Protein AF-A0A3D8HMF9-F1 (afdb_monomer_lite)

pLDDT: mean 77.6, std 18.3, range [20.53, 97.88]

Structure (mmCIF, N/CA/C/O backbone):
data_AF-A0A3D8HMF9-F1
#
_entry.id   AF-A0A3D8HMF9-F1
#
loop_
_atom_site.group_PDB
_atom_site.id
_atom_site.type_symbol
_atom_site.label_atom_id
_atom_site.label_alt_id
_atom_site.label_comp_id
_atom_site.label_asym_id
_atom_site.label_entity_id
_atom_site.label_seq_id
_atom_site.pdbx_PDB_ins_code
_atom_site.Cartn_x
_atom_site.Cartn_y
_atom_site.Cartn_z
_atom_site.occupancy
_atom_site.B_iso_or_equiv
_atom_site.auth_seq_id
_atom_site.auth_comp_id
_atom_site.auth_asym_id
_atom_site.auth_atom_id
_atom_site.pdbx_PDB_model_num
ATOM 1 N N . MET A 1 1 ? -9.340 5.156 -48.418 1.00 21.14 1 MET A N 1
ATOM 2 C CA . MET A 1 1 ? -9.478 3.894 -49.178 1.00 21.14 1 MET A CA 1
ATOM 3 C C . MET A 1 1 ? -8.096 3.296 -49.366 1.00 21.14 1 MET A C 1
ATOM 5 O O . MET A 1 1 ? -7.198 3.989 -49.829 1.00 21.14 1 MET A O 1
ATOM 9 N N . SER A 1 2 ? -7.943 2.074 -48.870 1.00 21.25 2 SER A N 1
ATOM 10 C CA . SER A 1 2 ? -6.719 1.297 -48.660 1.00 21.25 2 SER A CA 1
ATOM 11 C C . SER A 1 2 ? -5.938 1.013 -49.946 1.00 21.25 2 SER A C 1
ATOM 13 O O . SER A 1 2 ? -6.523 0.685 -50.977 1.00 21.25 2 SER A O 1
ATOM 15 N N . ARG A 1 3 ? -4.606 1.102 -49.876 1.00 20.53 3 ARG A N 1
ATOM 16 C CA . ARG A 1 3 ? -3.688 0.561 -50.887 1.00 20.53 3 ARG A CA 1
ATOM 17 C C . ARG A 1 3 ? -2.866 -0.530 -50.209 1.00 20.53 3 ARG A C 1
ATOM 19 O O . ARG A 1 3 ? -2.423 -0.341 -49.085 1.00 20.53 3 ARG A O 1
ATOM 26 N N . PHE A 1 4 ? -2.815 -1.685 -50.855 1.00 23.45 4 PHE A N 1
ATOM 27 C CA . PHE A 1 4 ? -2.376 -2.970 -50.320 1.00 23.45 4 PHE A CA 1
ATOM 28 C C . PHE A 1 4 ? -0.951 -3.279 -50.798 1.00 23.45 4 PHE A C 1
ATOM 30 O O . PHE A 1 4 ? -0.674 -3.074 -51.979 1.00 23.45 4 PHE A O 1
ATOM 37 N N . LEU A 1 5 ? -0.111 -3.871 -49.945 1.00 31.59 5 LEU A N 1
ATOM 38 C CA . LEU A 1 5 ? 0.891 -4.838 -50.397 1.00 31.59 5 LEU A CA 1
ATOM 39 C C . LEU A 1 5 ? 0.192 -6.204 -50.364 1.00 31.59 5 LEU A C 1
ATOM 41 O O . LEU A 1 5 ? -0.350 -6.608 -49.340 1.00 31.59 5 LEU A O 1
ATOM 45 N N . LYS A 1 6 ? 0.085 -6.865 -51.517 1.00 27.98 6 LYS A N 1
ATOM 46 C CA . LYS A 1 6 ? -0.598 -8.155 -51.667 1.00 27.98 6 LYS A CA 1
ATOM 47 C C . LYS A 1 6 ? 0.407 -9.124 -52.277 1.00 27.98 6 LYS A C 1
ATOM 49 O O . LYS A 1 6 ? 0.618 -9.088 -53.485 1.00 27.98 6 LYS A O 1
ATOM 54 N N . ILE A 1 7 ? 1.030 -9.982 -51.469 1.00 34.97 7 ILE A N 1
ATOM 55 C CA . ILE A 1 7 ? 1.776 -11.132 -51.999 1.00 34.97 7 ILE A CA 1
ATOM 56 C C . ILE A 1 7 ? 0.761 -12.262 -52.198 1.00 34.97 7 ILE A C 1
ATOM 58 O O . ILE A 1 7 ? 0.587 -13.127 -51.351 1.00 34.97 7 ILE A O 1
ATOM 62 N N . SER A 1 8 ? 0.016 -12.231 -53.310 1.00 27.02 8 SER A N 1
ATOM 63 C CA . SER A 1 8 ? -0.861 -13.349 -53.667 1.00 27.02 8 SER A CA 1
ATOM 64 C C . SER A 1 8 ? -0.022 -14.472 -54.262 1.00 27.02 8 SER A C 1
ATOM 66 O O . SER A 1 8 ? 0.379 -14.418 -55.428 1.00 27.02 8 SER A O 1
ATOM 68 N N . ALA A 1 9 ? 0.214 -15.518 -53.483 1.00 38.22 9 ALA A N 1
ATOM 69 C CA . ALA A 1 9 ? 0.627 -16.781 -54.054 1.00 38.22 9 ALA A CA 1
ATOM 70 C C . ALA A 1 9 ? -0.601 -17.391 -54.786 1.00 38.22 9 ALA A C 1
ATOM 72 O O . ALA A 1 9 ? -1.621 -17.728 -54.197 1.00 38.22 9 ALA A O 1
ATOM 73 N N . VAL A 1 10 ? -0.533 -17.279 -56.109 1.00 33.84 10 VAL A N 1
ATOM 74 C CA . VAL A 1 10 ? -1.092 -17.949 -57.305 1.00 33.84 10 VAL A CA 1
ATOM 75 C C . VAL A 1 10 ? -0.852 -16.820 -58.300 1.00 33.84 10 VAL A C 1
ATOM 77 O O . VAL A 1 10 ? -1.582 -15.832 -58.321 1.00 33.84 10 VAL A O 1
ATOM 80 N N . VAL A 1 11 ? 0.306 -16.853 -58.944 1.00 37.03 11 VAL A N 1
ATOM 81 C CA . VAL A 1 11 ? 1.002 -15.651 -59.417 1.00 37.03 11 VAL A CA 1
ATOM 82 C C . VAL A 1 11 ? 0.156 -14.893 -60.435 1.00 37.03 11 VAL A C 1
ATOM 84 O O . VAL A 1 11 ? 0.032 -15.319 -61.579 1.00 37.03 11 VAL A O 1
ATOM 87 N N . ALA A 1 12 ? -0.413 -13.765 -60.013 1.00 32.78 12 ALA A N 1
ATOM 88 C CA . ALA A 1 12 ? -1.003 -12.774 -60.910 1.00 32.78 12 ALA A CA 1
ATOM 89 C C . ALA A 1 12 ? -0.215 -11.449 -60.909 1.00 32.78 12 ALA A C 1
ATOM 91 O O . ALA A 1 12 ? -0.294 -10.709 -61.885 1.00 32.78 12 ALA A O 1
ATOM 92 N N . SER A 1 13 ? 0.570 -11.158 -59.860 1.00 36.03 13 SER A N 1
ATOM 93 C CA . SER A 1 13 ? 1.469 -9.994 -59.801 1.00 36.03 13 SER A CA 1
ATOM 94 C C . SER A 1 13 ? 2.426 -10.070 -58.597 1.00 36.03 13 SER A C 1
ATOM 96 O O . SER A 1 13 ? 1.956 -10.191 -57.467 1.00 36.03 13 SER A O 1
ATOM 98 N N . VAL A 1 14 ? 3.739 -9.947 -58.816 1.00 41.28 14 VAL A N 1
ATOM 99 C CA . VAL A 1 14 ? 4.749 -9.599 -57.792 1.00 41.28 14 VAL A CA 1
ATOM 100 C C . VAL A 1 14 ? 4.989 -8.103 -57.855 1.00 41.28 14 VAL A C 1
ATOM 102 O O . VAL A 1 14 ? 5.185 -7.585 -58.944 1.00 41.28 14 VAL A O 1
ATOM 105 N N . VAL A 1 15 ? 4.972 -7.400 -56.725 1.00 37.50 15 VAL A N 1
ATOM 106 C CA . VAL A 1 15 ? 5.278 -5.964 -56.680 1.00 37.50 15 VAL A CA 1
ATOM 107 C C . VAL A 1 15 ? 6.545 -5.754 -55.860 1.00 37.50 15 VAL A C 1
ATOM 109 O O . VAL A 1 15 ? 6.573 -6.121 -54.691 1.00 37.50 15 VAL A O 1
ATOM 112 N N . LEU A 1 16 ? 7.578 -5.185 -56.479 1.00 43.59 16 LEU A N 1
ATOM 113 C CA . LEU A 1 16 ? 8.853 -4.814 -55.860 1.00 43.59 16 LEU A CA 1
ATOM 114 C C . LEU A 1 16 ? 8.861 -3.303 -55.620 1.00 43.59 16 LEU A C 1
ATOM 116 O O . LEU A 1 16 ? 8.489 -2.567 -56.527 1.00 43.59 16 LEU A O 1
ATOM 120 N N . SER A 1 17 ? 9.270 -2.832 -54.445 1.00 35.16 17 SER A N 1
ATOM 121 C CA . SER A 1 17 ? 9.415 -1.404 -54.111 1.00 35.16 17 SER A CA 1
ATOM 122 C C . SER A 1 17 ? 10.890 -1.024 -53.939 1.00 35.16 17 SER A C 1
ATOM 124 O O . SER A 1 17 ? 11.682 -1.869 -53.539 1.00 35.16 17 SER A O 1
ATOM 126 N N . GLY A 1 18 ? 11.260 0.230 -54.221 1.00 39.50 18 GLY A N 1
ATOM 127 C CA . GLY A 1 18 ? 12.638 0.729 -54.083 1.00 39.50 18 GLY A CA 1
ATOM 128 C C . GLY A 1 18 ? 13.541 0.457 -55.293 1.00 39.50 18 GLY A C 1
ATOM 129 O O . GLY A 1 18 ? 14.758 0.455 -55.175 1.00 39.50 18 GLY A O 1
ATOM 130 N N . VAL A 1 19 ? 12.964 0.226 -56.475 1.00 41.44 19 VAL A N 1
ATOM 131 C CA . VAL A 1 19 ? 13.698 -0.200 -57.689 1.00 41.44 19 VAL A CA 1
ATOM 132 C C . VAL A 1 19 ? 14.541 0.897 -58.356 1.00 41.44 19 VAL A C 1
ATOM 134 O O . VAL A 1 19 ? 15.220 0.636 -59.347 1.00 41.44 19 VAL A O 1
ATOM 137 N N . ASN A 1 20 ? 14.494 2.132 -57.857 1.00 36.59 20 ASN A N 1
ATOM 138 C CA . ASN A 1 20 ? 15.277 3.230 -58.416 1.00 36.59 20 ASN A CA 1
ATOM 139 C C . ASN A 1 20 ? 16.744 3.107 -57.979 1.00 36.59 20 ASN A C 1
ATOM 141 O O . ASN A 1 20 ? 17.072 3.377 -56.830 1.00 36.59 20 ASN A O 1
ATOM 145 N N . GLY A 1 21 ? 17.623 2.733 -58.914 1.00 38.75 21 GLY A N 1
ATOM 146 C CA . GLY A 1 21 ? 19.080 2.724 -58.721 1.00 38.75 21 GLY A CA 1
ATOM 147 C C . GLY A 1 21 ? 19.708 1.365 -58.392 1.00 38.75 21 GLY A C 1
ATOM 148 O O . GLY A 1 21 ? 20.928 1.295 -58.281 1.00 38.75 21 GLY A O 1
ATOM 149 N N . ALA A 1 22 ? 18.921 0.291 -58.273 1.00 40.25 22 ALA A N 1
ATOM 150 C CA . ALA A 1 22 ? 19.444 -1.069 -58.134 1.00 40.25 22 ALA A CA 1
ATOM 151 C C . ALA A 1 22 ? 19.576 -1.747 -59.508 1.00 40.25 22 ALA A C 1
ATOM 153 O O . ALA A 1 22 ? 18.612 -1.785 -60.278 1.00 40.25 22 ALA A O 1
ATOM 154 N N . ASP A 1 23 ? 20.742 -2.328 -59.798 1.00 43.84 23 ASP A N 1
ATOM 155 C CA . ASP A 1 23 ? 20.920 -3.220 -60.945 1.00 43.84 23 ASP A CA 1
ATOM 156 C C . ASP A 1 23 ? 20.258 -4.562 -60.605 1.00 43.84 23 ASP A C 1
ATOM 158 O O . ASP A 1 23 ? 20.840 -5.419 -59.938 1.00 43.84 23 ASP A O 1
ATOM 162 N N . ILE A 1 24 ? 18.996 -4.720 -61.011 1.00 49.22 24 ILE A N 1
ATOM 163 C CA . ILE A 1 24 ? 18.264 -5.978 -60.852 1.00 49.22 24 ILE A CA 1
ATOM 164 C C . ILE A 1 24 ? 18.394 -6.784 -62.140 1.00 49.22 24 ILE A C 1
ATOM 166 O O . ILE A 1 24 ? 17.866 -6.406 -63.188 1.00 49.22 24 ILE A O 1
ATOM 170 N N . THR A 1 25 ? 19.075 -7.919 -62.052 1.00 45.22 25 THR A N 1
ATOM 171 C CA . THR A 1 25 ? 19.222 -8.881 -63.150 1.00 45.22 25 THR A CA 1
ATOM 172 C C . THR A 1 25 ? 18.338 -10.095 -62.905 1.00 45.22 25 THR A C 1
ATOM 174 O O . THR A 1 25 ? 18.192 -10.557 -61.777 1.00 45.22 25 THR A O 1
ATOM 177 N N . ILE A 1 26 ? 17.732 -10.610 -63.971 1.00 49.94 26 ILE A N 1
ATOM 178 C CA . ILE A 1 26 ? 17.012 -11.886 -63.965 1.00 49.94 26 ILE A CA 1
ATOM 179 C C . ILE A 1 26 ? 17.920 -12.907 -64.661 1.00 49.94 26 ILE A C 1
ATOM 181 O O . ILE A 1 26 ? 18.611 -12.546 -65.614 1.00 49.94 26 ILE A O 1
ATOM 185 N N . ASP A 1 27 ? 17.960 -14.149 -64.163 1.00 45.16 27 ASP A N 1
ATOM 186 C CA . ASP A 1 27 ? 18.943 -15.201 -64.522 1.00 45.16 27 ASP A CA 1
ATOM 187 C C . ASP A 1 27 ? 19.111 -15.488 -66.027 1.00 45.16 27 ASP A C 1
ATOM 189 O O . ASP A 1 27 ? 20.097 -16.085 -66.454 1.00 45.16 27 ASP A O 1
ATOM 193 N N . ASP A 1 28 ? 18.168 -15.059 -66.859 1.00 53.16 28 ASP A N 1
ATOM 194 C CA . ASP A 1 28 ? 18.218 -15.229 -68.309 1.00 53.16 28 ASP A CA 1
ATOM 195 C C . ASP A 1 28 ? 18.884 -14.058 -69.064 1.00 53.16 28 ASP A C 1
ATOM 197 O O . ASP A 1 28 ? 18.853 -14.029 -70.295 1.00 53.16 28 ASP A O 1
ATOM 201 N N . ASN A 1 29 ? 19.508 -13.105 -68.355 1.00 47.75 29 ASN A N 1
ATOM 202 C CA . ASN A 1 29 ? 20.098 -11.867 -68.895 1.00 47.75 29 ASN A CA 1
ATOM 203 C C . ASN A 1 29 ? 19.100 -10.950 -69.634 1.00 47.75 29 ASN A C 1
ATOM 205 O O . ASN A 1 29 ? 19.512 -10.056 -70.383 1.00 47.75 29 ASN A O 1
ATOM 209 N N . THR A 1 30 ? 17.791 -11.124 -69.438 1.00 51.97 30 THR A N 1
ATOM 210 C CA . THR A 1 30 ? 16.787 -10.219 -70.010 1.00 51.97 30 THR A CA 1
ATOM 211 C C . THR A 1 30 ? 16.552 -9.022 -69.094 1.00 51.97 30 THR A C 1
ATOM 213 O O . THR A 1 30 ? 16.650 -9.110 -67.872 1.00 51.97 30 THR A O 1
ATOM 216 N N . ASN A 1 31 ? 16.217 -7.870 -69.682 1.00 57.62 31 ASN A N 1
ATOM 217 C CA . ASN A 1 31 ? 15.957 -6.639 -68.933 1.00 57.62 31 ASN A CA 1
ATOM 218 C C . ASN A 1 31 ? 14.847 -6.871 -67.885 1.00 57.62 31 ASN A C 1
ATOM 220 O O . ASN A 1 31 ? 13.792 -7.399 -68.236 1.00 57.62 31 ASN A O 1
ATOM 224 N N . PHE A 1 32 ? 15.050 -6.440 -66.637 1.00 58.50 32 PHE A N 1
ATOM 225 C CA . PHE A 1 32 ? 14.067 -6.465 -65.546 1.00 58.50 32 PHE A CA 1
ATOM 226 C C . PHE A 1 32 ? 12.665 -5.980 -65.969 1.00 58.50 32 PHE A C 1
ATOM 228 O O . PHE A 1 32 ? 11.648 -6.607 -65.662 1.00 58.50 32 PHE A O 1
ATOM 235 N N . PHE A 1 33 ? 12.594 -4.926 -66.788 1.00 60.97 33 PHE A N 1
ATOM 236 C CA . PHE A 1 33 ? 11.337 -4.379 -67.314 1.00 60.97 33 PHE A CA 1
ATOM 237 C C . PHE A 1 33 ? 10.665 -5.251 -68.385 1.00 60.97 33 PHE A C 1
ATOM 239 O O . PHE A 1 33 ? 9.567 -4.943 -68.851 1.00 60.97 33 PHE A O 1
ATOM 246 N N . THR A 1 34 ? 11.290 -6.352 -68.795 1.00 64.06 34 THR A N 1
ATOM 247 C CA . THR A 1 34 ? 10.656 -7.406 -69.601 1.00 64.06 34 THR A CA 1
ATOM 248 C C . THR A 1 34 ? 9.597 -8.103 -68.767 1.00 64.06 34 THR A C 1
ATOM 250 O O . THR A 1 34 ? 8.462 -8.236 -69.221 1.00 64.06 34 THR A O 1
ATOM 253 N N . TYR A 1 35 ? 9.947 -8.427 -67.523 1.00 57.41 35 TYR A N 1
ATOM 254 C CA . TYR A 1 35 ? 9.108 -9.145 -66.579 1.00 57.41 35 TYR A CA 1
ATOM 255 C C . TYR A 1 35 ? 8.216 -8.200 -65.777 1.00 57.41 35 TYR A C 1
ATOM 257 O O . TYR A 1 35 ? 7.065 -8.539 -65.524 1.00 57.41 35 TYR A O 1
ATOM 265 N N . PHE A 1 36 ? 8.683 -6.992 -65.454 1.00 60.59 36 PHE A N 1
ATOM 266 C CA . PHE A 1 36 ? 7.969 -6.057 -64.583 1.00 60.59 36 PHE A CA 1
ATOM 267 C C . PHE A 1 36 ? 7.549 -4.754 -65.293 1.00 60.59 36 PHE A C 1
ATOM 269 O O . PHE A 1 36 ? 8.189 -4.293 -66.232 1.00 60.59 36 PHE A O 1
ATOM 276 N N . THR A 1 37 ? 6.450 -4.145 -64.849 1.00 57.88 37 THR A N 1
ATOM 277 C CA . THR A 1 37 ? 5.963 -2.820 -65.262 1.00 57.88 37 THR A CA 1
ATOM 278 C C . THR A 1 37 ? 6.266 -1.823 -64.154 1.00 57.88 37 THR A C 1
ATOM 280 O O . THR A 1 37 ? 5.771 -1.989 -63.039 1.00 57.88 37 THR A O 1
ATOM 283 N N . GLN A 1 38 ? 7.060 -0.793 -64.445 1.00 53.75 38 GLN A N 1
ATOM 284 C CA . GLN A 1 38 ? 7.389 0.244 -63.467 1.00 53.75 38 GLN A CA 1
ATOM 285 C C . GLN A 1 38 ? 6.229 1.232 -63.284 1.00 53.75 38 GLN A C 1
ATOM 287 O O . GLN A 1 38 ? 5.630 1.694 -64.253 1.00 53.75 38 GLN A O 1
ATOM 292 N N . SER A 1 39 ? 5.939 1.578 -62.034 1.00 43.78 39 SER A N 1
ATOM 293 C CA . SER A 1 39 ? 4.986 2.608 -61.630 1.00 43.78 39 SER A CA 1
ATOM 294 C C . SER A 1 39 ? 5.549 3.352 -60.415 1.00 43.78 39 SER A C 1
ATOM 296 O O . SER A 1 39 ? 5.314 2.955 -59.274 1.00 43.78 39 SER A O 1
ATOM 298 N N . GLY A 1 40 ? 6.296 4.432 -60.657 1.00 50.94 40 GLY A N 1
ATOM 299 C CA . GLY A 1 40 ? 7.013 5.166 -59.607 1.00 50.94 40 GLY A CA 1
ATOM 300 C C . GLY A 1 40 ? 8.199 4.362 -59.063 1.00 50.94 40 GLY A C 1
ATOM 301 O O . GLY A 1 40 ? 8.966 3.792 -59.837 1.00 50.94 40 GLY A O 1
ATOM 302 N N . GLU A 1 41 ? 8.323 4.279 -57.737 1.00 41.47 41 GLU A N 1
ATOM 303 C CA . GLU A 1 41 ? 9.333 3.459 -57.043 1.00 41.47 41 GLU A CA 1
ATOM 304 C C . GLU A 1 41 ? 8.972 1.969 -56.980 1.00 41.47 41 GLU A C 1
ATOM 306 O O . GLU A 1 41 ? 9.645 1.195 -56.304 1.00 41.47 41 GLU A O 1
ATOM 311 N N . SER A 1 42 ? 7.890 1.552 -57.639 1.00 40.69 42 SER A N 1
ATOM 312 C CA . SER A 1 42 ? 7.418 0.169 -57.629 1.00 40.69 42 SER A CA 1
ATOM 313 C C . SER A 1 42 ? 7.486 -0.481 -59.011 1.00 40.69 42 SER A C 1
ATOM 315 O O . SER A 1 42 ? 7.306 0.185 -60.030 1.00 40.69 42 SER A O 1
ATOM 317 N N . ALA A 1 43 ? 7.679 -1.797 -59.056 1.00 46.22 43 ALA A N 1
ATOM 318 C CA . ALA A 1 43 ? 7.677 -2.613 -60.265 1.00 46.22 43 ALA A CA 1
ATOM 319 C C . ALA A 1 43 ? 6.745 -3.818 -60.101 1.00 46.22 43 ALA A C 1
ATOM 321 O O . ALA A 1 43 ? 6.884 -4.584 -59.156 1.00 46.22 43 ALA A O 1
ATOM 322 N N . ILE A 1 44 ? 5.790 -3.982 -61.019 1.00 50.91 44 ILE A N 1
ATOM 323 C CA . ILE A 1 44 ? 4.725 -4.996 -60.965 1.00 50.91 44 ILE A CA 1
ATOM 324 C C . ILE A 1 44 ? 4.970 -6.070 -62.023 1.00 50.91 44 ILE A C 1
ATOM 326 O O . ILE A 1 44 ? 5.021 -5.749 -63.208 1.00 50.91 44 ILE A O 1
ATOM 330 N N . LEU A 1 45 ? 5.058 -7.339 -61.635 1.00 53.00 45 LEU A N 1
ATOM 331 C CA . LEU A 1 45 ? 5.203 -8.459 -62.553 1.00 53.00 45 LEU A CA 1
ATOM 332 C C . LEU A 1 45 ? 4.050 -8.449 -63.543 1.00 53.00 45 LEU A C 1
ATOM 334 O O . LEU A 1 45 ? 2.877 -8.423 -63.160 1.00 53.00 45 LEU A O 1
ATOM 338 N N . LYS A 1 46 ? 4.389 -8.457 -64.824 1.00 59.94 46 LYS A N 1
ATOM 339 C CA . LYS A 1 46 ? 3.406 -8.455 -65.890 1.00 59.94 46 LYS A CA 1
ATOM 340 C C . LYS A 1 46 ? 2.586 -9.745 -65.821 1.00 59.94 46 LYS A C 1
ATOM 342 O O . LYS A 1 46 ? 3.160 -10.816 -65.624 1.00 59.94 46 LYS A O 1
ATOM 347 N N . PRO A 1 47 ? 1.275 -9.675 -66.106 1.00 52.28 47 PRO A N 1
ATOM 348 C CA . PRO A 1 47 ? 0.385 -10.839 -66.093 1.00 52.28 47 PRO A CA 1
ATOM 349 C C . PRO A 1 47 ? 0.805 -11.996 -67.018 1.00 52.28 47 PRO A C 1
ATOM 351 O O . PRO A 1 47 ? 0.262 -13.091 -66.922 1.00 52.28 47 PRO A O 1
ATOM 354 N N . THR A 1 48 ? 1.732 -11.756 -67.951 1.00 57.09 48 THR A N 1
ATOM 355 C CA . THR A 1 48 ? 2.245 -12.731 -68.922 1.00 57.09 48 THR A CA 1
ATOM 356 C C . THR A 1 48 ? 3.330 -13.660 -68.372 1.00 57.09 48 THR A C 1
ATOM 358 O O . THR A 1 48 ? 3.688 -14.616 -69.057 1.00 57.09 48 THR A O 1
ATOM 361 N N . HIS A 1 49 ? 3.852 -13.415 -67.166 1.00 55.78 49 HIS A N 1
ATOM 362 C CA . HIS A 1 49 ? 4.914 -14.214 -66.546 1.00 55.78 49 HIS A CA 1
ATOM 363 C C . HIS A 1 49 ? 4.437 -14.848 -65.227 1.00 55.78 49 HIS A C 1
ATOM 365 O O . HIS A 1 49 ? 3.629 -14.269 -64.505 1.00 55.78 49 HIS A O 1
ATOM 371 N N . LYS A 1 50 ? 4.926 -16.057 -64.921 1.00 54.38 50 LYS A N 1
ATOM 372 C CA . LYS A 1 50 ? 4.645 -16.804 -63.676 1.00 54.38 50 LYS A CA 1
ATOM 373 C C . LYS A 1 50 ? 5.864 -16.739 -62.737 1.00 54.38 50 LYS A C 1
ATOM 375 O O . LYS A 1 50 ? 6.980 -16.665 -63.241 1.00 54.38 50 LYS A O 1
ATOM 380 N N . ASN A 1 51 ? 5.669 -16.790 -61.410 1.00 49.91 51 ASN A N 1
ATOM 381 C CA . ASN A 1 51 ? 6.768 -16.674 -60.417 1.00 49.91 51 ASN A CA 1
ATOM 382 C C . ASN A 1 51 ? 7.725 -17.842 -60.416 1.00 49.91 51 ASN A C 1
ATOM 384 O O . ASN A 1 51 ? 8.835 -17.688 -59.924 1.00 49.91 51 ASN A O 1
ATOM 388 N N . ASP A 1 52 ? 7.299 -18.988 -60.926 1.00 44.44 52 ASP A N 1
ATOM 389 C CA . ASP A 1 52 ? 8.018 -20.248 -60.784 1.00 44.44 52 ASP A CA 1
ATOM 390 C C . ASP A 1 52 ? 9.422 -20.206 -61.442 1.00 44.44 52 ASP A C 1
ATOM 392 O O . ASP A 1 52 ? 10.204 -21.128 -61.254 1.00 44.44 52 ASP A O 1
ATOM 396 N N . ASN A 1 53 ? 9.740 -19.133 -62.189 1.00 44.12 53 ASN A N 1
ATOM 397 C CA . ASN A 1 53 ? 10.986 -18.924 -62.934 1.00 44.12 53 ASN A CA 1
ATOM 398 C C . ASN A 1 53 ? 11.702 -17.588 -62.624 1.00 44.12 53 ASN A C 1
ATOM 400 O O . ASN A 1 53 ? 12.570 -17.184 -63.397 1.00 44.12 53 ASN A O 1
ATOM 404 N N . ILE A 1 54 ? 11.311 -16.841 -61.583 1.00 48.59 54 ILE A N 1
ATOM 405 C CA . ILE A 1 54 ? 11.863 -15.494 -61.348 1.00 48.59 54 ILE A CA 1
ATOM 406 C C . ILE A 1 54 ? 12.896 -15.537 -60.233 1.00 48.59 54 ILE A C 1
ATOM 408 O O . ILE A 1 54 ? 12.553 -15.555 -59.054 1.00 48.59 54 ILE A O 1
ATOM 412 N N . TYR A 1 55 ? 14.158 -15.499 -60.642 1.00 50.06 55 TYR A N 1
ATOM 413 C CA . TYR A 1 55 ? 15.301 -15.258 -59.776 1.00 50.06 55 TYR A CA 1
ATOM 414 C C . TYR A 1 55 ? 15.655 -13.779 -59.880 1.00 50.06 55 TYR A C 1
ATOM 416 O O . TYR A 1 55 ? 16.006 -13.295 -60.958 1.00 50.06 55 TYR A O 1
ATOM 424 N N . LEU A 1 56 ? 15.488 -13.046 -58.782 1.00 50.66 56 LEU A N 1
ATOM 425 C CA . LEU A 1 56 ? 15.901 -11.651 -58.704 1.00 50.66 56 LEU A CA 1
ATOM 426 C C . LEU A 1 56 ? 17.316 -11.605 -58.142 1.00 50.66 56 LEU A C 1
ATOM 428 O O . LEU A 1 56 ? 17.518 -11.905 -56.970 1.00 50.66 56 LEU A O 1
ATOM 432 N N . HIS A 1 57 ? 18.270 -11.213 -58.981 1.00 47.28 57 HIS A N 1
ATOM 433 C CA . HIS A 1 57 ? 19.621 -10.872 -58.558 1.00 47.28 57 HIS A CA 1
ATOM 434 C C . HIS A 1 57 ? 19.675 -9.375 -58.337 1.00 47.28 57 HIS A C 1
ATOM 436 O O . HIS A 1 57 ? 19.660 -8.609 -59.301 1.00 47.28 57 HIS A O 1
ATOM 442 N N . THR A 1 58 ? 19.722 -8.943 -57.085 1.00 44.84 58 THR A N 1
ATOM 443 C CA . THR A 1 58 ? 19.999 -7.543 -56.767 1.00 44.84 58 THR A CA 1
ATOM 444 C C . THR A 1 58 ? 21.506 -7.359 -56.674 1.00 44.84 58 THR A C 1
ATOM 446 O O . THR A 1 58 ? 22.132 -7.924 -55.780 1.00 44.84 58 THR A O 1
ATOM 449 N N . ASN A 1 59 ? 22.091 -6.574 -57.576 1.00 41.41 59 ASN A N 1
ATOM 450 C CA . ASN A 1 59 ? 23.451 -6.084 -57.399 1.00 41.41 59 ASN A CA 1
ATOM 451 C C . ASN A 1 59 ? 23.373 -4.818 -56.526 1.00 41.41 59 ASN A C 1
ATOM 453 O O . ASN A 1 59 ? 22.728 -3.845 -56.940 1.00 41.41 59 ASN A O 1
ATOM 457 N N . PRO A 1 60 ? 23.943 -4.798 -55.309 1.00 41.19 60 PRO A N 1
ATOM 458 C CA . PRO A 1 60 ? 23.953 -3.593 -54.495 1.00 41.19 60 PRO A CA 1
ATOM 459 C C . PRO A 1 60 ? 24.839 -2.553 -55.192 1.00 41.19 60 PRO A C 1
ATOM 461 O O . PRO A 1 60 ? 26.058 -2.579 -55.070 1.00 41.19 60 PRO A O 1
ATOM 464 N N . GLY A 1 61 ? 24.225 -1.621 -55.928 1.00 36.94 61 GLY A N 1
ATOM 465 C CA . GLY A 1 61 ? 24.891 -0.591 -56.747 1.00 36.94 61 GLY A CA 1
ATOM 466 C C . GLY A 1 61 ? 25.776 0.415 -55.990 1.00 36.94 61 GLY A C 1
ATOM 467 O O . GLY A 1 61 ? 26.143 1.449 -56.540 1.00 36.94 61 GLY A O 1
ATOM 468 N N . TRP A 1 62 ? 26.116 0.130 -54.735 1.00 35.12 62 TRP A N 1
ATOM 469 C CA . TRP A 1 62 ? 26.951 0.944 -53.855 1.00 35.12 62 TRP A CA 1
ATOM 470 C C . TRP A 1 62 ? 28.403 0.449 -53.829 1.00 35.12 62 TRP A C 1
ATOM 472 O O . TRP A 1 62 ? 29.307 1.230 -53.540 1.00 35.12 62 TRP A O 1
ATOM 482 N N . TYR A 1 63 ? 28.651 -0.809 -54.210 1.00 36.53 63 TYR A N 1
ATOM 483 C CA . TYR A 1 63 ? 29.999 -1.329 -54.419 1.00 36.53 63 TYR A CA 1
ATOM 484 C C . TYR A 1 63 ? 30.336 -1.237 -55.906 1.00 36.53 63 TYR A C 1
ATOM 486 O O . TYR A 1 63 ? 29.831 -1.991 -56.735 1.00 36.53 63 TYR A O 1
ATOM 494 N N . LYS A 1 64 ? 31.195 -0.279 -56.268 1.00 36.56 64 LYS A N 1
ATOM 495 C CA . LYS A 1 64 ? 31.864 -0.329 -57.572 1.00 36.56 64 LYS A CA 1
ATOM 496 C C . LYS A 1 64 ? 32.654 -1.632 -57.636 1.00 36.56 64 LYS A C 1
ATOM 498 O O . LYS A 1 64 ? 33.431 -1.882 -56.716 1.00 36.56 64 LYS A O 1
ATOM 503 N N . ASP A 1 65 ? 32.498 -2.380 -58.732 1.00 40.75 65 ASP A N 1
ATOM 504 C CA . ASP A 1 65 ? 33.379 -3.480 -59.143 1.00 40.75 65 ASP A CA 1
ATOM 505 C C . ASP A 1 65 ? 34.845 -3.026 -58.999 1.00 40.75 65 ASP A C 1
ATOM 507 O O . ASP A 1 65 ? 35.414 -2.403 -59.901 1.00 40.75 65 ASP A O 1
ATOM 511 N N . THR A 1 66 ? 35.456 -3.271 -57.842 1.00 39.22 66 THR A N 1
ATOM 512 C CA . THR A 1 66 ? 36.848 -2.908 -57.594 1.00 39.22 66 THR A CA 1
ATOM 513 C C . THR A 1 66 ? 37.640 -4.195 -57.774 1.00 39.22 66 THR A C 1
ATOM 515 O O . THR A 1 66 ? 37.488 -5.110 -56.970 1.00 39.22 66 THR A O 1
ATOM 518 N N . PRO A 1 67 ? 38.421 -4.340 -58.857 1.00 41.66 67 PRO A N 1
ATOM 519 C CA . PRO A 1 67 ? 39.142 -5.577 -59.116 1.00 41.66 67 PRO A CA 1
ATOM 520 C C . PRO A 1 67 ? 40.147 -5.842 -57.993 1.00 41.66 67 PRO A C 1
ATOM 522 O O . PRO A 1 67 ? 41.063 -5.044 -57.780 1.00 41.66 67 PRO A O 1
ATOM 525 N N . ILE A 1 68 ? 40.006 -6.975 -57.303 1.00 47.31 68 ILE A N 1
ATOM 526 C CA . ILE A 1 68 ? 41.009 -7.443 -56.346 1.00 47.31 68 ILE A CA 1
ATOM 527 C C . ILE A 1 68 ? 41.976 -8.334 -57.112 1.00 47.31 68 ILE A C 1
ATOM 529 O O . ILE A 1 68 ? 41.603 -9.391 -57.632 1.00 47.31 68 ILE A O 1
ATOM 533 N N . GLN A 1 69 ? 43.219 -7.869 -57.209 1.00 41.91 69 GLN A N 1
ATOM 534 C CA . GLN A 1 69 ? 44.310 -8.631 -57.790 1.00 41.91 69 GLN A CA 1
ATOM 535 C C . GLN A 1 69 ? 45.051 -9.351 -56.668 1.00 41.91 69 GLN A C 1
ATOM 537 O O . GLN A 1 69 ? 45.629 -8.714 -55.786 1.00 41.91 69 GLN A O 1
ATOM 542 N N . ASP A 1 70 ? 45.022 -10.679 -56.685 1.00 50.03 70 ASP A N 1
ATOM 543 C CA . ASP A 1 70 ? 45.813 -11.450 -55.734 1.00 50.03 70 ASP A CA 1
ATOM 544 C C . ASP A 1 70 ? 47.316 -11.382 -56.069 1.00 50.03 70 ASP A C 1
ATOM 546 O O . ASP A 1 70 ? 47.738 -10.918 -57.134 1.00 50.03 70 ASP A O 1
ATOM 550 N N . ALA A 1 71 ? 48.153 -11.880 -55.157 1.00 44.25 71 ALA A N 1
ATOM 551 C CA . ALA A 1 71 ? 49.609 -11.885 -55.318 1.00 44.25 71 ALA A CA 1
ATOM 552 C C . ALA A 1 71 ? 50.110 -12.700 -56.536 1.00 44.25 71 ALA A C 1
ATOM 554 O O . ALA A 1 71 ? 51.293 -12.624 -56.869 1.00 44.25 71 ALA A O 1
ATOM 555 N N . SER A 1 72 ? 49.239 -13.472 -57.201 1.00 49.69 72 SER A N 1
ATOM 556 C CA . SER A 1 72 ? 49.538 -14.228 -58.423 1.00 49.69 72 SER A CA 1
ATOM 557 C C . SER A 1 72 ? 49.171 -13.481 -59.713 1.00 49.69 72 SER A C 1
ATOM 559 O O . SER A 1 72 ? 49.455 -13.965 -60.807 1.00 49.69 72 SER A O 1
ATOM 561 N N . GLY A 1 73 ? 48.584 -12.285 -59.598 1.00 39.22 73 GLY A N 1
ATOM 562 C CA . GLY A 1 73 ? 48.142 -11.474 -60.729 1.00 39.22 73 GLY A CA 1
ATOM 563 C C . GLY A 1 73 ? 46.735 -11.813 -61.224 1.00 39.22 73 GLY A C 1
ATOM 564 O O . GLY A 1 73 ? 46.301 -11.225 -62.218 1.00 39.22 73 GLY A O 1
ATOM 565 N N . THR A 1 74 ? 46.013 -12.709 -60.544 1.00 42.59 74 THR A N 1
ATOM 566 C CA . THR A 1 74 ? 44.643 -13.089 -60.904 1.00 42.59 74 THR A CA 1
ATOM 567 C C . THR A 1 74 ? 43.680 -12.001 -60.442 1.00 42.59 74 THR A C 1
ATOM 569 O O . THR A 1 74 ? 43.660 -11.637 -59.269 1.00 42.59 74 THR A O 1
ATOM 572 N N . ILE A 1 75 ? 42.895 -11.464 -61.379 1.00 39.88 75 ILE A N 1
ATOM 573 C CA . ILE A 1 75 ? 41.861 -10.465 -61.100 1.00 39.88 75 ILE A CA 1
ATOM 574 C C . ILE A 1 75 ? 40.565 -11.203 -60.769 1.00 39.88 75 ILE A C 1
ATOM 576 O O . ILE A 1 75 ? 40.060 -11.968 -61.592 1.00 39.88 75 ILE A O 1
ATOM 580 N N . SER A 1 76 ? 40.028 -10.958 -59.578 1.00 41.22 76 SER A N 1
ATOM 581 C CA . SER A 1 76 ? 38.723 -11.457 -59.139 1.00 41.22 76 SER A CA 1
ATOM 582 C C . SER A 1 76 ? 37.754 -10.293 -58.915 1.00 41.22 76 SER A C 1
ATOM 584 O O . SER A 1 76 ? 38.167 -9.198 -58.529 1.00 41.22 76 SER A O 1
ATOM 586 N N . TYR A 1 77 ? 36.477 -10.525 -59.228 1.00 40.47 77 TYR A N 1
ATOM 587 C CA . TYR A 1 77 ? 35.387 -9.560 -59.077 1.00 40.47 77 TYR A CA 1
ATOM 588 C C . TYR A 1 77 ? 34.472 -10.025 -57.941 1.00 40.47 77 TYR A C 1
ATOM 590 O O . TYR A 1 77 ? 34.046 -11.182 -57.933 1.00 40.47 77 TYR A O 1
ATOM 598 N N . GLU A 1 78 ? 34.180 -9.139 -56.993 1.00 42.12 78 GLU A N 1
ATOM 599 C CA . GLU A 1 78 ? 33.285 -9.408 -55.868 1.00 42.12 78 GLU A CA 1
ATOM 600 C C . GLU A 1 78 ? 31.827 -9.233 -56.295 1.00 42.12 78 GLU A C 1
ATOM 602 O O . GLU A 1 78 ? 31.446 -8.178 -56.797 1.00 42.12 78 GLU A O 1
ATOM 607 N N . ARG A 1 79 ? 30.996 -10.261 -56.096 1.00 41.50 79 ARG A N 1
ATOM 608 C CA . ARG A 1 79 ? 29.537 -10.138 -56.196 1.00 41.50 79 ARG A CA 1
ATOM 609 C C . ARG A 1 79 ? 28.879 -10.970 -55.105 1.00 41.50 79 ARG A C 1
ATOM 611 O O . ARG A 1 79 ? 28.914 -12.200 -55.158 1.00 41.50 79 ARG A O 1
ATOM 618 N N . SER A 1 80 ? 28.282 -10.296 -54.130 1.00 43.34 80 SER A N 1
ATOM 619 C CA . SER A 1 80 ? 27.342 -10.914 -53.198 1.00 43.34 80 SER A CA 1
ATOM 620 C C . SER A 1 80 ? 25.958 -10.853 -53.832 1.00 43.34 80 SER A C 1
ATOM 622 O O . SER A 1 80 ? 25.450 -9.764 -54.095 1.00 43.34 80 SER A O 1
ATOM 624 N N . PHE A 1 81 ? 25.375 -12.014 -54.127 1.00 46.53 81 PHE A N 1
ATOM 625 C CA . PHE A 1 81 ? 24.003 -12.102 -54.608 1.00 46.53 81 PHE A CA 1
ATOM 626 C C . PHE A 1 81 ? 23.123 -12.568 -53.465 1.00 46.53 81 PHE A C 1
ATOM 628 O O . PHE A 1 81 ? 23.441 -13.537 -52.780 1.00 46.53 81 PHE A O 1
ATOM 635 N N . SER A 1 82 ? 21.986 -11.918 -53.304 1.00 51.97 82 SER A N 1
ATOM 636 C CA . SER A 1 82 ? 20.930 -12.413 -52.438 1.00 51.97 82 SER A CA 1
ATOM 637 C C . SER A 1 82 ? 19.748 -12.788 -53.314 1.00 51.97 82 SER A C 1
ATOM 639 O O . SER A 1 82 ? 19.438 -12.095 -54.287 1.00 51.97 82 SER A O 1
ATOM 641 N N . ARG A 1 83 ? 19.125 -13.922 -53.009 1.00 60.19 83 ARG A N 1
ATOM 642 C CA . ARG A 1 83 ? 18.114 -14.550 -53.848 1.00 60.19 83 ARG A CA 1
ATOM 643 C C . ARG A 1 83 ? 16.773 -14.551 -53.127 1.00 60.19 83 ARG A C 1
ATOM 645 O O . ARG A 1 83 ? 16.632 -14.940 -51.971 1.00 60.19 83 ARG A O 1
ATOM 652 N N . VAL A 1 84 ? 15.767 -14.099 -53.869 1.00 63.59 84 VAL A N 1
ATOM 653 C CA . VAL A 1 84 ? 14.352 -14.210 -53.517 1.00 63.59 84 VAL A CA 1
ATOM 654 C C . VAL A 1 84 ? 13.722 -15.133 -54.544 1.00 63.59 84 VAL A C 1
ATOM 656 O O . VAL A 1 84 ? 13.656 -14.781 -55.722 1.00 63.59 84 VAL A O 1
ATOM 659 N N . ALA A 1 85 ? 13.283 -16.313 -54.116 1.00 61.41 85 ALA A N 1
ATOM 660 C CA . ALA A 1 85 ? 12.733 -17.327 -55.010 1.00 61.41 85 ALA A CA 1
ATOM 661 C C . ALA A 1 85 ? 11.414 -17.893 -54.478 1.00 61.41 85 ALA A C 1
ATOM 663 O O . ALA A 1 85 ? 11.159 -17.905 -53.274 1.00 61.41 85 ALA A O 1
ATOM 664 N N . ILE A 1 86 ? 10.568 -18.391 -55.384 1.00 62.44 86 ILE A N 1
ATOM 665 C CA . ILE A 1 86 ? 9.413 -19.213 -55.017 1.00 62.44 86 ILE A CA 1
ATOM 666 C C . ILE A 1 86 ? 9.604 -20.608 -55.597 1.00 62.44 86 ILE A C 1
ATOM 668 O O . ILE A 1 86 ? 9.430 -20.812 -56.795 1.00 62.44 86 ILE A O 1
ATOM 672 N N . GLU A 1 87 ? 9.929 -21.577 -54.745 1.00 65.50 87 GLU A N 1
ATOM 673 C CA . GLU A 1 87 ? 10.249 -22.945 -55.164 1.00 65.50 87 GLU A CA 1
ATOM 674 C C . GLU A 1 87 ? 9.405 -23.960 -54.410 1.00 65.50 87 GLU A C 1
ATOM 676 O O . GLU A 1 87 ? 9.224 -23.851 -53.201 1.00 65.50 87 GLU A O 1
ATOM 681 N N . ALA A 1 88 ? 8.869 -24.958 -55.119 1.00 64.31 88 ALA A N 1
ATOM 682 C CA . ALA A 1 88 ? 8.014 -25.995 -54.530 1.00 64.31 88 ALA A CA 1
ATOM 683 C C . ALA A 1 88 ? 6.874 -25.425 -53.652 1.00 64.31 88 ALA A C 1
ATOM 685 O O . ALA A 1 88 ? 6.542 -25.975 -52.602 1.00 64.31 88 ALA A O 1
ATOM 686 N N . ASN A 1 89 ? 6.276 -24.309 -54.089 1.00 65.94 89 ASN A N 1
ATOM 687 C CA . ASN A 1 89 ? 5.319 -23.512 -53.321 1.00 65.94 89 ASN A CA 1
ATOM 688 C C . ASN A 1 89 ? 5.887 -22.983 -51.989 1.00 65.94 89 ASN A C 1
ATOM 690 O O . ASN A 1 89 ? 5.142 -22.905 -51.033 1.00 65.94 89 ASN A O 1
ATOM 694 N N . LYS A 1 90 ? 7.161 -22.627 -51.849 1.00 68.62 90 LYS A N 1
ATOM 695 C CA . LYS A 1 90 ? 7.706 -21.943 -50.661 1.00 68.62 90 LYS A CA 1
ATOM 696 C C . LYS A 1 90 ? 8.356 -20.634 -51.071 1.00 68.62 90 LYS A C 1
ATOM 698 O O . LYS A 1 90 ? 8.961 -20.587 -52.134 1.00 68.62 90 LYS A O 1
ATOM 703 N N . LEU A 1 91 ? 8.258 -19.601 -50.239 1.00 75.06 91 LEU A N 1
ATOM 704 C CA . LEU A 1 91 ? 9.073 -18.395 -50.401 1.00 75.06 91 LEU A CA 1
ATOM 705 C C . LEU A 1 91 ? 10.448 -18.640 -49.774 1.00 75.06 91 LEU A C 1
ATOM 707 O O . LEU A 1 91 ? 10.508 -18.993 -48.600 1.00 75.06 91 LEU A O 1
ATOM 711 N N . ILE A 1 92 ? 11.519 -18.457 -50.539 1.00 73.94 92 ILE A N 1
ATOM 712 C CA . ILE A 1 92 ? 12.904 -18.651 -50.102 1.00 73.94 92 ILE A CA 1
ATOM 713 C C . ILE A 1 92 ? 13.636 -17.310 -50.160 1.00 73.94 92 ILE A C 1
ATOM 715 O O . ILE A 1 92 ? 13.575 -16.615 -51.177 1.00 73.94 92 ILE A O 1
ATOM 719 N N . LEU A 1 93 ? 14.307 -16.977 -49.061 1.00 73.88 93 LEU A N 1
ATOM 720 C CA . LEU A 1 93 ? 15.252 -15.875 -48.915 1.00 73.88 93 LEU A CA 1
ATOM 721 C C . LEU A 1 93 ? 16.602 -16.473 -48.504 1.00 73.88 93 LEU A C 1
ATOM 723 O O . LEU A 1 93 ? 16.709 -17.058 -47.423 1.00 73.88 93 LEU A O 1
ATOM 727 N N . ASP A 1 94 ? 17.608 -16.384 -49.368 1.00 70.94 94 ASP A N 1
ATOM 728 C CA . ASP A 1 94 ? 18.950 -16.913 -49.115 1.00 70.94 94 ASP A CA 1
ATOM 729 C C . ASP A 1 94 ? 20.055 -16.004 -49.683 1.00 70.94 94 ASP A C 1
ATOM 731 O O . ASP A 1 94 ? 19.858 -15.269 -50.651 1.00 70.94 94 ASP A O 1
ATOM 735 N N . ASP A 1 95 ? 21.244 -16.042 -49.073 1.00 64.25 95 ASP A N 1
ATOM 736 C CA . ASP A 1 95 ? 22.446 -15.454 -49.673 1.00 64.25 95 ASP A CA 1
ATOM 737 C C . ASP A 1 95 ? 23.106 -16.473 -50.601 1.00 64.25 95 ASP A C 1
ATOM 739 O O . ASP A 1 95 ? 23.622 -17.507 -50.168 1.00 64.25 95 ASP A O 1
ATOM 743 N N . TYR A 1 96 ? 23.121 -16.170 -51.894 1.00 45.81 96 TYR A N 1
ATOM 744 C CA . TYR A 1 96 ? 23.751 -16.987 -52.918 1.00 45.81 96 TYR A CA 1
ATOM 745 C C . TYR A 1 96 ? 25.175 -16.476 -53.186 1.00 45.81 96 TYR A C 1
ATOM 747 O O . TYR A 1 96 ? 25.419 -15.643 -54.058 1.00 45.81 96 TYR A O 1
ATOM 755 N N . THR A 1 97 ? 26.157 -16.980 -52.435 1.00 45.72 97 THR A N 1
ATOM 756 C CA . THR A 1 97 ? 27.582 -16.694 -52.685 1.00 45.72 97 THR A CA 1
ATOM 757 C C . THR A 1 97 ? 28.231 -17.797 -53.523 1.00 45.72 97 THR A C 1
ATOM 759 O O . THR A 1 97 ? 28.286 -18.959 -53.128 1.00 45.72 97 THR A O 1
ATOM 762 N N . HIS A 1 98 ? 28.785 -17.434 -54.686 1.00 34.47 98 HIS A N 1
ATOM 763 C CA . HIS A 1 98 ? 29.548 -18.342 -55.554 1.00 34.47 98 HIS A CA 1
ATOM 764 C C . HIS A 1 98 ? 31.068 -18.248 -55.301 1.00 34.47 98 HIS A C 1
ATOM 766 O O . HIS A 1 98 ? 31.836 -18.175 -56.249 1.00 34.47 98 HIS A O 1
ATOM 772 N N . SER A 1 99 ? 31.540 -18.205 -54.047 1.00 33.03 99 SER A N 1
ATOM 773 C CA . SER A 1 99 ? 32.921 -18.592 -53.680 1.00 33.03 99 SER A CA 1
ATOM 774 C C . SER A 1 99 ? 33.098 -18.684 -52.156 1.00 33.03 99 SER A C 1
ATOM 776 O O . SER A 1 99 ? 32.410 -18.014 -51.393 1.00 33.03 99 SER A O 1
ATOM 778 N N . ALA A 1 100 ? 34.013 -19.546 -51.707 1.00 30.30 100 ALA A N 1
ATOM 779 C CA . ALA A 1 100 ? 34.025 -20.109 -50.357 1.00 30.30 100 ALA A CA 1
ATOM 780 C C . ALA A 1 100 ? 34.716 -19.285 -49.245 1.00 30.30 100 ALA A C 1
ATOM 782 O O . ALA A 1 100 ? 34.838 -19.812 -48.145 1.00 30.30 100 ALA A O 1
ATOM 783 N N . ASN A 1 101 ? 35.189 -18.050 -49.466 1.00 34.81 101 ASN A N 1
ATOM 784 C CA . ASN A 1 101 ? 36.197 -17.464 -48.559 1.00 34.81 101 ASN A CA 1
ATOM 785 C C . ASN A 1 101 ? 36.093 -15.952 -48.251 1.00 34.81 101 ASN A C 1
ATOM 787 O O . ASN A 1 101 ? 37.139 -15.327 -48.219 1.00 34.81 101 ASN A O 1
ATOM 791 N N . PHE A 1 102 ? 34.936 -15.332 -47.965 1.00 35.94 102 PHE A N 1
ATOM 792 C CA . PHE A 1 102 ? 34.936 -13.924 -47.483 1.00 35.94 102 PHE A CA 1
ATOM 793 C C . PHE A 1 102 ? 33.854 -13.580 -46.435 1.00 35.94 102 PHE A C 1
ATOM 795 O O . PHE A 1 102 ? 32.969 -14.390 -46.150 1.00 35.94 102 PHE A O 1
ATOM 802 N N . ASN A 1 103 ? 34.027 -12.408 -45.800 1.00 34.44 103 ASN A N 1
ATOM 803 C CA . ASN A 1 103 ? 33.594 -12.038 -44.441 1.00 34.44 103 ASN A CA 1
ATOM 804 C C . ASN A 1 103 ? 32.694 -10.774 -44.378 1.00 34.44 103 ASN A C 1
ATOM 806 O O . ASN A 1 103 ? 32.600 -10.166 -43.315 1.00 34.44 103 ASN A O 1
ATOM 810 N N . GLU A 1 104 ? 32.053 -10.363 -45.478 1.00 35.00 104 GLU A N 1
ATOM 811 C CA . GLU A 1 104 ? 31.187 -9.167 -45.516 1.00 35.00 104 GLU A CA 1
ATOM 812 C C . GLU A 1 104 ? 29.714 -9.508 -45.801 1.00 35.00 104 GLU A C 1
ATOM 814 O O . GLU A 1 104 ? 29.400 -10.424 -46.561 1.00 35.00 104 GLU A O 1
ATOM 819 N N . SER A 1 105 ? 28.815 -8.774 -45.140 1.00 35.41 105 SER A N 1
ATOM 820 C CA . SER A 1 105 ? 27.367 -8.992 -45.082 1.00 35.41 105 SER A CA 1
ATOM 821 C C . SER A 1 105 ? 26.619 -8.326 -46.243 1.00 35.41 105 SER A C 1
ATOM 823 O O . SER A 1 105 ? 26.547 -7.099 -46.309 1.00 35.41 105 SER A O 1
ATOM 825 N N . SER A 1 106 ? 25.968 -9.109 -47.102 1.00 36.75 106 SER A N 1
ATOM 826 C CA . SER A 1 106 ? 24.858 -8.634 -47.936 1.00 36.75 106 SER A CA 1
ATOM 827 C C . SER A 1 106 ? 23.545 -8.801 -47.169 1.00 36.75 106 SER A C 1
ATOM 829 O O . SER A 1 106 ? 22.929 -9.857 -47.208 1.00 36.75 106 SER A O 1
ATOM 831 N N . ASN A 1 107 ? 23.107 -7.775 -46.437 1.00 36.56 107 ASN A N 1
ATOM 832 C CA . ASN A 1 107 ? 21.793 -7.810 -45.788 1.00 36.56 107 ASN A CA 1
ATOM 833 C C . ASN A 1 107 ? 20.693 -7.662 -46.850 1.00 36.56 107 ASN A C 1
ATOM 835 O O . ASN A 1 107 ? 20.350 -6.544 -47.236 1.00 36.56 107 ASN A O 1
ATOM 839 N N . LEU A 1 108 ? 20.106 -8.771 -47.307 1.00 39.50 108 LEU A N 1
ATOM 840 C CA . LEU A 1 108 ? 18.837 -8.716 -48.029 1.00 39.50 108 LEU A CA 1
ATOM 841 C C . LEU A 1 108 ? 17.688 -8.762 -47.027 1.00 39.50 108 LEU A C 1
ATOM 843 O O . LEU A 1 108 ? 17.566 -9.698 -46.235 1.00 39.50 108 LEU A O 1
ATOM 847 N N . GLY A 1 109 ? 16.853 -7.729 -47.052 1.00 41.81 109 GLY A N 1
ATOM 848 C CA . GLY A 1 109 ? 15.690 -7.614 -46.187 1.00 41.81 109 GLY A CA 1
ATOM 849 C C . GLY A 1 109 ? 14.413 -7.403 -46.986 1.00 41.81 109 GLY A C 1
ATOM 850 O O . GLY A 1 109 ? 14.376 -6.548 -47.868 1.00 41.81 109 GLY A O 1
ATOM 851 N N . ILE A 1 110 ? 13.332 -8.108 -46.642 1.00 46.06 110 ILE A N 1
ATOM 852 C CA . ILE A 1 110 ? 11.989 -7.625 -46.996 1.00 46.06 110 ILE A CA 1
ATOM 853 C C . ILE A 1 110 ? 11.634 -6.519 -45.998 1.00 46.06 110 ILE A C 1
ATOM 855 O O . ILE A 1 110 ? 11.341 -6.803 -44.837 1.00 46.06 110 ILE A O 1
ATOM 859 N N . TRP A 1 111 ? 11.668 -5.269 -46.464 1.00 40.19 111 TRP A N 1
ATOM 860 C CA . TRP A 1 111 ? 11.247 -4.082 -45.716 1.00 40.19 111 TRP A CA 1
ATOM 861 C C . TRP A 1 111 ? 9.980 -3.511 -46.354 1.00 40.19 111 TRP A C 1
ATOM 863 O O . TRP A 1 111 ? 10.056 -2.848 -47.393 1.00 40.19 111 TRP A O 1
ATOM 873 N N . PRO A 1 112 ? 8.789 -3.773 -45.794 1.00 34.03 112 PRO A N 1
ATOM 874 C CA . PRO A 1 112 ? 7.556 -3.238 -46.345 1.00 34.03 112 PRO A CA 1
ATOM 875 C C . PRO A 1 112 ? 7.342 -1.783 -45.888 1.00 34.03 112 PRO A C 1
ATOM 877 O O . PRO A 1 112 ? 6.460 -1.492 -45.081 1.00 34.03 112 PRO A O 1
ATOM 880 N N . GLY A 1 113 ? 8.151 -0.865 -46.427 1.00 33.00 113 GLY A N 1
ATOM 881 C CA . GLY A 1 113 ? 7.921 0.580 -46.342 1.00 33.00 113 GLY A CA 1
ATOM 882 C C . GLY A 1 113 ? 9.189 1.436 -46.293 1.00 33.00 113 GLY A C 1
ATOM 883 O O . GLY A 1 113 ? 10.067 1.208 -45.470 1.00 33.00 113 GLY A O 1
ATOM 884 N N . ILE A 1 114 ? 9.233 2.469 -47.139 1.00 30.62 114 ILE A N 1
ATOM 885 C CA . ILE A 1 114 ? 10.009 3.697 -46.925 1.00 30.62 114 ILE A CA 1
ATOM 886 C C . ILE A 1 114 ? 8.986 4.841 -47.088 1.00 30.62 114 ILE A C 1
ATOM 888 O O . ILE A 1 114 ? 8.392 4.971 -48.159 1.00 30.62 114 ILE A O 1
ATOM 892 N N . GLY A 1 115 ? 8.680 5.591 -46.018 1.00 41.12 115 GLY A N 1
ATOM 893 C CA . GLY A 1 115 ? 7.654 6.659 -45.987 1.00 41.12 115 GLY A CA 1
ATOM 894 C C . GLY A 1 115 ? 6.432 6.386 -45.081 1.00 41.12 115 GLY A C 1
ATOM 895 O O . GLY A 1 115 ? 6.371 5.368 -44.405 1.00 41.12 115 GLY A O 1
ATOM 896 N N . GLU A 1 116 ? 5.434 7.290 -45.081 1.00 31.73 116 GLU A N 1
ATOM 897 C CA . GLU A 1 116 ? 4.307 7.390 -44.110 1.00 31.73 116 GLU A CA 1
ATOM 898 C C . GLU A 1 116 ? 3.357 6.164 -43.961 1.00 31.73 116 GLU A C 1
ATOM 900 O O . GLU A 1 116 ? 2.337 6.270 -43.275 1.00 31.73 116 GLU A O 1
ATOM 905 N N . LYS A 1 117 ? 3.590 5.010 -44.614 1.00 39.25 117 LYS A N 1
ATOM 906 C CA . LYS A 1 117 ? 2.686 3.839 -44.533 1.00 39.25 117 LYS A CA 1
ATOM 907 C C . LYS A 1 117 ? 3.414 2.493 -44.555 1.00 39.25 117 LYS A C 1
ATOM 909 O O . LYS A 1 117 ? 3.990 2.117 -45.572 1.00 39.25 117 LYS A O 1
ATOM 914 N N . ALA A 1 118 ? 3.264 1.740 -43.468 1.00 44.56 118 ALA A N 1
ATOM 915 C CA . ALA A 1 118 ? 3.649 0.336 -43.339 1.00 44.56 118 ALA A CA 1
ATOM 916 C C . ALA A 1 118 ? 2.664 -0.609 -44.054 1.00 44.56 118 ALA A C 1
ATOM 918 O O . ALA A 1 118 ? 1.457 -0.342 -44.082 1.00 44.56 118 ALA A O 1
ATOM 919 N N . PHE A 1 119 ? 3.144 -1.736 -44.592 1.00 49.16 119 PHE A N 1
ATOM 920 C CA . PHE A 1 119 ? 2.292 -2.744 -45.242 1.00 49.16 119 PHE A CA 1
ATOM 921 C C . PHE A 1 119 ? 2.551 -4.166 -44.715 1.00 49.16 119 PHE A C 1
ATOM 923 O O . PHE A 1 119 ? 3.690 -4.556 -44.495 1.00 49.16 119 PHE A O 1
ATOM 930 N N . GLY A 1 120 ? 1.492 -4.960 -44.519 1.00 45.50 120 GLY A N 1
ATOM 931 C CA . GLY A 1 120 ? 1.602 -6.368 -44.101 1.00 45.50 120 GLY A CA 1
ATOM 932 C C . GLY A 1 120 ? 1.761 -7.319 -45.291 1.00 45.50 120 GLY A C 1
ATOM 933 O O . GLY A 1 120 ? 1.537 -6.918 -46.438 1.00 45.50 120 GLY A O 1
ATOM 934 N N . PHE A 1 121 ? 2.109 -8.585 -45.038 1.00 57.19 121 PHE A N 1
ATOM 935 C CA . PHE A 1 121 ? 2.156 -9.636 -46.063 1.00 57.19 121 PHE A CA 1
ATOM 936 C C . PHE A 1 121 ? 1.354 -10.885 -45.669 1.00 57.19 121 PHE A C 1
ATOM 938 O O . PHE A 1 121 ? 1.406 -11.349 -44.538 1.00 57.19 121 PHE A O 1
ATOM 945 N N . ASP A 1 122 ? 0.656 -11.485 -46.636 1.00 53.91 122 ASP A N 1
ATOM 946 C CA . ASP A 1 122 ? -0.116 -12.718 -46.438 1.00 53.91 122 ASP A CA 1
ATOM 947 C C . ASP A 1 122 ? 0.349 -13.814 -47.404 1.00 53.91 122 ASP A C 1
ATOM 949 O O . ASP A 1 122 ? 0.004 -13.818 -48.584 1.00 53.91 122 ASP A O 1
ATOM 953 N N . ILE A 1 123 ? 1.095 -14.792 -46.900 1.00 61.22 123 ILE A N 1
ATOM 954 C CA . ILE A 1 123 ? 1.535 -15.975 -47.641 1.00 61.22 123 ILE A CA 1
ATOM 955 C C . ILE A 1 123 ? 0.506 -17.085 -47.421 1.00 61.22 123 ILE A C 1
ATOM 957 O O . ILE A 1 123 ? 0.561 -17.812 -46.437 1.00 61.22 123 ILE A O 1
ATOM 961 N N . THR A 1 124 ? -0.472 -17.209 -48.318 1.00 52.34 124 THR A N 1
ATOM 962 C CA . THR A 1 124 ? -1.655 -18.074 -48.104 1.00 52.34 124 THR A CA 1
ATOM 963 C C . THR A 1 124 ? -1.702 -19.350 -48.943 1.00 52.34 124 THR A C 1
ATOM 965 O O . THR A 1 124 ? -2.465 -20.254 -48.614 1.00 52.34 124 THR A O 1
ATOM 968 N N . THR A 1 125 ? -0.899 -19.468 -50.005 1.00 47.81 125 THR A N 1
ATOM 969 C CA . THR A 1 125 ? -0.891 -20.671 -50.872 1.00 47.81 125 THR A CA 1
ATOM 970 C C . THR A 1 125 ? 0.484 -21.321 -51.027 1.00 47.81 125 THR A C 1
ATOM 972 O O . THR A 1 125 ? 0.631 -22.307 -51.750 1.00 47.81 125 THR A O 1
ATOM 975 N N . ALA A 1 126 ? 1.482 -20.799 -50.312 1.00 56.53 126 ALA A N 1
ATOM 976 C CA . ALA A 1 126 ? 2.751 -21.477 -50.133 1.00 56.53 126 ALA A CA 1
ATOM 977 C C . ALA A 1 126 ? 2.608 -22.598 -49.077 1.00 56.53 126 ALA A C 1
ATOM 979 O O . ALA A 1 126 ? 1.737 -22.543 -48.219 1.00 56.53 126 ALA A O 1
ATOM 980 N N . GLN A 1 127 ? 3.468 -23.613 -49.109 1.00 67.19 127 GLN A N 1
ATOM 981 C CA . GLN A 1 127 ? 3.696 -24.563 -48.022 1.00 67.19 127 GLN A CA 1
ATOM 982 C C . GLN A 1 127 ? 4.545 -23.962 -46.886 1.00 67.19 127 GLN A C 1
ATOM 984 O O . GLN A 1 127 ? 4.740 -24.624 -45.863 1.00 67.19 127 GLN A O 1
ATOM 989 N N . GLY A 1 128 ? 5.072 -22.741 -47.051 1.00 81.44 128 GLY A N 1
ATOM 990 C CA . GLY A 1 128 ? 5.872 -22.069 -46.032 1.00 81.44 128 GLY A CA 1
ATOM 991 C C . GLY A 1 128 ? 6.797 -20.960 -46.540 1.00 81.44 128 GLY A C 1
ATOM 992 O O . GLY A 1 128 ? 6.781 -20.607 -47.721 1.00 81.44 128 GLY A O 1
ATOM 993 N N . MET A 1 129 ? 7.622 -20.446 -45.628 1.00 84.69 129 MET A N 1
ATOM 994 C CA . MET A 1 129 ? 8.720 -19.507 -45.871 1.00 84.69 129 MET A CA 1
ATOM 995 C C . MET A 1 129 ? 10.024 -20.087 -45.303 1.00 84.69 129 MET A C 1
ATOM 997 O O . MET A 1 129 ? 10.029 -20.666 -44.215 1.00 84.69 129 MET A O 1
ATOM 1001 N N . GLU A 1 130 ? 11.125 -19.913 -46.022 1.00 86.75 130 GLU A N 1
ATOM 1002 C CA . GLU A 1 130 ? 12.474 -20.261 -45.590 1.00 86.75 130 GLU A CA 1
ATOM 1003 C C . GLU A 1 130 ? 13.382 -19.039 -45.717 1.00 86.75 130 GLU A C 1
ATOM 1005 O O . GLU A 1 130 ? 13.465 -18.425 -46.776 1.00 86.75 130 GLU A O 1
ATOM 1010 N N . VAL A 1 131 ? 14.030 -18.678 -44.615 1.00 83.94 131 VAL A N 1
ATOM 1011 C CA . VAL A 1 131 ? 15.009 -17.597 -44.526 1.00 83.94 131 VAL A CA 1
ATOM 1012 C C . VAL A 1 131 ? 16.314 -18.232 -44.083 1.00 83.94 131 VAL A C 1
ATOM 1014 O O . VAL A 1 131 ? 16.346 -18.907 -43.051 1.00 83.94 131 VAL A O 1
ATOM 1017 N N . SER A 1 132 ? 17.370 -18.057 -44.865 1.00 83.25 132 SER A N 1
ATOM 1018 C CA . SER A 1 132 ? 18.668 -18.670 -44.607 1.00 83.25 132 SER A CA 1
ATOM 1019 C C . SER A 1 132 ? 19.826 -17.712 -44.888 1.00 83.25 132 SER A C 1
ATOM 1021 O O . SER A 1 132 ? 19.646 -16.656 -45.497 1.00 83.25 132 SER A O 1
ATOM 1023 N N . GLY A 1 133 ? 21.026 -18.055 -44.418 1.00 73.38 133 GLY A N 1
ATOM 1024 C CA . GLY A 1 133 ? 22.198 -17.185 -44.567 1.00 73.38 133 GLY A CA 1
ATOM 1025 C C . GLY A 1 133 ? 22.064 -15.920 -43.718 1.00 73.38 133 GLY A C 1
ATOM 1026 O O . GLY A 1 133 ? 21.596 -16.017 -42.582 1.00 73.38 133 GLY A O 1
ATOM 1027 N N . SER A 1 134 ? 22.450 -14.763 -44.262 1.00 67.81 134 SER A N 1
ATOM 1028 C CA . SER A 1 134 ? 22.413 -13.439 -43.614 1.00 67.81 134 SER A CA 1
ATOM 1029 C C . SER A 1 134 ? 21.156 -12.636 -43.971 1.00 67.81 134 SER A C 1
ATOM 1031 O O . SER A 1 134 ? 21.130 -11.409 -43.886 1.00 67.81 134 SER A O 1
ATOM 1033 N N . SER A 1 135 ? 20.091 -13.330 -44.383 1.00 70.62 135 SER A N 1
ATOM 1034 C CA . SER A 1 135 ? 18.830 -12.714 -44.798 1.00 70.62 135 SER A CA 1
ATOM 1035 C C . SER A 1 135 ? 17.968 -12.265 -43.613 1.00 70.62 135 SER A C 1
ATOM 1037 O O . SER A 1 135 ? 17.944 -12.898 -42.552 1.00 70.62 135 SER A O 1
ATOM 1039 N N . SER A 1 136 ? 17.195 -11.195 -43.818 1.00 71.88 136 SER A N 1
ATOM 1040 C CA . SER A 1 136 ? 16.292 -10.619 -42.816 1.00 71.88 136 SER A CA 1
ATOM 1041 C C . SER A 1 136 ? 14.854 -10.448 -43.327 1.00 71.88 136 SER A C 1
ATOM 1043 O O . SER A 1 136 ? 14.600 -10.223 -44.510 1.00 71.88 136 SER A O 1
ATOM 1045 N N . VAL A 1 137 ? 13.877 -10.542 -42.427 1.00 73.81 137 VAL A N 1
ATOM 1046 C CA . VAL A 1 137 ? 12.465 -10.241 -42.713 1.00 73.81 137 VAL A CA 1
ATOM 1047 C C . VAL A 1 137 ? 11.944 -9.276 -41.664 1.00 73.81 137 VAL A C 1
ATOM 1049 O O . VAL A 1 137 ? 12.025 -9.584 -40.479 1.00 73.81 137 VAL A O 1
ATOM 1052 N N . SER A 1 138 ? 11.381 -8.144 -42.089 1.00 73.62 138 SER A N 1
ATOM 1053 C CA . SER A 1 138 ? 10.736 -7.184 -41.192 1.00 73.62 138 SER A CA 1
ATOM 1054 C C . SER A 1 138 ? 9.210 -7.245 -41.316 1.00 73.62 138 SER A C 1
ATOM 1056 O O . SER A 1 138 ? 8.653 -7.214 -42.416 1.00 73.62 138 SER A O 1
ATOM 1058 N N . VAL A 1 139 ? 8.528 -7.352 -40.177 1.00 74.19 139 VAL A N 1
ATOM 1059 C CA . VAL A 1 139 ? 7.071 -7.418 -40.032 1.00 74.19 139 VAL A CA 1
ATOM 1060 C C . VAL A 1 139 ? 6.610 -6.160 -39.301 1.00 74.19 139 VAL A C 1
ATOM 1062 O O . VAL A 1 139 ? 6.692 -6.072 -38.079 1.00 74.19 139 VAL A O 1
ATOM 1065 N N . THR A 1 140 ? 6.108 -5.180 -40.047 1.00 70.38 140 THR A N 1
ATOM 1066 C CA . THR A 1 140 ? 5.697 -3.866 -39.509 1.00 70.38 140 THR A CA 1
ATOM 1067 C C . THR A 1 140 ? 4.178 -3.644 -39.531 1.00 70.38 140 THR A C 1
ATOM 1069 O O . THR A 1 140 ? 3.668 -2.611 -39.094 1.00 70.38 140 THR A O 1
ATOM 1072 N N . ALA A 1 141 ? 3.431 -4.631 -40.025 1.00 66.75 141 ALA A N 1
ATOM 1073 C CA . ALA A 1 141 ? 1.974 -4.664 -40.057 1.00 66.75 141 ALA A CA 1
ATOM 1074 C C . ALA A 1 141 ? 1.472 -6.121 -39.979 1.00 66.75 141 ALA A C 1
ATOM 1076 O O . ALA A 1 141 ? 2.266 -7.047 -40.199 1.00 66.75 141 ALA A O 1
ATOM 1077 N N . PRO A 1 142 ? 0.174 -6.354 -39.700 1.00 77.19 142 PRO A N 1
ATOM 1078 C CA . PRO A 1 142 ? -0.357 -7.700 -39.526 1.00 77.19 142 PRO A CA 1
ATOM 1079 C C . PRO A 1 142 ? -0.114 -8.568 -40.761 1.00 77.19 142 PRO A C 1
ATOM 1081 O O . PRO A 1 142 ? -0.427 -8.165 -41.882 1.00 77.19 142 PRO A O 1
ATOM 1084 N N . SER A 1 143 ? 0.469 -9.742 -40.543 1.00 74.62 143 SER A N 1
ATOM 1085 C CA . SER A 1 143 ? 0.982 -10.630 -41.580 1.00 74.62 143 SER A CA 1
ATOM 1086 C C . SER A 1 143 ? 0.684 -12.092 -41.248 1.00 74.62 143 SER A C 1
ATOM 1088 O O . SER A 1 143 ? 0.677 -12.497 -40.083 1.00 74.62 143 SER A O 1
ATOM 1090 N N . THR A 1 144 ? 0.454 -12.909 -42.275 1.00 79.94 144 THR A N 1
ATOM 1091 C CA . THR A 1 144 ? 0.109 -14.329 -42.123 1.00 79.94 144 THR A CA 1
ATOM 1092 C C . THR A 1 144 ? 1.005 -15.220 -42.974 1.00 79.94 144 THR A C 1
ATOM 1094 O O . THR A 1 144 ? 1.209 -14.958 -44.155 1.00 79.94 144 THR A O 1
ATOM 1097 N N . ILE A 1 145 ? 1.469 -16.339 -42.417 1.00 82.25 145 ILE A N 1
ATOM 1098 C CA . ILE A 1 145 ? 2.113 -17.439 -43.140 1.00 82.25 145 ILE A CA 1
ATOM 1099 C C . ILE A 1 145 ? 1.252 -18.687 -42.966 1.00 82.25 145 ILE A C 1
ATOM 1101 O O . ILE A 1 145 ? 1.114 -19.224 -41.873 1.00 82.25 145 ILE A O 1
ATOM 1105 N N . THR A 1 146 ? 0.663 -19.168 -44.053 1.00 79.75 146 THR A N 1
ATOM 1106 C CA . THR A 1 146 ? 0.022 -20.482 -44.120 1.00 79.75 146 THR A CA 1
ATOM 1107 C C . THR A 1 146 ? 1.094 -21.489 -44.519 1.00 79.75 146 THR A C 1
ATOM 1109 O O . THR A 1 146 ? 1.648 -21.379 -45.607 1.00 79.75 146 THR A O 1
ATOM 1112 N N . GLY A 1 147 ? 1.433 -22.426 -43.630 1.00 85.44 147 GLY A N 1
ATOM 1113 C CA . GLY A 1 147 ? 2.577 -23.327 -43.795 1.00 85.44 147 GLY A CA 1
ATOM 1114 C C . GLY A 1 147 ? 3.713 -23.078 -42.798 1.00 85.44 147 GLY A C 1
ATOM 1115 O O . GLY A 1 147 ? 3.570 -22.311 -41.849 1.00 85.44 147 GLY A O 1
ATOM 1116 N N . ASN A 1 148 ? 4.837 -23.774 -42.983 1.00 91.31 148 ASN A N 1
ATOM 1117 C CA . ASN A 1 148 ? 5.957 -23.731 -42.035 1.00 91.31 148 ASN A CA 1
ATOM 1118 C C . ASN A 1 148 ? 6.839 -22.491 -42.253 1.00 91.31 148 ASN A C 1
ATOM 1120 O O . ASN A 1 148 ? 7.122 -22.138 -43.393 1.00 91.31 148 ASN A O 1
ATOM 1124 N N . LEU A 1 149 ? 7.344 -21.886 -41.180 1.00 92.31 149 LEU A N 1
ATOM 1125 C CA . LEU A 1 149 ? 8.417 -20.891 -41.235 1.00 92.31 149 LEU A CA 1
ATOM 1126 C C . LEU A 1 149 ? 9.726 -21.525 -40.761 1.00 92.31 149 LEU A C 1
ATOM 1128 O O . LEU A 1 149 ? 9.769 -22.131 -39.690 1.00 92.31 149 LEU A O 1
ATOM 1132 N N . SER A 1 150 ? 10.793 -21.355 -41.535 1.00 92.62 150 SER A N 1
ATOM 1133 C CA . SER A 1 150 ? 12.140 -21.793 -41.179 1.00 92.62 150 SER A CA 1
ATOM 1134 C C . SER A 1 150 ? 13.118 -20.620 -41.204 1.00 92.62 150 SER A C 1
ATOM 1136 O O . SER A 1 150 ? 13.260 -19.986 -42.242 1.00 92.62 150 SER A O 1
ATOM 1138 N N . LEU A 1 151 ? 13.830 -20.384 -40.100 1.00 90.38 151 LEU A N 1
ATOM 1139 C CA . LEU A 1 151 ? 14.964 -19.457 -40.001 1.00 90.38 151 LEU A CA 1
ATOM 1140 C C . LEU A 1 151 ? 16.246 -20.275 -39.776 1.00 90.38 151 LEU A C 1
ATOM 1142 O O . LEU A 1 151 ? 16.343 -20.985 -38.772 1.00 90.38 151 LEU A O 1
ATOM 1146 N N . GLN A 1 152 ? 17.199 -20.218 -40.709 1.00 88.50 152 GLN A N 1
ATOM 1147 C CA . GLN A 1 152 ? 18.408 -21.052 -40.723 1.00 88.50 152 GLN A CA 1
ATOM 1148 C C . GLN A 1 152 ? 19.682 -20.222 -40.941 1.00 88.50 152 GLN A C 1
ATOM 1150 O O . GLN A 1 152 ? 20.137 -20.027 -42.070 1.00 88.50 152 GLN A O 1
ATOM 1155 N N . GLY A 1 153 ? 20.303 -19.785 -39.847 1.00 80.69 153 GLY A N 1
ATOM 1156 C CA . GLY A 1 153 ? 21.625 -19.160 -39.904 1.00 80.69 153 GLY A CA 1
ATOM 1157 C C . GLY A 1 153 ? 22.754 -20.181 -40.082 1.00 80.69 153 GLY A C 1
ATOM 1158 O O . GLY A 1 153 ? 22.630 -21.365 -39.752 1.00 80.69 153 GLY A O 1
ATOM 1159 N N . ALA A 1 154 ? 23.909 -19.719 -40.556 1.00 75.25 154 ALA A N 1
ATOM 1160 C CA . ALA A 1 154 ? 25.112 -20.546 -40.646 1.00 75.25 154 ALA A CA 1
ATOM 1161 C C . ALA A 1 154 ? 25.906 -20.588 -39.329 1.00 75.25 154 ALA A C 1
ATOM 1163 O O . ALA A 1 154 ? 26.748 -21.469 -39.154 1.00 75.25 154 ALA A O 1
ATOM 1164 N N . GLN A 1 155 ? 25.668 -19.642 -38.415 1.00 76.56 155 GLN A N 1
ATOM 1165 C CA . GLN A 1 155 ? 26.385 -19.527 -37.144 1.00 76.56 155 GLN A CA 1
ATOM 1166 C C . GLN A 1 155 ? 25.449 -19.153 -35.998 1.00 76.56 155 GLN A C 1
ATOM 1168 O O . GLN A 1 155 ? 24.515 -18.373 -36.174 1.00 76.56 155 GLN A O 1
ATOM 1173 N N . LYS A 1 156 ? 25.727 -19.707 -34.814 1.00 77.25 156 LYS A N 1
ATOM 1174 C CA . LYS A 1 156 ? 25.016 -19.360 -33.585 1.00 77.25 156 LYS A CA 1
ATOM 1175 C C . LYS A 1 156 ? 25.138 -17.848 -33.329 1.00 77.25 156 LYS A C 1
ATOM 1177 O O . LYS A 1 156 ? 26.258 -17.339 -33.402 1.00 77.25 156 LYS A O 1
ATOM 1182 N N . PRO A 1 157 ? 24.040 -17.150 -32.993 1.00 75.75 157 PRO A N 1
ATOM 1183 C CA . PRO A 1 157 ? 24.081 -15.747 -32.613 1.00 75.75 157 PRO A CA 1
ATOM 1184 C C . PRO A 1 157 ? 25.084 -15.488 -31.489 1.00 75.75 157 PRO A C 1
ATOM 1186 O O . PRO A 1 157 ? 25.045 -16.146 -30.448 1.00 75.75 157 PRO A O 1
ATOM 1189 N N . THR A 1 158 ? 25.955 -14.507 -31.697 1.00 70.62 158 THR A N 1
ATOM 1190 C CA . THR A 1 158 ? 26.778 -13.875 -30.662 1.00 70.62 158 THR A CA 1
ATOM 1191 C C . THR A 1 158 ? 26.393 -12.408 -30.566 1.00 70.62 158 THR A C 1
ATOM 1193 O O . THR A 1 158 ? 25.806 -11.855 -31.497 1.00 70.62 158 THR A O 1
ATOM 1196 N N . LEU A 1 159 ? 26.682 -11.802 -29.422 1.00 67.31 159 LEU A N 1
ATOM 1197 C CA . LEU A 1 159 ? 26.378 -10.411 -29.135 1.00 67.31 159 LEU A CA 1
ATOM 1198 C C . LEU A 1 159 ? 27.701 -9.641 -29.092 1.00 67.31 159 LEU A C 1
ATOM 1200 O O . LEU A 1 159 ? 28.455 -9.815 -28.138 1.00 67.31 159 LEU A O 1
ATOM 1204 N N . ASP A 1 160 ? 27.989 -8.829 -30.112 1.00 59.69 160 ASP A N 1
ATOM 1205 C CA . ASP A 1 160 ? 29.151 -7.930 -30.120 1.00 59.69 160 ASP A CA 1
ATOM 1206 C C . ASP A 1 160 ? 28.726 -6.494 -30.469 1.00 59.69 160 ASP A C 1
ATOM 1208 O O . ASP A 1 160 ? 27.590 -6.225 -30.863 1.00 59.69 160 ASP A O 1
ATOM 1212 N N . LYS A 1 161 ? 29.658 -5.553 -30.309 1.00 54.22 161 LYS A N 1
ATOM 1213 C CA . LYS A 1 161 ? 29.505 -4.186 -30.810 1.00 54.22 161 LYS A CA 1
ATOM 1214 C C . LYS A 1 161 ? 29.947 -4.121 -32.269 1.00 54.22 161 LYS A C 1
ATOM 1216 O O . LYS A 1 161 ? 30.997 -4.673 -32.606 1.00 54.22 161 LYS A O 1
ATOM 1221 N N . ASP A 1 162 ? 29.190 -3.445 -33.123 1.00 51.06 162 ASP A N 1
ATOM 1222 C CA . ASP A 1 162 ? 29.653 -3.134 -34.475 1.00 51.06 162 ASP A CA 1
ATOM 1223 C C . ASP A 1 162 ? 30.663 -1.978 -34.509 1.00 51.06 162 ASP A C 1
ATOM 1225 O O . ASP A 1 162 ? 31.078 -1.421 -33.490 1.00 51.06 162 ASP A O 1
ATOM 1229 N N . SER A 1 163 ? 31.078 -1.611 -35.725 1.00 43.31 163 SER A N 1
ATOM 1230 C CA . SER A 1 163 ? 31.955 -0.469 -35.985 1.00 43.31 163 SER A CA 1
ATOM 1231 C C . SER A 1 163 ? 31.322 0.887 -35.650 1.00 43.31 163 SER A C 1
ATOM 1233 O O . SER A 1 163 ? 32.046 1.880 -35.550 1.00 43.31 163 SER A O 1
ATOM 1235 N N . GLN A 1 164 ? 29.998 0.952 -35.480 1.00 41.84 164 GLN A N 1
ATOM 1236 C CA . GLN A 1 164 ? 29.276 2.133 -35.015 1.00 41.84 164 GLN A CA 1
ATOM 1237 C C . GLN A 1 164 ? 29.186 2.199 -33.483 1.00 41.84 164 GLN A C 1
ATOM 1239 O O . GLN A 1 164 ? 28.950 3.289 -32.959 1.00 41.84 164 GLN A O 1
ATOM 1244 N N . GLY A 1 165 ? 29.525 1.112 -32.786 1.00 44.66 165 GLY A N 1
ATOM 1245 C CA . GLY A 1 165 ? 29.465 0.983 -31.332 1.00 44.66 165 GLY A CA 1
ATOM 1246 C C . GLY A 1 165 ? 28.148 0.387 -30.835 1.00 44.66 165 GLY A C 1
ATOM 1247 O O . GLY A 1 165 ? 28.030 0.151 -29.631 1.00 44.66 165 GLY A O 1
ATOM 1248 N N . ASP A 1 166 ? 27.217 0.098 -31.748 1.00 48.19 166 ASP A N 1
ATOM 1249 C CA . ASP A 1 166 ? 25.899 -0.440 -31.451 1.00 48.19 166 ASP A CA 1
ATOM 1250 C C . ASP A 1 166 ? 26.005 -1.934 -31.157 1.00 48.19 166 ASP A C 1
ATOM 1252 O O . ASP A 1 166 ? 26.711 -2.687 -31.838 1.00 48.19 166 ASP A O 1
ATOM 1256 N N . TYR A 1 167 ? 25.294 -2.388 -30.127 1.00 53.78 167 TYR A N 1
ATOM 1257 C CA . TYR A 1 167 ? 25.173 -3.816 -29.878 1.00 53.78 167 TYR A CA 1
ATOM 1258 C C . TYR A 1 167 ? 24.279 -4.437 -30.945 1.00 53.78 167 TYR A C 1
ATOM 1260 O O . TYR A 1 167 ? 23.056 -4.305 -30.908 1.00 53.78 167 TYR A O 1
ATOM 1268 N N . ILE A 1 168 ? 24.881 -5.193 -31.851 1.00 57.47 168 ILE A N 1
ATOM 1269 C CA . ILE A 1 168 ? 24.153 -5.986 -32.831 1.00 57.47 168 ILE A CA 1
ATOM 1270 C C . ILE A 1 168 ? 24.507 -7.456 -32.650 1.00 57.47 168 ILE A C 1
ATOM 1272 O O . ILE A 1 168 ? 25.594 -7.828 -32.210 1.00 57.47 168 ILE A O 1
ATOM 1276 N N . TYR A 1 169 ? 23.581 -8.334 -33.010 1.00 58.34 169 TYR A N 1
ATOM 1277 C CA . TYR A 1 169 ? 23.949 -9.725 -33.201 1.00 58.34 169 TYR A CA 1
ATOM 1278 C C . TYR A 1 169 ? 24.875 -9.819 -34.426 1.00 58.34 169 TYR A C 1
ATOM 1280 O O . TYR A 1 169 ? 24.427 -9.659 -35.562 1.00 58.34 169 TYR A O 1
ATOM 1288 N N . THR A 1 170 ? 26.172 -10.008 -34.193 1.00 48.44 170 THR A N 1
ATOM 1289 C CA . THR A 1 170 ? 27.279 -9.722 -35.134 1.00 48.44 170 THR A CA 1
ATOM 1290 C C . THR A 1 170 ? 27.782 -10.906 -35.938 1.00 48.44 170 THR A C 1
ATOM 1292 O O . THR A 1 170 ? 28.694 -10.741 -36.749 1.00 48.44 170 THR A O 1
ATOM 1295 N N . SER A 1 171 ? 27.234 -12.111 -35.785 1.00 50.44 171 SER A N 1
ATOM 1296 C CA . SER A 1 171 ? 27.655 -13.172 -36.700 1.00 50.44 171 SER A CA 1
ATOM 1297 C C . SER A 1 171 ? 27.124 -12.809 -38.093 1.00 50.44 171 SER A C 1
ATOM 1299 O O . SER A 1 171 ? 25.914 -12.824 -38.314 1.00 50.44 171 SER A O 1
ATOM 1301 N N . ALA A 1 172 ? 28.018 -12.480 -39.030 1.00 50.03 172 ALA A N 1
ATOM 1302 C CA . ALA A 1 172 ? 27.725 -12.049 -40.402 1.00 50.03 172 ALA A CA 1
ATOM 1303 C C . ALA A 1 172 ? 26.987 -13.105 -41.259 1.00 50.03 172 ALA A C 1
ATOM 1305 O O . ALA A 1 172 ? 27.004 -13.004 -42.482 1.00 50.03 172 ALA A O 1
ATOM 1306 N N . LYS A 1 173 ? 26.402 -14.140 -40.628 1.00 66.06 173 LYS A N 1
ATOM 1307 C CA . LYS A 1 173 ? 25.727 -15.315 -41.199 1.00 66.06 173 LYS A CA 1
ATOM 1308 C C . LYS A 1 173 ? 24.511 -15.777 -40.369 1.00 66.06 173 LYS A C 1
ATOM 1310 O O . LYS A 1 173 ? 24.312 -16.983 -40.205 1.00 66.06 173 LYS A O 1
ATOM 1315 N N . ILE A 1 174 ? 23.729 -14.847 -39.810 1.00 70.75 174 ILE A N 1
ATOM 1316 C CA . ILE A 1 174 ? 22.472 -15.137 -39.086 1.00 70.75 174 ILE A CA 1
ATOM 1317 C C . ILE A 1 174 ? 21.230 -14.855 -39.934 1.00 70.75 174 ILE A C 1
ATOM 1319 O O . ILE A 1 174 ? 21.150 -13.836 -40.611 1.00 70.75 174 ILE A O 1
ATOM 1323 N N . SER A 1 175 ? 20.205 -15.697 -39.810 1.00 79.38 175 SER A N 1
ATOM 1324 C CA . SER A 1 175 ? 18.887 -15.395 -40.382 1.00 79.38 175 SER A CA 1
ATOM 1325 C C . SER A 1 175 ? 18.027 -14.668 -39.364 1.00 79.38 175 SER A C 1
ATOM 1327 O O . SER A 1 175 ? 17.877 -15.140 -38.234 1.00 79.38 175 SER A O 1
ATOM 1329 N N . ARG A 1 176 ? 17.449 -13.533 -39.756 1.00 79.19 176 ARG A N 1
ATOM 1330 C CA . ARG A 1 176 ? 16.768 -12.619 -38.835 1.00 79.19 176 ARG A CA 1
ATOM 1331 C C . ARG A 1 176 ? 15.296 -12.434 -39.186 1.00 79.19 176 ARG A C 1
ATOM 1333 O O . ARG A 1 176 ? 14.929 -12.275 -40.347 1.00 79.19 176 ARG A O 1
ATOM 1340 N N . MET A 1 177 ? 14.455 -12.384 -38.164 1.00 85.56 177 MET A N 1
ATOM 1341 C CA . MET A 1 177 ? 13.078 -11.919 -38.262 1.00 85.56 177 MET A CA 1
ATOM 1342 C C . MET A 1 177 ? 12.851 -10.805 -37.248 1.00 85.56 177 MET A C 1
ATOM 1344 O O . MET A 1 177 ? 13.097 -11.006 -36.066 1.00 85.56 177 MET A O 1
ATOM 1348 N N . ILE A 1 178 ? 12.366 -9.660 -37.713 1.00 83.31 178 ILE A N 1
ATOM 1349 C CA . ILE A 1 178 ? 12.074 -8.475 -36.910 1.00 83.31 178 ILE A CA 1
ATOM 1350 C C . ILE A 1 178 ? 10.563 -8.270 -36.932 1.00 83.31 178 ILE A C 1
ATOM 1352 O O . ILE A 1 178 ? 9.968 -8.227 -38.007 1.00 83.31 178 ILE A O 1
ATOM 1356 N N . ILE A 1 179 ? 9.930 -8.156 -35.770 1.00 85.62 179 ILE A N 1
ATOM 1357 C CA . ILE A 1 179 ? 8.511 -7.813 -35.644 1.00 85.62 179 ILE A CA 1
ATOM 1358 C C . ILE A 1 179 ? 8.413 -6.515 -34.851 1.00 85.62 179 ILE A C 1
ATOM 1360 O O . ILE A 1 179 ? 8.802 -6.475 -33.684 1.00 85.62 179 ILE A O 1
ATOM 1364 N N . THR A 1 180 ? 7.887 -5.466 -35.483 1.00 83.25 180 THR A N 1
ATOM 1365 C CA . THR A 1 180 ? 7.832 -4.114 -34.914 1.00 83.25 180 THR A CA 1
ATOM 1366 C C . THR A 1 180 ? 6.388 -3.690 -34.681 1.00 83.25 180 THR A C 1
ATOM 1368 O O . THR A 1 180 ? 5.610 -3.547 -35.624 1.00 83.25 180 THR A O 1
ATOM 1371 N N . SER A 1 181 ? 6.031 -3.451 -33.421 1.00 82.25 181 SER A N 1
ATOM 1372 C CA . SER A 1 181 ? 4.757 -2.879 -32.989 1.00 82.25 181 SER A CA 1
ATOM 1373 C C . SER A 1 181 ? 5.010 -1.697 -32.049 1.00 82.25 181 SER A C 1
ATOM 1375 O O . SER A 1 181 ? 5.342 -1.865 -30.872 1.00 82.25 181 SER A O 1
ATOM 1377 N N . ASP A 1 182 ? 4.752 -0.495 -32.550 1.00 75.31 182 ASP A N 1
ATOM 1378 C CA . ASP A 1 182 ? 4.862 0.766 -31.822 1.00 75.31 182 ASP A CA 1
ATOM 1379 C C . ASP A 1 182 ? 3.683 1.708 -32.155 1.00 75.31 182 ASP A C 1
ATOM 1381 O O . ASP A 1 182 ? 2.556 1.248 -32.369 1.00 75.31 182 ASP A O 1
ATOM 1385 N N . SER A 1 183 ? 3.882 3.027 -32.076 1.00 68.75 183 SER A N 1
ATOM 1386 C CA . SER A 1 183 ? 2.862 4.017 -32.443 1.00 68.75 183 SER A CA 1
ATOM 1387 C C . SER A 1 183 ? 2.654 4.154 -33.954 1.00 68.75 183 SER A C 1
ATOM 1389 O O . SER A 1 183 ? 1.567 4.554 -34.371 1.00 68.75 183 SER A O 1
ATOM 1391 N N . GLU A 1 184 ? 3.665 3.835 -34.759 1.00 66.50 184 GLU A N 1
ATOM 1392 C CA . GLU A 1 184 ? 3.663 3.959 -36.220 1.00 66.50 184 GLU A CA 1
ATOM 1393 C C . GLU A 1 184 ? 3.384 2.614 -36.907 1.00 66.50 184 GLU A C 1
ATOM 1395 O O . GLU A 1 184 ? 2.687 2.557 -37.924 1.00 66.50 184 GLU A O 1
ATOM 1400 N N . TYR A 1 185 ? 3.867 1.524 -36.312 1.00 70.69 185 TYR A N 1
ATOM 1401 C CA . TYR A 1 185 ? 3.832 0.166 -36.838 1.00 70.69 185 TYR A CA 1
ATOM 1402 C C . TYR A 1 185 ? 2.953 -0.753 -35.979 1.00 70.69 185 TYR A C 1
ATOM 1404 O O . TYR A 1 185 ? 2.883 -0.636 -34.758 1.00 70.69 185 TYR A O 1
ATOM 1412 N N . GLN A 1 186 ? 2.268 -1.704 -36.615 1.00 79.44 186 GLN A N 1
ATOM 1413 C CA . GLN A 1 186 ? 1.413 -2.697 -35.945 1.00 79.44 186 GLN A CA 1
ATOM 1414 C C . GLN A 1 186 ? 1.771 -4.109 -36.413 1.00 79.44 186 GLN A C 1
ATOM 1416 O O . GLN A 1 186 ? 0.918 -4.855 -36.891 1.00 79.44 186 GLN A O 1
ATOM 1421 N N . GLY A 1 187 ? 3.056 -4.450 -36.358 1.00 77.94 187 GLY A N 1
ATOM 1422 C CA . GLY A 1 187 ? 3.561 -5.764 -36.725 1.00 77.94 187 GLY A CA 1
ATOM 1423 C C . GLY A 1 187 ? 2.985 -6.860 -35.841 1.00 77.94 187 GLY A C 1
ATOM 1424 O O . GLY A 1 187 ? 3.239 -6.883 -34.643 1.00 77.94 187 GLY A O 1
ATOM 1425 N N . ASP A 1 188 ? 2.261 -7.782 -36.471 1.00 84.00 188 ASP A N 1
ATOM 1426 C CA . ASP A 1 188 ? 1.764 -9.023 -35.881 1.00 84.00 188 ASP A CA 1
ATOM 1427 C C . ASP A 1 188 ? 1.997 -10.141 -36.904 1.00 84.00 188 ASP A C 1
ATOM 1429 O O . ASP A 1 188 ? 1.665 -9.971 -38.077 1.00 84.00 188 ASP A O 1
ATOM 1433 N N . LEU A 1 189 ? 2.527 -11.293 -36.496 1.00 89.25 189 LEU A N 1
ATOM 1434 C CA . LEU A 1 189 ? 2.751 -12.437 -37.380 1.00 89.25 189 LEU A CA 1
ATOM 1435 C C . LEU A 1 189 ? 1.958 -13.659 -36.916 1.00 89.25 189 LEU A C 1
ATOM 1437 O O . LEU A 1 189 ? 2.153 -14.168 -35.813 1.00 89.25 189 LEU A O 1
ATOM 1441 N N . TYR A 1 190 ? 1.099 -14.181 -37.790 1.00 91.25 190 TYR A N 1
ATOM 1442 C CA . TYR A 1 190 ? 0.404 -15.449 -37.584 1.00 91.25 190 TYR A CA 1
ATOM 1443 C C . TYR A 1 190 ? 0.973 -16.550 -38.482 1.00 91.25 190 TYR A C 1
ATOM 1445 O O . TYR A 1 190 ? 0.931 -16.445 -39.704 1.00 91.25 190 TYR A O 1
ATOM 1453 N N . ILE A 1 191 ? 1.460 -17.636 -37.887 1.00 92.44 191 ILE A N 1
ATOM 1454 C CA . ILE A 1 191 ? 1.984 -18.813 -38.584 1.00 92.44 191 ILE A CA 1
ATOM 1455 C C . ILE A 1 191 ? 1.002 -19.966 -38.397 1.00 92.44 191 ILE A C 1
ATOM 1457 O O . ILE A 1 191 ? 0.870 -20.532 -37.311 1.00 92.44 191 ILE A O 1
ATOM 1461 N N . ASN A 1 192 ? 0.322 -20.351 -39.469 1.00 91.19 192 ASN A N 1
ATOM 1462 C CA . ASN A 1 192 ? -0.521 -21.537 -39.524 1.00 91.19 192 ASN A CA 1
ATOM 1463 C C . ASN A 1 192 ? 0.292 -22.747 -40.011 1.00 91.19 192 ASN A C 1
ATOM 1465 O O . ASN A 1 192 ? 0.097 -23.246 -41.122 1.00 91.19 192 ASN A O 1
ATOM 1469 N N . GLY A 1 193 ? 1.249 -23.162 -39.183 1.00 91.94 193 GLY A N 1
ATOM 1470 C CA . GLY A 1 193 ? 2.209 -24.234 -39.434 1.00 91.94 193 GLY A CA 1
ATOM 1471 C C . GLY A 1 193 ? 3.303 -24.251 -38.365 1.00 91.94 193 GLY A C 1
ATOM 1472 O O . GLY A 1 193 ? 3.172 -23.602 -37.327 1.00 91.94 193 GLY A O 1
ATOM 1473 N N . ASN A 1 194 ? 4.375 -25.013 -38.592 1.00 94.56 194 ASN A N 1
ATOM 1474 C CA . ASN A 1 194 ? 5.489 -25.106 -37.646 1.00 94.56 194 ASN A CA 1
ATOM 1475 C C . ASN A 1 194 ? 6.451 -23.919 -37.790 1.00 94.56 194 ASN A C 1
ATOM 1477 O O . ASN A 1 194 ? 6.718 -23.471 -38.904 1.00 94.56 194 ASN A O 1
ATOM 1481 N N . LEU A 1 195 ? 7.033 -23.485 -36.674 1.00 95.00 195 LEU A N 1
ATOM 1482 C CA . LEU A 1 195 ? 8.170 -22.569 -36.635 1.00 95.00 195 LEU A CA 1
ATOM 1483 C C . LEU A 1 195 ? 9.438 -23.362 -36.312 1.00 95.00 195 LEU A C 1
ATOM 1485 O O . LEU A 1 195 ? 9.504 -24.025 -35.277 1.00 95.00 195 LEU A O 1
ATOM 1489 N N . THR A 1 196 ? 10.448 -23.267 -37.168 1.00 94.62 196 THR A N 1
ATOM 1490 C CA . THR A 1 196 ? 11.776 -23.832 -36.922 1.00 94.62 196 THR A CA 1
ATOM 1491 C C . THR A 1 196 ? 12.814 -22.722 -36.972 1.00 94.62 196 THR A C 1
ATOM 1493 O O . THR A 1 196 ? 12.924 -22.016 -37.968 1.00 94.62 196 THR A O 1
ATOM 1496 N N . MET A 1 197 ? 13.596 -22.587 -35.908 1.00 92.19 197 MET A N 1
ATOM 1497 C CA . MET A 1 197 ? 14.716 -21.660 -35.815 1.00 92.19 197 MET A CA 1
ATOM 1498 C C . MET A 1 197 ? 15.976 -22.439 -35.455 1.00 92.19 197 MET A C 1
ATOM 1500 O O . MET A 1 197 ? 16.026 -23.145 -34.446 1.00 92.19 197 MET A O 1
ATOM 1504 N N . THR A 1 198 ? 16.995 -22.351 -36.300 1.00 90.38 198 THR A N 1
ATOM 1505 C CA . THR A 1 198 ? 18.332 -22.880 -36.023 1.00 90.38 198 THR A CA 1
ATOM 1506 C C . THR A 1 198 ? 19.335 -21.808 -36.386 1.00 90.38 198 THR A C 1
ATOM 1508 O O . THR A 1 198 ? 19.313 -21.339 -37.522 1.00 90.38 198 THR A O 1
ATOM 1511 N N . ASN A 1 199 ? 20.183 -21.391 -35.440 1.00 87.44 199 ASN A N 1
ATOM 1512 C CA . ASN A 1 199 ? 21.103 -20.268 -35.654 1.00 87.44 199 ASN A CA 1
ATOM 1513 C C . ASN A 1 199 ? 20.393 -18.972 -36.109 1.00 87.44 199 ASN A C 1
ATOM 1515 O O . ASN A 1 199 ? 20.978 -18.133 -36.789 1.00 87.44 199 ASN A O 1
ATOM 1519 N N . GLY A 1 200 ? 19.099 -18.840 -35.805 1.00 85.75 200 GLY A N 1
ATOM 1520 C CA . GLY A 1 200 ? 18.266 -17.719 -36.232 1.00 85.75 200 GLY A CA 1
ATOM 1521 C C . GLY A 1 200 ? 18.036 -16.727 -35.100 1.00 85.75 200 GLY A C 1
ATOM 1522 O O . GLY A 1 200 ? 18.258 -17.051 -33.933 1.00 85.75 200 GLY A O 1
ATOM 1523 N N . ILE A 1 201 ? 17.552 -15.533 -35.435 1.00 85.56 201 ILE A N 1
ATOM 1524 C CA . ILE A 1 201 ? 17.200 -14.502 -34.455 1.00 85.56 201 ILE A CA 1
ATOM 1525 C C . ILE A 1 201 ? 15.782 -14.009 -34.685 1.00 85.56 201 ILE A C 1
ATOM 1527 O O . ILE A 1 201 ? 15.396 -13.701 -35.813 1.00 85.56 201 ILE A O 1
ATOM 1531 N N . LEU A 1 202 ? 15.029 -13.926 -33.591 1.00 88.38 202 LEU A N 1
ATOM 1532 C CA . LEU A 1 202 ? 13.751 -13.236 -33.523 1.00 88.38 202 LEU A CA 1
ATOM 1533 C C . LEU A 1 202 ? 13.922 -11.942 -32.721 1.00 88.38 202 LEU A C 1
ATOM 1535 O O . LEU A 1 202 ? 14.197 -11.982 -31.525 1.00 88.38 202 LEU A O 1
ATOM 1539 N N . GLU A 1 203 ? 13.741 -10.805 -33.373 1.00 86.62 203 GLU A N 1
ATOM 1540 C CA . GLU A 1 203 ? 13.772 -9.475 -32.774 1.00 86.62 203 GLU A CA 1
ATOM 1541 C C . GLU A 1 203 ? 12.335 -8.970 -32.626 1.00 86.62 203 GLU A C 1
ATOM 1543 O O . GLU A 1 203 ? 11.586 -8.875 -33.597 1.00 86.62 203 GLU A O 1
ATOM 1548 N N . LEU A 1 204 ? 11.931 -8.681 -31.393 1.00 87.69 204 LEU A N 1
ATOM 1549 C CA . LEU A 1 204 ? 10.607 -8.170 -31.060 1.00 87.69 204 LEU A CA 1
ATOM 1550 C C . LEU A 1 204 ? 10.752 -6.728 -30.588 1.00 87.69 204 LEU A C 1
ATOM 1552 O O . LEU A 1 204 ? 11.142 -6.488 -29.444 1.00 87.69 204 LEU A O 1
ATOM 1556 N N . SER A 1 205 ? 10.427 -5.778 -31.461 1.00 84.19 205 SER A N 1
ATOM 1557 C CA . SER A 1 205 ? 10.296 -4.370 -31.098 1.00 84.19 205 SER A CA 1
ATOM 1558 C C . SER A 1 205 ? 8.859 -4.085 -30.692 1.00 84.19 205 SER A C 1
ATOM 1560 O O . SER A 1 205 ? 8.029 -3.651 -31.485 1.00 84.19 205 SER A O 1
ATOM 1562 N N . ASP A 1 206 ? 8.545 -4.418 -29.438 1.00 79.75 206 ASP A N 1
ATOM 1563 C CA . ASP A 1 206 ? 7.237 -4.187 -28.826 1.00 79.75 206 ASP A CA 1
ATOM 1564 C C . ASP A 1 206 ? 7.325 -3.034 -27.835 1.00 79.75 206 ASP A C 1
ATOM 1566 O O . ASP A 1 206 ? 7.306 -3.214 -26.611 1.00 79.75 206 ASP A O 1
ATOM 1570 N N . ILE A 1 207 ? 7.413 -1.824 -28.381 1.00 73.06 207 ILE A N 1
ATOM 1571 C CA . ILE A 1 207 ? 7.556 -0.603 -27.591 1.00 73.06 207 ILE A CA 1
ATOM 1572 C C . ILE A 1 207 ? 6.423 -0.486 -26.560 1.00 73.06 207 ILE A C 1
ATOM 1574 O O . ILE A 1 207 ? 6.629 -0.003 -25.451 1.00 73.06 207 ILE A O 1
ATOM 1578 N N . GLN A 1 208 ? 5.221 -0.977 -26.869 1.00 73.12 208 GLN A N 1
ATOM 1579 C CA . GLN A 1 208 ? 4.061 -0.904 -25.974 1.00 73.12 208 GLN A CA 1
ATOM 1580 C C . GLN A 1 208 ? 3.888 -2.131 -25.064 1.00 73.12 208 GLN A C 1
ATOM 1582 O O . GLN A 1 208 ? 2.941 -2.155 -24.277 1.00 73.12 208 GLN A O 1
ATOM 1587 N N . ARG A 1 209 ? 4.781 -3.131 -25.132 1.00 76.81 209 ARG A N 1
ATOM 1588 C CA . ARG A 1 209 ? 4.704 -4.389 -24.363 1.00 76.81 209 ARG A CA 1
ATOM 1589 C C . ARG A 1 209 ? 3.335 -5.084 -24.472 1.00 76.81 209 ARG A C 1
ATOM 1591 O O . ARG A 1 209 ? 2.854 -5.665 -23.500 1.00 76.81 209 ARG A O 1
ATOM 1598 N N . LYS A 1 210 ? 2.698 -5.036 -25.646 1.00 78.88 210 LYS A N 1
ATOM 1599 C CA . LYS A 1 210 ? 1.415 -5.712 -25.918 1.00 78.88 210 LYS A CA 1
ATOM 1600 C C . LYS A 1 210 ? 1.516 -7.236 -25.756 1.00 78.88 210 LYS A C 1
ATOM 1602 O O . LYS A 1 210 ? 0.534 -7.875 -25.370 1.00 78.88 210 LYS A O 1
ATOM 1607 N N . GLY A 1 211 ? 2.685 -7.808 -26.045 1.00 84.19 211 GLY A N 1
ATOM 1608 C CA . GLY A 1 211 ? 2.909 -9.246 -26.152 1.00 84.19 211 GLY A CA 1
ATOM 1609 C C . GLY A 1 211 ? 2.118 -9.864 -27.306 1.00 84.19 211 GLY A C 1
ATOM 1610 O O . GLY A 1 211 ? 1.357 -9.196 -28.004 1.00 84.19 211 GLY A O 1
ATOM 1611 N N . ASN A 1 212 ? 2.262 -11.175 -27.496 1.00 86.00 212 ASN A N 1
ATOM 1612 C CA . ASN A 1 212 ? 1.516 -11.946 -28.501 1.00 86.00 212 ASN A CA 1
ATOM 1613 C C . ASN A 1 212 ? 1.717 -11.478 -29.959 1.00 86.00 212 ASN A C 1
ATOM 1615 O O . ASN A 1 212 ? 0.849 -11.731 -30.801 1.00 86.00 212 ASN A O 1
ATOM 1619 N N . LEU A 1 213 ? 2.848 -10.826 -30.261 1.00 87.88 213 LEU A N 1
ATOM 1620 C CA . LEU A 1 213 ? 3.170 -10.348 -31.613 1.00 87.88 213 LEU A CA 1
ATOM 1621 C C . LEU A 1 213 ? 3.447 -11.495 -32.596 1.00 87.88 213 LEU A C 1
ATOM 1623 O O . LEU A 1 213 ? 3.314 -11.327 -33.804 1.00 87.88 213 LEU A O 1
ATOM 1627 N N . LEU A 1 214 ? 3.808 -12.677 -32.088 1.00 94.06 214 LEU A N 1
ATOM 1628 C CA . LEU A 1 214 ? 3.986 -13.893 -32.872 1.00 94.06 214 LEU A CA 1
ATOM 1629 C C . LEU A 1 214 ? 3.021 -14.975 -32.385 1.00 94.06 214 LEU A C 1
ATOM 1631 O O . LEU A 1 214 ? 3.023 -15.363 -31.218 1.00 94.06 214 LEU A O 1
ATOM 1635 N N . LYS A 1 215 ? 2.201 -15.494 -33.296 1.00 95.06 215 LYS A N 1
ATOM 1636 C CA . LYS A 1 215 ? 1.221 -16.550 -33.027 1.00 95.06 215 LYS A CA 1
ATOM 1637 C C . LYS A 1 215 ? 1.522 -17.761 -33.895 1.00 95.06 215 LYS A C 1
ATOM 1639 O O . LYS A 1 215 ? 1.621 -17.624 -35.111 1.00 95.06 215 LYS A O 1
ATOM 1644 N N . VAL A 1 216 ? 1.624 -18.946 -33.297 1.00 95.69 216 VAL A N 1
ATOM 1645 C CA . VAL A 1 216 ? 1.994 -20.180 -34.013 1.00 95.69 216 VAL A CA 1
ATOM 1646 C C . VAL A 1 216 ? 0.966 -21.280 -33.767 1.00 95.69 216 VAL A C 1
ATOM 1648 O O . VAL A 1 216 ? 0.800 -21.765 -32.649 1.00 95.69 216 VAL A O 1
ATOM 1651 N N . ASN A 1 217 ? 0.295 -21.720 -34.829 1.00 93.88 217 ASN A N 1
ATOM 1652 C CA . ASN A 1 217 ? -0.635 -22.849 -34.829 1.00 93.88 217 ASN A CA 1
ATOM 1653 C C . ASN A 1 217 ? 0.051 -24.124 -35.358 1.00 93.88 217 ASN A C 1
ATOM 1655 O O . ASN A 1 217 ? -0.328 -24.685 -36.386 1.00 93.88 217 ASN A O 1
ATOM 1659 N N . GLY A 1 218 ? 1.096 -24.550 -34.653 1.00 93.62 218 GLY A N 1
ATOM 1660 C CA . GLY A 1 218 ? 1.955 -25.685 -34.987 1.00 93.62 218 GLY A CA 1
ATOM 1661 C C . GLY A 1 218 ? 3.086 -25.826 -33.968 1.00 93.62 218 GLY A C 1
ATOM 1662 O O . GLY A 1 218 ? 3.106 -25.121 -32.963 1.00 93.62 218 GLY A O 1
ATOM 1663 N N . ASN A 1 219 ? 4.024 -26.744 -34.193 1.00 95.69 219 ASN A N 1
ATOM 1664 C CA . ASN A 1 219 ? 5.155 -26.940 -33.284 1.00 95.69 219 ASN A CA 1
ATOM 1665 C C . ASN A 1 219 ? 6.201 -25.832 -33.452 1.00 95.69 219 ASN A C 1
ATOM 1667 O O . ASN A 1 219 ? 6.475 -25.398 -34.572 1.00 95.69 219 ASN A O 1
ATOM 1671 N N . VAL A 1 220 ? 6.829 -25.439 -32.348 1.00 95.44 220 VAL A N 1
ATOM 1672 C CA . VAL A 1 220 ? 7.927 -24.471 -32.309 1.00 95.44 220 VAL A CA 1
ATOM 1673 C C . VAL A 1 220 ? 9.208 -25.207 -31.923 1.00 95.44 220 VAL A C 1
ATOM 1675 O O . VAL A 1 220 ? 9.305 -25.780 -30.840 1.00 95.44 220 VAL A O 1
ATOM 1678 N N . ASN A 1 221 ? 10.195 -25.198 -32.812 1.00 94.00 221 ASN A N 1
ATOM 1679 C CA . ASN A 1 221 ? 11.499 -25.810 -32.585 1.00 94.00 221 ASN A CA 1
ATOM 1680 C C . ASN A 1 221 ? 12.576 -24.734 -32.667 1.00 94.00 221 ASN A C 1
ATOM 1682 O O . ASN A 1 221 ? 12.740 -24.115 -33.716 1.00 94.00 221 ASN A O 1
ATOM 1686 N N . MET A 1 222 ? 13.315 -24.530 -31.581 1.00 91.69 222 MET A N 1
ATOM 1687 C CA . MET A 1 222 ? 14.383 -23.539 -31.503 1.00 91.69 222 MET A CA 1
ATOM 1688 C C . MET A 1 222 ? 15.666 -24.176 -30.981 1.00 91.69 222 MET A C 1
ATOM 1690 O O . MET A 1 222 ? 15.658 -24.836 -29.938 1.00 91.69 222 MET A O 1
ATOM 1694 N N . LYS A 1 223 ? 16.766 -23.975 -31.703 1.00 89.88 223 LYS A N 1
ATOM 1695 C CA . LYS A 1 223 ? 18.091 -24.464 -31.321 1.00 89.88 223 LYS A CA 1
ATOM 1696 C C . LYS A 1 223 ? 19.170 -23.465 -31.718 1.00 89.88 223 LYS A C 1
ATOM 1698 O O . LYS A 1 223 ? 19.117 -22.918 -32.817 1.00 89.88 223 LYS A O 1
ATOM 1703 N N . ASP A 1 224 ? 20.147 -23.248 -30.841 1.00 87.50 224 ASP A N 1
ATOM 1704 C CA . ASP A 1 224 ? 21.283 -22.350 -31.080 1.00 87.50 224 ASP A CA 1
ATOM 1705 C C . ASP A 1 224 ? 20.854 -20.979 -31.627 1.00 87.50 224 ASP A C 1
ATOM 1707 O O . ASP A 1 224 ? 21.505 -20.415 -32.493 1.00 87.50 224 ASP A O 1
ATOM 1711 N N . SER A 1 225 ? 19.708 -20.468 -31.173 1.00 88.06 225 SER A N 1
ATOM 1712 C CA . SER A 1 225 ? 19.047 -19.278 -31.718 1.00 88.06 225 SER A CA 1
ATOM 1713 C C . SER A 1 225 ? 18.912 -18.176 -30.662 1.00 88.06 225 SER A C 1
ATOM 1715 O O . SER A 1 225 ? 19.088 -18.415 -29.465 1.00 88.06 225 SER A O 1
ATOM 1717 N N . GLY A 1 226 ? 18.624 -16.956 -31.116 1.00 86.06 226 GLY A N 1
ATOM 1718 C CA . GLY A 1 226 ? 18.523 -15.754 -30.292 1.00 86.06 226 GLY A CA 1
ATOM 1719 C C . GLY A 1 226 ? 17.116 -15.157 -30.277 1.00 86.06 226 GLY A C 1
ATOM 1720 O O . GLY A 1 226 ? 16.402 -15.212 -31.280 1.00 86.06 226 GLY A O 1
ATOM 1721 N N . ILE A 1 227 ? 16.733 -14.546 -29.156 1.00 87.50 227 ILE A N 1
ATOM 1722 C CA . ILE A 1 227 ? 15.556 -13.677 -29.060 1.00 87.50 227 ILE A CA 1
ATOM 1723 C C . ILE A 1 227 ? 15.983 -12.327 -28.483 1.00 87.50 227 ILE A C 1
ATOM 1725 O O . ILE A 1 227 ? 16.401 -12.252 -27.326 1.00 87.50 227 ILE A O 1
ATOM 1729 N N . GLY A 1 228 ? 15.854 -11.272 -29.282 1.00 84.88 228 GLY A N 1
ATOM 1730 C CA . GLY A 1 228 ? 16.061 -9.890 -28.860 1.00 84.88 228 GLY A CA 1
ATOM 1731 C C . GLY A 1 228 ? 14.720 -9.238 -28.554 1.00 84.88 228 GLY A C 1
ATOM 1732 O O . GLY A 1 228 ? 13.795 -9.316 -29.361 1.00 84.88 228 GLY A O 1
ATOM 1733 N N . ILE A 1 229 ? 14.585 -8.614 -27.388 1.00 83.75 229 ILE A N 1
ATOM 1734 C CA . ILE A 1 229 ? 13.349 -7.921 -27.007 1.00 83.75 229 ILE A CA 1
ATOM 1735 C C . ILE A 1 229 ? 13.680 -6.465 -26.756 1.00 83.75 229 ILE A C 1
ATOM 1737 O O . ILE A 1 229 ? 14.338 -6.153 -25.764 1.00 83.75 229 ILE A O 1
ATOM 1741 N N . TYR A 1 230 ? 13.204 -5.607 -27.651 1.00 81.62 230 TYR A N 1
ATOM 1742 C CA . TYR A 1 230 ? 13.444 -4.177 -27.605 1.00 81.62 230 TYR A CA 1
ATOM 1743 C C . TYR A 1 230 ? 12.356 -3.499 -26.785 1.00 81.62 230 TYR A C 1
ATOM 1745 O O . TYR A 1 230 ? 11.163 -3.791 -26.900 1.00 81.62 230 TYR A O 1
ATOM 1753 N N . THR A 1 231 ? 12.796 -2.582 -25.944 1.00 76.19 231 THR A N 1
ATOM 1754 C CA . THR A 1 231 ? 11.956 -1.674 -25.178 1.00 76.19 231 THR A CA 1
ATOM 1755 C C . THR A 1 231 ? 12.460 -0.249 -25.367 1.00 76.19 231 THR A C 1
ATOM 1757 O O . THR A 1 231 ? 13.634 -0.063 -25.650 1.00 76.19 231 THR A O 1
ATOM 1760 N N . ASP A 1 232 ? 11.597 0.747 -25.191 1.00 73.81 232 ASP A N 1
ATOM 1761 C CA . ASP A 1 232 ? 11.922 2.182 -25.284 1.00 73.81 232 ASP A CA 1
ATOM 1762 C C . ASP A 1 232 ? 12.239 2.836 -23.933 1.00 73.81 232 ASP A C 1
ATOM 1764 O O . ASP A 1 232 ? 12.554 4.021 -23.843 1.00 73.81 232 ASP A O 1
ATOM 1768 N N . SER A 1 233 ? 12.079 2.076 -22.854 1.00 69.75 233 SER A N 1
ATOM 1769 C CA . SER A 1 233 ? 12.248 2.563 -21.498 1.00 69.75 233 SER A CA 1
ATOM 1770 C C . SER A 1 233 ? 12.745 1.457 -20.584 1.00 69.75 233 SER A C 1
ATOM 1772 O O . SER A 1 233 ? 12.309 0.301 -20.647 1.00 69.75 233 SER A O 1
ATOM 1774 N N . LEU A 1 234 ? 13.621 1.859 -19.672 1.00 70.12 234 LEU A N 1
ATOM 1775 C CA . LEU A 1 234 ? 14.091 1.073 -18.544 1.00 70.12 234 LEU A CA 1
ATOM 1776 C C . LEU A 1 234 ? 12.913 0.554 -17.667 1.00 70.12 234 LEU A C 1
ATOM 1778 O O . LEU A 1 234 ? 12.985 -0.580 -17.193 1.00 70.12 234 LEU A O 1
ATOM 1782 N N . LYS A 1 235 ? 11.770 1.273 -17.569 1.00 64.94 235 LYS A N 1
ATOM 1783 C CA . LYS A 1 235 ? 10.540 0.814 -16.860 1.00 64.94 235 LYS A CA 1
ATOM 1784 C C . LYS A 1 235 ? 10.060 -0.548 -17.333 1.00 64.94 235 LYS A C 1
ATOM 1786 O O . LYS A 1 235 ? 9.544 -1.372 -16.580 1.00 64.94 235 LYS A O 1
ATOM 1791 N N . LYS A 1 236 ? 10.133 -0.726 -18.645 1.00 72.00 236 LYS A N 1
ATOM 1792 C CA . LYS A 1 236 ? 9.579 -1.863 -19.360 1.00 72.00 236 LYS A CA 1
ATOM 1793 C C . LYS A 1 236 ? 10.590 -3.004 -19.409 1.00 72.00 236 LYS A C 1
ATOM 1795 O O . LYS A 1 236 ? 10.310 -3.997 -20.063 1.00 72.00 236 LYS A O 1
ATOM 1800 N N . LEU A 1 237 ? 11.745 -2.911 -18.737 1.00 72.94 237 LEU A N 1
ATOM 1801 C CA . LEU A 1 237 ? 12.688 -4.026 -18.638 1.00 72.94 237 LEU A CA 1
ATOM 1802 C C . LEU A 1 237 ? 12.158 -5.185 -17.805 1.00 72.94 237 LEU A C 1
ATOM 1804 O O . LEU A 1 237 ? 12.549 -6.322 -18.052 1.00 72.94 237 LEU A O 1
ATOM 1808 N N . THR A 1 238 ? 11.251 -4.942 -16.862 1.00 70.62 238 THR A N 1
ATOM 1809 C CA . THR A 1 238 ? 10.582 -6.044 -16.168 1.00 70.62 238 THR A CA 1
ATOM 1810 C C . THR A 1 238 ? 9.518 -6.633 -17.095 1.00 70.62 238 THR A C 1
ATOM 1812 O O . THR A 1 238 ? 8.543 -5.971 -17.437 1.00 70.62 238 THR A O 1
ATOM 1815 N N . ALA A 1 239 ? 9.710 -7.878 -17.519 1.00 68.62 239 ALA A N 1
ATOM 1816 C CA . ALA A 1 239 ? 8.909 -8.575 -18.521 1.00 68.62 239 ALA A CA 1
ATOM 1817 C C . ALA A 1 239 ? 8.382 -9.909 -17.971 1.00 68.62 239 ALA A C 1
ATOM 1819 O O . ALA A 1 239 ? 8.569 -10.956 -18.580 1.00 68.62 239 ALA A O 1
ATOM 1820 N N . ASN A 1 240 ? 7.757 -9.889 -16.790 1.00 70.56 240 ASN A N 1
ATOM 1821 C CA . ASN A 1 240 ? 7.200 -11.094 -16.173 1.00 70.56 240 ASN A CA 1
ATOM 1822 C C . ASN A 1 240 ? 5.907 -11.518 -16.872 1.00 70.56 240 ASN A C 1
ATOM 1824 O O . ASN A 1 240 ? 4.967 -10.732 -16.962 1.00 70.56 240 ASN A O 1
ATOM 1828 N N . ASN A 1 241 ? 5.848 -12.774 -17.321 1.00 75.38 241 ASN A N 1
ATOM 1829 C CA . ASN A 1 241 ? 4.743 -13.316 -18.121 1.00 75.38 241 ASN A CA 1
ATOM 1830 C C . ASN A 1 241 ? 4.544 -12.587 -19.461 1.00 75.38 241 ASN A C 1
ATOM 1832 O O . ASN A 1 241 ? 3.439 -12.565 -20.002 1.00 75.38 241 ASN A O 1
ATOM 1836 N N . TYR A 1 242 ? 5.604 -11.994 -20.011 1.00 86.06 242 TYR A N 1
ATOM 1837 C CA . TYR A 1 242 ? 5.541 -11.395 -21.338 1.00 86.06 242 TYR A CA 1
ATOM 1838 C C . TYR A 1 242 ? 5.483 -12.506 -22.394 1.00 86.06 242 TYR A C 1
ATOM 1840 O O . TYR A 1 242 ? 6.449 -13.249 -22.569 1.00 86.06 242 TYR A O 1
ATOM 1848 N N . VAL A 1 243 ? 4.340 -12.650 -23.070 1.00 90.56 243 VAL A N 1
ATOM 1849 C CA . VAL A 1 243 ? 4.138 -13.677 -24.104 1.00 90.56 243 VAL A CA 1
ATOM 1850 C C . VAL A 1 243 ? 4.866 -13.268 -25.376 1.00 90.56 243 VAL A C 1
ATOM 1852 O O . VAL A 1 243 ? 4.447 -12.335 -26.060 1.00 90.56 243 VAL A O 1
ATOM 1855 N N . ILE A 1 244 ? 5.929 -13.996 -25.712 1.00 91.25 244 ILE A N 1
ATOM 1856 C CA . ILE A 1 244 ? 6.660 -13.803 -26.968 1.00 91.25 244 ILE A CA 1
ATOM 1857 C C . ILE A 1 244 ? 6.048 -14.611 -28.109 1.00 91.25 244 ILE A C 1
ATOM 1859 O O . ILE A 1 244 ? 6.003 -14.130 -29.237 1.00 91.25 244 ILE A O 1
ATOM 1863 N N . ILE A 1 245 ? 5.546 -15.816 -27.816 1.00 93.38 245 ILE A N 1
ATOM 1864 C CA . ILE A 1 245 ? 4.859 -16.673 -28.784 1.00 93.38 245 ILE A CA 1
ATOM 1865 C C . ILE A 1 245 ? 3.575 -17.190 -28.153 1.00 93.38 245 ILE A C 1
ATOM 1867 O O . ILE A 1 245 ? 3.640 -17.932 -27.172 1.00 93.38 245 ILE A O 1
ATOM 1871 N N . SER A 1 246 ? 2.430 -16.866 -28.750 1.00 94.69 246 SER A N 1
ATOM 1872 C CA . SER A 1 246 ? 1.158 -17.502 -28.394 1.00 94.69 246 SER A CA 1
ATOM 1873 C C . SER A 1 246 ? 0.955 -18.752 -29.246 1.00 94.69 246 SER A C 1
ATOM 1875 O O . SER A 1 246 ? 0.909 -18.673 -30.480 1.00 94.69 246 SER A O 1
ATOM 1877 N N . GLY A 1 247 ? 0.831 -19.914 -28.614 1.00 92.50 247 GLY A N 1
ATOM 1878 C CA . GLY A 1 247 ? 0.595 -21.166 -29.328 1.00 92.50 247 GLY A CA 1
ATOM 1879 C C . GLY A 1 247 ? -0.887 -21.494 -29.475 1.00 92.50 247 GLY A C 1
ATOM 1880 O O . GLY A 1 247 ? -1.717 -21.152 -28.635 1.00 92.50 247 GLY A O 1
ATOM 1881 N N . GLY A 1 248 ? -1.233 -22.211 -30.543 1.00 90.44 248 GLY A N 1
ATOM 1882 C CA . GLY A 1 248 ? -2.517 -22.898 -30.639 1.00 90.44 248 GLY A CA 1
ATOM 1883 C C . GLY A 1 248 ? -2.643 -24.025 -29.604 1.00 90.44 248 GLY A C 1
ATOM 1884 O O . GLY A 1 248 ? -1.662 -24.474 -29.015 1.00 90.44 248 GLY A O 1
ATOM 1885 N N . ALA A 1 249 ? -3.856 -24.558 -29.427 1.00 87.44 249 ALA A N 1
ATOM 1886 C CA . ALA A 1 249 ? -4.164 -25.560 -28.393 1.00 87.44 249 ALA A CA 1
ATOM 1887 C C . ALA A 1 249 ? -3.284 -26.831 -28.420 1.00 87.44 249 ALA A C 1
ATOM 1889 O O . ALA A 1 249 ? -3.187 -27.530 -27.416 1.00 87.44 249 ALA A O 1
ATOM 1890 N N . ASN A 1 250 ? -2.657 -27.136 -29.561 1.00 87.75 250 ASN A N 1
ATOM 1891 C CA . ASN A 1 250 ? -1.803 -28.311 -29.756 1.00 87.75 250 ASN A CA 1
ATOM 1892 C C . ASN A 1 250 ? -0.324 -27.963 -29.996 1.00 87.75 250 ASN A C 1
ATOM 1894 O O . ASN A 1 250 ? 0.448 -28.853 -30.358 1.00 87.75 250 ASN A O 1
ATOM 1898 N N . THR A 1 251 ? 0.067 -26.698 -29.840 1.00 93.88 251 THR A N 1
ATOM 1899 C CA . THR A 1 251 ? 1.450 -26.254 -30.026 1.00 93.88 251 THR A CA 1
ATOM 1900 C C . THR A 1 251 ? 2.362 -26.939 -29.015 1.00 93.88 251 THR A C 1
ATOM 1902 O O . THR A 1 251 ? 2.085 -26.960 -27.816 1.00 93.88 251 THR A O 1
ATOM 1905 N N . LYS A 1 252 ? 3.456 -27.525 -29.509 1.00 93.25 252 LYS A N 1
ATOM 1906 C CA . LYS A 1 252 ? 4.513 -28.120 -28.686 1.00 93.25 252 LYS A CA 1
ATOM 1907 C C . LYS A 1 252 ? 5.834 -27.416 -28.937 1.00 93.25 252 LYS A C 1
ATOM 1909 O O . LYS A 1 252 ? 6.106 -26.991 -30.058 1.00 93.25 252 LYS A O 1
ATOM 1914 N N . TYR A 1 253 ? 6.658 -27.386 -27.900 1.00 94.50 253 TYR A N 1
ATOM 1915 C CA . TYR A 1 253 ? 8.004 -26.834 -27.933 1.00 94.50 253 TYR A CA 1
ATOM 1916 C C . TYR A 1 253 ? 9.047 -27.955 -27.820 1.00 94.50 253 TYR A C 1
ATOM 1918 O O . TYR A 1 253 ? 8.799 -28.961 -27.146 1.00 94.50 253 TYR A O 1
ATOM 1926 N N . ASN A 1 254 ? 10.199 -27.814 -28.483 1.00 92.75 254 ASN A N 1
ATOM 1927 C CA . ASN A 1 254 ? 11.309 -28.759 -28.323 1.00 92.75 254 ASN A CA 1
ATOM 1928 C C . ASN A 1 254 ? 11.967 -28.637 -26.937 1.00 92.75 254 ASN A C 1
ATOM 1930 O O . ASN A 1 254 ? 11.843 -27.618 -26.263 1.00 92.75 254 ASN A O 1
ATOM 1934 N N . ALA A 1 255 ? 12.696 -29.680 -26.525 1.00 86.56 255 ALA A N 1
ATOM 1935 C CA . ALA A 1 255 ? 13.326 -29.746 -25.203 1.00 86.56 255 ALA A CA 1
ATOM 1936 C C . ALA A 1 255 ? 14.352 -28.625 -24.952 1.00 86.56 255 ALA A C 1
ATOM 1938 O O . ALA A 1 255 ? 14.516 -28.196 -23.814 1.00 86.56 255 ALA A O 1
ATOM 1939 N N . ASP A 1 256 ? 14.994 -28.125 -26.010 1.00 84.00 256 ASP A N 1
ATOM 1940 C CA . ASP A 1 256 ? 16.059 -27.124 -25.903 1.00 84.00 256 ASP A CA 1
ATOM 1941 C C . ASP A 1 256 ? 15.527 -25.683 -25.789 1.00 84.00 256 ASP A C 1
ATOM 1943 O O . ASP A 1 256 ? 16.304 -24.759 -25.561 1.00 84.00 256 ASP A O 1
ATOM 1947 N N . ILE A 1 257 ? 14.213 -25.456 -25.938 1.00 87.25 257 ILE A N 1
ATOM 1948 C CA . ILE A 1 257 ? 13.635 -24.105 -26.052 1.00 87.25 257 ILE A CA 1
ATOM 1949 C C . ILE A 1 257 ? 13.936 -23.214 -24.838 1.00 87.25 257 ILE A C 1
ATOM 1951 O O . ILE A 1 257 ? 14.115 -22.013 -24.993 1.00 87.25 257 ILE A O 1
ATOM 1955 N N . THR A 1 258 ? 14.009 -23.788 -23.633 1.00 85.75 258 THR A N 1
ATOM 1956 C CA . THR A 1 258 ? 14.280 -23.056 -22.384 1.00 85.75 258 THR A CA 1
ATOM 1957 C C . THR A 1 258 ? 15.732 -23.178 -21.915 1.00 85.75 258 THR A C 1
ATOM 1959 O O . THR A 1 258 ? 16.069 -22.672 -20.844 1.00 85.75 258 THR A O 1
ATOM 1962 N N . ASP A 1 259 ? 16.593 -23.880 -22.658 1.00 84.12 259 ASP A N 1
ATOM 1963 C CA . ASP A 1 259 ? 17.992 -24.073 -22.278 1.00 84.12 259 ASP A CA 1
ATOM 1964 C C . ASP A 1 259 ? 18.824 -22.837 -22.646 1.00 84.12 259 ASP A C 1
ATOM 1966 O O . ASP A 1 259 ? 19.061 -22.553 -23.820 1.00 84.12 259 ASP A O 1
ATOM 1970 N N . LYS A 1 260 ? 19.306 -22.120 -21.625 1.00 69.75 260 LYS A N 1
ATOM 1971 C CA . LYS A 1 260 ? 20.129 -20.908 -21.779 1.00 69.75 260 LYS A CA 1
ATOM 1972 C C . LYS A 1 260 ? 21.533 -21.172 -22.333 1.00 69.75 260 LYS A C 1
ATOM 1974 O O . LYS A 1 260 ? 22.192 -20.245 -22.788 1.00 69.75 260 LYS A O 1
ATOM 1979 N N . GLY A 1 261 ? 22.027 -22.410 -22.258 1.00 67.38 261 GLY A N 1
ATOM 1980 C CA . GLY A 1 261 ? 23.277 -22.811 -22.908 1.00 67.38 261 GLY A CA 1
ATOM 1981 C C . GLY A 1 261 ? 23.104 -23.004 -24.416 1.00 67.38 261 GLY A C 1
ATOM 1982 O O . GLY A 1 261 ? 24.066 -22.889 -25.182 1.00 67.38 261 GLY A O 1
ATOM 1983 N N . VAL A 1 262 ? 21.867 -23.250 -24.854 1.00 72.38 262 VAL A N 1
ATOM 1984 C CA . VAL A 1 262 ? 21.515 -23.475 -26.256 1.00 72.38 262 VAL A CA 1
ATOM 1985 C C . VAL A 1 262 ? 20.995 -22.188 -26.891 1.00 72.38 262 VAL A C 1
ATOM 1987 O O . VAL A 1 262 ? 21.575 -21.748 -27.877 1.00 72.38 262 VAL A O 1
ATOM 1990 N N . ASN A 1 263 ? 19.983 -21.542 -26.316 1.00 80.06 263 ASN A N 1
ATOM 1991 C CA . ASN A 1 263 ? 19.362 -20.334 -26.864 1.00 80.06 263 ASN A CA 1
ATOM 1992 C C . ASN A 1 263 ? 19.674 -19.095 -26.009 1.00 80.06 263 ASN A C 1
ATOM 1994 O O . ASN A 1 263 ? 19.734 -19.179 -24.782 1.00 80.06 263 ASN A O 1
ATOM 1998 N N . ILE A 1 264 ? 19.852 -17.940 -26.654 1.00 79.00 264 ILE A N 1
ATOM 1999 C CA . ILE A 1 264 ? 20.183 -16.667 -25.994 1.00 79.00 264 ILE A CA 1
ATOM 2000 C C . ILE A 1 264 ? 18.947 -15.767 -26.001 1.00 79.00 264 ILE A C 1
ATOM 2002 O O . ILE A 1 264 ? 18.293 -15.625 -27.032 1.00 79.00 264 ILE A O 1
ATOM 2006 N N . VAL A 1 265 ? 18.630 -15.130 -24.873 1.00 82.06 265 VAL A N 1
ATOM 2007 C CA . VAL A 1 265 ? 17.560 -14.125 -24.798 1.00 82.06 265 VAL A CA 1
ATOM 2008 C C . VAL A 1 265 ? 18.098 -12.853 -24.183 1.00 82.06 265 VAL A C 1
ATOM 2010 O O . VAL A 1 265 ? 18.593 -12.877 -23.057 1.00 82.06 265 VAL A O 1
ATOM 2013 N N . VAL A 1 266 ? 17.973 -11.756 -24.924 1.00 76.06 266 VAL A N 1
ATOM 2014 C CA . VAL A 1 266 ? 18.634 -10.496 -24.598 1.00 76.06 266 VAL A CA 1
ATOM 2015 C C . VAL A 1 266 ? 17.599 -9.384 -24.428 1.00 76.06 266 VAL A C 1
ATOM 2017 O O . VAL A 1 266 ? 16.774 -9.164 -25.324 1.00 76.06 266 VAL A O 1
ATOM 2020 N N . PRO A 1 267 ? 17.631 -8.663 -23.296 1.00 76.25 267 PRO A N 1
ATOM 2021 C CA . PRO A 1 267 ? 16.921 -7.406 -23.144 1.00 76.25 267 PRO A CA 1
ATOM 2022 C C . PRO A 1 267 ? 17.679 -6.292 -23.881 1.00 76.25 267 PRO A C 1
ATOM 2024 O O . PRO A 1 267 ? 18.805 -5.943 -23.517 1.00 76.25 267 PRO A O 1
ATOM 2027 N N . TYR A 1 268 ? 17.035 -5.710 -24.886 1.00 75.81 268 TYR A N 1
ATOM 2028 C CA . TYR A 1 268 ? 17.518 -4.524 -25.580 1.00 75.81 268 TYR A CA 1
ATOM 2029 C C . TYR A 1 268 ? 16.708 -3.310 -25.149 1.00 75.81 268 TYR A C 1
ATOM 2031 O O . TYR A 1 268 ? 15.478 -3.348 -25.116 1.00 75.81 268 TYR A O 1
ATOM 2039 N N . LEU A 1 269 ? 17.396 -2.224 -24.824 1.00 75.19 269 LEU A N 1
ATOM 2040 C CA . LEU A 1 269 ? 16.767 -0.931 -24.609 1.00 75.19 269 LEU A CA 1
ATOM 2041 C C . LEU A 1 269 ? 17.206 0.011 -25.726 1.00 75.19 269 LEU A C 1
ATOM 2043 O O . LEU A 1 269 ? 18.394 0.270 -25.880 1.00 75.19 269 LEU A O 1
ATOM 2047 N N . GLU A 1 270 ? 16.237 0.505 -26.485 1.00 77.62 270 GLU A N 1
ATOM 2048 C CA . GLU A 1 270 ? 16.417 1.387 -27.628 1.00 77.62 270 GLU A CA 1
ATOM 2049 C C . GLU A 1 270 ? 15.655 2.689 -27.391 1.00 77.62 270 GLU A C 1
ATOM 2051 O O . GLU A 1 270 ? 14.430 2.698 -27.339 1.00 77.62 270 GLU A O 1
ATOM 2056 N N . VAL A 1 271 ? 16.365 3.803 -27.246 1.00 74.94 271 VAL A N 1
ATOM 2057 C CA . VAL A 1 271 ? 15.755 5.094 -26.910 1.00 74.94 271 VAL A CA 1
ATOM 2058 C C . VAL A 1 271 ? 16.052 6.103 -28.008 1.00 74.94 271 VAL A C 1
ATOM 2060 O O . VAL A 1 271 ? 17.187 6.234 -28.465 1.00 74.94 271 VAL A O 1
ATOM 2063 N N . GLU A 1 272 ? 15.035 6.857 -28.421 1.00 79.06 272 GLU A N 1
ATOM 2064 C CA . GLU A 1 272 ? 15.245 8.024 -29.278 1.00 79.06 272 GLU A CA 1
ATOM 2065 C C . GLU A 1 272 ? 16.096 9.058 -28.538 1.00 79.06 272 GLU A C 1
ATOM 2067 O O . GLU A 1 272 ? 15.798 9.436 -27.405 1.00 79.06 272 GLU A O 1
ATOM 2072 N N . THR A 1 273 ? 17.143 9.562 -29.189 1.00 80.38 273 THR A N 1
ATOM 2073 C CA . THR A 1 273 ? 18.095 10.503 -28.582 1.00 80.38 273 THR A CA 1
ATOM 2074 C C . THR A 1 273 ? 17.401 11.753 -28.037 1.00 80.38 273 THR A C 1
ATOM 2076 O O . THR A 1 273 ? 17.783 12.259 -26.986 1.00 80.38 273 THR A O 1
ATOM 2079 N N . GLU A 1 274 ? 16.330 12.224 -28.683 1.00 80.69 274 GLU A N 1
ATOM 2080 C CA . GLU A 1 274 ? 15.551 13.372 -28.198 1.00 80.69 274 GLU A CA 1
ATOM 2081 C C . GLU A 1 274 ? 14.887 13.102 -26.833 1.00 80.69 274 GLU A C 1
ATOM 2083 O O . GLU A 1 274 ? 14.780 13.997 -25.990 1.00 80.69 274 GLU A O 1
ATOM 2088 N N . ASN A 1 275 ? 14.505 11.851 -26.556 1.00 79.62 275 ASN A N 1
ATOM 2089 C CA . ASN A 1 275 ? 13.924 11.466 -25.271 1.00 79.62 275 ASN A CA 1
ATOM 2090 C C . ASN A 1 275 ? 14.953 11.499 -24.132 1.00 79.62 275 ASN A C 1
ATOM 2092 O O . ASN A 1 275 ? 14.559 11.703 -22.981 1.00 79.62 275 ASN A O 1
ATOM 2096 N N . LEU A 1 276 ? 16.248 11.400 -24.450 1.00 81.44 276 LEU A N 1
ATOM 2097 C CA . LEU A 1 276 ? 17.353 11.499 -23.492 1.00 81.44 276 LEU A CA 1
ATOM 2098 C C . LEU A 1 276 ? 17.737 12.949 -23.150 1.00 81.44 276 LEU A C 1
ATOM 2100 O O . LEU A 1 276 ? 18.435 13.167 -22.160 1.00 81.44 276 LEU A O 1
ATOM 2104 N N . LEU A 1 277 ? 17.278 13.944 -23.920 1.00 83.50 277 LEU A N 1
ATOM 2105 C CA . LEU A 1 277 ? 17.561 15.358 -23.651 1.00 83.50 277 LEU A CA 1
ATOM 2106 C C . LEU A 1 277 ? 16.786 15.852 -22.423 1.00 83.50 277 LEU A C 1
ATOM 2108 O O . LEU A 1 277 ? 15.588 15.574 -22.285 1.00 83.50 277 LEU A O 1
ATOM 2112 N N . ALA A 1 278 ? 17.444 16.601 -21.540 1.00 80.94 278 ALA A N 1
ATOM 2113 C CA . ALA A 1 278 ? 16.799 17.239 -20.397 1.00 80.94 278 ALA A CA 1
ATOM 2114 C C . ALA A 1 278 ? 15.990 18.463 -20.852 1.00 80.94 278 ALA A C 1
ATOM 2116 O O . ALA A 1 278 ? 14.837 18.630 -20.442 1.00 80.94 278 ALA A O 1
ATOM 2117 N N . ASP A 1 279 ? 16.543 19.276 -21.756 1.00 82.06 279 ASP A N 1
ATOM 2118 C CA . ASP A 1 279 ? 15.806 20.358 -22.406 1.00 82.06 279 ASP A CA 1
ATOM 2119 C C . ASP A 1 279 ? 14.857 19.830 -23.496 1.00 82.06 279 ASP A C 1
ATOM 2121 O O . ASP A 1 279 ? 15.218 19.616 -24.656 1.00 82.06 279 ASP A O 1
ATOM 2125 N N . LYS A 1 280 ? 13.581 19.680 -23.122 1.00 81.75 280 LYS A N 1
ATOM 2126 C CA . LYS A 1 280 ? 12.506 19.244 -24.024 1.00 81.75 280 LYS A CA 1
ATOM 2127 C C . LYS A 1 280 ? 12.113 20.279 -25.083 1.00 81.75 280 LYS A C 1
ATOM 2129 O O . LYS A 1 280 ? 11.180 20.009 -25.842 1.00 81.75 280 LYS A O 1
ATOM 2134 N N . THR A 1 281 ? 12.748 21.450 -25.151 1.00 82.06 281 THR A N 1
ATOM 2135 C CA . THR A 1 281 ? 12.543 22.421 -26.241 1.00 82.06 281 THR A CA 1
ATOM 2136 C C . THR A 1 281 ? 13.415 22.135 -27.464 1.00 82.06 281 THR A C 1
ATOM 2138 O O . THR A 1 281 ? 13.057 22.552 -28.567 1.00 82.06 281 THR A O 1
ATOM 2141 N N . ILE A 1 282 ? 14.499 21.369 -27.301 1.00 83.25 282 ILE A N 1
ATOM 2142 C CA . ILE A 1 282 ? 15.381 20.943 -28.392 1.00 83.25 282 ILE A CA 1
ATOM 2143 C C . ILE A 1 282 ? 14.656 19.893 -29.243 1.00 83.25 282 ILE A C 1
ATOM 2145 O O . ILE A 1 282 ? 14.127 18.922 -28.709 1.00 83.25 282 ILE A O 1
ATOM 2149 N N . ARG A 1 283 ? 14.635 20.085 -30.568 1.00 82.81 283 ARG A N 1
ATOM 2150 C CA . ARG A 1 283 ? 13.970 19.192 -31.536 1.00 82.81 283 ARG A CA 1
ATOM 2151 C C . ARG A 1 283 ? 14.985 18.640 -32.530 1.00 82.81 283 ARG A C 1
ATOM 2153 O O . ARG A 1 283 ? 15.551 19.400 -33.321 1.00 82.81 283 ARG A O 1
ATOM 2160 N N . LEU A 1 284 ? 15.221 17.332 -32.510 1.00 76.62 284 LEU A N 1
ATOM 2161 C CA . LEU A 1 284 ? 16.158 16.681 -33.428 1.00 76.62 284 LEU A CA 1
ATOM 2162 C C . LEU A 1 284 ? 15.394 16.287 -34.707 1.00 76.62 284 LEU A C 1
ATOM 2164 O O . LEU A 1 284 ? 14.711 15.271 -34.750 1.00 76.62 284 LEU A O 1
ATOM 2168 N N . ASN A 1 285 ? 15.448 17.129 -35.748 1.00 65.25 285 ASN A N 1
ATOM 2169 C CA . ASN A 1 285 ? 14.676 16.936 -36.991 1.00 65.25 285 ASN A CA 1
ATOM 2170 C C . ASN A 1 285 ? 14.949 15.571 -37.675 1.00 65.25 285 ASN A C 1
ATOM 2172 O O . ASN A 1 285 ? 16.091 15.127 -37.662 1.00 65.25 285 ASN A O 1
ATOM 2176 N N . SER A 1 286 ? 13.918 15.002 -38.331 1.00 54.66 286 SER A N 1
ATOM 2177 C CA . SER A 1 286 ? 13.775 13.834 -39.256 1.00 54.66 286 SER A CA 1
ATOM 2178 C C . SER A 1 286 ? 14.702 12.604 -39.221 1.00 54.66 286 SER A C 1
ATOM 2180 O O . SER A 1 286 ? 14.257 11.544 -39.641 1.00 54.66 286 SER A O 1
ATOM 2182 N N . LEU A 1 287 ? 15.941 12.676 -38.738 1.00 52.72 287 LEU A N 1
ATOM 2183 C CA . LEU A 1 287 ? 16.828 11.517 -38.608 1.00 52.72 287 LEU A CA 1
ATOM 2184 C C . LEU A 1 287 ? 16.638 10.742 -37.299 1.00 52.72 287 LEU A C 1
ATOM 2186 O O . LEU A 1 287 ? 17.301 9.723 -37.159 1.00 52.72 287 LEU A O 1
ATOM 2190 N N . GLN A 1 288 ? 15.803 11.242 -36.368 1.00 62.19 288 GLN A N 1
ATOM 2191 C CA . GLN A 1 288 ? 15.496 10.683 -35.034 1.00 62.19 288 GLN A CA 1
ATOM 2192 C C . GLN A 1 288 ? 16.471 9.579 -34.584 1.00 62.19 288 GLN A C 1
ATOM 2194 O O . GLN A 1 288 ? 16.103 8.403 -34.558 1.00 62.19 288 GLN A O 1
ATOM 2199 N N . PRO A 1 289 ? 17.734 9.938 -34.280 1.00 68.31 289 PRO A N 1
ATOM 2200 C CA . PRO A 1 289 ? 18.747 8.949 -33.956 1.00 68.31 289 PRO A CA 1
ATOM 2201 C C . PRO A 1 289 ? 18.297 8.124 -32.750 1.00 68.31 289 PRO A C 1
ATOM 2203 O O . PRO A 1 289 ? 17.857 8.683 -31.740 1.00 68.31 289 PRO A O 1
ATOM 2206 N N . ARG A 1 290 ? 18.389 6.801 -32.859 1.00 71.69 290 ARG A N 1
ATOM 2207 C CA . ARG A 1 290 ? 18.087 5.863 -31.776 1.00 71.69 290 ARG A CA 1
ATOM 2208 C C . ARG A 1 290 ? 19.383 5.266 -31.262 1.00 71.69 290 ARG A C 1
ATOM 2210 O O . ARG A 1 290 ? 20.303 5.037 -32.037 1.00 71.69 290 ARG A O 1
ATOM 2217 N N . VAL A 1 291 ? 19.444 5.061 -29.955 1.00 73.25 291 VAL A N 1
ATOM 2218 C CA . VAL A 1 291 ? 20.591 4.466 -29.267 1.00 73.25 291 VAL A CA 1
ATOM 2219 C C . VAL A 1 291 ? 20.126 3.181 -28.616 1.00 73.25 291 VAL A C 1
ATOM 2221 O O . VAL A 1 291 ? 19.142 3.201 -27.874 1.00 73.25 291 VAL A O 1
ATOM 2224 N N . GLY A 1 292 ? 20.818 2.081 -28.906 1.00 71.81 292 GLY A N 1
ATOM 2225 C CA . GLY A 1 292 ? 20.489 0.748 -28.417 1.00 71.81 292 GLY A CA 1
ATOM 2226 C C . GLY A 1 292 ? 21.579 0.184 -27.512 1.00 71.81 292 GLY A C 1
ATOM 2227 O O . GLY A 1 292 ? 22.669 -0.125 -27.985 1.00 71.81 292 GLY A O 1
ATOM 2228 N N . ILE A 1 293 ? 21.269 -0.049 -26.233 1.00 72.44 293 ILE A N 1
ATOM 2229 C CA . ILE A 1 293 ? 22.198 -0.691 -25.289 1.00 72.44 293 ILE A CA 1
ATOM 2230 C C . ILE A 1 293 ? 21.621 -2.007 -24.782 1.00 72.44 293 ILE A C 1
ATOM 2232 O O . ILE A 1 293 ? 20.435 -2.132 -24.456 1.00 72.44 293 ILE A O 1
ATOM 2236 N N . VAL A 1 294 ? 22.503 -2.995 -24.672 1.00 74.25 294 VAL A N 1
ATOM 2237 C CA . VAL A 1 294 ? 22.222 -4.267 -24.012 1.00 74.25 294 VAL A CA 1
ATOM 2238 C C . VAL A 1 294 ? 22.330 -4.084 -22.506 1.00 74.25 294 VAL A C 1
ATOM 2240 O O . VAL A 1 294 ? 23.373 -3.705 -21.979 1.00 74.25 294 VAL A O 1
ATOM 2243 N N . VAL A 1 295 ? 21.245 -4.381 -21.798 1.00 75.69 295 VAL A N 1
ATOM 2244 C CA . VAL A 1 295 ? 21.114 -4.142 -20.348 1.00 75.69 295 VAL A CA 1
ATOM 2245 C C . VAL A 1 295 ? 21.112 -5.443 -19.547 1.00 75.69 295 VAL A C 1
ATOM 2247 O O . VAL A 1 295 ? 20.486 -5.557 -18.489 1.00 75.69 295 VAL A O 1
ATOM 2250 N N . GLU A 1 296 ? 21.847 -6.439 -20.043 1.00 74.31 296 GLU A N 1
ATOM 2251 C CA . GLU A 1 296 ? 22.024 -7.726 -19.369 1.00 74.31 296 GLU A CA 1
ATOM 2252 C C . GLU A 1 296 ? 22.642 -7.579 -17.981 1.00 74.31 296 GLU A C 1
ATOM 2254 O O . GLU A 1 296 ? 22.392 -8.416 -17.119 1.00 74.31 296 GLU A O 1
ATOM 2259 N N . ASP A 1 297 ? 23.420 -6.528 -17.730 1.00 73.12 297 ASP A N 1
ATOM 2260 C CA . ASP A 1 297 ? 23.994 -6.248 -16.411 1.00 73.12 297 ASP A CA 1
ATOM 2261 C C . ASP A 1 297 ? 22.951 -5.851 -15.363 1.00 73.12 297 ASP A C 1
ATOM 2263 O O . ASP A 1 297 ? 23.246 -5.929 -14.173 1.00 73.12 297 ASP A O 1
ATOM 2267 N N . LEU A 1 298 ? 21.742 -5.468 -15.789 1.00 75.00 298 LEU A N 1
ATOM 2268 C CA . LEU A 1 298 ? 20.629 -5.105 -14.911 1.00 75.00 298 LEU A CA 1
ATOM 2269 C C . LEU A 1 298 ? 19.565 -6.207 -14.843 1.00 75.00 298 LEU A C 1
ATOM 2271 O O . LEU A 1 298 ? 18.987 -6.457 -13.787 1.00 75.00 298 LEU A O 1
ATOM 2275 N N . VAL A 1 299 ? 19.263 -6.896 -15.942 1.00 76.81 299 VAL A N 1
ATOM 2276 C CA . VAL A 1 299 ? 18.173 -7.881 -15.958 1.00 76.81 299 VAL A CA 1
ATOM 2277 C C . VAL A 1 299 ? 18.551 -9.123 -16.750 1.00 76.81 299 VAL A C 1
ATOM 2279 O O . VAL A 1 299 ? 19.203 -9.059 -17.784 1.00 76.81 299 VAL A O 1
ATOM 2282 N N . SER A 1 300 ? 18.138 -10.286 -16.249 1.00 78.94 300 SER A N 1
ATOM 2283 C CA . SER A 1 300 ? 18.241 -11.558 -16.969 1.00 78.94 300 SER A CA 1
ATOM 2284 C C . SER A 1 300 ? 16.872 -11.968 -17.486 1.00 78.94 300 SER A C 1
ATOM 2286 O O . SER A 1 300 ? 15.914 -11.987 -16.710 1.00 78.94 300 SER A O 1
ATOM 2288 N N . TYR A 1 301 ? 16.783 -12.318 -18.768 1.00 83.94 301 TYR A N 1
ATOM 2289 C CA . TYR A 1 301 ? 15.568 -12.845 -19.386 1.00 83.94 301 TYR A CA 1
ATOM 2290 C C . TYR A 1 301 ? 15.660 -14.355 -19.545 1.00 83.94 301 TYR A C 1
ATOM 2292 O O . TYR A 1 301 ? 16.649 -14.892 -20.039 1.00 83.94 301 TYR A O 1
ATOM 2300 N N . ASN A 1 302 ? 14.610 -15.044 -19.110 1.00 85.50 302 ASN A N 1
ATOM 2301 C CA . ASN A 1 302 ? 14.528 -16.496 -19.125 1.00 85.50 302 ASN A CA 1
ATOM 2302 C C . ASN A 1 302 ? 13.279 -16.925 -19.876 1.00 85.50 302 ASN A C 1
ATOM 2304 O O . ASN A 1 302 ? 12.211 -16.354 -19.671 1.00 85.50 302 ASN A O 1
ATOM 2308 N N . LEU A 1 303 ? 13.402 -17.956 -20.706 1.00 88.94 303 LEU A N 1
ATOM 2309 C CA . LEU A 1 303 ? 12.254 -18.533 -21.391 1.00 88.94 303 LEU A CA 1
ATOM 2310 C C . LEU A 1 303 ? 11.537 -19.533 -20.499 1.00 88.94 303 LEU A C 1
ATOM 2312 O O . LEU A 1 303 ? 12.163 -20.373 -19.849 1.00 88.94 303 LEU A O 1
ATOM 2316 N N . LYS A 1 304 ? 10.210 -19.470 -20.523 1.00 90.50 304 LYS A N 1
ATOM 2317 C CA . LYS A 1 304 ? 9.333 -20.406 -19.831 1.00 90.50 304 LYS A CA 1
ATOM 2318 C C . LYS A 1 304 ? 8.169 -20.788 -20.725 1.00 90.50 304 LYS A C 1
ATOM 2320 O O . LYS A 1 304 ? 7.482 -19.930 -21.267 1.00 90.50 304 LYS A O 1
ATOM 2325 N N . VAL A 1 305 ? 7.911 -22.085 -20.821 1.00 91.31 305 VAL A N 1
ATOM 2326 C CA . VAL A 1 305 ? 6.692 -22.600 -21.449 1.00 91.31 305 VAL A CA 1
ATOM 2327 C C . VAL A 1 305 ? 5.588 -22.667 -20.394 1.00 91.31 305 VAL A C 1
ATOM 2329 O O . VAL A 1 305 ? 5.777 -23.270 -19.336 1.00 91.31 305 VAL A O 1
ATOM 2332 N N . SER A 1 306 ? 4.433 -22.062 -20.673 1.00 91.00 306 SER A N 1
ATOM 2333 C CA . SER A 1 306 ? 3.241 -22.124 -19.821 1.00 91.00 306 SER A CA 1
ATOM 2334 C C . SER A 1 306 ? 2.018 -22.451 -20.668 1.00 91.00 306 SER A C 1
ATOM 2336 O O . SER A 1 306 ? 1.532 -21.621 -21.432 1.00 91.00 306 SER A O 1
ATOM 2338 N N . GLY A 1 307 ? 1.511 -23.678 -20.544 1.00 90.44 307 GLY A N 1
ATOM 2339 C CA . GLY A 1 307 ? 0.454 -24.164 -21.431 1.00 90.44 307 GLY A CA 1
ATOM 2340 C C . GLY A 1 307 ? 0.944 -24.238 -22.879 1.00 90.44 307 GLY A C 1
ATOM 2341 O O . GLY A 1 307 ? 1.929 -24.921 -23.155 1.00 90.44 307 GLY A O 1
ATOM 2342 N N . SER A 1 308 ? 0.248 -23.552 -23.787 1.00 92.12 308 SER A N 1
ATOM 2343 C CA . SER A 1 308 ? 0.615 -23.433 -25.203 1.00 92.12 308 SER A CA 1
ATOM 2344 C C . SER A 1 308 ? 1.509 -22.235 -25.508 1.00 92.12 308 SER A C 1
ATOM 2346 O O . SER A 1 308 ? 1.867 -22.075 -26.666 1.00 92.12 308 SER A O 1
ATOM 2348 N N . ASP A 1 309 ? 1.863 -21.409 -24.522 1.00 94.31 309 ASP A N 1
ATOM 2349 C CA . ASP A 1 309 ? 2.563 -20.146 -24.757 1.00 94.31 309 ASP A CA 1
ATOM 2350 C C . ASP A 1 309 ? 4.028 -20.212 -24.318 1.00 94.31 309 ASP A C 1
ATOM 2352 O O . ASP A 1 309 ? 4.385 -20.884 -23.341 1.00 94.31 309 ASP A O 1
ATOM 2356 N N . LEU A 1 310 ? 4.873 -19.461 -25.025 1.00 92.94 310 LEU A N 1
ATOM 2357 C CA . LEU A 1 310 ? 6.253 -19.193 -24.644 1.00 92.94 310 LEU A CA 1
ATOM 2358 C C . LEU A 1 310 ? 6.327 -17.779 -24.077 1.00 92.94 310 LEU A C 1
ATOM 2360 O O . LEU A 1 310 ? 6.009 -16.794 -24.749 1.00 92.94 310 LEU A O 1
ATOM 2364 N N . LEU A 1 311 ? 6.749 -17.704 -22.825 1.00 91.38 311 LEU A N 1
ATOM 2365 C CA . LEU A 1 311 ? 6.833 -16.494 -22.031 1.00 91.38 311 LEU A CA 1
ATOM 2366 C C . LEU A 1 311 ? 8.291 -16.155 -21.751 1.00 91.38 311 LEU A C 1
ATOM 2368 O O . LEU A 1 311 ? 9.154 -17.036 -21.691 1.00 91.38 311 LEU A O 1
ATOM 2372 N N . VAL A 1 312 ? 8.524 -14.882 -21.475 1.00 87.06 312 VAL A N 1
ATOM 2373 C CA . VAL A 1 312 ? 9.723 -14.413 -20.791 1.00 87.06 312 VAL A CA 1
ATOM 2374 C C . VAL A 1 312 ? 9.402 -14.205 -19.315 1.00 87.06 312 VAL A C 1
ATOM 2376 O O . VAL A 1 312 ? 8.329 -13.722 -18.946 1.00 87.06 312 VAL A O 1
ATOM 2379 N N . GLU A 1 313 ? 10.344 -14.598 -18.469 1.00 81.44 313 GLU A N 1
ATOM 2380 C CA . GLU A 1 313 ? 10.423 -14.194 -17.074 1.00 81.44 313 GLU A CA 1
ATOM 2381 C C . GLU A 1 313 ? 11.703 -13.390 -16.883 1.00 81.44 313 GLU A C 1
ATOM 2383 O O . GLU A 1 313 ? 12.804 -13.848 -17.206 1.00 81.44 313 GLU A O 1
ATOM 2388 N N . SER A 1 314 ? 11.552 -12.178 -16.361 1.00 76.81 314 SER A N 1
ATOM 2389 C CA . SER A 1 314 ? 12.673 -11.302 -16.056 1.00 76.81 314 SER A CA 1
ATOM 2390 C C . SER A 1 314 ? 13.052 -11.419 -14.587 1.00 76.81 314 SER A C 1
ATOM 2392 O O . SER A 1 314 ? 12.188 -11.424 -13.714 1.00 76.81 314 SER A O 1
ATOM 2394 N N . SER A 1 315 ? 14.345 -11.445 -14.295 1.00 71.06 315 SER A N 1
ATOM 2395 C CA . SER A 1 315 ? 14.852 -11.359 -12.927 1.00 71.06 315 SER A CA 1
ATOM 2396 C C . SER A 1 315 ? 15.970 -10.331 -12.845 1.00 71.06 315 SER A C 1
ATOM 2398 O O . SER A 1 315 ? 16.896 -10.375 -13.659 1.00 71.06 315 SER A O 1
ATOM 2400 N N . ALA A 1 316 ? 15.911 -9.448 -11.849 1.00 71.94 316 ALA A N 1
ATOM 2401 C CA . ALA A 1 316 ? 17.020 -8.563 -11.504 1.00 71.94 316 ALA A CA 1
ATOM 2402 C C . ALA A 1 316 ? 18.290 -9.386 -11.208 1.00 71.94 316 ALA A C 1
ATOM 2404 O O . ALA A 1 316 ? 18.209 -10.430 -10.547 1.00 71.94 316 ALA A O 1
ATOM 2405 N N . LYS A 1 317 ? 19.460 -8.945 -11.689 1.00 72.62 317 LYS A N 1
ATOM 2406 C CA . LYS A 1 317 ? 20.739 -9.566 -11.317 1.00 72.62 317 LYS A CA 1
ATOM 2407 C C . LYS A 1 317 ? 21.145 -9.163 -9.893 1.00 72.62 317 LYS A C 1
ATOM 2409 O O . LYS A 1 317 ? 20.704 -8.162 -9.337 1.00 72.62 317 LYS A O 1
ATOM 2414 N N . ALA A 1 318 ? 21.939 -10.017 -9.244 1.00 55.00 318 ALA A N 1
ATOM 2415 C CA . ALA A 1 318 ? 22.230 -9.912 -7.811 1.00 55.00 318 ALA A CA 1
ATOM 2416 C C . ALA A 1 318 ? 23.162 -8.746 -7.430 1.00 55.00 318 ALA A C 1
ATOM 2418 O O . ALA A 1 318 ? 23.314 -8.480 -6.239 1.00 55.00 318 ALA A O 1
ATOM 2419 N N . ASP A 1 319 ? 23.776 -8.090 -8.412 1.00 59.53 319 ASP A N 1
ATOM 2420 C CA . ASP A 1 319 ? 24.784 -7.040 -8.276 1.00 59.53 319 ASP A CA 1
ATOM 2421 C C . ASP A 1 319 ? 24.315 -5.678 -8.833 1.00 59.53 319 ASP A C 1
ATOM 2423 O O . ASP A 1 319 ? 25.138 -4.795 -9.087 1.00 59.53 319 ASP A O 1
ATOM 2427 N N . ASN A 1 320 ? 22.997 -5.494 -8.976 1.00 61.22 320 ASN A N 1
ATOM 2428 C CA . ASN A 1 320 ? 22.320 -4.294 -9.482 1.00 61.22 320 ASN A CA 1
ATOM 2429 C C . ASN A 1 320 ? 22.391 -3.078 -8.543 1.00 61.22 320 ASN A C 1
ATOM 2431 O O . ASN A 1 320 ? 21.382 -2.448 -8.257 1.00 61.22 320 ASN A O 1
ATOM 2435 N N . SER A 1 321 ? 23.578 -2.714 -8.066 1.00 70.88 321 SER A N 1
ATOM 2436 C CA . SER A 1 321 ? 23.729 -1.490 -7.278 1.00 70.88 321 SER A CA 1
ATOM 2437 C C . SER A 1 321 ? 23.223 -0.275 -8.065 1.00 70.88 321 SER A C 1
ATOM 2439 O O . SER A 1 321 ? 23.395 -0.210 -9.286 1.00 70.88 321 SER A O 1
ATOM 2441 N N . TYR A 1 322 ? 22.680 0.732 -7.378 1.00 77.38 322 TYR A N 1
ATOM 2442 C CA . TYR A 1 322 ? 22.300 1.989 -8.027 1.00 77.38 322 TYR A CA 1
ATOM 2443 C C . TYR A 1 322 ? 23.437 2.613 -8.852 1.00 77.38 322 TYR A C 1
ATOM 2445 O O . TYR A 1 322 ? 23.170 3.251 -9.864 1.00 77.38 322 TYR A O 1
ATOM 2453 N N . GLY A 1 323 ? 24.701 2.366 -8.488 1.00 79.25 323 GLY A N 1
ATOM 2454 C CA . GLY A 1 323 ? 25.860 2.752 -9.296 1.00 79.25 323 GLY A CA 1
ATOM 2455 C C . GLY A 1 323 ? 25.833 2.184 -10.721 1.00 79.25 323 GLY A C 1
ATOM 2456 O O . GLY A 1 323 ? 26.101 2.925 -11.660 1.00 79.25 323 GLY A O 1
ATOM 2457 N N . LYS A 1 324 ? 25.431 0.919 -10.905 1.00 79.38 324 LYS A N 1
ATOM 2458 C CA . LYS A 1 324 ? 25.293 0.307 -12.239 1.00 79.38 324 LYS A CA 1
ATOM 2459 C C . LYS A 1 324 ? 24.143 0.906 -13.040 1.00 79.38 324 LYS A C 1
ATOM 2461 O O . LYS A 1 324 ? 24.268 1.092 -14.243 1.00 79.38 324 LYS A O 1
ATOM 2466 N N . ILE A 1 325 ? 23.025 1.215 -12.381 1.00 78.25 325 ILE A N 1
ATOM 2467 C CA . ILE A 1 325 ? 21.880 1.871 -13.031 1.00 78.25 325 ILE A CA 1
ATOM 2468 C C . ILE A 1 325 ? 22.307 3.248 -13.553 1.00 78.25 325 ILE A C 1
ATOM 2470 O O . ILE A 1 325 ? 22.047 3.578 -14.708 1.00 78.25 325 ILE A O 1
ATOM 2474 N N . LEU A 1 326 ? 23.020 4.019 -12.726 1.00 82.06 326 LEU A N 1
ATOM 2475 C CA . LEU A 1 326 ? 23.590 5.306 -13.127 1.00 82.06 326 LEU A CA 1
ATOM 2476 C C . LEU A 1 326 ? 24.595 5.156 -14.276 1.00 82.06 326 LEU A C 1
ATOM 2478 O O . LEU A 1 326 ? 24.631 6.002 -15.162 1.00 82.06 326 LEU A O 1
ATOM 2482 N N . GLU A 1 327 ? 25.397 4.092 -14.281 1.00 85.81 327 GLU A N 1
ATOM 2483 C CA . GLU A 1 327 ? 26.362 3.819 -15.347 1.00 85.81 327 GLU A CA 1
ATOM 2484 C C . GLU A 1 327 ? 25.678 3.491 -16.680 1.00 85.81 327 GLU A C 1
ATOM 2486 O O . GLU A 1 327 ? 26.062 4.044 -17.707 1.00 85.81 327 GLU A O 1
ATOM 2491 N N . VAL A 1 328 ? 24.613 2.683 -16.673 1.00 81.31 328 VAL A N 1
ATOM 2492 C CA . VAL A 1 328 ? 23.805 2.409 -17.874 1.00 81.31 328 VAL A CA 1
ATOM 2493 C C . VAL A 1 328 ? 23.158 3.690 -18.409 1.00 81.31 328 VAL A C 1
ATOM 2495 O O . VAL A 1 328 ? 23.276 3.984 -19.596 1.00 81.31 328 VAL A O 1
ATOM 2498 N N . GLU A 1 329 ? 22.534 4.495 -17.546 1.00 81.25 329 GLU A N 1
ATOM 2499 C CA . GLU A 1 329 ? 21.930 5.786 -17.922 1.00 81.25 329 GLU A CA 1
ATOM 2500 C C . GLU A 1 329 ? 22.953 6.787 -18.479 1.00 81.25 329 GLU A C 1
ATOM 2502 O O . GLU A 1 329 ? 22.664 7.539 -19.419 1.00 81.25 329 GLU A O 1
ATOM 2507 N N . LYS A 1 330 ? 24.168 6.788 -17.921 1.00 87.88 330 LYS A N 1
ATOM 2508 C CA . LYS A 1 330 ? 25.289 7.568 -18.442 1.00 87.88 330 LYS A CA 1
ATOM 2509 C C . LYS A 1 330 ? 25.698 7.083 -19.829 1.00 87.88 330 LYS A C 1
ATOM 2511 O O . LYS A 1 330 ? 25.860 7.908 -20.724 1.00 87.88 330 LYS A O 1
ATOM 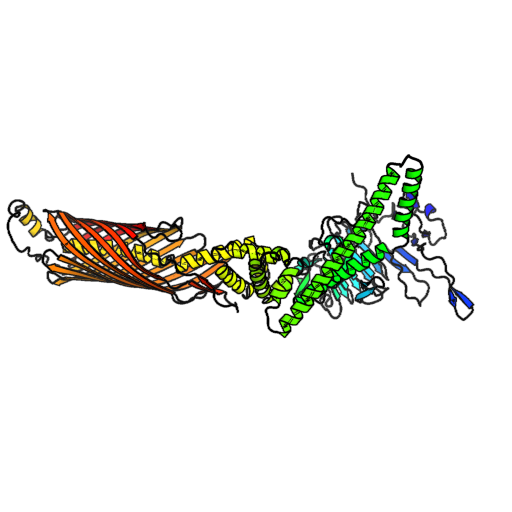2516 N N . ASN A 1 331 ? 25.838 5.771 -20.013 1.00 86.06 331 ASN A N 1
ATOM 2517 C CA . ASN A 1 331 ? 26.260 5.178 -21.281 1.00 86.06 331 ASN A CA 1
ATOM 2518 C C . ASN A 1 331 ? 25.272 5.505 -22.410 1.00 86.06 331 ASN A C 1
ATOM 2520 O O . ASN A 1 331 ? 25.717 5.881 -23.488 1.00 86.06 331 ASN A O 1
ATOM 2524 N N . PHE A 1 332 ? 23.958 5.505 -22.147 1.00 83.38 332 PHE A N 1
ATOM 2525 C CA . PHE A 1 332 ? 22.955 5.961 -23.125 1.00 83.38 332 PHE A CA 1
ATOM 2526 C C . PHE A 1 332 ? 23.212 7.381 -23.616 1.00 83.38 332 PHE A C 1
ATOM 2528 O O . PHE A 1 332 ? 23.151 7.659 -24.811 1.00 83.38 332 PHE A O 1
ATOM 2535 N N . ARG A 1 333 ? 23.508 8.297 -22.693 1.00 88.06 333 ARG A N 1
ATOM 2536 C CA . ARG A 1 333 ? 23.772 9.699 -23.035 1.00 88.06 333 ARG A CA 1
ATOM 2537 C C . ARG A 1 333 ? 25.102 9.866 -23.747 1.00 88.06 333 ARG A C 1
ATOM 2539 O O . ARG A 1 333 ? 25.202 10.711 -24.630 1.00 88.06 333 ARG A O 1
ATOM 2546 N N . GLN A 1 334 ? 26.096 9.064 -23.377 1.00 90.25 334 GLN A N 1
ATOM 2547 C CA . GLN A 1 334 ? 27.396 9.038 -24.032 1.00 90.25 334 GLN A CA 1
ATOM 2548 C C . GLN A 1 334 ? 27.265 8.569 -25.488 1.00 90.25 334 GLN A C 1
ATOM 2550 O O . GLN A 1 334 ? 27.715 9.271 -26.387 1.00 90.25 334 GLN A O 1
ATOM 2555 N N . GLU A 1 335 ? 26.572 7.458 -25.736 1.00 85.44 335 GLU A N 1
ATOM 2556 C CA . GLU A 1 335 ? 26.330 6.946 -27.090 1.00 85.44 335 GLU A CA 1
ATOM 2557 C C . GLU A 1 335 ? 25.456 7.906 -27.914 1.00 85.44 335 GLU A C 1
ATOM 2559 O O . GLU A 1 335 ? 25.769 8.200 -29.067 1.00 85.44 335 GLU A O 1
ATOM 2564 N N . ALA A 1 336 ? 24.425 8.500 -27.307 1.00 86.44 336 ALA A N 1
ATOM 2565 C CA . ALA A 1 336 ? 23.624 9.550 -27.936 1.00 86.44 336 ALA A CA 1
ATOM 2566 C C . ALA A 1 336 ? 24.467 10.766 -28.338 1.00 86.44 336 ALA A C 1
ATOM 2568 O O . ALA A 1 336 ? 24.316 11.299 -29.439 1.00 86.44 336 ALA A O 1
ATOM 2569 N N . LYS A 1 337 ? 25.381 11.198 -27.463 1.00 90.00 337 LYS A N 1
ATOM 2570 C CA . LYS A 1 337 ? 26.298 12.308 -27.733 1.00 90.00 337 LYS A CA 1
ATOM 2571 C C . LYS A 1 337 ? 27.217 11.960 -28.902 1.00 90.00 337 LYS A C 1
ATOM 2573 O O . LYS A 1 337 ? 27.318 12.752 -29.835 1.00 90.00 337 LYS A O 1
ATOM 2578 N N . GLU A 1 338 ? 27.831 10.779 -28.888 1.00 88.31 338 GLU A N 1
ATOM 2579 C CA . GLU A 1 338 ? 28.711 10.301 -29.962 1.00 88.31 338 GLU A CA 1
ATOM 2580 C C . GLU A 1 338 ? 27.978 10.201 -31.304 1.00 88.31 338 GLU A C 1
ATOM 2582 O O . GLU A 1 338 ? 28.520 10.587 -32.341 1.00 88.31 338 GLU A O 1
ATOM 2587 N N . LEU A 1 339 ? 26.724 9.745 -31.300 1.00 84.12 339 LEU A N 1
ATOM 2588 C CA . LEU A 1 339 ? 25.881 9.690 -32.490 1.00 84.12 339 LEU A CA 1
ATOM 2589 C C . LEU A 1 339 ? 25.586 11.093 -33.040 1.00 84.12 339 LEU A C 1
ATOM 2591 O O . LEU A 1 339 ? 25.719 11.323 -34.244 1.00 84.12 339 LEU A O 1
ATOM 2595 N N . LEU A 1 340 ? 25.262 12.063 -32.178 1.00 85.75 340 LEU A N 1
ATOM 2596 C CA . LEU A 1 340 ? 25.085 13.461 -32.589 1.00 85.75 340 LEU A CA 1
ATOM 2597 C C . LEU A 1 340 ? 26.394 14.102 -33.083 1.00 85.75 340 LEU A C 1
ATOM 2599 O O . LEU A 1 340 ? 26.367 14.878 -34.039 1.00 85.75 340 LEU A O 1
ATOM 2603 N N . GLU A 1 341 ? 27.541 13.772 -32.487 1.00 87.12 341 GLU A N 1
ATOM 2604 C CA . GLU A 1 341 ? 28.863 14.231 -32.936 1.00 87.12 341 GLU A CA 1
ATOM 2605 C C . GLU A 1 341 ? 29.237 13.651 -34.310 1.00 87.12 341 GLU A C 1
ATOM 2607 O O . GLU A 1 341 ? 29.740 14.376 -35.176 1.00 87.12 341 GLU A O 1
ATOM 2612 N N . LYS A 1 342 ? 28.925 12.374 -34.559 1.00 83.44 342 LYS A N 1
ATOM 2613 C CA . LYS A 1 342 ? 29.068 11.737 -35.879 1.00 83.44 342 LYS A CA 1
ATOM 2614 C C . LYS A 1 342 ? 28.154 12.392 -36.914 1.00 83.44 342 LYS A C 1
ATOM 2616 O O . LYS A 1 342 ? 28.606 12.726 -38.005 1.00 83.44 342 LYS A O 1
ATOM 2621 N N . LEU A 1 343 ? 26.890 12.648 -36.570 1.00 79.81 343 LEU A N 1
ATOM 2622 C CA . LEU A 1 343 ? 25.952 13.353 -37.452 1.00 79.81 343 LEU A CA 1
ATOM 2623 C C . LEU A 1 343 ? 26.442 14.764 -37.792 1.00 79.81 343 LEU A C 1
ATOM 2625 O O . LEU A 1 343 ? 26.383 15.173 -38.948 1.00 79.81 343 LEU A O 1
ATOM 2629 N N . LYS A 1 344 ? 26.983 15.484 -36.806 1.00 81.19 344 LYS A N 1
ATOM 2630 C CA . LYS A 1 344 ? 27.571 16.816 -36.986 1.00 81.19 344 LYS A CA 1
ATOM 2631 C C . LYS A 1 344 ? 28.794 16.814 -37.909 1.00 81.19 344 LYS A C 1
ATOM 2633 O O . LYS A 1 344 ? 29.030 17.803 -38.592 1.00 81.19 344 LYS A O 1
ATOM 2638 N N . THR A 1 345 ? 29.584 15.743 -37.904 1.00 79.00 345 THR A N 1
ATOM 2639 C CA . THR A 1 345 ? 30.817 15.621 -38.705 1.00 79.00 345 THR A CA 1
ATOM 2640 C C . THR A 1 345 ? 30.607 14.940 -40.058 1.00 79.00 345 THR A C 1
ATOM 2642 O O . THR A 1 345 ? 31.545 14.860 -40.849 1.00 79.00 345 THR A O 1
ATOM 2645 N N . ASN A 1 346 ? 29.387 14.489 -40.358 1.00 79.69 346 ASN A N 1
ATOM 2646 C CA . ASN A 1 346 ? 29.039 13.895 -41.641 1.00 79.69 346 ASN A CA 1
ATOM 2647 C C . ASN A 1 346 ? 29.173 14.929 -42.780 1.00 79.69 346 ASN A C 1
ATOM 2649 O O . ASN A 1 346 ? 28.580 16.010 -42.735 1.00 79.69 346 ASN A O 1
ATOM 2653 N N . GLU A 1 347 ? 29.942 14.582 -43.819 1.00 74.69 347 GLU A N 1
ATOM 2654 C CA . GLU A 1 347 ? 30.229 15.478 -44.946 1.00 74.69 347 GLU A CA 1
ATOM 2655 C C . GLU A 1 347 ? 28.967 15.924 -45.696 1.00 74.69 347 GLU A C 1
ATOM 2657 O O . GLU A 1 347 ? 28.873 17.086 -46.084 1.00 74.69 347 GLU A O 1
ATOM 2662 N N . GLU A 1 348 ? 27.978 15.044 -45.882 1.00 72.56 348 GLU A N 1
ATOM 2663 C CA . GLU A 1 348 ? 26.717 15.394 -46.545 1.00 72.56 348 GLU A CA 1
ATOM 2664 C C . GLU A 1 348 ? 25.877 16.341 -45.688 1.00 72.56 348 GLU A C 1
ATOM 2666 O O . GLU A 1 348 ? 25.297 17.292 -46.209 1.00 72.56 348 GLU A O 1
ATOM 2671 N N . TYR A 1 349 ? 25.866 16.125 -44.371 1.00 76.12 349 TYR A N 1
ATOM 2672 C CA . TYR A 1 349 ? 25.153 16.972 -43.417 1.00 76.12 349 TYR A CA 1
ATOM 2673 C C . TYR A 1 349 ? 25.701 18.404 -43.406 1.00 76.12 349 TYR A C 1
ATOM 2675 O O . TYR A 1 349 ? 24.942 19.372 -43.484 1.00 76.12 349 TYR A O 1
ATOM 2683 N N . GLN A 1 350 ? 27.026 18.545 -43.341 1.00 79.62 350 GLN A N 1
ATOM 2684 C CA . GLN A 1 350 ? 27.678 19.853 -43.335 1.00 79.62 350 GLN A CA 1
ATOM 2685 C C . GLN A 1 350 ? 27.539 20.550 -44.695 1.00 79.62 350 GLN A C 1
ATOM 2687 O O . GLN A 1 350 ? 27.246 21.744 -44.758 1.00 79.62 350 GLN A O 1
ATOM 2692 N N . LYS A 1 351 ? 27.666 19.788 -45.785 1.00 84.31 351 LYS A N 1
ATOM 2693 C CA . LYS A 1 351 ? 27.506 20.287 -47.152 1.00 84.31 351 LYS A CA 1
ATOM 2694 C C . LYS A 1 351 ? 26.085 20.778 -47.434 1.00 84.31 351 LYS A C 1
ATOM 2696 O O . LYS A 1 351 ? 25.937 21.776 -48.131 1.00 84.31 351 LYS A O 1
ATOM 2701 N N . ASP A 1 352 ? 25.054 20.123 -46.902 1.00 83.31 352 ASP A N 1
ATOM 2702 C CA . ASP A 1 352 ? 23.656 20.564 -47.027 1.00 83.31 352 ASP A CA 1
ATOM 2703 C C . ASP A 1 352 ? 23.448 21.951 -46.391 1.00 83.31 352 ASP A C 1
ATOM 2705 O O . ASP A 1 352 ? 22.930 22.861 -47.039 1.00 83.31 352 ASP A O 1
ATOM 2709 N N . PHE A 1 353 ? 23.958 22.162 -45.171 1.00 87.56 353 PHE A N 1
ATOM 2710 C CA . PHE A 1 353 ? 23.916 23.473 -44.512 1.00 87.56 353 PHE A CA 1
ATOM 2711 C C . PHE A 1 353 ? 24.727 24.541 -45.259 1.00 87.56 353 PHE A C 1
ATOM 2713 O O . PHE A 1 353 ? 24.231 25.648 -45.482 1.00 87.56 353 PHE A O 1
ATOM 2720 N N . ASP A 1 354 ? 25.957 24.222 -45.668 1.00 89.94 354 ASP A N 1
ATOM 2721 C CA . ASP A 1 354 ? 26.826 25.172 -46.367 1.00 89.94 354 ASP A CA 1
ATOM 2722 C C . ASP A 1 354 ? 26.227 25.587 -47.722 1.00 89.94 354 ASP A C 1
ATOM 2724 O O . ASP A 1 354 ? 26.236 26.773 -48.060 1.00 89.94 354 ASP A O 1
ATOM 2728 N N . ASN A 1 355 ? 25.623 24.645 -48.458 1.00 91.25 355 ASN A N 1
ATOM 2729 C CA . ASN A 1 355 ? 24.909 24.930 -49.704 1.00 91.25 355 ASN A CA 1
ATOM 2730 C C . ASN A 1 355 ? 23.674 25.812 -49.462 1.00 91.25 355 ASN A C 1
ATOM 2732 O O . ASN A 1 355 ? 23.483 26.800 -50.176 1.00 91.25 355 ASN A O 1
ATOM 2736 N N . ALA A 1 356 ? 22.857 25.490 -48.450 1.00 90.62 356 ALA A N 1
ATOM 2737 C CA . ALA A 1 356 ? 21.670 26.270 -48.098 1.00 90.62 356 ALA A CA 1
ATOM 2738 C C . ALA A 1 356 ? 22.032 27.711 -47.728 1.00 90.62 356 ALA A C 1
ATOM 2740 O O . ALA A 1 356 ? 21.411 28.666 -48.201 1.00 90.62 356 ALA A O 1
ATOM 2741 N N . LYS A 1 357 ? 23.094 27.875 -46.933 1.00 94.00 357 LYS A N 1
ATOM 2742 C CA . LYS A 1 357 ? 23.635 29.176 -46.547 1.00 94.00 357 LYS A CA 1
ATOM 2743 C C . LYS A 1 357 ? 24.168 29.951 -47.750 1.00 94.00 357 LYS A C 1
ATOM 2745 O O . LYS A 1 357 ? 23.828 31.120 -47.908 1.00 94.00 357 LYS A O 1
ATOM 2750 N N . GLN A 1 358 ? 24.966 29.315 -48.607 1.00 93.25 358 GLN A N 1
ATOM 2751 C CA . GLN A 1 358 ? 25.538 29.962 -49.787 1.00 93.25 358 GLN A CA 1
ATOM 2752 C C . GLN A 1 358 ? 24.445 30.454 -50.747 1.00 93.25 358 GLN A C 1
ATOM 2754 O O . GLN A 1 358 ? 24.524 31.576 -51.252 1.00 93.25 358 GLN A O 1
ATOM 2759 N N . GLN A 1 359 ? 23.410 29.642 -50.979 1.00 90.69 359 GLN A N 1
ATOM 2760 C CA . GLN A 1 359 ? 22.287 30.028 -51.827 1.00 90.69 359 GLN A CA 1
ATOM 2761 C C . GLN A 1 359 ? 21.481 31.179 -51.208 1.00 90.69 359 GLN A C 1
ATOM 2763 O O . GLN A 1 359 ? 21.180 32.154 -51.899 1.00 90.69 359 GLN A O 1
ATOM 2768 N N . TYR A 1 360 ? 21.199 31.112 -49.905 1.00 93.50 360 TYR A N 1
ATOM 2769 C CA . TYR A 1 360 ? 20.524 32.180 -49.171 1.00 93.50 360 TYR A CA 1
ATOM 2770 C C . TYR A 1 360 ? 21.289 33.512 -49.234 1.00 93.50 360 TYR A C 1
ATOM 2772 O O . TYR A 1 360 ? 20.706 34.542 -49.567 1.00 93.50 360 TYR A O 1
ATOM 2780 N N . GLU A 1 361 ? 22.600 33.503 -48.976 1.00 93.44 361 GLU A N 1
ATOM 2781 C CA . GLU A 1 361 ? 23.447 34.704 -49.019 1.00 93.44 361 GLU A CA 1
ATOM 2782 C C . GLU A 1 361 ? 23.542 35.296 -50.434 1.00 93.44 361 GLU A C 1
ATOM 2784 O O . GLU A 1 361 ? 23.499 36.519 -50.598 1.00 93.44 361 GLU A O 1
ATOM 2789 N N . SER A 1 362 ? 23.609 34.446 -51.465 1.00 91.56 362 SER A N 1
ATOM 2790 C CA . SER A 1 362 ? 23.593 34.880 -52.866 1.00 91.56 362 SER A CA 1
ATOM 2791 C C . SER A 1 362 ? 22.274 35.562 -53.240 1.00 91.56 362 SER A C 1
ATOM 2793 O O . SER A 1 362 ? 22.277 36.622 -53.870 1.00 91.56 362 SER A O 1
ATOM 2795 N N . GLU A 1 363 ? 21.136 34.978 -52.859 1.00 92.19 363 GLU A N 1
ATOM 2796 C CA . GLU A 1 363 ? 19.816 35.557 -53.127 1.00 92.19 363 GLU A CA 1
ATOM 2797 C C . GLU A 1 363 ? 19.595 36.852 -52.328 1.00 92.19 363 GLU A C 1
ATOM 2799 O O . GLU A 1 363 ? 19.095 37.842 -52.873 1.00 92.19 363 GLU A O 1
ATOM 2804 N N . LEU A 1 364 ? 20.060 36.895 -51.076 1.00 91.56 364 LEU A N 1
ATOM 2805 C CA . LEU A 1 364 ? 20.006 38.081 -50.222 1.00 91.56 364 LEU A CA 1
ATOM 2806 C C . LEU A 1 364 ? 20.803 39.245 -50.825 1.00 91.56 364 LEU A C 1
ATOM 2808 O O . LEU A 1 364 ? 20.307 40.372 -50.863 1.00 91.56 364 LEU A O 1
ATOM 2812 N N . ALA A 1 365 ? 21.997 38.975 -51.362 1.00 89.94 365 ALA A N 1
ATOM 2813 C CA . ALA A 1 365 ? 22.819 39.971 -52.052 1.00 89.94 365 ALA A CA 1
ATOM 2814 C C . ALA A 1 365 ? 22.162 40.508 -53.339 1.00 89.94 365 ALA A C 1
ATOM 2816 O O . ALA A 1 365 ? 22.411 41.649 -53.730 1.00 89.94 365 ALA A O 1
ATOM 2817 N N . SER A 1 366 ? 21.300 39.711 -53.980 1.00 87.25 366 SER A N 1
ATOM 2818 C CA . SER A 1 366 ? 20.526 40.109 -55.165 1.00 87.25 366 SER A CA 1
ATOM 2819 C C . SER A 1 366 ? 19.210 40.843 -54.848 1.00 87.25 366 SER A C 1
ATOM 2821 O O . SER A 1 366 ? 18.562 41.360 -55.758 1.00 87.25 366 SER A O 1
ATOM 2823 N N . GLY A 1 367 ? 18.824 40.927 -53.568 1.00 88.25 367 GLY A N 1
ATOM 2824 C CA . GLY A 1 367 ? 17.653 41.668 -53.086 1.00 88.25 367 GLY A CA 1
ATOM 2825 C C . GLY A 1 367 ? 16.315 40.918 -53.127 1.00 88.25 367 GLY A C 1
ATOM 2826 O O . GLY A 1 367 ? 15.305 41.508 -52.756 1.00 88.25 367 GLY A O 1
ATOM 2827 N N . ASN A 1 368 ? 16.286 39.645 -53.541 1.00 87.62 368 ASN A N 1
ATOM 2828 C CA . ASN A 1 368 ? 15.081 38.807 -53.586 1.00 87.62 368 ASN A CA 1
ATOM 2829 C C . ASN A 1 368 ? 15.407 37.371 -53.141 1.00 87.62 368 ASN A C 1
ATOM 2831 O O . ASN A 1 368 ? 15.915 36.588 -53.939 1.00 87.62 368 ASN A O 1
ATOM 2835 N N . VAL A 1 369 ? 15.072 37.021 -51.895 1.00 89.69 369 VAL A N 1
ATOM 2836 C CA . VAL A 1 369 ? 15.168 35.643 -51.376 1.00 89.69 369 VAL A CA 1
ATOM 2837 C C . VAL A 1 369 ? 13.858 34.900 -51.619 1.00 89.69 369 VAL A C 1
ATOM 2839 O O . VAL A 1 369 ? 12.782 35.397 -51.274 1.00 89.69 369 VAL A O 1
ATOM 2842 N N . SER A 1 370 ? 13.932 33.707 -52.207 1.00 91.00 370 SER A N 1
ATOM 2843 C CA . SER A 1 370 ? 12.763 32.856 -52.418 1.00 91.00 370 SER A CA 1
ATOM 2844 C C . SER A 1 370 ? 12.258 32.259 -51.097 1.00 91.00 370 SER A C 1
ATOM 2846 O O . SER A 1 370 ? 13.023 31.994 -50.168 1.00 91.00 370 SER A O 1
ATOM 2848 N N . THR A 1 371 ? 10.950 32.006 -50.999 1.00 90.38 371 THR A N 1
ATOM 2849 C CA . THR A 1 371 ? 10.361 31.386 -49.799 1.00 90.38 371 THR A CA 1
ATOM 2850 C C . THR A 1 371 ? 10.922 29.987 -49.529 1.00 90.38 371 THR A C 1
ATOM 2852 O O . THR A 1 371 ? 11.052 29.603 -48.368 1.00 90.38 371 THR A O 1
ATOM 2855 N N . ASP A 1 372 ? 11.274 29.237 -50.572 1.00 88.62 372 ASP A N 1
ATOM 2856 C CA . ASP A 1 372 ? 11.814 27.883 -50.432 1.00 88.62 372 ASP A CA 1
ATOM 2857 C C . ASP A 1 372 ? 13.280 27.910 -49.976 1.00 88.62 372 ASP A C 1
ATOM 2859 O O . ASP A 1 372 ? 13.648 27.150 -49.080 1.00 88.62 372 ASP A O 1
ATOM 2863 N N . THR A 1 373 ? 14.084 28.853 -50.485 1.00 89.38 373 THR A N 1
ATOM 2864 C CA . THR A 1 373 ? 15.467 29.088 -50.031 1.00 89.38 373 THR A CA 1
ATOM 2865 C C . THR A 1 373 ? 15.503 29.498 -48.558 1.00 89.38 373 THR A C 1
ATOM 2867 O O . THR A 1 373 ? 16.287 28.946 -47.788 1.00 89.38 373 THR A O 1
ATOM 2870 N N . GLN A 1 374 ? 14.616 30.408 -48.134 1.00 89.50 374 GLN A N 1
ATOM 2871 C CA . GLN A 1 374 ? 14.485 30.798 -46.724 1.00 89.50 374 GLN A CA 1
ATOM 2872 C C . GLN A 1 374 ? 14.135 29.592 -45.841 1.00 89.50 374 GLN A C 1
ATOM 2874 O O . GLN A 1 374 ? 14.800 29.355 -44.838 1.00 89.50 374 GLN A O 1
ATOM 2879 N N . LYS A 1 375 ? 13.126 28.799 -46.227 1.00 89.69 375 LYS A N 1
ATOM 2880 C CA . LYS A 1 375 ? 12.713 27.610 -45.465 1.00 89.69 375 LYS A CA 1
ATOM 2881 C C . LYS A 1 375 ? 13.820 26.565 -45.360 1.00 89.69 375 LYS A C 1
ATOM 2883 O O . LYS A 1 375 ? 13.979 25.978 -44.295 1.00 89.69 375 LYS A O 1
ATOM 2888 N N . TRP A 1 376 ? 14.565 26.319 -46.437 1.00 89.50 376 TRP A N 1
ATOM 2889 C CA . TRP A 1 376 ? 15.667 25.355 -46.439 1.00 89.50 376 TRP A CA 1
ATOM 2890 C C . TRP A 1 376 ? 16.844 25.829 -45.576 1.00 89.50 376 TRP A C 1
ATOM 2892 O O . TRP A 1 376 ? 17.370 25.047 -44.782 1.00 89.50 376 TRP A O 1
ATOM 2902 N N . TYR A 1 377 ? 17.203 27.116 -45.648 1.00 90.50 377 TYR A N 1
ATOM 2903 C CA . TYR A 1 377 ? 18.218 27.705 -44.773 1.00 90.50 377 TYR A CA 1
ATOM 2904 C C . TYR A 1 377 ? 17.800 27.672 -43.297 1.00 90.50 377 TYR A C 1
ATOM 2906 O O . TYR A 1 377 ? 18.569 27.204 -42.461 1.00 90.50 377 TYR A O 1
ATOM 2914 N N . ASP A 1 378 ? 16.574 28.086 -42.967 1.00 89.38 378 ASP A N 1
ATOM 2915 C CA . ASP A 1 378 ? 16.074 28.044 -41.588 1.00 89.38 378 ASP A CA 1
ATOM 2916 C C . ASP A 1 378 ? 16.022 26.604 -41.059 1.00 89.38 378 ASP A C 1
ATOM 2918 O O . ASP A 1 378 ? 16.459 26.341 -39.941 1.00 89.38 378 ASP A O 1
ATOM 2922 N N . TYR A 1 379 ? 15.565 25.650 -41.877 1.00 87.31 379 TYR A N 1
ATOM 2923 C CA . TYR A 1 379 ? 15.534 24.232 -41.518 1.00 87.31 379 TYR A CA 1
ATOM 2924 C C . TYR A 1 379 ? 16.932 23.677 -41.218 1.00 87.31 379 TYR A C 1
ATOM 2926 O O . TYR A 1 379 ? 17.139 23.092 -40.154 1.00 87.31 379 TYR A O 1
ATOM 2934 N N . THR A 1 380 ? 17.895 23.858 -42.128 1.00 87.19 380 THR A N 1
ATOM 2935 C CA . THR A 1 380 ? 19.268 23.341 -41.969 1.00 87.19 380 THR A CA 1
ATOM 2936 C C . THR A 1 380 ? 20.007 24.034 -40.824 1.00 87.19 380 THR A C 1
ATOM 2938 O O . THR A 1 380 ? 20.700 23.370 -40.050 1.00 87.19 380 THR A O 1
ATOM 2941 N N . LYS A 1 381 ? 19.795 25.343 -40.642 1.00 88.75 381 LYS A N 1
ATOM 2942 C CA . LYS A 1 381 ? 20.324 26.113 -39.513 1.00 88.75 381 LYS A CA 1
ATOM 2943 C C . LYS A 1 381 ? 19.774 25.616 -38.179 1.00 88.75 381 LYS A C 1
ATOM 2945 O O . LYS A 1 381 ? 20.561 25.284 -37.297 1.00 88.75 381 LYS A O 1
ATOM 2950 N N . SER A 1 382 ? 18.451 25.514 -38.036 1.00 87.88 382 SER A N 1
ATOM 2951 C CA . SER A 1 382 ? 17.830 25.002 -36.810 1.00 87.88 382 SER A CA 1
ATOM 2952 C C . SER A 1 382 ? 18.238 23.559 -36.526 1.00 87.88 382 SER A C 1
ATOM 2954 O O . SER A 1 382 ? 18.456 23.210 -35.372 1.00 87.88 382 SER A O 1
ATOM 2956 N N . ARG A 1 383 ? 18.410 22.725 -37.561 1.00 85.31 383 ARG A N 1
ATOM 2957 C CA . ARG A 1 383 ? 18.929 21.358 -37.419 1.00 85.31 383 ARG A CA 1
ATOM 2958 C C . ARG A 1 383 ? 20.326 21.359 -36.784 1.00 85.31 383 ARG A C 1
ATOM 2960 O O . ARG A 1 383 ? 20.534 20.673 -35.792 1.00 85.31 383 ARG A O 1
ATOM 2967 N N . LEU A 1 384 ? 21.259 22.169 -37.298 1.00 86.19 384 LEU A N 1
ATOM 2968 C CA . LEU A 1 384 ? 22.619 22.297 -36.757 1.00 86.19 384 LEU A CA 1
ATOM 2969 C C . LEU A 1 384 ? 22.645 22.894 -35.338 1.00 86.19 384 LEU A C 1
ATOM 2971 O O . LEU A 1 384 ? 23.380 22.406 -34.478 1.00 86.19 384 LEU A O 1
ATOM 2975 N N . GLU A 1 385 ? 21.855 23.938 -35.078 1.00 87.94 385 GLU A N 1
ATOM 2976 C CA . GLU A 1 385 ? 21.732 24.560 -33.752 1.00 87.94 385 GLU A CA 1
ATOM 2977 C C . GLU A 1 385 ? 21.176 23.570 -32.719 1.00 87.94 385 GLU A C 1
ATOM 2979 O O . GLU A 1 385 ? 21.772 23.413 -31.653 1.00 87.94 385 GLU A O 1
ATOM 2984 N N . ASN A 1 386 ? 20.118 22.828 -33.060 1.00 88.06 386 ASN A N 1
ATOM 2985 C CA . ASN A 1 386 ? 19.522 21.820 -32.184 1.00 88.06 386 ASN A CA 1
ATOM 2986 C C . ASN A 1 386 ? 20.457 20.628 -31.943 1.00 88.06 386 ASN A C 1
ATOM 2988 O O . ASN A 1 386 ? 20.531 20.150 -30.815 1.00 88.06 386 ASN A O 1
ATOM 2992 N N . THR A 1 387 ? 21.216 20.170 -32.947 1.00 87.62 387 THR A N 1
ATOM 2993 C CA . THR A 1 387 ? 22.246 19.133 -32.748 1.00 87.62 387 THR A CA 1
ATOM 2994 C C . THR A 1 387 ? 23.323 19.602 -31.769 1.00 87.62 387 THR A C 1
ATOM 2996 O O . THR A 1 387 ? 23.677 18.864 -30.854 1.00 87.62 387 THR A O 1
ATOM 2999 N N . ASN A 1 388 ? 23.824 20.836 -31.908 1.00 89.06 388 ASN A N 1
ATOM 3000 C CA . ASN A 1 388 ? 24.818 21.384 -30.979 1.00 89.06 388 ASN A CA 1
ATOM 3001 C C . ASN A 1 388 ? 24.254 21.568 -29.562 1.00 89.06 388 ASN A C 1
ATOM 3003 O O . ASN A 1 388 ? 24.941 21.250 -28.593 1.00 89.06 388 ASN A O 1
ATOM 3007 N N . ALA A 1 389 ? 23.017 22.057 -29.439 1.00 90.56 389 ALA A N 1
ATOM 3008 C CA . ALA A 1 389 ? 22.337 22.184 -28.154 1.00 90.56 389 ALA A CA 1
ATOM 3009 C C . ALA A 1 389 ? 22.132 20.813 -27.493 1.00 90.56 389 ALA A C 1
ATOM 3011 O O . ALA A 1 389 ? 22.405 20.667 -26.305 1.00 90.56 389 ALA A O 1
ATOM 3012 N N . GLY A 1 390 ? 21.735 19.799 -28.270 1.00 90.31 390 GLY A N 1
ATOM 3013 C CA . GLY A 1 390 ? 21.579 18.424 -27.797 1.00 90.31 390 GLY A CA 1
ATOM 3014 C C . GLY A 1 390 ? 22.890 17.823 -27.286 1.00 90.31 390 GLY A C 1
ATOM 3015 O O . GLY A 1 390 ? 22.909 17.241 -26.208 1.00 90.31 390 GLY A O 1
ATOM 3016 N N . ILE A 1 391 ? 24.006 18.029 -27.997 1.00 91.12 391 ILE A N 1
ATOM 3017 C CA . ILE A 1 391 ? 25.343 17.603 -27.539 1.00 91.12 391 ILE A CA 1
ATOM 3018 C C . ILE A 1 391 ? 25.694 18.252 -26.192 1.00 91.12 391 ILE A C 1
ATOM 3020 O O . ILE A 1 391 ? 26.137 17.558 -25.278 1.00 91.12 391 ILE A O 1
ATOM 3024 N N . ALA A 1 392 ? 25.481 19.565 -26.054 1.00 93.06 392 ALA A N 1
ATOM 3025 C CA . ALA A 1 392 ? 25.789 20.292 -24.822 1.00 93.06 392 ALA A CA 1
ATOM 3026 C C . ALA A 1 392 ? 24.904 19.855 -23.638 1.00 93.06 392 ALA A C 1
ATOM 3028 O O . ALA A 1 392 ? 25.392 19.721 -22.514 1.00 93.06 392 ALA A O 1
ATOM 3029 N N . ASP A 1 393 ? 23.617 19.605 -23.888 1.00 92.38 393 ASP A N 1
ATOM 3030 C CA . ASP A 1 393 ? 22.676 19.081 -22.895 1.00 92.38 393 ASP A CA 1
ATOM 3031 C C . ASP A 1 393 ? 23.096 17.681 -22.414 1.00 92.38 393 ASP A C 1
ATOM 3033 O O . ASP A 1 393 ? 23.248 17.463 -21.209 1.00 92.38 393 ASP A O 1
ATOM 3037 N N . LEU A 1 394 ? 23.396 16.761 -23.340 1.00 92.00 394 LEU A N 1
ATOM 3038 C CA . LEU A 1 394 ? 23.881 15.414 -23.015 1.00 92.00 394 LEU A CA 1
ATOM 3039 C C . LEU A 1 394 ? 25.201 15.455 -22.236 1.00 92.00 394 LEU A C 1
ATOM 3041 O O . LEU A 1 394 ? 25.345 14.746 -21.243 1.00 92.00 394 LEU A O 1
ATOM 3045 N N . GLU A 1 395 ? 26.145 16.313 -22.624 1.00 94.50 395 GLU A N 1
ATOM 3046 C CA . GLU A 1 395 ? 27.425 16.488 -21.927 1.00 94.50 395 GLU A CA 1
ATOM 3047 C C . GLU A 1 395 ? 27.253 16.982 -20.481 1.00 94.50 395 GLU A C 1
ATOM 3049 O O . GLU A 1 395 ? 27.911 16.483 -19.558 1.00 94.50 395 GLU A O 1
ATOM 3054 N N . SER A 1 396 ? 26.325 17.915 -20.256 1.00 91.25 396 SER A N 1
ATOM 3055 C CA . SER A 1 396 ? 25.974 18.363 -18.908 1.00 91.25 396 SER A CA 1
ATOM 3056 C C . SER A 1 396 ? 25.384 17.224 -18.072 1.00 91.25 396 SER A C 1
ATOM 3058 O O . SER A 1 396 ? 25.784 17.031 -16.920 1.00 91.25 396 SER A O 1
ATOM 3060 N N . GLN A 1 397 ? 24.481 16.430 -18.653 1.00 89.62 397 GLN A N 1
ATOM 3061 C CA . GLN A 1 397 ? 23.893 15.278 -17.974 1.00 89.62 397 GLN A CA 1
ATOM 3062 C C . GLN A 1 397 ? 24.944 14.207 -17.640 1.00 89.62 397 GLN A C 1
ATOM 3064 O O . GLN A 1 397 ? 24.981 13.746 -16.501 1.00 89.62 397 GLN A O 1
ATOM 3069 N N . ILE A 1 398 ? 25.833 13.851 -18.576 1.00 92.12 398 ILE A N 1
ATOM 3070 C CA . ILE A 1 398 ? 26.927 12.882 -18.361 1.00 92.12 398 ILE A CA 1
ATOM 3071 C C . ILE A 1 398 ? 27.801 13.309 -17.177 1.00 92.12 398 ILE A C 1
ATOM 3073 O O . ILE A 1 398 ? 28.061 12.506 -16.283 1.00 92.12 398 ILE A O 1
ATOM 3077 N N . THR A 1 399 ? 28.164 14.594 -17.109 1.00 91.75 399 THR A N 1
ATOM 3078 C CA . THR A 1 399 ? 28.948 15.152 -15.994 1.00 91.75 399 THR A CA 1
ATOM 3079 C C . THR A 1 399 ? 28.237 14.975 -14.645 1.00 91.75 399 THR A C 1
ATOM 3081 O O . THR A 1 399 ? 28.872 14.648 -13.638 1.00 91.75 399 THR A O 1
ATOM 3084 N N . ASN A 1 400 ? 26.913 15.159 -14.608 1.00 87.75 400 ASN A N 1
ATOM 3085 C CA . ASN A 1 400 ? 26.119 14.934 -13.398 1.00 87.75 400 ASN A CA 1
ATOM 3086 C C . ASN A 1 400 ? 26.096 13.449 -12.999 1.00 87.75 400 ASN A C 1
ATOM 3088 O O . ASN A 1 400 ? 26.257 13.143 -11.816 1.00 87.75 400 ASN A O 1
ATOM 3092 N N . TYR A 1 401 ? 25.962 12.530 -13.963 1.00 89.69 401 TYR A N 1
ATOM 3093 C CA . TYR A 1 401 ? 26.048 11.091 -13.696 1.00 89.69 401 TYR A CA 1
ATOM 3094 C C . TYR A 1 401 ? 27.423 10.685 -13.162 1.00 89.69 401 TYR A C 1
ATOM 3096 O O . TYR A 1 401 ? 27.482 9.973 -12.163 1.00 89.69 401 TYR A O 1
ATOM 3104 N N . ASP A 1 402 ? 28.521 11.164 -13.754 1.00 90.94 402 ASP A N 1
ATOM 3105 C CA . ASP A 1 402 ? 29.877 10.874 -13.266 1.00 90.94 402 ASP A CA 1
ATOM 3106 C C . ASP A 1 402 ? 30.071 11.339 -11.820 1.00 90.94 402 ASP A C 1
ATOM 3108 O O . ASP A 1 402 ? 30.591 10.594 -10.982 1.00 90.94 402 ASP A O 1
ATOM 3112 N N . LYS A 1 403 ? 29.588 12.544 -11.495 1.00 89.69 403 LYS A N 1
ATOM 3113 C CA . LYS A 1 403 ? 29.607 13.058 -10.125 1.00 89.69 403 LYS A CA 1
ATOM 3114 C C . LYS A 1 403 ? 28.822 12.147 -9.177 1.00 89.69 403 LYS A C 1
ATOM 3116 O O . LYS A 1 403 ? 29.356 11.753 -8.142 1.00 89.69 403 LYS A O 1
ATOM 3121 N N . SER A 1 404 ? 27.591 11.775 -9.527 1.00 87.69 404 SER A N 1
ATOM 3122 C CA . SER A 1 404 ? 26.761 10.907 -8.683 1.00 87.69 404 SER A CA 1
ATOM 3123 C C . SER A 1 404 ? 27.320 9.497 -8.527 1.00 87.69 404 SER A C 1
ATOM 3125 O O . SER A 1 404 ? 27.229 8.938 -7.438 1.00 87.69 404 SER A O 1
ATOM 3127 N N . ILE A 1 405 ? 27.937 8.927 -9.565 1.00 89.00 405 ILE A N 1
ATOM 3128 C CA . ILE A 1 405 ? 28.617 7.628 -9.484 1.00 89.00 405 ILE A CA 1
ATOM 3129 C C . ILE A 1 405 ? 29.792 7.712 -8.500 1.00 89.00 405 ILE A C 1
ATOM 3131 O O . ILE A 1 405 ? 29.921 6.854 -7.624 1.00 89.00 405 ILE A O 1
ATOM 3135 N N . ALA A 1 406 ? 30.612 8.764 -8.580 1.00 89.12 406 ALA A N 1
ATOM 3136 C CA . ALA A 1 406 ? 31.732 8.964 -7.661 1.00 89.12 406 ALA A CA 1
ATOM 3137 C C . ALA A 1 406 ? 31.269 9.177 -6.206 1.00 89.12 406 ALA A C 1
ATOM 3139 O O . ALA A 1 406 ? 31.848 8.614 -5.270 1.00 89.12 406 ALA A O 1
ATOM 3140 N N . GLU A 1 407 ? 30.206 9.959 -5.999 1.00 86.81 407 GLU A N 1
ATOM 3141 C CA . GLU A 1 407 ? 29.609 10.181 -4.678 1.00 86.81 407 GLU A CA 1
ATOM 3142 C C . GLU A 1 407 ? 28.990 8.891 -4.113 1.00 86.81 407 GLU A C 1
ATOM 3144 O O . GLU A 1 407 ? 29.185 8.591 -2.934 1.00 86.81 407 GLU A O 1
ATOM 3149 N N . TYR A 1 408 ? 28.331 8.082 -4.951 1.00 86.56 408 TYR A N 1
ATOM 3150 C CA . TYR A 1 408 ? 27.793 6.769 -4.584 1.00 86.56 408 TYR A CA 1
ATOM 3151 C C . TYR A 1 408 ? 28.892 5.811 -4.110 1.00 86.56 408 TYR A C 1
ATOM 3153 O O . TYR A 1 408 ? 28.802 5.251 -3.016 1.00 86.56 408 TYR A O 1
ATOM 3161 N N . GLN A 1 409 ? 29.965 5.666 -4.893 1.00 86.75 409 GLN A N 1
ATOM 3162 C CA . GLN A 1 409 ? 31.115 4.816 -4.557 1.00 86.75 409 GLN A CA 1
ATOM 3163 C C . GLN A 1 409 ? 31.806 5.276 -3.262 1.00 86.75 409 GLN A C 1
ATOM 3165 O O . GLN A 1 409 ? 32.180 4.464 -2.407 1.00 86.75 409 GLN A O 1
ATOM 3170 N N . SER A 1 410 ? 31.929 6.593 -3.079 1.00 85.94 410 SER A N 1
ATOM 3171 C CA . SER A 1 410 ? 32.485 7.186 -1.860 1.00 85.94 410 SER A CA 1
ATOM 3172 C C . SER A 1 410 ? 31.599 6.911 -0.642 1.00 85.94 410 SER A C 1
ATOM 3174 O O . SER A 1 410 ? 32.108 6.563 0.424 1.00 85.94 410 SER A O 1
ATOM 3176 N N . ALA A 1 411 ? 30.276 7.025 -0.787 1.00 84.50 411 ALA A N 1
ATOM 3177 C CA . ALA A 1 411 ? 29.322 6.757 0.285 1.00 84.50 411 ALA A CA 1
ATOM 3178 C C . ALA A 1 411 ? 29.320 5.280 0.706 1.00 84.50 411 ALA A C 1
ATOM 3180 O O . ALA A 1 411 ? 29.348 4.986 1.902 1.00 84.50 411 ALA A O 1
ATOM 3181 N N . GLN A 1 412 ? 29.392 4.357 -0.260 1.00 82.44 412 GLN A N 1
ATOM 3182 C CA . GLN A 1 412 ? 29.545 2.925 0.011 1.00 82.44 412 GLN A CA 1
ATOM 3183 C C . GLN A 1 412 ? 30.820 2.620 0.809 1.00 82.44 412 GLN A C 1
ATOM 3185 O O . GLN A 1 412 ? 30.778 1.857 1.771 1.00 82.44 412 GLN A O 1
ATOM 3190 N N . THR A 1 413 ? 31.941 3.250 0.448 1.00 83.56 413 THR A N 1
ATOM 3191 C CA . THR A 1 413 ? 33.233 3.054 1.129 1.00 83.56 413 THR A CA 1
ATOM 3192 C C . THR A 1 413 ? 33.220 3.601 2.559 1.00 83.56 413 THR A C 1
ATOM 3194 O O . THR A 1 413 ? 33.782 2.993 3.468 1.00 83.56 413 THR A O 1
ATOM 3197 N N . ASN A 1 414 ? 32.555 4.739 2.771 1.00 80.94 414 ASN A N 1
ATOM 3198 C CA . ASN A 1 414 ? 32.513 5.438 4.058 1.00 80.94 414 ASN A CA 1
ATOM 3199 C C . ASN A 1 414 ? 31.365 4.981 4.978 1.00 80.94 414 ASN A C 1
ATOM 3201 O O . ASN A 1 414 ? 31.253 5.483 6.097 1.00 80.94 414 ASN A O 1
ATOM 3205 N N . GLY A 1 415 ? 30.504 4.061 4.528 1.00 72.12 415 GLY A N 1
ATOM 3206 C CA . GLY A 1 415 ? 29.349 3.578 5.291 1.00 72.12 415 GLY A CA 1
ATOM 3207 C C . GLY A 1 415 ? 28.257 4.632 5.521 1.00 72.12 415 GLY A C 1
ATOM 3208 O O . GLY A 1 415 ? 27.502 4.526 6.487 1.00 72.12 415 GLY A O 1
ATOM 3209 N N . THR A 1 416 ? 28.181 5.664 4.675 1.00 73.81 416 THR A N 1
ATOM 3210 C CA . THR A 1 416 ? 27.105 6.670 4.697 1.00 73.81 416 THR A CA 1
ATOM 3211 C C . THR A 1 416 ? 25.947 6.251 3.776 1.00 73.81 416 THR A C 1
ATOM 3213 O O . THR A 1 416 ? 26.087 5.320 2.984 1.00 73.81 416 THR A O 1
ATOM 3216 N N . SER A 1 417 ? 24.773 6.901 3.875 1.00 73.19 417 SER A N 1
ATOM 3217 C CA . SER A 1 417 ? 23.632 6.568 2.998 1.00 73.19 417 SER A CA 1
ATOM 3218 C C . SER A 1 417 ? 23.963 6.916 1.544 1.00 73.19 417 SER A C 1
ATOM 3220 O O . SER A 1 417 ? 23.989 8.086 1.155 1.00 73.19 417 SER A O 1
ATOM 3222 N N . ALA A 1 418 ? 24.222 5.880 0.747 1.00 82.62 418 ALA A N 1
ATOM 3223 C CA . ALA A 1 418 ? 24.529 6.001 -0.672 1.00 82.62 418 ALA A CA 1
ATOM 3224 C C . ALA A 1 418 ? 23.333 6.539 -1.478 1.00 82.62 418 ALA A C 1
ATOM 3226 O O . ALA A 1 418 ? 23.533 7.206 -2.489 1.00 82.62 418 ALA A O 1
ATOM 3227 N N . SER A 1 419 ? 22.105 6.336 -0.991 1.00 85.56 419 SER A N 1
ATOM 3228 C CA . SER A 1 419 ? 20.877 6.859 -1.598 1.00 85.56 419 SER A CA 1
ATOM 3229 C C . SER A 1 419 ? 20.793 8.384 -1.558 1.00 85.56 419 SER A C 1
ATOM 3231 O O . SER A 1 419 ? 20.408 9.000 -2.548 1.00 85.56 419 SER A O 1
ATOM 3233 N N . SER A 1 420 ? 21.227 9.022 -0.466 1.00 84.06 420 SER A N 1
ATOM 3234 C CA . SER A 1 420 ? 21.242 10.492 -0.356 1.00 84.06 420 SER A CA 1
ATOM 3235 C C . SER A 1 420 ? 22.176 11.164 -1.364 1.00 84.06 420 SER A C 1
ATOM 3237 O O . SER A 1 420 ? 21.903 12.282 -1.792 1.00 84.06 420 SER A O 1
ATOM 3239 N N . ALA A 1 421 ? 23.259 10.489 -1.760 1.00 83.50 421 ALA A N 1
ATOM 3240 C CA . ALA A 1 421 ? 24.206 10.998 -2.751 1.00 83.50 421 ALA A CA 1
ATOM 3241 C C . ALA A 1 421 ? 23.621 11.018 -4.173 1.00 83.50 421 ALA A C 1
ATOM 3243 O O . ALA A 1 421 ? 23.953 11.879 -4.980 1.00 83.50 421 ALA A O 1
ATOM 3244 N N . ILE A 1 422 ? 22.724 10.082 -4.482 1.00 86.00 422 ILE A N 1
ATOM 3245 C CA . ILE A 1 422 ? 22.234 9.861 -5.849 1.00 86.00 422 ILE A CA 1
ATOM 3246 C C . ILE A 1 422 ? 20.800 10.341 -6.066 1.00 86.00 422 ILE A C 1
ATOM 3248 O O . ILE A 1 422 ? 20.362 10.453 -7.211 1.00 86.00 422 ILE A O 1
ATOM 3252 N N . ILE A 1 423 ? 20.066 10.662 -4.994 1.00 87.31 423 ILE A N 1
ATOM 3253 C CA . ILE A 1 423 ? 18.650 11.033 -5.083 1.00 87.31 423 ILE A CA 1
ATOM 3254 C C . ILE A 1 423 ? 18.414 12.276 -5.944 1.00 87.31 423 ILE A C 1
ATOM 3256 O O . ILE A 1 423 ? 17.401 12.354 -6.622 1.00 87.31 423 ILE A O 1
ATOM 3260 N N . GLY A 1 424 ? 19.353 13.226 -5.969 1.00 85.06 424 GLY A N 1
ATOM 3261 C CA . GLY A 1 424 ? 19.242 14.420 -6.813 1.00 85.06 424 GLY A CA 1
ATOM 3262 C C . GLY A 1 424 ? 19.327 14.123 -8.313 1.00 85.06 424 GLY A C 1
ATOM 3263 O O . GLY A 1 424 ? 18.758 14.868 -9.104 1.00 85.06 424 GLY A O 1
ATOM 3264 N N . THR A 1 425 ? 19.994 13.031 -8.689 1.00 84.25 425 THR A N 1
ATOM 3265 C CA . THR A 1 425 ? 20.149 12.591 -10.083 1.00 84.25 425 THR A CA 1
ATOM 3266 C C . THR A 1 425 ? 19.042 11.627 -10.484 1.00 84.25 425 THR A C 1
ATOM 3268 O O . THR A 1 425 ? 18.519 11.722 -11.588 1.00 84.25 425 THR A O 1
ATOM 3271 N N . LEU A 1 426 ? 18.635 10.733 -9.578 1.00 81.50 426 LEU A N 1
ATOM 3272 C CA . LEU A 1 426 ? 17.535 9.796 -9.821 1.00 81.50 426 LEU A CA 1
ATOM 3273 C C . LEU A 1 426 ? 16.154 10.452 -9.712 1.00 81.50 426 LEU A C 1
ATOM 3275 O O . LEU A 1 426 ? 15.232 10.033 -10.404 1.00 81.50 426 LEU A O 1
ATOM 3279 N N . ALA A 1 427 ? 15.995 11.453 -8.850 1.00 87.06 427 ALA A N 1
ATOM 3280 C CA . ALA A 1 427 ? 14.747 12.178 -8.649 1.00 87.06 427 ALA A CA 1
ATOM 3281 C C . ALA A 1 427 ? 14.971 13.705 -8.692 1.00 87.06 427 ALA A C 1
ATOM 3283 O O . ALA A 1 427 ? 14.830 14.389 -7.667 1.00 87.06 427 ALA A O 1
ATOM 3284 N N . PRO A 1 428 ? 15.349 14.266 -9.860 1.00 85.88 428 PRO A N 1
ATOM 3285 C CA . PRO A 1 428 ? 15.617 15.694 -10.021 1.00 85.88 428 PRO A CA 1
ATOM 3286 C C . PRO A 1 428 ? 14.431 16.587 -9.637 1.00 85.88 428 PRO A C 1
ATOM 3288 O O . PRO A 1 428 ? 14.648 17.719 -9.198 1.00 85.88 428 PRO A O 1
ATOM 3291 N N . SER A 1 429 ? 13.187 16.094 -9.691 1.00 88.56 429 SER A N 1
ATOM 3292 C CA . SER A 1 429 ? 12.007 16.838 -9.225 1.00 88.56 429 SER A CA 1
ATOM 3293 C C . SER A 1 429 ? 12.058 17.170 -7.728 1.00 88.56 429 SER A C 1
ATOM 3295 O O . SER A 1 429 ? 11.399 18.106 -7.268 1.00 88.56 429 SER A O 1
ATOM 3297 N N . LEU A 1 430 ? 12.872 16.449 -6.951 1.00 90.25 430 LEU A N 1
ATOM 3298 C CA . LEU A 1 430 ? 13.097 16.695 -5.526 1.00 90.25 430 LEU A CA 1
ATOM 3299 C C . LEU A 1 430 ? 14.310 17.604 -5.264 1.00 90.25 430 LEU A C 1
ATOM 3301 O O . LEU A 1 430 ? 14.515 18.033 -4.129 1.00 90.25 430 LEU A O 1
ATOM 3305 N N . ALA A 1 431 ? 15.109 17.939 -6.286 1.00 82.00 431 ALA A N 1
ATOM 3306 C CA . ALA A 1 431 ? 16.433 18.548 -6.128 1.00 82.00 431 ALA A CA 1
ATOM 3307 C C . ALA A 1 431 ? 16.439 19.934 -5.446 1.00 82.00 431 ALA A C 1
ATOM 3309 O O . ALA A 1 431 ? 17.465 20.358 -4.907 1.00 82.00 431 ALA A O 1
ATOM 3310 N N . ASN A 1 432 ? 15.299 20.623 -5.416 1.00 85.94 432 ASN A N 1
ATOM 3311 C CA . ASN A 1 432 ? 15.171 21.966 -4.846 1.00 85.94 432 ASN A CA 1
ATOM 3312 C C . ASN A 1 432 ? 14.631 21.991 -3.402 1.00 85.94 432 ASN A C 1
ATOM 3314 O O . ASN A 1 432 ? 14.526 23.068 -2.819 1.00 85.94 432 ASN A O 1
ATOM 3318 N N . ASP A 1 433 ? 14.293 20.839 -2.811 1.00 91.19 433 ASP A N 1
ATOM 3319 C CA . ASP A 1 433 ? 13.743 20.739 -1.452 1.00 91.19 433 ASP A CA 1
ATOM 3320 C C . ASP A 1 433 ? 14.504 19.680 -0.645 1.00 91.19 433 ASP A C 1
ATOM 3322 O O . ASP A 1 433 ? 14.349 18.475 -0.845 1.00 91.19 433 ASP A O 1
ATOM 3326 N N . GLU A 1 434 ? 15.334 20.139 0.291 1.00 90.12 434 GLU A N 1
ATOM 3327 C CA . GLU A 1 434 ? 16.218 19.269 1.070 1.00 90.12 434 GLU A CA 1
ATOM 3328 C C . GLU A 1 434 ? 15.451 18.271 1.954 1.00 90.12 434 GLU A C 1
ATOM 3330 O O . GLU A 1 434 ? 15.891 17.135 2.130 1.00 90.12 434 GLU A O 1
ATOM 3335 N N . ASN A 1 435 ? 14.259 18.637 2.441 1.00 90.88 435 ASN A N 1
ATOM 3336 C CA . ASN A 1 435 ? 13.421 17.717 3.212 1.00 90.88 435 ASN A CA 1
ATOM 3337 C C . ASN A 1 435 ? 12.855 16.614 2.310 1.00 90.88 435 ASN A C 1
ATOM 3339 O O . ASN A 1 435 ? 12.811 15.445 2.702 1.00 90.88 435 ASN A O 1
ATOM 3343 N N . LYS A 1 436 ? 12.442 16.966 1.086 1.00 93.94 436 LYS A N 1
ATOM 3344 C CA . LYS A 1 436 ? 11.978 15.981 0.102 1.00 93.94 436 LYS A CA 1
ATOM 3345 C C . LYS A 1 436 ? 13.104 15.090 -0.402 1.00 93.94 436 LYS A C 1
ATOM 3347 O O . LYS A 1 436 ? 12.855 13.905 -0.586 1.00 93.94 436 LYS A O 1
ATOM 3352 N N . LYS A 1 437 ? 14.327 15.604 -0.568 1.00 92.12 437 LYS A N 1
ATOM 3353 C CA . LYS A 1 437 ? 15.498 14.771 -0.887 1.00 92.12 437 LYS A CA 1
ATOM 3354 C C . LYS A 1 437 ? 15.772 13.736 0.190 1.00 92.12 437 LYS A C 1
ATOM 3356 O O . LYS A 1 437 ? 15.946 12.571 -0.138 1.00 92.12 437 LYS A O 1
ATOM 3361 N N . GLN A 1 438 ? 15.782 14.142 1.461 1.00 91.56 438 GLN A N 1
ATOM 3362 C CA . GLN A 1 438 ? 16.007 13.215 2.573 1.00 91.56 438 GLN A CA 1
ATOM 3363 C C . GLN A 1 438 ? 14.921 12.137 2.629 1.00 91.56 438 GLN A C 1
ATOM 3365 O O . GLN A 1 438 ? 15.226 10.955 2.786 1.00 91.56 438 GLN A O 1
ATOM 3370 N N . LEU A 1 439 ? 13.656 12.524 2.440 1.00 94.06 439 LEU A N 1
ATOM 3371 C CA . LEU A 1 439 ? 12.553 11.568 2.372 1.00 94.06 439 LEU A CA 1
ATOM 3372 C C . LEU A 1 439 ? 12.670 10.644 1.149 1.00 94.06 439 LEU A C 1
ATOM 3374 O O . LEU A 1 439 ? 12.493 9.438 1.284 1.00 94.06 439 LEU A O 1
ATOM 3378 N N . GLY A 1 440 ? 13.018 11.191 -0.018 1.00 93.44 440 GLY A N 1
ATOM 3379 C CA . GLY A 1 440 ? 13.254 10.442 -1.252 1.00 93.44 440 GLY A CA 1
ATOM 3380 C C . GLY A 1 440 ? 14.407 9.448 -1.130 1.00 93.44 440 GLY A C 1
ATOM 3381 O O . GLY A 1 440 ? 14.291 8.323 -1.605 1.00 93.44 440 GLY A O 1
ATOM 3382 N N . ALA A 1 441 ? 15.481 9.808 -0.426 1.00 91.00 441 ALA A N 1
ATOM 3383 C CA . ALA A 1 441 ? 16.583 8.898 -0.130 1.00 91.00 441 ALA A CA 1
ATOM 3384 C C . ALA A 1 441 ? 16.119 7.722 0.747 1.00 91.00 441 ALA A C 1
ATOM 3386 O O . ALA A 1 441 ? 16.441 6.577 0.447 1.00 91.00 441 ALA A O 1
ATOM 3387 N N . GLY A 1 442 ? 15.286 7.975 1.764 1.00 91.38 442 GLY A N 1
ATOM 3388 C CA . GLY A 1 442 ? 14.682 6.910 2.576 1.00 91.38 442 GLY A CA 1
ATOM 3389 C C . GLY A 1 442 ? 13.706 6.016 1.797 1.00 91.38 442 GLY A C 1
ATOM 3390 O O . GLY A 1 442 ? 13.629 4.809 2.046 1.00 91.38 442 GLY A O 1
ATOM 3391 N N . VAL A 1 443 ? 12.982 6.584 0.824 1.00 92.44 443 VAL A N 1
ATOM 3392 C CA . VAL A 1 443 ? 12.159 5.821 -0.130 1.00 92.44 443 VAL A CA 1
ATOM 3393 C C . VAL A 1 443 ? 13.043 4.909 -0.976 1.00 92.44 443 VAL A C 1
ATOM 3395 O O . VAL A 1 443 ? 12.753 3.720 -1.089 1.00 92.44 443 VAL A O 1
ATOM 3398 N N . LEU A 1 444 ? 14.139 5.442 -1.512 1.00 88.69 444 LEU A N 1
ATOM 3399 C CA . LEU A 1 444 ? 15.093 4.703 -2.331 1.00 88.69 444 LEU A CA 1
ATOM 3400 C C . LEU A 1 444 ? 15.768 3.565 -1.548 1.00 88.69 444 LEU A C 1
ATOM 3402 O O . LEU A 1 444 ? 15.865 2.449 -2.054 1.00 88.69 444 LEU A O 1
ATOM 3406 N N . ASP A 1 445 ? 16.147 3.805 -0.290 1.00 87.12 445 ASP A N 1
ATOM 3407 C CA . ASP A 1 445 ? 16.668 2.771 0.614 1.00 87.12 445 ASP A CA 1
ATOM 3408 C C . ASP A 1 445 ? 15.633 1.655 0.847 1.00 87.12 445 ASP A C 1
ATOM 3410 O O . ASP A 1 445 ? 15.951 0.467 0.781 1.00 87.12 445 ASP A O 1
ATOM 3414 N N . SER A 1 446 ? 14.368 2.026 1.074 1.00 88.25 446 SER A N 1
ATOM 3415 C CA . SER A 1 446 ? 13.287 1.067 1.339 1.00 88.25 446 SER A CA 1
ATOM 3416 C C . SER A 1 446 ? 12.924 0.228 0.112 1.00 88.25 446 SER A C 1
ATOM 3418 O O . SER A 1 446 ? 12.607 -0.952 0.263 1.00 88.25 446 SER A O 1
ATOM 3420 N N . LEU A 1 447 ? 12.959 0.815 -1.088 1.00 85.88 447 LEU A N 1
ATOM 3421 C CA . LEU A 1 447 ? 12.734 0.103 -2.349 1.00 85.88 447 LEU A CA 1
ATOM 3422 C C . LEU A 1 447 ? 13.930 -0.796 -2.699 1.00 85.88 447 LEU A C 1
ATOM 3424 O O . LEU A 1 447 ? 13.729 -1.955 -3.047 1.00 85.88 447 LEU A O 1
ATOM 3428 N N . GLY A 1 448 ? 15.160 -0.302 -2.524 1.00 79.44 448 GLY A N 1
ATOM 3429 C CA . GLY A 1 448 ? 16.394 -1.052 -2.792 1.00 79.44 448 GLY A CA 1
ATOM 3430 C C . GLY A 1 448 ? 16.606 -2.251 -1.864 1.00 79.44 448 GLY A C 1
ATOM 3431 O O . GLY A 1 448 ? 17.252 -3.225 -2.237 1.00 79.44 448 GLY A O 1
ATOM 3432 N N . ALA A 1 449 ? 16.004 -2.246 -0.669 1.00 79.06 449 ALA A N 1
ATOM 3433 C CA . ALA A 1 449 ? 16.003 -3.412 0.215 1.00 79.06 449 ALA A CA 1
ATOM 3434 C C . ALA A 1 449 ? 15.280 -4.635 -0.394 1.00 79.06 449 ALA A C 1
ATOM 3436 O O . ALA A 1 449 ? 15.528 -5.768 0.028 1.00 79.06 449 ALA A O 1
ATOM 3437 N N . ASN A 1 450 ? 14.407 -4.429 -1.387 1.00 77.81 450 ASN A N 1
ATOM 3438 C CA . ASN A 1 450 ? 13.712 -5.489 -2.105 1.00 77.81 450 ASN A CA 1
ATOM 3439 C C . ASN A 1 450 ? 14.155 -5.521 -3.572 1.00 77.81 450 ASN A C 1
ATOM 3441 O O . ASN A 1 450 ? 13.772 -4.672 -4.371 1.00 77.81 450 ASN A O 1
ATOM 3445 N N . LYS A 1 451 ? 14.900 -6.564 -3.952 1.00 72.50 451 LYS A N 1
ATOM 3446 C CA . LYS A 1 451 ? 15.489 -6.711 -5.297 1.00 72.50 451 LYS A CA 1
ATOM 3447 C C . LYS A 1 451 ? 14.482 -6.622 -6.450 1.00 72.50 451 LYS A C 1
ATOM 3449 O O . LYS A 1 451 ? 14.850 -6.231 -7.553 1.00 72.50 451 LYS A O 1
ATOM 3454 N N . ASN A 1 452 ? 13.219 -6.991 -6.222 1.00 69.88 452 ASN A N 1
ATOM 3455 C CA . ASN A 1 452 ? 12.184 -6.888 -7.254 1.00 69.88 452 ASN A CA 1
ATOM 3456 C C . ASN A 1 452 ? 11.684 -5.446 -7.421 1.00 69.88 452 ASN A C 1
ATOM 3458 O O . ASN A 1 452 ? 11.315 -5.060 -8.525 1.00 69.88 452 ASN A O 1
ATOM 3462 N N . LEU A 1 453 ? 11.695 -4.648 -6.347 1.00 75.69 453 LEU A N 1
ATOM 3463 C CA . LEU A 1 453 ? 11.341 -3.226 -6.372 1.00 75.69 453 LEU A CA 1
ATOM 3464 C C . LEU A 1 453 ? 12.509 -2.342 -6.826 1.00 75.69 453 LEU A C 1
ATOM 3466 O O . LEU A 1 453 ? 12.276 -1.327 -7.475 1.00 75.69 453 LEU A O 1
ATOM 3470 N N . GLU A 1 454 ? 13.749 -2.743 -6.543 1.00 72.50 454 GLU A N 1
ATOM 3471 C CA . GLU A 1 454 ? 14.964 -2.092 -7.053 1.00 72.50 454 GLU A CA 1
ATOM 3472 C C . GLU A 1 454 ? 14.939 -1.994 -8.589 1.00 72.50 454 GLU A C 1
ATOM 3474 O O . GLU A 1 454 ? 15.237 -0.943 -9.153 1.00 72.50 454 GLU A O 1
ATOM 3479 N N . LEU A 1 455 ? 14.468 -3.048 -9.268 1.00 62.47 455 LEU A N 1
ATOM 3480 C CA . LEU A 1 455 ? 14.297 -3.065 -10.723 1.00 62.47 455 LEU A CA 1
ATOM 3481 C C . LEU A 1 455 ? 13.182 -2.127 -11.215 1.00 62.47 455 LEU A C 1
ATOM 3483 O O . LEU A 1 455 ? 13.263 -1.633 -12.333 1.00 62.47 455 LEU A O 1
ATOM 3487 N N . LEU A 1 456 ? 12.156 -1.842 -10.405 1.00 64.44 456 LEU A N 1
ATOM 3488 C CA . LEU A 1 456 ? 11.089 -0.911 -10.796 1.00 64.44 456 LEU A CA 1
ATOM 3489 C C . LEU A 1 456 ? 11.556 0.546 -10.862 1.00 64.44 456 LEU A C 1
ATOM 3491 O O . LEU A 1 456 ? 10.942 1.351 -11.556 1.00 64.44 456 LEU A O 1
ATOM 3495 N N . ILE A 1 457 ? 12.626 0.890 -10.144 1.00 63.88 457 ILE A N 1
ATOM 3496 C CA . ILE A 1 457 ? 13.198 2.243 -10.140 1.00 63.88 457 ILE A CA 1
ATOM 3497 C C . ILE A 1 457 ? 13.959 2.524 -11.444 1.00 63.88 457 ILE A C 1
ATOM 3499 O O . ILE A 1 457 ? 14.168 3.680 -11.810 1.00 63.88 457 ILE A O 1
ATOM 3503 N N . VAL A 1 458 ? 14.345 1.476 -12.171 1.00 61.31 458 VAL A N 1
ATOM 3504 C CA . VAL A 1 458 ? 15.096 1.553 -13.423 1.00 61.31 458 VAL A CA 1
ATOM 3505 C C . VAL A 1 458 ? 14.204 2.248 -14.465 1.00 61.31 458 VAL A C 1
ATOM 3507 O O . VAL A 1 458 ? 13.219 1.680 -14.925 1.00 61.31 458 VAL A O 1
ATOM 3510 N N . GLY A 1 459 ? 14.521 3.504 -14.817 1.00 56.16 459 GLY A N 1
ATOM 3511 C CA . GLY A 1 459 ? 13.895 4.269 -15.913 1.00 56.16 459 GLY A CA 1
ATOM 3512 C C . GLY A 1 459 ? 12.919 5.371 -15.555 1.00 56.16 459 GLY A C 1
ATOM 3513 O O . GLY A 1 459 ? 12.709 6.276 -16.353 1.00 56.16 459 GLY A O 1
ATOM 3514 N N . ASP A 1 460 ? 12.326 5.317 -14.367 1.00 69.00 460 ASP A N 1
ATOM 3515 C CA . ASP A 1 460 ? 11.334 6.303 -13.921 1.00 69.00 460 ASP A CA 1
ATOM 3516 C C . ASP A 1 460 ? 11.391 6.561 -12.425 1.00 69.00 460 ASP A C 1
ATOM 3518 O O . ASP A 1 460 ? 10.392 6.852 -11.755 1.00 69.00 460 ASP A O 1
ATOM 3522 N N . SER A 1 461 ? 12.611 6.478 -11.914 1.00 77.19 461 SER A N 1
ATOM 3523 C CA . SER A 1 461 ? 12.966 6.824 -10.554 1.00 77.19 461 SER A CA 1
ATOM 3524 C C . SER A 1 461 ? 12.350 8.156 -10.133 1.00 77.19 461 SER A C 1
ATOM 3526 O O . SER A 1 461 ? 11.745 8.212 -9.068 1.00 77.19 461 SER A O 1
ATOM 3528 N N . ASP A 1 462 ? 12.392 9.193 -10.976 1.00 83.69 462 ASP A N 1
ATOM 3529 C CA . ASP A 1 462 ? 11.848 10.506 -10.619 1.00 83.69 462 ASP A CA 1
ATOM 3530 C C . ASP A 1 462 ? 10.338 10.460 -10.370 1.00 83.69 462 ASP A C 1
ATOM 3532 O O . ASP A 1 462 ? 9.873 10.879 -9.309 1.00 83.69 462 ASP A O 1
ATOM 3536 N N . THR A 1 463 ? 9.576 9.881 -11.303 1.00 85.06 463 THR A N 1
ATOM 3537 C CA . THR A 1 463 ? 8.116 9.756 -11.200 1.00 85.06 463 THR A CA 1
ATOM 3538 C C . THR A 1 463 ? 7.715 8.912 -9.991 1.00 85.06 463 THR A C 1
ATOM 3540 O O . THR A 1 463 ? 6.848 9.312 -9.211 1.00 85.06 463 THR A O 1
ATOM 3543 N N . ILE A 1 464 ? 8.347 7.747 -9.819 1.00 86.50 464 ILE A N 1
ATOM 3544 C CA . ILE A 1 464 ? 8.013 6.796 -8.752 1.00 86.50 464 ILE A CA 1
ATOM 3545 C C . ILE A 1 464 ? 8.378 7.388 -7.393 1.00 86.50 464 ILE A C 1
ATOM 3547 O O . ILE A 1 464 ? 7.518 7.492 -6.520 1.00 86.50 464 ILE A O 1
ATOM 3551 N N . ILE A 1 465 ? 9.623 7.830 -7.211 1.00 90.75 465 ILE A N 1
ATOM 3552 C CA . ILE A 1 465 ? 10.104 8.366 -5.934 1.00 90.75 465 ILE A CA 1
ATOM 3553 C C . ILE A 1 465 ? 9.318 9.628 -5.574 1.00 90.75 465 ILE A C 1
ATOM 3555 O O . ILE A 1 465 ? 8.850 9.742 -4.442 1.00 90.75 465 ILE A O 1
ATOM 3559 N N . THR A 1 466 ? 9.104 10.552 -6.516 1.00 92.88 466 THR A N 1
ATOM 3560 C CA . THR A 1 466 ? 8.339 11.783 -6.255 1.00 92.88 466 THR A CA 1
ATOM 3561 C C . THR A 1 466 ? 6.876 11.483 -5.930 1.00 92.88 466 THR A C 1
ATOM 3563 O O . THR A 1 466 ? 6.304 12.099 -5.022 1.00 92.88 466 THR A O 1
ATOM 3566 N N . GLY A 1 467 ? 6.268 10.511 -6.617 1.00 94.69 467 GLY A N 1
ATOM 3567 C CA . GLY A 1 467 ? 4.914 10.038 -6.330 1.00 94.69 467 GLY A CA 1
ATOM 3568 C C . GLY A 1 467 ? 4.792 9.437 -4.928 1.00 94.69 467 GLY A C 1
ATOM 3569 O O . GLY A 1 467 ? 3.882 9.800 -4.180 1.00 94.69 467 GLY A O 1
ATOM 3570 N N . VAL A 1 468 ? 5.743 8.587 -4.534 1.00 95.69 468 VAL A N 1
ATOM 3571 C CA . VAL A 1 468 ? 5.808 7.998 -3.189 1.00 95.69 468 VAL A CA 1
ATOM 3572 C C . VAL A 1 468 ? 6.029 9.075 -2.129 1.00 95.69 468 VAL A C 1
ATOM 3574 O O . VAL A 1 468 ? 5.271 9.138 -1.166 1.00 95.69 468 VAL A O 1
ATOM 3577 N N . VAL A 1 469 ? 7.003 9.970 -2.315 1.00 96.44 469 VAL A N 1
ATOM 3578 C CA . VAL A 1 469 ? 7.263 11.111 -1.417 1.00 96.44 469 VAL A CA 1
ATOM 3579 C C . VAL A 1 469 ? 5.990 11.933 -1.204 1.00 96.44 469 VAL A C 1
ATOM 3581 O O . VAL A 1 469 ? 5.652 12.258 -0.065 1.00 96.44 469 VAL A O 1
ATOM 3584 N N . SER A 1 470 ? 5.240 12.201 -2.274 1.00 96.06 470 SER A N 1
ATOM 3585 C CA . SER A 1 470 ? 3.967 12.925 -2.200 1.00 96.06 470 SER A CA 1
ATOM 3586 C C . SER A 1 470 ? 2.904 12.150 -1.411 1.00 96.06 470 SER A C 1
ATOM 3588 O O . SER A 1 470 ? 2.233 12.734 -0.561 1.00 96.06 470 SER A O 1
ATOM 3590 N N . ALA A 1 471 ? 2.781 10.835 -1.628 1.00 97.25 471 ALA A N 1
ATOM 3591 C CA . ALA A 1 471 ? 1.850 9.973 -0.892 1.00 97.25 471 ALA A CA 1
ATOM 3592 C C . ALA A 1 471 ? 2.171 9.900 0.613 1.00 97.25 471 ALA A C 1
ATOM 3594 O O . ALA A 1 471 ? 1.258 9.918 1.442 1.00 97.25 471 ALA A O 1
ATOM 3595 N N . LEU A 1 472 ? 3.461 9.864 0.971 1.00 97.12 472 LEU A N 1
ATOM 3596 C CA . LEU A 1 472 ? 3.933 9.896 2.358 1.00 97.12 472 LEU A CA 1
ATOM 3597 C C . LEU A 1 472 ? 3.637 11.248 3.022 1.00 97.12 472 LEU A C 1
ATOM 3599 O O . LEU A 1 472 ? 3.161 11.282 4.156 1.00 97.12 472 LEU A O 1
ATOM 3603 N N . GLN A 1 473 ? 3.881 12.359 2.319 1.00 95.31 473 GLN A N 1
ATOM 3604 C CA . GLN A 1 473 ? 3.607 13.715 2.813 1.00 95.31 473 GLN A CA 1
ATOM 3605 C C . GLN A 1 473 ? 2.110 14.040 2.912 1.00 95.31 473 GLN A C 1
ATOM 3607 O O . GLN A 1 473 ? 1.736 14.917 3.685 1.00 95.31 473 GLN A O 1
ATOM 3612 N N . ALA A 1 474 ? 1.255 13.342 2.160 1.00 95.12 474 ALA A N 1
ATOM 3613 C CA . ALA A 1 474 ? -0.196 13.503 2.236 1.00 95.12 474 ALA A CA 1
ATOM 3614 C C . ALA A 1 474 ? -0.806 12.936 3.534 1.00 95.12 474 ALA A C 1
ATOM 3616 O O . ALA A 1 474 ? -1.957 13.238 3.853 1.00 95.12 474 ALA A O 1
ATOM 3617 N N . GLN A 1 475 ? -0.064 12.112 4.281 1.00 94.00 475 GLN A N 1
ATOM 3618 C CA . GLN A 1 475 ? -0.531 11.546 5.545 1.00 94.00 475 GLN A CA 1
ATOM 3619 C C . GLN A 1 475 ? -0.362 12.532 6.706 1.00 94.00 475 GLN A C 1
ATOM 3621 O O . GLN A 1 475 ? 0.530 13.375 6.708 1.00 94.00 475 GLN A O 1
ATOM 3626 N N . GLU A 1 476 ? -1.171 12.370 7.757 1.00 88.50 476 GLU A N 1
ATOM 3627 C CA . GLU A 1 476 ? -1.078 13.201 8.972 1.00 88.50 476 GLU A CA 1
ATOM 3628 C C . GLU A 1 476 ? 0.307 13.154 9.643 1.00 88.50 476 GLU A C 1
ATOM 3630 O O . GLU A 1 476 ? 0.714 14.114 10.294 1.00 88.50 476 GLU A O 1
ATOM 3635 N N . SER A 1 477 ? 1.021 12.032 9.507 1.00 92.31 477 SER A N 1
ATOM 3636 C CA . SER A 1 477 ? 2.375 11.840 10.024 1.00 92.31 477 SER A CA 1
ATOM 3637 C C . SER A 1 477 ? 3.250 11.186 8.961 1.00 92.31 477 SER A C 1
ATOM 3639 O O . SER A 1 477 ? 3.181 9.973 8.751 1.00 92.31 477 SER A O 1
ATOM 3641 N N . THR A 1 478 ? 4.121 11.980 8.336 1.00 94.81 478 THR A N 1
ATOM 3642 C CA . THR A 1 478 ? 5.108 11.491 7.362 1.00 94.81 478 THR A CA 1
ATOM 3643 C C . THR A 1 478 ? 6.005 10.410 7.963 1.00 94.81 478 THR A C 1
ATOM 3645 O O . THR A 1 478 ? 6.280 9.417 7.308 1.00 94.81 478 THR A O 1
ATOM 3648 N N . GLN A 1 479 ? 6.418 10.549 9.228 1.00 93.00 479 GLN A N 1
ATOM 3649 C CA . GLN A 1 479 ? 7.268 9.560 9.902 1.00 93.00 479 GLN A CA 1
ATOM 3650 C C . GLN A 1 479 ? 6.579 8.193 10.026 1.00 93.00 479 GLN A C 1
ATOM 3652 O O . GLN A 1 479 ? 7.184 7.165 9.729 1.00 93.00 479 GLN A O 1
ATOM 3657 N N . THR A 1 480 ? 5.308 8.183 10.437 1.00 93.38 480 THR A N 1
ATOM 3658 C CA . THR A 1 480 ? 4.517 6.947 10.540 1.00 93.38 480 THR A CA 1
ATOM 3659 C C . THR A 1 480 ? 4.287 6.342 9.160 1.00 93.38 480 THR A C 1
ATOM 3661 O O . THR A 1 480 ? 4.439 5.136 8.981 1.00 93.38 480 THR A O 1
ATOM 3664 N N . ALA A 1 481 ? 3.968 7.182 8.170 1.00 96.06 481 ALA A N 1
ATOM 3665 C CA . ALA A 1 481 ? 3.790 6.753 6.790 1.00 96.06 481 ALA A CA 1
ATOM 3666 C C . ALA A 1 481 ? 5.063 6.101 6.232 1.00 96.06 481 ALA A C 1
ATOM 3668 O O . ALA A 1 481 ? 4.981 5.029 5.639 1.00 96.06 481 ALA A O 1
ATOM 3669 N N . SER A 1 482 ? 6.237 6.690 6.484 1.00 95.31 482 SER A N 1
ATOM 3670 C CA . SER A 1 482 ? 7.527 6.120 6.086 1.00 95.31 482 SER A CA 1
ATOM 3671 C C . SER A 1 482 ? 7.796 4.782 6.769 1.00 95.31 482 SER A C 1
ATOM 3673 O O . SER A 1 482 ? 8.228 3.848 6.105 1.00 95.31 482 SER A O 1
ATOM 3675 N N . ALA A 1 483 ? 7.490 4.644 8.064 1.00 95.06 483 ALA A N 1
ATOM 3676 C CA . ALA A 1 483 ? 7.647 3.372 8.772 1.00 95.06 483 ALA A CA 1
ATOM 3677 C C . ALA A 1 483 ? 6.730 2.272 8.202 1.00 95.06 483 ALA A C 1
ATOM 3679 O O . ALA A 1 483 ? 7.169 1.139 8.006 1.00 95.06 483 ALA A O 1
ATOM 3680 N N . ILE A 1 484 ? 5.474 2.609 7.879 1.00 95.88 484 ILE A N 1
ATOM 3681 C CA . ILE A 1 484 ? 4.547 1.689 7.204 1.00 95.88 484 ILE A CA 1
ATOM 3682 C C . ILE A 1 484 ? 5.088 1.314 5.819 1.00 95.88 484 ILE A C 1
ATOM 3684 O O . ILE A 1 484 ? 5.092 0.136 5.472 1.00 95.88 484 ILE A O 1
ATOM 3688 N N . PHE A 1 485 ? 5.573 2.285 5.043 1.00 95.69 485 PHE A N 1
ATOM 3689 C CA . PHE A 1 485 ? 6.144 2.054 3.718 1.00 95.69 485 PHE A CA 1
ATOM 3690 C C . PHE A 1 485 ? 7.353 1.112 3.762 1.00 95.69 485 PHE A C 1
ATOM 3692 O O . PHE A 1 485 ? 7.352 0.108 3.057 1.00 95.69 485 PHE A O 1
ATOM 3699 N N . SER A 1 486 ? 8.328 1.354 4.641 1.00 93.81 486 SER A N 1
ATOM 3700 C CA . SER A 1 486 ? 9.482 0.458 4.815 1.00 93.81 486 SER A CA 1
ATOM 3701 C C . SER A 1 486 ? 9.068 -0.947 5.277 1.00 93.81 486 SER A C 1
ATOM 3703 O O . SER A 1 486 ? 9.658 -1.948 4.866 1.00 93.81 486 SER A O 1
ATOM 3705 N N . GLY A 1 487 ? 8.028 -1.047 6.110 1.00 94.12 487 GLY A N 1
ATOM 3706 C CA . GLY A 1 487 ? 7.430 -2.325 6.499 1.00 94.12 487 GLY A CA 1
ATOM 3707 C C . GLY A 1 487 ? 6.756 -3.062 5.338 1.00 94.12 487 GLY A C 1
ATOM 3708 O O . GLY A 1 487 ? 6.859 -4.283 5.252 1.00 94.12 487 GLY A O 1
ATOM 3709 N N . LEU A 1 488 ? 6.094 -2.340 4.430 1.00 93.12 488 LEU A N 1
ATOM 3710 C CA . LEU A 1 488 ? 5.500 -2.912 3.221 1.00 93.12 488 LEU A CA 1
ATOM 3711 C C . LEU A 1 488 ? 6.586 -3.422 2.272 1.00 93.12 488 LEU A C 1
ATOM 3713 O O . LEU A 1 488 ? 6.533 -4.583 1.871 1.00 93.12 488 LEU A O 1
ATOM 3717 N N . THR A 1 489 ? 7.586 -2.600 1.941 1.00 91.62 489 THR A N 1
ATOM 3718 C CA . THR A 1 489 ? 8.616 -2.960 0.949 1.00 91.62 489 THR A CA 1
ATOM 3719 C C . THR A 1 489 ? 9.487 -4.134 1.389 1.00 91.62 489 THR A C 1
ATOM 3721 O O . THR A 1 489 ? 9.928 -4.914 0.545 1.00 91.62 489 THR A O 1
ATOM 3724 N N . SER A 1 490 ? 9.692 -4.302 2.697 1.00 90.19 490 SER A N 1
ATOM 3725 C CA . SER A 1 490 ? 10.454 -5.421 3.268 1.00 90.19 490 SER A CA 1
ATOM 3726 C C . SER A 1 490 ? 9.608 -6.646 3.635 1.00 90.19 490 SER A C 1
ATOM 3728 O O . SER A 1 490 ? 10.147 -7.608 4.177 1.00 90.19 490 SER A O 1
ATOM 3730 N N . SER A 1 491 ? 8.299 -6.632 3.362 1.00 88.25 491 SER A N 1
ATOM 3731 C CA . SER A 1 491 ? 7.403 -7.761 3.636 1.00 88.25 491 SER A CA 1
ATOM 3732 C C . SER A 1 491 ? 7.530 -8.894 2.608 1.00 88.25 491 SER A C 1
ATOM 3734 O O . SER A 1 491 ? 7.985 -8.696 1.484 1.00 88.25 491 SER A O 1
ATOM 3736 N N . ASN A 1 492 ? 7.047 -10.088 2.969 1.00 83.56 492 ASN A N 1
ATOM 3737 C CA . ASN A 1 492 ? 7.029 -11.268 2.090 1.00 83.56 492 ASN A CA 1
ATOM 3738 C C . ASN A 1 492 ? 5.778 -11.330 1.185 1.00 83.56 492 ASN A C 1
ATOM 3740 O O . ASN A 1 492 ? 5.257 -12.416 0.920 1.00 83.56 492 ASN A O 1
ATOM 3744 N N . LEU A 1 493 ? 5.240 -10.179 0.771 1.00 84.44 493 LEU A N 1
ATOM 3745 C CA . LEU A 1 493 ? 4.093 -10.120 -0.140 1.00 84.44 493 LEU A CA 1
ATOM 3746 C C . LEU A 1 493 ? 4.478 -10.570 -1.556 1.00 84.44 493 LEU A C 1
ATOM 3748 O O . LEU A 1 493 ? 5.643 -10.509 -1.946 1.00 84.44 493 LEU A O 1
ATOM 3752 N N . ASP A 1 494 ? 3.482 -10.998 -2.337 1.00 84.81 494 ASP A N 1
ATOM 3753 C CA . ASP A 1 494 ? 3.669 -11.258 -3.767 1.00 84.81 494 ASP A CA 1
ATOM 3754 C C . ASP A 1 494 ? 4.222 -10.009 -4.470 1.00 84.81 494 ASP A C 1
ATOM 3756 O O . ASP A 1 494 ? 3.737 -8.899 -4.247 1.00 84.81 494 ASP A O 1
ATOM 3760 N N . ASN A 1 495 ? 5.232 -10.188 -5.324 1.00 77.88 495 ASN A N 1
ATOM 3761 C CA . ASN A 1 495 ? 5.957 -9.069 -5.927 1.00 77.88 495 ASN A CA 1
ATOM 3762 C C . ASN A 1 495 ? 5.079 -8.195 -6.831 1.00 77.88 495 ASN A C 1
ATOM 3764 O O . ASN A 1 495 ? 5.312 -6.989 -6.897 1.00 77.88 495 ASN A O 1
ATOM 3768 N N . ASN A 1 496 ? 4.079 -8.769 -7.513 1.00 79.50 496 ASN A N 1
ATOM 3769 C CA . ASN A 1 496 ? 3.189 -7.988 -8.374 1.00 79.50 496 ASN A CA 1
ATOM 3770 C C . ASN A 1 496 ? 2.275 -7.109 -7.520 1.00 79.50 496 ASN A C 1
ATOM 3772 O O . ASN A 1 496 ? 2.147 -5.915 -7.785 1.00 79.50 496 ASN A O 1
ATOM 3776 N N . LEU A 1 497 ? 1.705 -7.684 -6.455 1.00 84.62 497 LEU A N 1
ATOM 3777 C CA . LEU A 1 497 ? 0.890 -6.932 -5.506 1.00 84.62 497 LEU A CA 1
ATOM 3778 C C . LEU A 1 497 ? 1.712 -5.840 -4.813 1.00 84.62 497 LEU A C 1
ATOM 3780 O O . LEU A 1 497 ? 1.279 -4.696 -4.726 1.00 84.62 497 LEU A O 1
ATOM 3784 N N . LEU A 1 498 ? 2.907 -6.180 -4.329 1.00 86.88 498 LEU A N 1
ATOM 3785 C CA . LEU A 1 498 ? 3.777 -5.233 -3.643 1.00 86.88 498 LEU A CA 1
ATOM 3786 C C . LEU A 1 498 ? 4.144 -4.059 -4.556 1.00 86.88 498 LEU A C 1
ATOM 3788 O O . LEU A 1 498 ? 4.019 -2.912 -4.139 1.00 86.88 498 LEU A O 1
ATOM 3792 N N . SER A 1 499 ? 4.529 -4.347 -5.800 1.00 83.62 499 SER A N 1
ATOM 3793 C CA . SER A 1 499 ? 4.811 -3.351 -6.835 1.00 83.62 499 SER A CA 1
ATOM 3794 C C . SER A 1 499 ? 3.642 -2.379 -7.037 1.00 83.62 499 SER A C 1
ATOM 3796 O O . SER A 1 499 ? 3.835 -1.162 -6.959 1.00 83.62 499 SER A O 1
ATOM 3798 N N . GLU A 1 500 ? 2.419 -2.894 -7.202 1.00 85.12 500 GLU A N 1
ATOM 3799 C CA . GLU A 1 500 ? 1.213 -2.074 -7.366 1.00 85.12 500 GLU A CA 1
ATOM 3800 C C . GLU A 1 500 ? 0.942 -1.187 -6.140 1.00 85.12 500 GLU A C 1
ATOM 3802 O O . GLU A 1 500 ? 0.591 -0.014 -6.284 1.00 85.12 500 GLU A O 1
ATOM 3807 N N . LEU A 1 501 ? 1.126 -1.721 -4.930 1.00 90.06 501 LEU A N 1
ATOM 3808 C CA . LEU A 1 501 ? 0.870 -0.997 -3.683 1.00 90.06 501 LEU A CA 1
ATOM 3809 C C . LEU A 1 501 ? 1.881 0.118 -3.409 1.00 90.06 501 LEU A C 1
ATOM 3811 O O . LEU A 1 501 ? 1.500 1.136 -2.838 1.00 90.06 501 LEU A O 1
ATOM 3815 N N . VAL A 1 502 ? 3.156 -0.071 -3.766 1.00 89.56 502 VAL A N 1
ATOM 3816 C CA . VAL A 1 502 ? 4.242 0.836 -3.350 1.00 89.56 502 VAL A CA 1
ATOM 3817 C C . VAL A 1 502 ? 4.686 1.811 -4.432 1.00 89.56 502 VAL A C 1
ATOM 3819 O O . VAL A 1 502 ? 5.266 2.834 -4.088 1.00 89.56 502 VAL A O 1
ATOM 3822 N N . THR A 1 503 ? 4.421 1.539 -5.714 1.00 84.44 503 THR A N 1
ATOM 3823 C CA . THR A 1 503 ? 4.864 2.417 -6.818 1.00 84.44 503 THR A CA 1
ATOM 3824 C C . THR A 1 503 ? 3.750 3.275 -7.408 1.00 84.44 503 THR A C 1
ATOM 3826 O O . THR A 1 503 ? 4.017 4.345 -7.955 1.00 84.44 503 THR A O 1
ATOM 3829 N N . ASN A 1 504 ? 2.486 2.875 -7.245 1.00 88.62 504 ASN A N 1
ATOM 3830 C CA . ASN A 1 504 ? 1.349 3.707 -7.617 1.00 88.62 504 ASN A CA 1
ATOM 3831 C C . ASN A 1 504 ? 0.992 4.652 -6.460 1.00 88.62 504 ASN A C 1
ATOM 3833 O O . ASN A 1 504 ? 0.480 4.221 -5.428 1.00 88.62 504 ASN A O 1
ATOM 3837 N N . ALA A 1 505 ? 1.212 5.956 -6.648 1.00 91.25 505 ALA A N 1
ATOM 3838 C CA . ALA A 1 505 ? 0.995 6.959 -5.603 1.00 91.25 505 ALA A CA 1
ATOM 3839 C C . ALA A 1 505 ? -0.439 6.963 -5.032 1.00 91.25 505 ALA A C 1
ATOM 3841 O O . ALA A 1 505 ? -0.621 7.161 -3.828 1.00 91.25 505 ALA A O 1
ATOM 3842 N N . GLN A 1 506 ? -1.461 6.711 -5.859 1.00 92.94 506 GLN A N 1
ATOM 3843 C CA . GLN A 1 506 ? -2.855 6.674 -5.409 1.00 92.94 506 GLN A CA 1
ATOM 3844 C C . GLN A 1 506 ? -3.138 5.418 -4.576 1.00 92.94 506 GLN A C 1
ATOM 3846 O O . GLN A 1 506 ? -3.735 5.517 -3.504 1.00 92.94 506 GLN A O 1
ATOM 3851 N N . SER A 1 507 ? -2.672 4.258 -5.049 1.00 93.94 507 SER A N 1
ATOM 3852 C CA . SER A 1 507 ? -2.767 2.975 -4.338 1.00 93.94 507 SER A CA 1
ATOM 3853 C C . SER A 1 507 ? -2.059 3.037 -2.980 1.00 93.94 507 SER A C 1
ATOM 3855 O O . SER A 1 507 ? -2.636 2.673 -1.950 1.00 93.94 507 SER A O 1
ATOM 3857 N N . LEU A 1 508 ? -0.848 3.603 -2.950 1.00 96.06 508 LEU A N 1
ATOM 3858 C CA . LEU A 1 508 ? -0.082 3.807 -1.726 1.00 96.06 508 LEU A CA 1
ATOM 3859 C C . LEU A 1 508 ? -0.793 4.766 -0.766 1.00 96.06 508 LEU A C 1
ATOM 3861 O O . LEU A 1 508 ? -0.919 4.462 0.417 1.00 96.06 508 LEU A O 1
ATOM 3865 N N . THR A 1 509 ? -1.311 5.895 -1.261 1.00 96.19 509 THR A N 1
ATOM 3866 C CA . THR A 1 509 ? -2.056 6.860 -0.431 1.00 96.19 509 THR A CA 1
ATOM 3867 C C . THR A 1 509 ? -3.258 6.205 0.249 1.00 96.19 509 THR A C 1
ATOM 3869 O O . THR A 1 509 ? -3.451 6.390 1.453 1.00 96.19 509 THR A O 1
ATOM 3872 N N . THR A 1 510 ? -4.036 5.409 -0.492 1.00 94.81 510 THR A N 1
ATOM 3873 C CA . THR A 1 510 ? -5.167 4.648 0.058 1.00 94.81 510 THR A CA 1
ATOM 3874 C C . THR A 1 510 ? -4.696 3.620 1.083 1.00 94.81 510 THR A C 1
ATOM 3876 O O . THR A 1 510 ? -5.222 3.579 2.191 1.00 94.81 510 THR A O 1
ATOM 3879 N N . THR A 1 511 ? -3.653 2.850 0.765 1.00 95.50 511 THR A N 1
ATOM 3880 C CA . THR A 1 511 ? -3.079 1.831 1.659 1.00 95.50 511 THR A CA 1
ATOM 3881 C C . THR A 1 511 ? -2.620 2.433 2.989 1.00 95.50 511 THR A C 1
ATOM 3883 O O . THR A 1 511 ? -2.970 1.928 4.057 1.00 95.50 511 THR A O 1
ATOM 3886 N N . LEU A 1 512 ? -1.879 3.543 2.946 1.00 96.19 512 LEU A N 1
ATOM 3887 C CA . LEU A 1 512 ? -1.416 4.259 4.136 1.00 96.19 512 LEU A CA 1
ATOM 3888 C C . LEU A 1 512 ? -2.590 4.806 4.957 1.00 96.19 512 LEU A C 1
ATO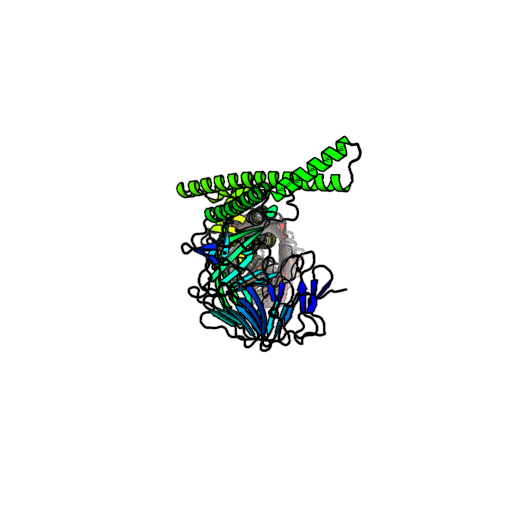M 3890 O O . LEU A 1 512 ? -2.592 4.671 6.182 1.00 96.19 512 LEU A O 1
ATOM 3894 N N . SER A 1 513 ? -3.599 5.379 4.292 1.00 93.56 513 SER A N 1
ATOM 3895 C CA . SER A 1 513 ? -4.789 5.917 4.956 1.00 93.56 513 SER A CA 1
ATOM 3896 C C . SER A 1 513 ? -5.588 4.819 5.657 1.00 93.56 513 SER A C 1
ATOM 3898 O O . SER A 1 513 ? -5.911 4.955 6.836 1.00 93.56 513 SER A O 1
ATOM 3900 N N . ASP A 1 514 ? -5.844 3.702 4.977 1.00 93.75 514 ASP A N 1
ATOM 3901 C CA . ASP A 1 514 ? -6.574 2.560 5.525 1.00 93.75 514 ASP A CA 1
ATOM 3902 C C . ASP A 1 514 ? -5.844 1.947 6.726 1.00 93.75 514 ASP A C 1
ATOM 3904 O O . ASP A 1 514 ? -6.464 1.687 7.759 1.00 93.75 514 ASP A O 1
ATOM 3908 N N . ILE A 1 515 ? -4.518 1.769 6.643 1.00 93.50 515 ILE A N 1
ATOM 3909 C CA . ILE A 1 515 ? -3.711 1.273 7.769 1.00 93.50 515 ILE A CA 1
ATOM 3910 C C . ILE A 1 515 ? -3.777 2.246 8.945 1.00 93.50 515 ILE A C 1
ATOM 3912 O O . ILE A 1 515 ? -4.005 1.811 10.075 1.00 93.50 515 ILE A O 1
ATOM 3916 N N . ASN A 1 516 ? -3.625 3.549 8.696 1.00 90.62 516 ASN A N 1
ATOM 3917 C CA . ASN A 1 516 ? -3.706 4.570 9.738 1.00 90.62 516 ASN A CA 1
ATOM 3918 C C . ASN A 1 516 ? -5.101 4.600 10.390 1.00 90.62 516 ASN A C 1
ATOM 3920 O O . ASN A 1 516 ? -5.214 4.636 11.613 1.00 90.62 516 ASN A O 1
ATOM 3924 N N . ASN A 1 517 ? -6.171 4.507 9.599 1.00 86.56 517 ASN A N 1
ATOM 3925 C CA . ASN A 1 517 ? -7.552 4.473 10.085 1.00 86.56 517 ASN A CA 1
ATOM 3926 C C . ASN A 1 517 ? -7.849 3.202 10.895 1.00 86.56 517 ASN A C 1
ATOM 3928 O O . ASN A 1 517 ? -8.492 3.278 11.948 1.00 86.56 517 ASN A O 1
ATOM 3932 N N . ASN A 1 518 ? -7.339 2.047 10.458 1.00 86.81 518 ASN A N 1
ATOM 3933 C CA . ASN A 1 518 ? -7.441 0.779 11.182 1.00 86.81 518 ASN A CA 1
ATOM 3934 C C . ASN A 1 518 ? -6.706 0.832 12.519 1.00 86.81 518 ASN A C 1
ATOM 3936 O O . ASN A 1 518 ? -7.268 0.470 13.555 1.00 86.81 518 ASN A O 1
ATOM 3940 N N . ALA A 1 519 ? -5.475 1.337 12.508 1.00 87.56 519 ALA A N 1
ATOM 3941 C CA . ALA A 1 519 ? -4.656 1.493 13.697 1.00 87.56 519 ALA A CA 1
ATOM 3942 C C . ALA A 1 519 ? -5.263 2.487 14.693 1.00 87.56 519 ALA A C 1
ATOM 3944 O O . ALA A 1 519 ? -5.369 2.154 15.867 1.00 87.56 519 ALA A O 1
ATOM 3945 N N . LYS A 1 520 ? -5.754 3.651 14.247 1.00 83.06 520 LYS A N 1
ATOM 3946 C CA . LYS A 1 520 ? -6.491 4.603 15.101 1.00 83.06 520 LYS A CA 1
ATOM 3947 C C . LYS A 1 520 ? -7.751 3.986 15.690 1.00 83.06 520 LYS A C 1
ATOM 3949 O O . LYS A 1 520 ? -8.015 4.126 16.882 1.00 83.06 520 LYS A O 1
ATOM 3954 N N . SER A 1 521 ? -8.514 3.251 14.881 1.00 77.56 521 SER A N 1
ATOM 3955 C CA . SER A 1 521 ? -9.701 2.539 15.361 1.00 77.56 521 SER A CA 1
ATOM 3956 C C . SER A 1 521 ? -9.335 1.495 16.419 1.00 77.56 521 SER A C 1
ATOM 3958 O O . SER A 1 521 ? -10.054 1.340 17.402 1.00 77.56 521 SER A O 1
ATOM 3960 N N . ALA A 1 522 ? -8.189 0.827 16.293 1.00 78.62 522 ALA A N 1
ATOM 3961 C CA . ALA A 1 522 ? -7.688 -0.091 17.309 1.00 78.62 522 ALA A CA 1
ATOM 3962 C C . ALA A 1 522 ? -7.105 0.617 18.557 1.00 78.62 522 ALA A C 1
ATOM 3964 O O . ALA A 1 522 ? -7.347 0.140 19.668 1.00 78.62 522 ALA A O 1
ATOM 3965 N N . ALA A 1 523 ? -6.382 1.733 18.390 1.00 77.69 523 ALA A N 1
ATOM 3966 C CA . ALA A 1 523 ? -5.688 2.487 19.441 1.00 77.69 523 ALA A CA 1
ATOM 3967 C C . ALA A 1 523 ? -6.645 3.323 20.303 1.00 77.69 523 ALA A C 1
ATOM 3969 O O . ALA A 1 523 ? -6.696 3.164 21.524 1.00 77.69 523 ALA A O 1
ATOM 3970 N N . ASP A 1 524 ? -7.430 4.196 19.669 1.00 65.31 524 ASP A N 1
ATOM 3971 C CA . ASP A 1 524 ? -8.054 5.322 20.360 1.00 65.31 524 ASP A CA 1
ATOM 3972 C C . ASP A 1 524 ? -9.244 4.890 21.200 1.00 65.31 524 ASP A C 1
ATOM 3974 O O . ASP A 1 524 ? -9.438 5.388 22.310 1.00 65.31 524 ASP A O 1
ATOM 3978 N N . SER A 1 525 ? -10.115 4.017 20.689 1.00 51.97 525 SER A N 1
ATOM 3979 C CA . SER A 1 525 ? -11.291 3.511 21.432 1.00 51.97 525 SER A CA 1
ATOM 3980 C C . SER A 1 525 ? -12.162 2.499 20.667 1.00 51.97 525 SER A C 1
ATOM 3982 O O . SER A 1 525 ? -13.190 2.084 21.196 1.00 51.97 525 SER A O 1
ATOM 3984 N N . GLY A 1 526 ? -11.819 2.103 19.441 1.00 43.91 526 GLY A N 1
ATOM 3985 C CA . GLY A 1 526 ? -12.756 1.542 18.458 1.00 43.91 526 GLY A CA 1
ATOM 3986 C C . GLY A 1 526 ? -12.757 0.023 18.282 1.00 43.91 526 GLY A C 1
ATOM 3987 O O . GLY A 1 526 ? -13.321 -0.467 17.311 1.00 43.91 526 GLY A O 1
ATOM 3988 N N . GLY A 1 527 ? -12.208 -0.763 19.209 1.00 46.34 527 GLY A N 1
ATOM 3989 C CA . GLY A 1 527 ? -12.573 -2.178 19.241 1.00 46.34 527 GLY A CA 1
ATOM 3990 C C . GLY A 1 527 ? -14.076 -2.308 19.529 1.00 46.34 527 GLY A C 1
ATOM 3991 O O . GLY A 1 527 ? -14.529 -1.855 20.582 1.00 46.34 527 GLY A O 1
ATOM 3992 N N . GLY A 1 528 ? -14.850 -2.956 18.653 1.00 47.56 528 GLY A N 1
ATOM 3993 C CA . GLY A 1 528 ? -16.281 -3.229 18.835 1.00 47.56 528 GLY A CA 1
ATOM 3994 C C . GLY A 1 528 ? -16.614 -3.790 20.218 1.00 47.56 528 GLY A C 1
ATOM 3995 O O . GLY A 1 528 ? -17.648 -3.457 20.788 1.00 47.56 528 GLY A O 1
ATOM 3996 N N . SER A 1 529 ? -15.685 -4.536 20.820 1.00 46.28 529 SER A N 1
ATOM 3997 C CA . SER A 1 529 ? -15.793 -5.104 22.167 1.00 46.28 529 SER A CA 1
ATOM 3998 C C . SER A 1 529 ? -15.726 -4.069 23.316 1.00 46.28 529 SER A C 1
ATOM 4000 O O . SER A 1 529 ? -16.412 -4.253 24.319 1.00 46.28 529 SER A O 1
ATOM 4002 N N . LYS A 1 530 ? -14.984 -2.948 23.202 1.00 57.50 530 LYS A N 1
ATOM 4003 C CA . LYS A 1 530 ? -15.003 -1.857 24.215 1.00 57.50 530 LYS A CA 1
ATOM 4004 C C . LYS A 1 530 ? -16.337 -1.101 24.177 1.00 57.50 530 LYS A C 1
ATOM 4006 O O . LYS A 1 530 ? -16.920 -0.817 25.222 1.00 57.50 530 LYS A O 1
ATOM 4011 N N . ASN A 1 531 ? -16.845 -0.849 22.972 1.00 64.88 531 ASN A N 1
ATOM 4012 C CA . ASN A 1 531 ? -18.141 -0.204 22.735 1.00 64.88 531 ASN A CA 1
ATOM 4013 C C . ASN A 1 531 ? -19.301 -1.096 23.191 1.00 64.88 531 ASN A C 1
ATOM 4015 O O . ASN A 1 531 ? -20.224 -0.641 23.868 1.00 64.88 531 ASN A O 1
ATOM 4019 N N . ALA A 1 532 ? -19.200 -2.397 22.908 1.00 71.06 532 ALA A N 1
ATOM 4020 C CA . ALA A 1 532 ? -20.087 -3.413 23.451 1.00 71.06 532 ALA A CA 1
ATOM 4021 C C . ALA A 1 532 ? -20.069 -3.410 24.980 1.00 71.06 532 ALA A C 1
ATOM 4023 O O . ALA A 1 532 ? -21.135 -3.414 25.584 1.00 71.06 532 ALA A O 1
ATOM 4024 N N . ASN A 1 533 ? -18.893 -3.336 25.612 1.00 81.06 533 ASN A N 1
ATOM 4025 C CA . ASN A 1 533 ? -18.786 -3.303 27.069 1.00 81.06 533 ASN A CA 1
ATOM 4026 C C . ASN A 1 533 ? -19.489 -2.079 27.685 1.00 81.06 533 ASN A C 1
ATOM 4028 O O . ASN A 1 533 ? -20.133 -2.213 28.726 1.00 81.06 533 ASN A O 1
ATOM 4032 N N . THR A 1 534 ? -19.443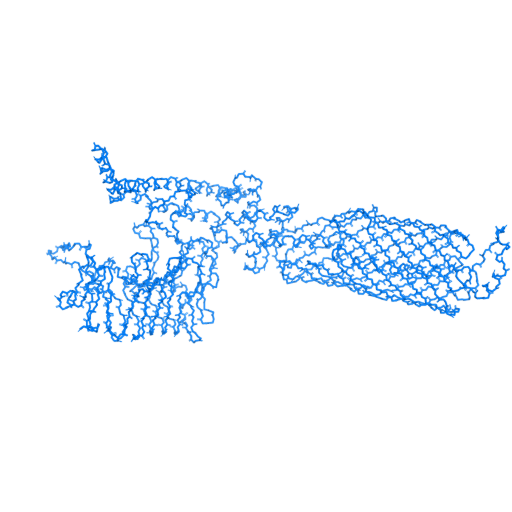 -0.907 27.041 1.00 82.31 534 THR A N 1
ATOM 4033 C CA . THR A 1 534 ? -20.208 0.275 27.481 1.00 82.31 534 THR A CA 1
ATOM 4034 C C . THR A 1 534 ? -21.710 -0.000 27.462 1.00 82.31 534 THR A C 1
ATOM 4036 O O . THR A 1 534 ? -22.384 0.199 28.470 1.00 82.31 534 THR A O 1
ATOM 4039 N N . SER A 1 535 ? -22.248 -0.520 26.362 1.00 83.75 535 SER A N 1
ATOM 4040 C CA . SER A 1 535 ? -23.684 -0.804 26.250 1.00 83.75 535 SER A CA 1
ATOM 4041 C C . SER A 1 535 ? -24.146 -1.997 27.094 1.00 83.75 535 SER A C 1
ATOM 4043 O O . SER A 1 535 ? -25.241 -1.960 27.661 1.00 83.75 535 SER A O 1
ATOM 4045 N N . ILE A 1 536 ? -23.311 -3.026 27.266 1.00 87.06 536 ILE A N 1
ATOM 4046 C CA . ILE A 1 536 ? -23.517 -4.102 28.251 1.00 87.06 536 ILE A CA 1
ATOM 4047 C C . ILE A 1 536 ? -23.552 -3.498 29.658 1.00 87.06 536 ILE A C 1
ATOM 4049 O O . ILE A 1 536 ? -24.452 -3.807 30.434 1.00 87.06 536 ILE A O 1
ATOM 4053 N N . SER A 1 537 ? -22.641 -2.572 29.975 1.00 85.69 537 SER A N 1
ATOM 4054 C CA . SER A 1 537 ? -22.620 -1.878 31.265 1.00 85.69 537 SER A CA 1
ATOM 4055 C C . SER A 1 537 ? -23.886 -1.052 31.495 1.00 85.69 537 SER A C 1
ATOM 4057 O O . SER A 1 537 ? -24.465 -1.173 32.570 1.00 85.69 537 SER A O 1
ATOM 4059 N N . VAL A 1 538 ? -24.376 -0.305 30.494 1.00 85.69 538 VAL A N 1
ATOM 4060 C CA . VAL A 1 538 ? -25.670 0.407 30.561 1.00 85.69 538 VAL A CA 1
ATOM 4061 C C . VAL A 1 538 ? -26.818 -0.582 30.799 1.00 85.69 538 VAL A C 1
ATOM 4063 O O . VAL A 1 538 ? -27.671 -0.348 31.653 1.00 85.69 538 VAL A O 1
ATOM 4066 N N . SER A 1 539 ? -26.818 -1.719 30.099 1.00 86.44 539 SER A N 1
ATOM 4067 C CA . SER A 1 539 ? -27.828 -2.779 30.252 1.00 86.44 539 SER A CA 1
ATOM 4068 C C . SER A 1 539 ? -27.836 -3.383 31.654 1.00 86.44 539 SER A C 1
ATOM 4070 O O . SER A 1 539 ? -28.900 -3.574 32.250 1.00 86.44 539 SER A O 1
ATOM 4072 N N . ASN A 1 540 ? -26.649 -3.632 32.201 1.00 87.56 540 ASN A N 1
ATOM 4073 C CA . ASN A 1 540 ? -26.464 -4.174 33.539 1.00 87.56 540 ASN A CA 1
ATOM 4074 C C . ASN A 1 540 ? -26.757 -3.131 34.623 1.00 87.56 540 ASN A C 1
ATOM 4076 O O . ASN A 1 540 ? -27.340 -3.488 35.642 1.00 87.56 540 ASN A O 1
ATOM 4080 N N . ASP A 1 541 ? -26.466 -1.849 34.396 1.00 85.31 541 ASP A N 1
ATOM 4081 C CA . ASP A 1 541 ? -26.880 -0.753 35.282 1.00 85.31 541 ASP A CA 1
ATOM 4082 C C . ASP A 1 541 ? -28.400 -0.627 35.346 1.00 85.31 541 ASP A C 1
ATOM 4084 O O . ASP A 1 541 ? -28.961 -0.507 36.433 1.00 85.31 541 ASP A O 1
ATOM 4088 N N . MET A 1 542 ? -29.089 -0.732 34.206 1.00 84.81 542 MET A N 1
ATOM 4089 C CA . MET A 1 542 ? -30.552 -0.775 34.166 1.00 84.81 542 MET A CA 1
ATOM 4090 C C . MET A 1 542 ? -31.103 -1.980 34.929 1.00 84.81 542 MET A C 1
ATOM 4092 O O . MET A 1 542 ? -32.063 -1.861 35.694 1.00 84.81 542 MET A O 1
ATOM 4096 N N . ALA A 1 543 ? -30.510 -3.158 34.725 1.00 83.44 543 ALA A N 1
ATOM 4097 C CA . ALA A 1 543 ? -30.945 -4.376 35.387 1.00 83.44 543 ALA A CA 1
ATOM 4098 C C . ALA A 1 543 ? -30.723 -4.291 36.910 1.00 83.44 543 ALA A C 1
ATOM 4100 O O . ALA A 1 543 ? -31.669 -4.428 37.694 1.00 83.44 543 ALA A O 1
ATOM 4101 N N . VAL A 1 544 ? -29.498 -4.032 37.3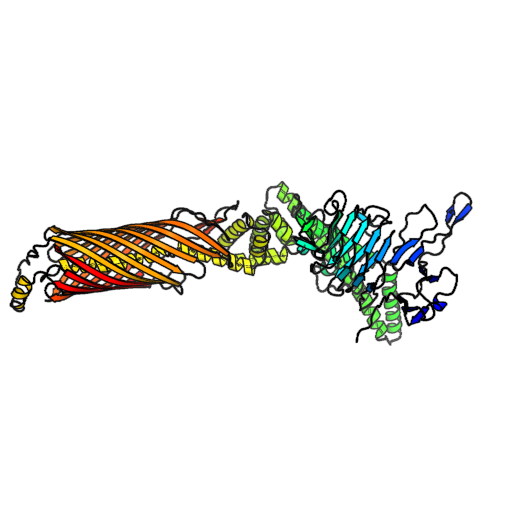50 1.00 82.19 544 VAL A N 1
ATOM 4102 C CA . VAL A 1 544 ? -29.140 -3.959 38.771 1.00 82.19 544 VAL A CA 1
ATOM 4103 C C . VAL A 1 544 ? -29.839 -2.780 39.453 1.00 82.19 544 VAL A C 1
ATOM 4105 O O . VAL A 1 544 ? -30.409 -2.956 40.530 1.00 82.19 544 VAL A O 1
ATOM 4108 N N . GLY A 1 545 ? -29.891 -1.612 38.807 1.00 74.12 545 GLY A N 1
ATOM 4109 C CA . GLY A 1 545 ? -30.552 -0.407 39.313 1.00 74.12 545 GLY A CA 1
ATOM 4110 C C . GLY A 1 545 ? -32.035 -0.626 39.599 1.00 74.12 545 GLY A C 1
ATOM 4111 O O . GLY A 1 545 ? -32.488 -0.331 40.705 1.00 74.12 545 GLY A O 1
ATOM 4112 N N . ASN A 1 546 ? -32.765 -1.263 38.673 1.00 70.12 546 ASN A N 1
ATOM 4113 C CA . ASN A 1 546 ? -34.155 -1.655 38.911 1.00 70.12 546 ASN A CA 1
ATOM 4114 C C . ASN A 1 546 ? -34.295 -2.505 40.194 1.00 70.12 546 ASN A C 1
ATOM 4116 O O . ASN A 1 546 ? -35.150 -2.305 41.054 1.00 70.12 546 ASN A O 1
ATOM 4120 N N . ARG A 1 547 ? -33.402 -3.473 40.373 1.00 71.50 547 ARG A N 1
ATOM 4121 C CA . ARG A 1 547 ? -33.499 -4.435 41.480 1.00 71.50 547 ARG A CA 1
ATOM 4122 C C . ARG A 1 547 ? -33.185 -3.789 42.825 1.00 71.50 547 ARG A C 1
ATOM 4124 O O . ARG A 1 547 ? -33.881 -4.066 43.803 1.00 71.50 547 ARG A O 1
ATOM 4131 N N . ILE A 1 548 ? -32.189 -2.908 42.851 1.00 70.00 548 ILE A N 1
ATOM 4132 C CA . ILE A 1 548 ? -31.834 -2.109 44.022 1.00 70.00 548 ILE A CA 1
ATOM 4133 C C . ILE A 1 548 ? -32.989 -1.168 44.393 1.00 70.00 548 ILE A C 1
ATOM 4135 O O . ILE A 1 548 ? -33.394 -1.144 45.553 1.00 70.00 548 ILE A O 1
ATOM 4139 N N . ALA A 1 549 ? -33.569 -0.449 43.427 1.00 66.06 549 ALA A N 1
ATOM 4140 C CA . ALA A 1 549 ? -34.704 0.446 43.666 1.00 66.06 549 ALA A CA 1
ATOM 4141 C C . ALA A 1 549 ? -35.929 -0.305 44.217 1.00 66.06 549 ALA A C 1
ATOM 4143 O O . ALA A 1 549 ? -36.576 0.161 45.152 1.00 66.06 549 ALA A O 1
ATOM 4144 N N . MET A 1 550 ? -36.201 -1.511 43.710 1.00 63.59 550 MET A N 1
ATOM 4145 C CA . MET A 1 550 ? -37.312 -2.338 44.174 1.00 63.59 550 MET A CA 1
ATOM 4146 C C . MET A 1 550 ? -37.147 -2.827 45.619 1.00 63.59 550 MET A C 1
ATOM 4148 O O . MET A 1 550 ? -38.104 -2.808 46.390 1.00 63.59 550 MET A O 1
ATOM 4152 N N . LEU A 1 551 ? -35.944 -3.271 45.997 1.00 61.62 551 LEU A N 1
ATOM 4153 C CA . LEU A 1 551 ? -35.644 -3.680 47.376 1.00 61.62 551 LEU A CA 1
ATOM 4154 C C . LEU A 1 551 ? -35.687 -2.492 48.352 1.00 61.62 551 LEU A C 1
ATOM 4156 O O . LEU A 1 551 ? -35.864 -2.685 49.550 1.00 61.62 551 LEU A O 1
ATOM 4160 N N . ARG A 1 552 ? -35.558 -1.268 47.830 1.00 62.84 552 ARG A N 1
ATOM 4161 C CA . ARG A 1 552 ? -35.649 -0.005 48.572 1.00 62.84 552 ARG A CA 1
ATOM 4162 C C . ARG A 1 552 ? -37.067 0.588 48.584 1.00 62.84 552 ARG A C 1
ATOM 4164 O O . ARG A 1 552 ? -37.241 1.691 49.101 1.00 62.84 552 ARG A O 1
ATOM 4171 N N . ASN A 1 553 ? -38.072 -0.115 48.045 1.00 63.78 553 ASN A N 1
ATOM 4172 C CA . ASN A 1 553 ? -39.464 0.337 48.074 1.00 63.78 553 ASN A CA 1
ATOM 4173 C C . ASN A 1 553 ? -40.006 0.312 49.521 1.00 63.78 553 ASN A C 1
ATOM 4175 O O . ASN A 1 553 ? -40.171 -0.779 50.078 1.00 63.78 553 ASN A O 1
ATOM 4179 N N . PRO A 1 554 ? -40.342 1.468 50.131 1.00 56.94 554 PRO A N 1
ATOM 4180 C CA . PRO A 1 554 ? -40.895 1.522 51.489 1.00 56.94 554 PRO A CA 1
ATOM 4181 C C . PRO A 1 554 ? -42.271 0.844 51.615 1.00 56.94 554 PRO A C 1
ATOM 4183 O O . PRO A 1 554 ? -42.710 0.556 52.724 1.00 56.94 554 PRO A O 1
ATOM 4186 N N . TYR A 1 555 ? -42.934 0.551 50.492 1.00 56.25 555 TYR A N 1
ATOM 4187 C CA . TYR A 1 555 ? -44.232 -0.122 50.421 1.00 56.25 555 TYR A CA 1
ATOM 4188 C C . TYR A 1 555 ? -44.128 -1.617 50.078 1.00 56.25 555 TYR A C 1
ATOM 4190 O O . TYR A 1 555 ? -45.149 -2.232 49.791 1.00 56.25 555 TYR A O 1
ATOM 4198 N N . GLY A 1 556 ? -42.922 -2.203 50.106 1.00 53.41 556 GLY A N 1
ATOM 4199 C CA . GLY A 1 556 ? -42.539 -3.528 49.579 1.00 53.41 556 GLY A CA 1
ATOM 4200 C C . GLY A 1 556 ? -43.339 -4.775 50.001 1.00 53.41 556 GLY A C 1
ATOM 4201 O O . GLY A 1 556 ? -42.990 -5.874 49.573 1.00 53.41 556 GLY A O 1
ATOM 4202 N N . ASN A 1 557 ? -44.384 -4.623 50.816 1.00 55.44 557 ASN A N 1
ATOM 4203 C CA . ASN A 1 557 ? -45.308 -5.663 51.256 1.00 55.44 557 ASN A CA 1
ATOM 4204 C C . ASN A 1 557 ? -46.765 -5.184 51.045 1.00 55.44 557 ASN A C 1
ATOM 4206 O O . ASN A 1 557 ? -47.140 -4.113 51.532 1.00 55.44 557 ASN A O 1
ATOM 4210 N N . TYR A 1 558 ? -47.606 -5.984 50.373 1.00 50.00 558 TYR A N 1
ATOM 4211 C CA . TYR A 1 558 ? -49.029 -5.679 50.139 1.00 50.00 558 TYR A CA 1
ATOM 4212 C C . TYR A 1 558 ? -49.827 -5.434 51.432 1.00 50.00 558 TYR A C 1
ATOM 4214 O O . TYR A 1 558 ? -50.720 -4.584 51.459 1.00 50.00 558 TYR A O 1
ATOM 4222 N N . ALA A 1 559 ? -49.482 -6.114 52.531 1.00 48.59 559 ALA A N 1
ATOM 4223 C CA . ALA A 1 559 ? -50.106 -5.912 53.839 1.00 48.59 559 ALA A CA 1
ATOM 4224 C C . ALA A 1 559 ? -49.734 -4.559 54.481 1.00 48.59 559 ALA A C 1
ATOM 4226 O O . ALA A 1 559 ? -50.488 -4.032 55.304 1.00 48.59 559 ALA A O 1
ATOM 4227 N N . LEU A 1 560 ? -48.590 -3.979 54.097 1.00 51.97 560 LEU A N 1
ATOM 4228 C CA . LEU A 1 560 ? -48.116 -2.675 54.562 1.00 51.97 560 LEU A CA 1
ATOM 4229 C C . LEU A 1 560 ? -48.626 -1.533 53.665 1.00 51.97 560 LEU A C 1
ATOM 4231 O O . LEU A 1 560 ? -49.020 -0.495 54.192 1.00 51.97 560 LEU A O 1
ATOM 4235 N N . ASP A 1 561 ? -48.726 -1.743 52.346 1.00 52.47 561 ASP A N 1
ATOM 4236 C CA . ASP A 1 561 ? -49.337 -0.797 51.390 1.00 52.47 561 ASP A CA 1
ATOM 4237 C C . ASP A 1 561 ? -50.791 -0.458 51.780 1.00 52.47 561 ASP A C 1
ATOM 4239 O O . ASP A 1 561 ? -51.184 0.710 51.835 1.00 52.47 561 ASP A O 1
ATOM 4243 N N . ALA A 1 562 ? -51.578 -1.464 52.181 1.00 52.09 562 ALA A N 1
ATOM 4244 C CA . ALA A 1 562 ? -52.949 -1.272 52.662 1.00 52.09 562 ALA A CA 1
ATOM 4245 C C . ALA A 1 562 ? -53.043 -0.503 54.001 1.00 52.09 562 ALA A C 1
ATOM 4247 O O . ALA A 1 562 ? -54.013 0.228 54.224 1.00 52.09 562 ALA A O 1
ATOM 4248 N N . LYS A 1 563 ? -52.044 -0.637 54.890 1.00 50.56 563 LYS A N 1
ATOM 4249 C CA . LYS A 1 563 ? -51.977 0.080 56.180 1.00 50.56 563 LYS A CA 1
ATOM 4250 C C . LYS A 1 563 ? -51.465 1.518 56.024 1.00 50.56 563 LYS A C 1
ATOM 4252 O O . LYS A 1 563 ? -52.016 2.426 56.642 1.00 50.56 563 LYS A O 1
ATOM 4257 N N . LEU A 1 564 ? -50.467 1.747 55.168 1.00 54.22 564 LEU A N 1
ATOM 4258 C CA . LEU A 1 564 ? -49.849 3.059 54.935 1.00 54.22 564 LEU A CA 1
ATOM 4259 C C . LEU A 1 564 ? -50.713 3.984 54.064 1.00 54.22 564 LEU A C 1
ATOM 4261 O O . LEU A 1 564 ? -50.712 5.195 54.287 1.00 54.22 564 LEU A O 1
ATOM 4265 N N . LYS A 1 565 ? -51.542 3.445 53.154 1.00 53.50 565 LYS A N 1
ATOM 4266 C CA . LYS A 1 565 ? -52.536 4.228 52.387 1.00 53.50 565 LYS A CA 1
ATOM 4267 C C . LYS A 1 565 ? -53.515 5.015 53.271 1.00 53.50 565 LYS A C 1
ATOM 4269 O O . LYS A 1 565 ? -53.965 6.080 52.858 1.00 53.50 565 LYS A O 1
ATOM 4274 N N . LYS A 1 566 ? -53.795 4.550 54.497 1.00 49.47 566 LYS A N 1
ATOM 4275 C CA . LYS A 1 566 ? -54.666 5.241 55.470 1.00 49.47 566 LYS A CA 1
ATOM 4276 C C . LYS A 1 566 ? -53.968 6.342 56.280 1.00 49.47 566 LYS A C 1
ATOM 4278 O O . LYS A 1 566 ? -54.654 7.147 56.897 1.00 49.47 566 LYS A O 1
ATOM 4283 N N . ALA A 1 567 ? -52.636 6.412 56.274 1.00 51.56 567 ALA A N 1
ATOM 4284 C CA . ALA A 1 567 ? -51.861 7.327 57.120 1.00 51.56 567 ALA A CA 1
ATOM 4285 C C . ALA A 1 567 ? -51.225 8.508 56.349 1.00 51.56 567 ALA A C 1
ATOM 4287 O O . ALA A 1 567 ? -50.434 9.268 56.908 1.00 51.56 567 ALA A O 1
ATOM 4288 N N . ARG A 1 568 ? -51.600 8.685 55.071 1.00 49.34 568 ARG A N 1
ATOM 4289 C CA . ARG A 1 568 ? -50.970 9.579 54.076 1.00 49.34 568 ARG A CA 1
ATOM 4290 C C . ARG A 1 568 ? -50.910 11.076 54.432 1.00 49.34 568 ARG A C 1
ATOM 4292 O O . ARG A 1 568 ? -50.135 11.787 53.807 1.00 49.34 568 ARG A O 1
ATOM 4299 N N . PHE A 1 569 ? -51.651 11.547 55.440 1.00 45.28 569 PHE A N 1
ATOM 4300 C CA . PHE A 1 569 ? -51.679 12.967 55.834 1.00 45.28 569 PHE A CA 1
ATOM 4301 C C . PHE A 1 569 ? -51.156 13.271 57.252 1.00 45.28 569 PHE A C 1
ATOM 4303 O O . PHE A 1 569 ? -51.032 14.438 57.604 1.00 45.28 569 PHE A O 1
ATOM 4310 N N . ALA A 1 570 ? -50.797 12.265 58.060 1.00 43.22 570 ALA A N 1
ATOM 4311 C CA . ALA A 1 570 ? -50.360 12.478 59.451 1.00 43.22 570 ALA A CA 1
ATOM 4312 C C . ALA A 1 570 ? -48.826 12.509 59.647 1.00 43.22 570 ALA A C 1
ATOM 4314 O O . ALA A 1 570 ? -48.351 12.726 60.757 1.00 43.22 570 ALA A O 1
ATOM 4315 N N . MET A 1 571 ? -48.036 12.274 58.591 1.00 45.22 571 MET A N 1
ATOM 4316 C CA . MET A 1 571 ? -46.608 11.920 58.698 1.00 45.22 571 MET A CA 1
ATOM 4317 C C . MET A 1 571 ? -45.603 13.019 58.314 1.00 45.22 571 MET A C 1
ATOM 4319 O O . MET A 1 571 ? -44.403 12.772 58.352 1.00 45.22 571 MET A O 1
ATOM 4323 N N . ILE A 1 572 ? -46.044 14.236 57.981 1.00 44.47 572 ILE A N 1
ATOM 4324 C CA . ILE A 1 572 ? -45.134 15.336 57.588 1.00 44.47 572 ILE A CA 1
ATOM 4325 C C . ILE A 1 572 ? -44.306 15.873 58.788 1.00 44.47 572 ILE A C 1
ATOM 4327 O O . ILE A 1 572 ? -43.380 16.652 58.587 1.00 44.47 572 ILE A O 1
ATOM 4331 N N . ALA A 1 573 ? -44.569 15.431 60.030 1.00 38.28 573 ALA A N 1
ATOM 4332 C CA . ALA A 1 573 ? -44.010 16.049 61.240 1.00 38.28 573 ALA A CA 1
ATOM 4333 C C . ALA A 1 573 ? -43.378 15.111 62.298 1.00 38.28 573 ALA A C 1
ATOM 4335 O O . ALA A 1 573 ? -43.116 15.587 63.400 1.00 38.28 573 ALA A O 1
ATOM 4336 N N . SER A 1 574 ? -43.119 13.817 62.046 1.00 36.59 574 SER A N 1
ATOM 4337 C CA . SER A 1 574 ? -42.554 12.938 63.095 1.00 36.59 574 SER A CA 1
ATOM 4338 C C . SER A 1 574 ? -41.338 12.105 62.682 1.00 36.59 574 SER A C 1
ATOM 4340 O O . SER A 1 574 ? -41.272 11.513 61.607 1.00 36.59 574 SER A O 1
ATOM 4342 N N . ASP A 1 575 ? -40.385 12.048 63.615 1.00 38.47 575 ASP A N 1
ATOM 4343 C CA . ASP A 1 575 ? -39.082 11.372 63.588 1.00 38.47 575 ASP A CA 1
ATOM 4344 C C . ASP A 1 575 ? -39.216 9.834 63.727 1.00 38.47 575 ASP A C 1
ATOM 4346 O O . ASP A 1 575 ? -38.518 9.177 64.502 1.00 38.47 575 ASP A O 1
ATOM 4350 N N . MET A 1 576 ? -40.188 9.228 63.033 1.00 37.53 576 MET A N 1
ATOM 4351 C CA . MET A 1 576 ? -40.414 7.783 63.112 1.00 37.53 576 MET A CA 1
ATOM 4352 C C . MET A 1 576 ? -39.400 7.013 62.260 1.00 37.53 576 MET A C 1
ATOM 4354 O O . MET A 1 576 ? -39.314 7.186 61.041 1.00 37.53 576 MET A O 1
ATOM 4358 N N . ARG A 1 577 ? -38.675 6.090 62.909 1.00 37.06 577 ARG A N 1
ATOM 4359 C CA . ARG A 1 577 ? -37.877 5.050 62.246 1.00 37.06 577 ARG A CA 1
ATOM 4360 C C . ARG A 1 577 ? -38.773 4.244 61.302 1.00 37.06 577 ARG A C 1
ATOM 4362 O O . ARG A 1 577 ? -39.632 3.490 61.747 1.00 37.06 577 ARG A O 1
ATOM 4369 N N . TYR A 1 578 ? -38.541 4.393 60.000 1.00 41.41 578 TYR A N 1
ATOM 4370 C CA . TYR A 1 578 ? -39.028 3.446 59.002 1.00 41.41 578 TYR A CA 1
ATOM 4371 C C . TYR A 1 578 ? -38.284 2.128 59.197 1.00 41.41 578 TYR A C 1
ATOM 4373 O O . TYR A 1 578 ? -37.092 2.037 58.901 1.00 41.41 578 TYR A O 1
ATOM 4381 N N . ASP A 1 579 ? -38.990 1.129 59.707 1.00 37.16 579 ASP A N 1
ATOM 4382 C CA . ASP A 1 579 ? -38.503 -0.238 59.745 1.00 37.16 579 ASP A CA 1
ATOM 4383 C C . ASP A 1 579 ? -38.689 -0.846 58.347 1.00 37.16 579 ASP A C 1
ATOM 4385 O O . ASP A 1 579 ? -39.799 -1.173 57.917 1.00 37.16 579 ASP A O 1
ATOM 4389 N N . PHE A 1 580 ? -37.607 -0.905 57.570 1.00 41.22 580 PHE A N 1
ATOM 4390 C CA . PHE A 1 580 ? -37.596 -1.491 56.228 1.00 41.22 580 PHE A CA 1
ATOM 4391 C C . PHE A 1 580 ? -37.616 -3.030 56.326 1.00 41.22 580 PHE A C 1
ATOM 4393 O O . PHE A 1 580 ? -36.771 -3.694 55.743 1.00 41.22 580 PHE A O 1
ATOM 4400 N N . GLY A 1 581 ? -38.512 -3.636 57.102 1.00 43.00 581 GLY A N 1
ATOM 4401 C CA . GLY A 1 581 ? -38.223 -4.937 57.722 1.00 43.00 581 GLY A CA 1
ATOM 4402 C C . GLY A 1 581 ? -39.182 -6.100 57.470 1.00 43.00 581 GLY A C 1
ATOM 4403 O O . GLY A 1 581 ? -39.026 -7.113 58.129 1.00 43.00 581 GLY A O 1
ATOM 4404 N N . LEU A 1 582 ? -40.179 -6.014 56.581 1.00 44.44 582 LEU A N 1
ATOM 4405 C CA . LEU A 1 582 ? -41.283 -7.000 56.589 1.00 44.44 582 LEU A CA 1
ATOM 4406 C C . LEU A 1 582 ? -41.543 -7.684 55.237 1.00 44.44 582 LEU A C 1
ATOM 4408 O O . LEU A 1 582 ? -42.690 -7.806 54.816 1.00 44.44 582 LEU A O 1
ATOM 4412 N N . SER A 1 583 ? -40.493 -8.110 54.534 1.00 50.94 583 SER A N 1
ATOM 4413 C CA . SER A 1 583 ? -40.612 -9.130 53.480 1.00 50.94 583 SER A CA 1
ATOM 4414 C C . SER A 1 583 ? -39.934 -10.394 53.988 1.00 50.94 583 SER A C 1
ATOM 4416 O O . SER A 1 583 ? -38.731 -10.359 54.229 1.00 50.94 583 SER A O 1
ATOM 4418 N N . ASP A 1 584 ? -40.676 -11.497 54.103 1.00 54.94 584 ASP A N 1
ATOM 4419 C CA . ASP A 1 584 ? -40.119 -12.803 54.498 1.00 54.94 584 ASP A CA 1
ATOM 4420 C C . ASP A 1 584 ? -39.117 -13.347 53.461 1.00 54.94 584 ASP A C 1
ATOM 4422 O O . ASP A 1 584 ? -38.319 -14.238 53.749 1.00 54.94 584 ASP A O 1
ATOM 4426 N N . TYR A 1 585 ? -39.131 -12.786 52.248 1.00 60.19 585 TYR A N 1
ATOM 4427 C CA . TYR A 1 585 ? -38.245 -13.162 51.153 1.00 60.19 585 TYR A CA 1
ATOM 4428 C C . TYR A 1 585 ? -36.937 -12.369 51.210 1.00 60.19 585 TYR A C 1
ATOM 4430 O O . TYR A 1 585 ? -36.909 -11.169 50.914 1.00 60.19 585 TYR A O 1
ATOM 4438 N N . ASN A 1 586 ? -35.850 -13.055 51.570 1.00 77.19 586 ASN A N 1
ATOM 4439 C CA . ASN A 1 586 ? -34.496 -12.493 51.640 1.00 77.19 586 ASN A CA 1
ATOM 4440 C C . ASN A 1 586 ? -33.645 -12.824 50.410 1.00 77.19 586 ASN A C 1
ATOM 4442 O O . ASN A 1 586 ? -32.528 -12.312 50.290 1.00 77.19 586 ASN A O 1
ATOM 4446 N N . HIS A 1 587 ? -34.157 -13.664 49.509 1.00 84.94 587 HIS A N 1
ATOM 4447 C CA . HIS A 1 587 ? -33.455 -14.125 48.324 1.00 84.94 587 HIS A CA 1
ATOM 4448 C C . HIS A 1 587 ? -34.238 -13.764 47.066 1.00 84.94 587 HIS A C 1
ATOM 4450 O O . HIS A 1 587 ? -35.470 -13.689 47.047 1.00 84.94 587 HIS A O 1
ATOM 4456 N N . SER A 1 588 ? -33.516 -13.538 45.975 1.00 86.94 588 SER A N 1
ATOM 4457 C CA . SER A 1 588 ? -34.143 -13.466 44.671 1.00 86.94 588 SER A CA 1
ATOM 4458 C C . SER A 1 588 ? -33.255 -13.988 43.561 1.00 86.94 588 SER A C 1
ATOM 4460 O O . SER A 1 588 ? -32.028 -13.913 43.626 1.00 86.94 588 SER A O 1
ATOM 4462 N N . VAL A 1 589 ? -33.915 -14.505 42.531 1.00 92.31 589 VAL A N 1
ATOM 4463 C CA . VAL A 1 589 ? -33.319 -14.858 41.246 1.00 92.31 589 VAL A CA 1
ATOM 4464 C C . VAL A 1 589 ? -33.930 -13.971 40.176 1.00 92.31 589 VAL A C 1
ATOM 4466 O O . VAL A 1 589 ? -35.099 -13.574 40.257 1.00 92.31 589 VAL A O 1
ATOM 4469 N N . TRP A 1 590 ? -33.147 -13.640 39.163 1.00 91.81 590 TRP A N 1
ATOM 4470 C CA . TRP A 1 590 ? -33.611 -12.786 38.087 1.00 91.81 590 TRP A CA 1
ATOM 4471 C C . TRP A 1 590 ? -32.972 -13.138 36.752 1.00 91.81 590 TRP A C 1
ATOM 4473 O O . TRP A 1 590 ? -31.833 -13.593 36.691 1.00 91.81 590 TRP A O 1
ATOM 4483 N N . GLY A 1 591 ? -33.715 -12.864 35.684 1.00 94.81 591 GLY A N 1
ATOM 4484 C CA . GLY A 1 591 ? -33.268 -12.951 34.298 1.00 94.81 591 GLY A CA 1
ATOM 4485 C C . GLY A 1 591 ? -33.530 -11.634 33.572 1.00 94.81 591 GLY A C 1
ATOM 4486 O O . GLY A 1 591 ? -34.411 -10.863 33.959 1.00 94.81 591 GLY A O 1
ATOM 4487 N N . ASN A 1 592 ? -32.736 -11.339 32.554 1.00 93.81 592 ASN A N 1
ATOM 4488 C CA . ASN A 1 592 ? -32.821 -10.127 31.754 1.00 93.81 592 ASN A CA 1
ATOM 4489 C C . ASN A 1 592 ? -32.374 -10.430 30.327 1.00 93.81 592 ASN A C 1
ATOM 4491 O O . ASN A 1 592 ? -31.328 -11.040 30.145 1.00 93.81 592 ASN A O 1
ATOM 4495 N N . VAL A 1 593 ? -33.118 -9.964 29.335 1.00 96.62 593 VAL A N 1
ATOM 4496 C CA . VAL A 1 593 ? -32.687 -9.916 27.935 1.00 96.62 593 VAL A CA 1
ATOM 4497 C C . VAL A 1 593 ? -32.534 -8.458 27.530 1.00 96.62 593 VAL A C 1
ATOM 4499 O O . VAL A 1 593 ? -33.278 -7.596 28.002 1.00 96.62 593 VAL A O 1
ATOM 4502 N N . PHE A 1 594 ? -31.545 -8.160 26.697 1.00 95.00 594 PHE A N 1
ATOM 4503 C CA . PHE A 1 594 ? -31.265 -6.794 26.270 1.00 95.00 594 PHE A CA 1
ATOM 4504 C C . PHE A 1 594 ? -30.747 -6.742 24.838 1.00 95.00 594 PHE A C 1
ATOM 4506 O O . PHE A 1 594 ? -30.171 -7.704 24.328 1.00 95.00 594 PHE A O 1
ATOM 4513 N N . GLY A 1 595 ? -30.946 -5.590 24.210 1.00 93.38 595 GLY A N 1
ATOM 4514 C CA . GLY A 1 595 ? -30.437 -5.267 22.886 1.00 93.38 595 GLY A CA 1
ATOM 4515 C C . GLY A 1 595 ? -30.031 -3.802 22.825 1.00 93.38 595 GLY A C 1
ATOM 4516 O O . GLY A 1 595 ? -30.583 -2.971 23.546 1.00 93.38 595 GLY A O 1
ATOM 4517 N N . GLY A 1 596 ? -29.058 -3.481 21.983 1.00 89.38 596 GLY A N 1
ATOM 4518 C CA . GLY A 1 596 ? -28.526 -2.131 21.896 1.00 89.38 596 GLY A CA 1
ATOM 4519 C C . GLY A 1 596 ? -27.795 -1.836 20.598 1.00 89.38 596 GLY A C 1
ATOM 4520 O O . GLY A 1 596 ? -27.494 -2.730 19.805 1.00 89.38 596 GLY A O 1
ATOM 4521 N N . ALA A 1 597 ? -27.508 -0.555 20.413 1.00 88.31 597 ALA A N 1
ATOM 4522 C CA . ALA A 1 597 ? -26.781 -0.024 19.277 1.00 88.31 597 ALA A CA 1
ATOM 4523 C C . ALA A 1 597 ? -25.652 0.894 19.756 1.00 88.31 597 ALA A C 1
ATOM 4525 O O . ALA A 1 597 ? -25.830 1.705 20.668 1.00 88.31 597 ALA A O 1
ATOM 4526 N N . ASN A 1 598 ? -24.501 0.765 19.108 1.00 85.06 598 ASN A N 1
ATOM 4527 C CA . ASN A 1 598 ? -23.334 1.617 19.263 1.00 85.06 598 ASN A CA 1
ATOM 4528 C C . ASN A 1 598 ? -23.177 2.405 17.960 1.00 85.06 598 ASN A C 1
ATOM 4530 O O . ASN A 1 598 ? -22.989 1.800 16.907 1.00 85.06 598 ASN A O 1
ATOM 4534 N N . ILE A 1 599 ? -23.267 3.728 18.013 1.00 83.94 599 ILE A N 1
ATOM 4535 C CA . ILE A 1 599 ? -23.159 4.608 16.846 1.00 83.94 599 ILE A CA 1
ATOM 4536 C C . ILE A 1 599 ? -21.923 5.483 17.044 1.00 83.94 599 ILE A C 1
ATOM 4538 O O . ILE A 1 599 ? -21.863 6.246 18.008 1.00 83.94 599 ILE A O 1
ATOM 4542 N N . ILE A 1 600 ? -20.930 5.352 16.163 1.00 77.94 600 ILE A N 1
ATOM 4543 C CA . ILE A 1 600 ? -19.670 6.107 16.220 1.00 77.94 600 ILE A CA 1
ATOM 4544 C C . ILE A 1 600 ? -19.427 6.758 14.862 1.00 77.94 600 ILE A C 1
ATOM 4546 O O . ILE A 1 600 ? -19.056 6.092 13.898 1.00 77.94 600 ILE A O 1
ATOM 4550 N N . GLY A 1 601 ? -19.644 8.069 14.768 1.00 78.62 601 GLY A N 1
ATOM 4551 C CA . GLY A 1 601 ? -19.680 8.759 13.478 1.00 78.62 601 GLY A CA 1
ATOM 4552 C C . GLY A 1 601 ? -20.755 8.151 12.572 1.00 78.62 601 GLY A C 1
ATOM 4553 O O . GLY A 1 601 ? -21.924 8.127 12.947 1.00 78.62 601 GLY A O 1
ATOM 4554 N N . ASN A 1 602 ? -20.349 7.632 11.410 1.00 68.31 602 ASN A N 1
ATOM 4555 C CA . ASN A 1 602 ? -21.237 6.945 10.462 1.00 68.31 602 ASN A CA 1
ATOM 4556 C C . ASN A 1 602 ? -21.302 5.422 10.682 1.00 68.31 602 ASN A C 1
ATOM 4558 O O . ASN A 1 602 ? -22.014 4.723 9.963 1.00 68.31 602 ASN A O 1
ATOM 4562 N N . ASN A 1 603 ? -20.574 4.904 11.672 1.00 73.69 603 ASN A N 1
ATOM 4563 C CA . ASN A 1 603 ? -20.404 3.472 11.878 1.00 73.69 603 ASN A CA 1
ATOM 4564 C C . ASN A 1 603 ? -21.411 2.975 12.905 1.00 73.69 603 ASN A C 1
ATOM 4566 O O . ASN A 1 603 ? -21.665 3.635 13.917 1.00 73.69 603 ASN A O 1
ATOM 4570 N N . THR A 1 604 ? -21.974 1.796 12.655 1.00 73.88 604 THR A N 1
ATOM 4571 C CA . THR A 1 604 ? -22.990 1.202 13.523 1.00 73.88 604 THR A CA 1
ATOM 4572 C C . THR A 1 604 ? -22.566 -0.188 13.970 1.00 73.88 604 THR A C 1
ATOM 4574 O O . THR A 1 604 ? -22.094 -1.018 13.195 1.00 73.88 604 THR A O 1
ATOM 4577 N N . GLY A 1 605 ? -22.714 -0.430 15.264 1.00 77.62 605 GLY A N 1
ATOM 4578 C CA . GLY A 1 605 ? -22.566 -1.731 15.886 1.00 77.62 605 GLY A CA 1
ATOM 4579 C C . GLY A 1 605 ? -23.854 -2.113 16.593 1.00 77.62 605 GLY A C 1
ATOM 4580 O O . GLY A 1 605 ? -24.503 -1.264 17.201 1.00 77.62 605 GLY A O 1
ATOM 4581 N N . ALA A 1 606 ? -24.227 -3.383 16.530 1.00 85.69 606 ALA A N 1
ATOM 4582 C CA . ALA A 1 606 ? -25.388 -3.910 17.234 1.00 85.69 606 ALA A CA 1
ATOM 4583 C C . ALA A 1 606 ? -24.943 -4.916 18.292 1.00 85.69 606 ALA A C 1
ATOM 4585 O O . ALA A 1 606 ? -23.967 -5.645 18.096 1.00 85.69 606 ALA A O 1
ATOM 4586 N N . LEU A 1 607 ? -25.678 -4.979 19.398 1.00 89.56 607 LEU A N 1
ATOM 4587 C CA . LEU A 1 607 ? -25.492 -6.003 20.417 1.00 89.56 607 LEU A CA 1
ATOM 4588 C C . LEU A 1 607 ? -26.820 -6.553 20.914 1.00 89.56 607 LEU A C 1
ATOM 4590 O O . LEU A 1 607 ? -27.835 -5.856 20.950 1.00 89.56 607 LEU A O 1
ATOM 4594 N N . TYR A 1 608 ? -26.783 -7.797 21.357 1.00 93.88 608 TYR A N 1
ATOM 4595 C CA . TYR A 1 608 ? -27.883 -8.435 22.059 1.00 93.88 608 TYR A CA 1
ATOM 4596 C C . TYR A 1 608 ? -27.330 -9.476 23.021 1.00 93.88 608 TYR A C 1
ATOM 4598 O O . TYR A 1 608 ? -26.268 -10.062 22.799 1.00 93.88 608 TYR A O 1
ATOM 4606 N N . GLY A 1 609 ? -28.046 -9.704 24.110 1.00 95.44 609 GLY A N 1
ATOM 4607 C CA . GLY A 1 609 ? -27.574 -10.600 25.144 1.00 95.44 609 GLY A CA 1
ATOM 4608 C C . GLY A 1 609 ? -28.606 -10.878 26.213 1.00 95.44 609 GLY A C 1
ATOM 4609 O O . GLY A 1 609 ? -29.743 -10.398 26.182 1.00 95.44 609 GLY A O 1
ATOM 4610 N N . PHE A 1 610 ? -28.175 -11.671 27.180 1.00 96.12 610 PHE A N 1
ATOM 4611 C CA . PHE A 1 610 ? -28.947 -11.979 28.363 1.00 96.12 610 PHE A CA 1
ATOM 4612 C C . PHE A 1 610 ? -28.060 -11.966 29.602 1.00 96.12 610 PHE A C 1
ATOM 4614 O O . PHE A 1 610 ? -26.862 -12.247 29.553 1.00 96.12 610 PHE A O 1
ATOM 4621 N N . SER A 1 611 ? -28.679 -11.660 30.730 1.00 95.69 611 SER A N 1
ATOM 4622 C CA . SER A 1 611 ? -28.053 -11.664 32.041 1.00 95.69 611 SER A CA 1
ATOM 4623 C C . SER A 1 611 ? -28.947 -12.411 33.011 1.00 95.69 611 SER A C 1
ATOM 4625 O O . SER A 1 611 ? -30.171 -12.278 32.974 1.00 95.69 611 SER A O 1
ATOM 4627 N N . PHE A 1 612 ? -28.343 -13.163 33.915 1.00 96.06 612 PHE A N 1
ATOM 4628 C CA . PHE A 1 612 ? -29.043 -13.769 35.036 1.00 96.06 612 PHE A CA 1
ATOM 4629 C C . PHE A 1 612 ? -28.257 -13.516 36.309 1.00 96.06 612 PHE A C 1
ATOM 4631 O O . PHE A 1 612 ? -27.035 -13.363 36.289 1.00 96.06 612 PHE A O 1
ATOM 4638 N N . GLY A 1 613 ? -28.958 -13.469 37.429 1.00 94.81 613 GLY A N 1
ATOM 4639 C CA . GLY A 1 613 ? -28.306 -13.217 38.695 1.00 94.81 613 GLY A CA 1
ATOM 4640 C C . GLY A 1 613 ? -29.139 -13.627 39.882 1.00 94.81 613 GLY A C 1
ATOM 4641 O O . GLY A 1 613 ? -30.324 -13.956 39.783 1.00 94.81 613 GLY A O 1
ATOM 4642 N N . VAL A 1 614 ? -28.459 -13.601 41.016 1.00 93.38 614 VAL A N 1
ATOM 4643 C CA . VAL A 1 614 ? -29.023 -13.870 42.326 1.00 93.38 614 VAL A CA 1
ATOM 4644 C C . VAL A 1 614 ? -28.640 -12.729 43.245 1.00 93.38 614 VAL A C 1
ATOM 4646 O O . VAL A 1 614 ? -27.503 -12.260 43.225 1.00 93.38 614 VAL A O 1
ATOM 4649 N N . ASP A 1 615 ? -29.583 -12.274 44.057 1.00 90.44 615 ASP A N 1
ATOM 4650 C CA . ASP A 1 615 ? -29.285 -11.348 45.139 1.00 90.44 615 ASP A CA 1
ATOM 4651 C C . ASP A 1 615 ? -29.884 -11.811 46.451 1.00 90.44 615 ASP A C 1
ATOM 4653 O O . ASP A 1 615 ? -30.919 -12.479 46.504 1.00 90.44 615 ASP A O 1
ATOM 4657 N N . ARG A 1 616 ? -29.177 -11.457 47.519 1.00 86.69 616 ARG A N 1
ATOM 4658 C CA . ARG A 1 616 ? -29.582 -11.707 48.885 1.00 86.69 616 ARG A CA 1
ATOM 4659 C C . ARG A 1 616 ? -29.508 -10.418 49.680 1.00 86.69 616 ARG A C 1
ATOM 4661 O O . ARG A 1 616 ? -28.521 -9.678 49.631 1.00 86.69 616 ARG A O 1
ATOM 4668 N N . ARG A 1 617 ? -30.537 -10.199 50.486 1.00 81.31 617 ARG A N 1
ATOM 4669 C CA . ARG A 1 617 ? -30.498 -9.243 51.581 1.00 81.31 617 ARG A CA 1
ATOM 4670 C C . ARG A 1 617 ? -29.738 -9.871 52.753 1.00 81.31 617 ARG A C 1
ATOM 4672 O O . ARG A 1 617 ? -30.190 -10.861 53.323 1.00 81.31 617 ARG A O 1
ATOM 4679 N N . LEU A 1 618 ? -28.553 -9.347 53.064 1.00 81.50 618 LEU A N 1
ATOM 4680 C CA . LEU A 1 618 ? -27.707 -9.861 54.150 1.00 81.50 618 LEU A CA 1
ATOM 4681 C C . LEU A 1 618 ? -28.134 -9.301 55.507 1.00 81.50 618 LEU A C 1
ATOM 4683 O O . LEU A 1 618 ? -28.152 -10.023 56.498 1.00 81.50 618 LEU A O 1
ATOM 4687 N N . THR A 1 619 ? -28.483 -8.017 55.535 1.00 77.25 619 THR A N 1
ATOM 4688 C CA . THR A 1 619 ? -29.009 -7.308 56.707 1.00 77.25 619 THR A CA 1
ATOM 4689 C C . THR A 1 619 ? -30.082 -6.324 56.259 1.00 77.25 619 THR A C 1
ATOM 4691 O O . THR A 1 619 ? -30.355 -6.173 55.063 1.00 77.25 619 THR A O 1
ATOM 4694 N N . GLU A 1 620 ? -30.668 -5.582 57.196 1.00 69.31 620 GLU A N 1
ATOM 4695 C CA . GLU A 1 620 ? -31.627 -4.539 56.845 1.00 69.31 620 GLU A CA 1
ATOM 4696 C C . GLU A 1 620 ? -31.050 -3.454 55.917 1.00 69.31 620 GLU A C 1
ATOM 4698 O O . GLU A 1 620 ? -31.797 -2.868 55.131 1.00 69.31 620 GLU A O 1
ATOM 4703 N N . SER A 1 621 ? -29.727 -3.260 55.939 1.00 74.50 621 SER A N 1
ATOM 4704 C CA . SER A 1 621 ? -29.015 -2.188 55.234 1.00 74.50 621 SER A CA 1
ATOM 4705 C C . SER A 1 621 ? -28.098 -2.668 54.108 1.00 74.50 621 SER A C 1
ATOM 4707 O O . SER A 1 621 ? -27.446 -1.833 53.483 1.00 74.50 621 SER A O 1
ATOM 4709 N N . VAL A 1 622 ? -28.004 -3.978 53.850 1.00 83.25 622 VAL A N 1
ATOM 4710 C CA . VAL A 1 622 ? -27.030 -4.547 52.903 1.00 83.25 622 VAL A CA 1
ATOM 4711 C C . VAL A 1 622 ? -27.683 -5.549 51.960 1.00 83.25 622 VAL A C 1
ATOM 4713 O O . VAL A 1 622 ? -28.248 -6.558 52.385 1.00 83.25 622 VAL A O 1
ATOM 4716 N N . ILE A 1 623 ? -27.522 -5.299 50.662 1.00 85.00 623 ILE A N 1
ATOM 4717 C CA . ILE A 1 623 ? -27.842 -6.232 49.580 1.00 85.00 623 ILE A CA 1
ATOM 4718 C C . ILE A 1 623 ? -26.540 -6.605 48.888 1.00 85.00 623 ILE A C 1
ATOM 4720 O O . ILE A 1 623 ? -25.753 -5.720 48.552 1.00 85.00 623 ILE A O 1
ATOM 4724 N N . LEU A 1 624 ? -26.350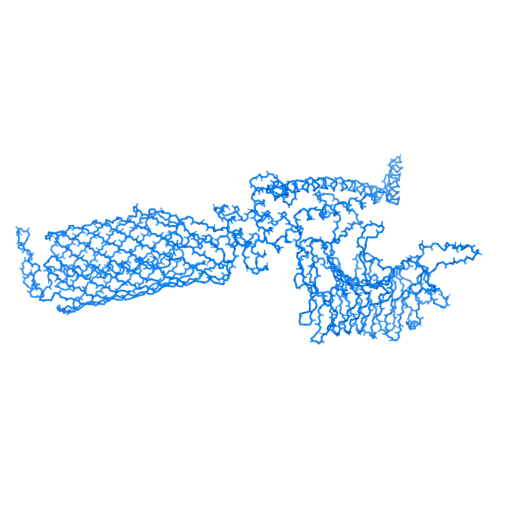 -7.898 48.650 1.00 91.19 624 LEU A N 1
ATOM 4725 C CA . LEU A 1 624 ? -25.248 -8.442 47.866 1.00 91.19 624 LEU A CA 1
ATOM 4726 C C . LEU A 1 624 ? -25.823 -9.321 46.758 1.00 91.19 624 LEU A C 1
ATOM 4728 O O . LEU A 1 624 ? -26.686 -10.160 47.019 1.00 91.19 624 LEU A O 1
ATOM 4732 N N . GLY A 1 625 ? -25.341 -9.144 45.535 1.00 92.75 625 GLY A N 1
ATOM 4733 C CA . GLY A 1 625 ? -25.752 -9.958 44.404 1.00 92.75 625 GLY A CA 1
ATOM 4734 C C . GLY A 1 625 ? -24.607 -10.308 43.473 1.00 92.75 625 GLY A C 1
ATOM 4735 O O . GLY A 1 625 ? -23.612 -9.591 43.377 1.00 92.75 625 GLY A O 1
ATOM 4736 N N . PHE A 1 626 ? -24.784 -11.423 42.779 1.00 96.00 626 PHE A N 1
ATOM 4737 C CA . PHE A 1 626 ? -23.888 -11.931 41.752 1.00 96.00 626 PHE A CA 1
ATOM 4738 C C . PHE A 1 626 ? -24.669 -12.096 40.458 1.00 96.00 626 PHE A C 1
ATOM 4740 O O . PHE A 1 626 ? -25.850 -12.453 40.476 1.00 96.00 626 PHE A O 1
ATOM 4747 N N . TYR A 1 627 ? -24.018 -11.842 39.333 1.00 95.75 627 TYR A N 1
ATOM 4748 C CA . TYR A 1 627 ? -24.631 -12.007 38.026 1.00 95.75 627 TYR A CA 1
ATOM 4749 C C . TYR A 1 627 ? -23.626 -12.493 36.993 1.00 95.75 627 TYR A C 1
ATOM 4751 O O . TYR A 1 627 ? -22.422 -12.249 37.092 1.00 95.75 627 TYR A O 1
ATOM 4759 N N . ALA A 1 628 ? -24.162 -13.153 35.977 1.00 97.38 628 ALA A N 1
ATOM 4760 C CA . ALA A 1 628 ? -23.460 -13.498 34.760 1.00 97.38 628 ALA A CA 1
ATOM 4761 C C . ALA A 1 628 ? -24.196 -12.874 33.573 1.00 97.38 628 ALA A C 1
ATOM 4763 O O . ALA A 1 628 ? -25.423 -12.758 33.575 1.00 97.38 628 ALA A O 1
ATOM 4764 N N . THR A 1 629 ? -23.445 -12.444 32.566 1.00 96.38 629 THR A N 1
ATOM 4765 C CA . THR A 1 629 ? -23.975 -11.890 31.318 1.00 96.38 629 THR A CA 1
ATOM 4766 C C . THR A 1 629 ? -23.279 -12.543 30.138 1.00 96.38 629 THR A C 1
ATOM 4768 O O . THR A 1 629 ? -22.059 -12.704 30.151 1.00 96.38 629 THR A O 1
ATOM 4771 N N . TYR A 1 630 ? -24.055 -12.871 29.112 1.00 95.69 630 TYR A N 1
ATOM 4772 C CA . TYR A 1 630 ? -23.553 -13.226 27.795 1.00 95.69 630 TYR A CA 1
ATOM 4773 C C . TYR A 1 630 ? -24.131 -12.266 26.756 1.00 95.69 630 TYR A C 1
ATOM 4775 O O . TYR A 1 630 ? -25.339 -12.025 26.747 1.00 95.69 630 TYR A O 1
ATOM 4783 N N . ALA A 1 631 ? -23.287 -11.726 25.878 1.00 93.62 631 ALA A N 1
ATOM 4784 C CA . ALA A 1 631 ? -23.727 -10.852 24.797 1.00 93.62 631 ALA A CA 1
ATOM 4785 C C . ALA A 1 631 ? -22.896 -11.022 23.527 1.00 93.62 631 ALA A C 1
ATOM 4787 O O . ALA A 1 631 ? -21.665 -11.046 23.571 1.00 93.62 631 ALA A O 1
ATOM 4788 N N . ASN A 1 632 ? -23.581 -11.043 22.390 1.00 93.00 632 ASN A N 1
ATOM 4789 C CA . ASN A 1 632 ? -22.958 -10.918 21.082 1.00 93.00 632 ASN A CA 1
ATOM 4790 C C . ASN A 1 632 ? -22.922 -9.447 20.695 1.00 93.00 632 ASN A C 1
ATOM 4792 O O . ASN A 1 632 ? -23.906 -8.731 20.895 1.00 93.00 632 ASN A O 1
ATOM 4796 N N . ALA A 1 633 ? -21.802 -9.004 20.137 1.00 88.69 633 ALA A N 1
ATOM 4797 C CA . ALA A 1 633 ? -21.650 -7.642 19.666 1.00 88.69 633 ALA A CA 1
ATOM 4798 C C . ALA A 1 633 ? -20.906 -7.585 18.339 1.00 88.69 633 ALA A C 1
ATOM 4800 O O . ALA A 1 633 ? -19.905 -8.263 18.130 1.00 88.69 633 ALA A O 1
ATOM 4801 N N . THR A 1 634 ? -21.393 -6.715 17.469 1.00 87.25 634 THR A N 1
ATOM 4802 C CA . THR A 1 634 ? -20.836 -6.467 16.143 1.00 87.25 634 THR A CA 1
ATOM 4803 C C . THR A 1 634 ? -20.421 -5.009 16.031 1.00 87.25 634 THR A C 1
ATOM 4805 O O . THR A 1 634 ? -21.056 -4.127 16.613 1.00 87.25 634 THR A O 1
ATOM 4808 N N . LEU A 1 635 ? -19.354 -4.756 15.285 1.00 80.44 635 LEU A N 1
ATOM 4809 C CA . LEU A 1 635 ? -18.954 -3.436 14.821 1.00 80.44 635 LEU A CA 1
ATOM 4810 C C . LEU A 1 635 ? -18.656 -3.538 13.331 1.00 80.44 635 LEU A C 1
ATOM 4812 O O . LEU A 1 635 ? -17.858 -4.387 12.931 1.00 80.44 635 LEU A O 1
ATOM 4816 N N . LYS A 1 636 ? -19.292 -2.669 12.545 1.00 80.19 636 LYS A N 1
ATOM 4817 C CA . LYS A 1 636 ? -19.054 -2.544 11.112 1.00 80.19 636 LYS A CA 1
ATOM 4818 C C . LYS A 1 636 ? -18.576 -1.129 10.791 1.00 80.19 636 LYS A C 1
ATOM 4820 O O . LYS A 1 636 ? -19.293 -0.163 11.060 1.00 80.19 636 LYS A O 1
ATOM 4825 N N . ASP A 1 637 ? -17.373 -1.034 10.241 1.00 76.25 637 ASP A N 1
ATOM 4826 C CA . ASP A 1 637 ? -16.728 0.177 9.721 1.00 76.25 637 ASP A CA 1
ATOM 4827 C C . ASP A 1 637 ? -16.297 -0.079 8.266 1.00 76.25 637 ASP A C 1
ATOM 4829 O O . ASP A 1 637 ? -16.262 -1.223 7.812 1.00 76.25 637 ASP A O 1
ATOM 4833 N N . ASN A 1 638 ? -15.950 0.971 7.527 1.00 77.00 638 ASN A N 1
ATOM 4834 C CA . ASN A 1 638 ? -15.465 0.863 6.152 1.00 77.00 638 ASN A CA 1
ATOM 4835 C C . ASN A 1 638 ? -14.126 0.120 6.059 1.00 77.00 638 ASN A C 1
ATOM 4837 O O . ASN A 1 638 ? -13.866 -0.531 5.053 1.00 77.00 638 ASN A O 1
ATOM 4841 N N . THR A 1 639 ? -13.288 0.217 7.094 1.00 81.69 639 THR A N 1
ATOM 4842 C CA . THR A 1 639 ? -11.943 -0.373 7.094 1.00 81.69 639 THR A CA 1
ATOM 4843 C C . THR A 1 639 ? -11.778 -1.496 8.126 1.00 81.69 639 THR A C 1
ATOM 4845 O O . THR A 1 639 ? -10.787 -2.221 8.093 1.00 81.69 639 THR A O 1
ATOM 4848 N N . LEU A 1 640 ? -12.751 -1.702 9.025 1.00 85.69 640 LEU A N 1
ATOM 4849 C CA . LEU A 1 640 ? -12.645 -2.650 10.137 1.00 85.69 640 LEU A CA 1
ATOM 4850 C C . LEU A 1 640 ? -14.001 -3.272 10.503 1.00 85.69 640 LEU A C 1
ATOM 4852 O O . LEU A 1 640 ? -14.932 -2.571 10.896 1.00 85.69 640 LEU A O 1
ATOM 4856 N N . ASN A 1 641 ? -14.073 -4.602 10.507 1.00 87.75 641 ASN A N 1
ATOM 4857 C CA . ASN A 1 641 ? -15.192 -5.350 11.075 1.00 87.75 641 ASN A CA 1
ATOM 4858 C C . ASN A 1 641 ? -14.734 -6.152 12.289 1.00 87.75 641 ASN A C 1
ATOM 4860 O O . ASN A 1 641 ? -13.667 -6.763 12.288 1.00 87.75 641 ASN A O 1
ATOM 4864 N N . GLN A 1 642 ? -15.563 -6.182 13.329 1.00 87.75 642 GLN A N 1
ATOM 4865 C CA . GLN A 1 642 ? -15.337 -7.035 14.490 1.00 87.75 642 GLN A CA 1
ATOM 4866 C C . GLN A 1 642 ? -16.634 -7.688 14.948 1.00 87.75 642 GLN A C 1
ATOM 4868 O O . GLN A 1 642 ? -17.677 -7.038 15.049 1.00 87.75 642 GLN A O 1
ATOM 4873 N N . ASN A 1 643 ? -16.541 -8.962 15.310 1.00 90.69 643 ASN A N 1
ATOM 4874 C CA . ASN A 1 643 ? -17.598 -9.690 15.995 1.00 90.69 643 ASN A CA 1
ATOM 4875 C C . ASN A 1 643 ? -17.033 -10.288 17.283 1.00 90.69 643 ASN A C 1
ATOM 4877 O O . ASN A 1 643 ? -15.988 -10.942 17.261 1.00 90.69 643 ASN A O 1
ATOM 4881 N N . SER A 1 644 ? -17.704 -10.042 18.406 1.00 90.56 644 SER A N 1
ATOM 4882 C CA . SER A 1 644 ? -17.266 -10.506 19.715 1.00 90.56 644 SER A CA 1
ATOM 4883 C C . SER A 1 644 ? -18.366 -11.191 20.509 1.00 90.56 644 SER A C 1
ATOM 4885 O O . SER A 1 644 ? -19.517 -10.750 20.567 1.00 90.56 644 SER A O 1
ATOM 4887 N N . HIS A 1 645 ? -17.962 -12.260 21.185 1.00 93.25 645 HIS A N 1
ATOM 4888 C CA . HIS A 1 645 ? -18.753 -12.944 22.196 1.00 93.25 645 HIS A CA 1
ATOM 4889 C C . HIS A 1 645 ? -18.283 -12.458 23.555 1.00 93.25 645 HIS A C 1
ATOM 4891 O O . HIS A 1 645 ? -17.098 -12.511 23.838 1.00 93.25 645 HIS A O 1
ATOM 4897 N N . ASN A 1 646 ? -19.174 -11.964 24.400 1.00 92.88 646 ASN A N 1
ATOM 4898 C CA . ASN A 1 646 ? -18.801 -11.297 25.641 1.00 92.88 646 ASN A CA 1
ATOM 4899 C C . ASN A 1 646 ? -19.382 -12.077 26.813 1.00 92.88 646 ASN A C 1
ATOM 4901 O O . ASN A 1 646 ? -20.599 -12.110 26.976 1.00 92.88 646 ASN A O 1
ATOM 4905 N N . ALA A 1 647 ? -18.520 -12.688 27.622 1.00 95.12 647 ALA A N 1
ATOM 4906 C CA . ALA A 1 647 ? -18.894 -13.379 28.848 1.00 95.12 647 ALA A CA 1
ATOM 4907 C C . ALA A 1 647 ? -18.422 -12.557 30.051 1.00 95.12 647 ALA A C 1
ATOM 4909 O O . ALA A 1 647 ? -17.224 -12.359 30.244 1.00 95.12 647 ALA A O 1
ATOM 4910 N N . GLN A 1 648 ? -19.361 -12.063 30.852 1.00 95.38 648 GLN A N 1
ATOM 4911 C CA . GLN A 1 648 ? -19.093 -11.196 31.996 1.00 95.38 648 GLN A CA 1
ATOM 4912 C C . GLN A 1 648 ? -19.601 -11.843 33.283 1.00 95.38 648 GLN A C 1
ATOM 4914 O O . GLN A 1 648 ? -20.732 -12.325 33.336 1.00 95.38 648 GLN A O 1
ATOM 4919 N N . LEU A 1 649 ? -18.782 -11.799 34.330 1.00 97.31 649 LEU A N 1
ATOM 4920 C CA . LEU A 1 649 ? -19.153 -12.155 35.695 1.00 97.31 649 LEU A CA 1
ATOM 4921 C C . LEU A 1 649 ? -19.011 -10.920 36.571 1.00 97.31 649 LEU A C 1
ATOM 4923 O O . LEU A 1 649 ? -17.992 -10.228 36.518 1.00 97.31 649 LEU A O 1
ATOM 4927 N N . GLY A 1 650 ? -20.019 -10.644 37.388 1.00 96.00 650 GLY A N 1
ATOM 4928 C CA . GLY A 1 650 ? -20.006 -9.468 38.237 1.00 96.00 650 GLY A CA 1
ATOM 4929 C C . GLY A 1 650 ? -20.647 -9.674 39.595 1.00 96.00 650 GLY A C 1
ATOM 4930 O O . GLY A 1 650 ? -21.448 -10.579 39.827 1.00 96.00 650 GLY A O 1
ATOM 4931 N N . VAL A 1 651 ? -20.273 -8.775 40.494 1.00 96.44 651 VAL A N 1
ATOM 4932 C CA . VAL A 1 651 ? -20.796 -8.645 41.848 1.00 96.44 651 VAL A CA 1
ATOM 4933 C C . VAL A 1 651 ? -21.298 -7.218 42.030 1.00 96.44 651 VAL A C 1
ATOM 4935 O O . VAL A 1 651 ? -20.695 -6.263 41.534 1.00 96.44 651 VAL A O 1
ATOM 4938 N N . TYR A 1 652 ? -22.417 -7.060 42.723 1.00 94.62 652 TYR A N 1
ATOM 4939 C CA . TYR A 1 652 ? -22.929 -5.756 43.116 1.00 94.62 652 TYR A CA 1
ATOM 4940 C C . TYR A 1 652 ? -23.336 -5.755 44.578 1.00 94.62 652 TYR A C 1
ATOM 4942 O O . TYR A 1 652 ? -23.829 -6.749 45.110 1.00 94.62 652 TYR A O 1
ATOM 4950 N N . ALA A 1 653 ? -23.161 -4.604 45.213 1.00 91.12 653 ALA A N 1
ATOM 4951 C CA . ALA A 1 653 ? -23.625 -4.358 46.558 1.00 91.12 653 ALA A CA 1
ATOM 4952 C C . ALA A 1 653 ? -24.372 -3.029 46.636 1.00 91.12 653 ALA A C 1
ATOM 4954 O O . ALA A 1 653 ? -24.063 -2.055 45.950 1.00 91.12 653 ALA A O 1
ATOM 4955 N N . SER A 1 654 ? -25.366 -2.999 47.509 1.00 86.94 654 SER A N 1
ATOM 4956 C CA . SER A 1 654 ? -26.108 -1.798 47.858 1.00 86.94 654 SER A CA 1
ATOM 4957 C C . SER A 1 654 ? -26.103 -1.674 49.374 1.00 86.94 654 SER A C 1
ATOM 4959 O O . SER A 1 654 ? -26.601 -2.572 50.053 1.00 86.94 654 SER A O 1
ATOM 4961 N N . LEU A 1 655 ? -25.576 -0.562 49.883 1.00 86.88 655 LEU A N 1
ATOM 4962 C CA . LEU A 1 655 ? -25.401 -0.310 51.311 1.00 86.88 655 LEU A CA 1
ATOM 4963 C C . LEU A 1 655 ? -26.169 0.949 51.723 1.00 86.88 655 LEU A C 1
ATOM 4965 O O . LEU A 1 655 ? -26.096 1.966 51.034 1.00 86.88 655 LEU A O 1
ATOM 4969 N N . ASN A 1 656 ? -26.842 0.906 52.869 1.00 81.44 656 ASN A N 1
ATOM 4970 C CA . ASN A 1 656 ? -27.388 2.091 53.528 1.00 81.44 656 ASN A CA 1
ATOM 4971 C C . ASN A 1 656 ? -26.477 2.464 54.704 1.00 81.44 656 ASN A C 1
ATOM 4973 O O . ASN A 1 656 ? -26.441 1.749 55.705 1.00 81.44 656 ASN A O 1
ATOM 4977 N N . LEU A 1 657 ? -25.736 3.570 54.590 1.00 75.44 657 LEU A N 1
ATOM 4978 C CA . LEU A 1 657 ? -24.860 4.050 55.673 1.00 75.44 657 LEU A CA 1
ATOM 4979 C C . LEU A 1 657 ? -25.677 4.663 56.819 1.00 75.44 657 LEU A C 1
ATOM 4981 O O . LEU 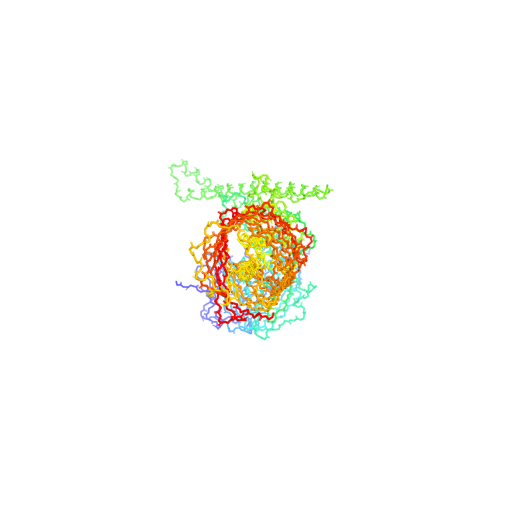A 1 657 ? -25.355 4.508 57.991 1.00 75.44 657 LEU A O 1
ATOM 4985 N N . THR A 1 658 ? -26.758 5.352 56.461 1.00 73.81 658 THR A N 1
ATOM 4986 C CA . THR A 1 658 ? -27.802 5.872 57.355 1.00 73.81 658 THR A CA 1
ATOM 4987 C C . THR A 1 658 ? -29.149 5.744 56.625 1.00 73.81 658 THR A C 1
ATOM 4989 O O . THR A 1 658 ? -29.140 5.486 55.417 1.00 73.81 658 THR A O 1
ATOM 4992 N N . PRO A 1 659 ? -30.316 5.962 57.270 1.00 71.06 659 PRO A N 1
ATOM 4993 C CA . PRO A 1 659 ? -31.627 5.788 56.625 1.00 71.06 659 PRO A CA 1
ATOM 4994 C C . PRO A 1 659 ? -31.864 6.621 55.353 1.00 71.06 659 PRO A C 1
ATOM 4996 O O . PRO A 1 659 ? -32.847 6.392 54.647 1.00 71.06 659 PRO A O 1
ATOM 4999 N N . LEU A 1 660 ? -31.005 7.612 55.085 1.00 79.88 660 LEU A N 1
ATOM 5000 C CA . LEU A 1 660 ? -31.102 8.527 53.950 1.00 79.88 660 LEU A CA 1
ATOM 5001 C C . LEU A 1 660 ? -29.878 8.495 53.026 1.00 79.88 660 LEU A C 1
ATOM 5003 O O . LEU A 1 660 ? -29.897 9.200 52.027 1.00 79.88 660 LEU A O 1
ATOM 5007 N N . TRP A 1 661 ? -28.821 7.737 53.331 1.00 84.00 661 TRP A N 1
ATOM 5008 C CA . TRP A 1 661 ? -27.608 7.694 52.507 1.00 84.00 661 TRP A CA 1
ATOM 5009 C C . TRP A 1 661 ? -27.416 6.312 51.896 1.00 84.00 661 TRP A C 1
ATOM 5011 O O . TRP A 1 661 ? -27.225 5.332 52.615 1.00 84.00 661 TRP A O 1
ATOM 5021 N N . GLU A 1 662 ? -27.427 6.266 50.566 1.00 87.94 662 GLU A N 1
ATOM 5022 C CA . GLU A 1 662 ? -27.334 5.047 49.769 1.00 87.94 662 GLU A CA 1
ATOM 5023 C C . GLU A 1 662 ? -25.996 4.999 49.024 1.00 87.94 662 GLU A C 1
ATOM 5025 O O . GLU A 1 662 ? -25.662 5.924 48.279 1.00 87.94 662 GLU A O 1
ATOM 5030 N N . VAL A 1 663 ? -25.274 3.889 49.168 1.00 90.56 663 VAL A N 1
ATOM 5031 C CA . VAL A 1 663 ? -24.060 3.562 48.413 1.00 90.56 663 VAL A CA 1
ATOM 5032 C C . VAL A 1 663 ? -24.357 2.399 47.469 1.00 90.56 663 VAL A C 1
ATOM 5034 O O . VAL A 1 663 ? -24.999 1.418 47.854 1.00 90.56 663 VAL A O 1
ATOM 5037 N N . GLY A 1 664 ? -23.913 2.512 46.223 1.00 90.62 664 GLY A N 1
ATOM 5038 C CA . GLY A 1 664 ? -23.899 1.436 45.239 1.00 90.62 664 GLY A CA 1
ATOM 5039 C C . GLY A 1 664 ? -22.464 1.078 44.879 1.00 90.62 664 GLY A C 1
ATOM 5040 O O . GLY A 1 664 ? -21.657 1.972 44.646 1.00 90.62 664 GLY A O 1
ATOM 5041 N N . LEU A 1 665 ? -22.162 -0.217 44.838 1.00 93.88 665 LEU A N 1
ATOM 5042 C CA . LEU A 1 665 ? -20.881 -0.763 44.398 1.00 93.88 665 LEU A CA 1
ATOM 5043 C C . LEU A 1 665 ? -21.138 -1.832 43.337 1.00 93.88 665 LEU A C 1
ATOM 5045 O O . LEU A 1 665 ? -22.037 -2.659 43.496 1.00 93.88 665 LEU A O 1
ATOM 5049 N N . LYS A 1 666 ? -20.333 -1.852 42.279 1.00 94.38 666 LYS A N 1
ATOM 5050 C CA . LYS A 1 666 ? -20.365 -2.891 41.247 1.00 94.38 666 LYS A CA 1
ATOM 5051 C C . LYS A 1 666 ? -18.950 -3.179 40.771 1.00 94.38 666 LYS A C 1
ATOM 5053 O O . LYS A 1 666 ? -18.206 -2.253 40.468 1.00 94.38 666 LYS A O 1
ATOM 5058 N N . ALA A 1 667 ? -18.611 -4.454 40.661 1.00 96.25 667 ALA A N 1
ATOM 5059 C CA . ALA A 1 667 ? -17.369 -4.916 40.060 1.00 96.25 667 ALA A CA 1
ATOM 5060 C C . ALA A 1 667 ? -17.668 -6.020 39.046 1.00 96.25 667 ALA A C 1
ATOM 5062 O O . ALA A 1 667 ? -18.585 -6.817 39.256 1.00 96.25 667 ALA A O 1
ATOM 5063 N N . TYR A 1 668 ? -16.913 -6.076 37.953 1.00 95.69 668 TYR A N 1
ATOM 5064 C CA . TYR A 1 668 ? -17.028 -7.159 36.984 1.00 95.69 668 TYR A CA 1
ATOM 5065 C C . TYR A 1 668 ? -15.700 -7.473 36.301 1.00 95.69 668 TYR A C 1
ATOM 5067 O O . TYR A 1 668 ? -14.861 -6.595 36.102 1.00 95.69 668 TYR A O 1
ATOM 5075 N N . GLY A 1 669 ? -15.556 -8.736 35.912 1.00 96.00 669 GLY A N 1
ATOM 5076 C CA . GLY A 1 669 ? -14.569 -9.202 34.949 1.00 96.00 669 GLY A CA 1
ATOM 5077 C C . GLY A 1 669 ? -15.286 -9.719 33.707 1.00 96.00 669 GLY A C 1
ATOM 5078 O O . GLY A 1 669 ? -16.352 -10.329 33.811 1.00 96.00 669 GLY A O 1
ATOM 5079 N N . GLN A 1 670 ? -14.727 -9.466 32.531 1.00 94.19 670 GLN A N 1
ATOM 5080 C CA . GLN A 1 670 ? -15.281 -9.947 31.272 1.00 94.19 670 GLN A CA 1
ATOM 5081 C C . GLN A 1 670 ? -14.189 -10.491 30.357 1.00 94.19 670 GLN A C 1
ATOM 5083 O O . GLN A 1 670 ? -13.100 -9.930 30.254 1.00 94.19 670 GLN A O 1
ATOM 5088 N N . PHE A 1 671 ? -14.526 -11.576 29.672 1.00 94.06 671 PHE A N 1
ATOM 5089 C CA . PHE A 1 671 ? -13.723 -12.204 28.638 1.00 94.06 671 PHE A CA 1
ATOM 5090 C C . PHE A 1 671 ? -14.453 -12.107 27.301 1.00 94.06 671 PHE A C 1
ATOM 5092 O O . PHE A 1 671 ? -15.657 -12.372 27.229 1.00 94.06 671 PHE A O 1
ATOM 5099 N N . SER A 1 672 ? -13.723 -11.720 26.257 1.00 92.81 672 SER A N 1
ATOM 5100 C CA . SER A 1 672 ? -14.309 -11.407 24.960 1.00 92.81 672 SER A CA 1
ATOM 5101 C C . SER A 1 672 ? -13.512 -11.986 23.787 1.00 92.81 672 SER A C 1
ATOM 5103 O O . SER A 1 672 ? -12.687 -11.265 23.206 1.00 92.81 672 SER A O 1
ATOM 5105 N N . PRO A 1 673 ? -13.755 -13.253 23.400 1.00 94.00 673 PRO A N 1
ATOM 5106 C CA . PRO A 1 673 ? -13.327 -13.772 22.107 1.00 94.00 673 PRO A CA 1
ATOM 5107 C C . PRO A 1 673 ? -13.825 -12.870 20.984 1.00 94.00 673 PRO A C 1
ATOM 5109 O O . PRO A 1 673 ? -15.012 -12.545 20.917 1.00 94.00 673 PRO A O 1
ATOM 5112 N N . THR A 1 674 ? -12.900 -12.415 20.147 1.00 91.44 674 THR A N 1
ATOM 5113 C CA . THR A 1 674 ? -13.145 -11.447 19.083 1.00 91.44 674 THR A CA 1
ATOM 5114 C C . THR A 1 674 ? -12.543 -11.967 17.786 1.00 91.44 674 THR A C 1
ATOM 5116 O O . THR A 1 674 ? -11.374 -12.342 17.744 1.00 91.44 674 THR A O 1
ATOM 5119 N N . THR A 1 675 ? -13.359 -11.941 16.741 1.00 93.31 675 THR A N 1
ATOM 5120 C CA . THR A 1 675 ? -12.943 -12.123 15.349 1.00 93.31 675 THR A CA 1
ATOM 5121 C C . THR A 1 675 ? -12.879 -10.744 14.698 1.00 93.31 675 THR A C 1
ATOM 5123 O O . THR A 1 675 ? -13.740 -9.892 14.957 1.00 93.31 675 THR A O 1
ATOM 5126 N N . GLN A 1 676 ? -11.835 -10.492 13.917 1.00 92.00 676 GLN A N 1
ATOM 5127 C CA . GLN A 1 676 ? -11.562 -9.208 13.281 1.00 92.00 676 GLN A CA 1
ATOM 5128 C C . GLN A 1 676 ? -11.253 -9.398 11.802 1.00 92.00 676 GLN A C 1
ATOM 5130 O O . GLN A 1 676 ? -10.478 -10.279 11.439 1.00 92.00 676 GLN A O 1
ATOM 5135 N N . GLU A 1 677 ? -11.785 -8.498 10.984 1.00 92.81 677 GLU A N 1
ATOM 5136 C CA . GLU A 1 677 ? -11.391 -8.306 9.593 1.00 92.81 677 GLU A CA 1
ATOM 5137 C C . GLU A 1 677 ? -10.945 -6.853 9.420 1.00 92.81 677 GLU A C 1
ATOM 5139 O O . GLU A 1 677 ? -11.705 -5.933 9.730 1.00 92.81 677 GLU A O 1
ATOM 5144 N N . SER A 1 678 ? -9.717 -6.637 8.957 1.00 91.62 678 SER A N 1
ATOM 5145 C CA . SER A 1 678 ? -9.217 -5.328 8.548 1.00 91.62 678 SER A CA 1
ATOM 5146 C C . SER A 1 678 ? -9.145 -5.267 7.024 1.00 91.62 678 SER A C 1
ATOM 5148 O O . SER A 1 678 ? -8.684 -6.198 6.365 1.00 91.62 678 SER A O 1
ATOM 5150 N N . TYR A 1 679 ? -9.655 -4.175 6.468 1.00 91.25 679 TYR A N 1
ATOM 5151 C CA . TYR A 1 679 ? -9.709 -3.909 5.040 1.00 91.25 679 TYR A CA 1
ATOM 5152 C C . TYR A 1 679 ? -8.665 -2.843 4.725 1.00 91.25 679 TYR A C 1
ATOM 5154 O O . TYR A 1 679 ? -8.593 -1.805 5.390 1.00 91.25 679 TYR A O 1
ATOM 5162 N N . THR A 1 680 ? -7.805 -3.118 3.753 1.00 92.44 680 THR A N 1
ATOM 5163 C CA . THR A 1 680 ? -6.776 -2.183 3.293 1.00 92.44 680 THR A CA 1
ATOM 5164 C C . THR A 1 680 ? -6.625 -2.337 1.795 1.00 92.44 680 THR A C 1
ATOM 5166 O O . THR A 1 680 ? -6.231 -3.402 1.328 1.00 92.44 680 THR A O 1
ATOM 5169 N N . ASN A 1 681 ? -6.968 -1.291 1.045 1.00 89.12 681 ASN A N 1
ATOM 5170 C CA . ASN A 1 681 ? -6.930 -1.288 -0.414 1.00 89.12 681 ASN A CA 1
ATOM 5171 C C . ASN A 1 681 ? -7.619 -2.523 -1.039 1.00 89.12 681 ASN A C 1
ATOM 5173 O O . ASN A 1 681 ? -7.047 -3.233 -1.860 1.00 89.12 681 ASN A O 1
ATOM 5177 N N . ASN A 1 682 ? -8.842 -2.823 -0.583 1.00 86.88 682 ASN A N 1
ATOM 5178 C CA . ASN A 1 682 ? -9.649 -4.005 -0.944 1.00 86.88 682 ASN A CA 1
ATOM 5179 C C . ASN A 1 682 ? -9.074 -5.380 -0.548 1.00 86.88 682 ASN A C 1
ATOM 5181 O O . ASN A 1 682 ? -9.720 -6.401 -0.790 1.00 86.88 682 ASN A O 1
ATOM 5185 N N . LEU A 1 683 ? -7.909 -5.436 0.097 1.00 91.94 683 LEU A N 1
ATOM 5186 C CA . LEU A 1 683 ? -7.368 -6.655 0.688 1.00 91.94 683 LEU A CA 1
ATOM 5187 C C . LEU A 1 683 ? -7.940 -6.845 2.091 1.00 91.94 683 LEU A C 1
ATOM 5189 O O . LEU A 1 683 ? -8.089 -5.880 2.843 1.00 91.94 683 LEU A O 1
ATOM 5193 N N . VAL A 1 684 ? -8.228 -8.095 2.449 1.00 94.69 684 VAL A N 1
ATOM 5194 C CA . VAL A 1 684 ? -8.805 -8.449 3.750 1.00 94.69 684 VAL A CA 1
ATOM 5195 C C . VAL A 1 684 ? -7.791 -9.234 4.569 1.00 94.69 684 VAL A C 1
ATOM 5197 O O . VAL A 1 684 ? -7.344 -10.304 4.147 1.00 94.69 684 VAL A O 1
ATOM 5200 N N . SER A 1 685 ? -7.474 -8.723 5.755 1.00 95.06 685 SER A N 1
ATOM 5201 C CA . SER A 1 685 ? -6.676 -9.417 6.764 1.00 95.06 685 SER A CA 1
ATOM 5202 C C . SER A 1 685 ? -7.572 -9.840 7.928 1.00 95.06 685 SER A C 1
ATOM 5204 O O . SER A 1 685 ? -8.382 -9.057 8.417 1.00 95.06 685 SER A O 1
ATOM 5206 N N . THR A 1 686 ? -7.434 -11.078 8.399 1.00 96.62 686 THR A N 1
ATOM 5207 C CA . THR A 1 686 ? -8.305 -11.665 9.433 1.00 96.62 686 THR A CA 1
ATOM 5208 C C . THR A 1 686 ? -7.526 -12.036 10.689 1.00 96.62 686 THR A C 1
ATOM 5210 O O . THR A 1 686 ? -6.431 -12.585 10.570 1.00 96.62 686 THR A O 1
ATOM 5213 N N . ALA A 1 687 ? -8.086 -11.830 11.881 1.00 95.88 687 ALA A N 1
ATOM 5214 C CA . ALA A 1 687 ? -7.478 -12.250 13.144 1.00 95.88 687 ALA A CA 1
ATOM 5215 C C . ALA A 1 687 ? -8.503 -12.723 14.177 1.00 95.88 687 ALA A C 1
ATOM 5217 O O . ALA A 1 687 ? -9.606 -12.184 14.262 1.00 95.88 687 ALA A O 1
ATOM 5218 N N . ASP A 1 688 ? -8.063 -13.651 15.027 1.00 95.44 688 ASP A N 1
ATOM 5219 C CA . ASP A 1 688 ? -8.792 -14.107 16.207 1.00 95.44 688 ASP A CA 1
ATOM 5220 C C . ASP A 1 688 ? -7.966 -13.806 17.457 1.00 95.44 688 ASP A C 1
ATOM 5222 O O . ASP A 1 688 ? -6.798 -14.191 17.553 1.00 95.44 688 ASP A O 1
ATOM 5226 N N . PHE A 1 689 ? -8.565 -13.129 18.433 1.00 93.38 689 PHE A N 1
ATOM 5227 C CA . PHE A 1 689 ? -7.913 -12.838 19.708 1.00 93.38 689 PHE A CA 1
ATOM 5228 C C . PHE A 1 689 ? -8.930 -12.683 20.838 1.00 93.38 689 PHE A C 1
ATOM 5230 O O . PHE A 1 689 ? -10.117 -12.429 20.631 1.00 93.38 689 PHE A O 1
ATOM 5237 N N . ASN A 1 690 ? -8.453 -12.803 22.074 1.00 91.94 690 ASN A N 1
ATOM 5238 C CA . ASN A 1 690 ? -9.293 -12.738 23.262 1.00 91.94 690 ASN A CA 1
ATOM 5239 C C . ASN A 1 690 ? -8.991 -11.480 24.068 1.00 91.94 690 ASN A C 1
ATOM 5241 O O . ASN A 1 690 ? -7.877 -11.320 24.555 1.00 91.94 690 ASN A O 1
ATOM 5245 N N . ARG A 1 691 ? -9.980 -10.607 24.262 1.00 90.38 691 ARG A N 1
ATOM 5246 C CA . ARG A 1 691 ? -9.831 -9.427 25.127 1.00 90.38 691 ARG A CA 1
ATOM 5247 C C . ARG A 1 691 ? -10.288 -9.722 26.550 1.00 90.38 691 ARG A C 1
ATOM 5249 O O . ARG A 1 691 ? -11.238 -10.476 26.759 1.00 90.38 691 ARG A O 1
ATOM 5256 N N . ALA A 1 692 ? -9.648 -9.073 27.516 1.00 92.38 692 ALA A N 1
ATOM 5257 C CA . ALA A 1 692 ? -10.055 -9.093 28.914 1.00 92.38 692 ALA A CA 1
ATOM 5258 C C . ALA A 1 692 ? -10.429 -7.684 29.387 1.00 92.38 692 ALA A C 1
ATOM 5260 O O . ALA A 1 692 ? -9.759 -6.701 29.064 1.00 92.38 692 ALA A O 1
ATOM 5261 N N . TYR A 1 693 ? -11.496 -7.604 30.174 1.00 91.56 693 TYR A N 1
ATOM 5262 C CA . TYR A 1 693 ? -12.046 -6.369 30.714 1.00 91.56 693 TYR A CA 1
ATOM 5263 C C . TYR A 1 693 ? -12.230 -6.485 32.216 1.00 91.56 693 TYR A C 1
ATOM 5265 O O . TYR A 1 693 ? -12.642 -7.527 32.728 1.00 91.56 693 TYR A O 1
ATOM 5273 N N . PHE A 1 694 ? -12.003 -5.377 32.904 1.00 93.31 694 PHE A N 1
ATOM 5274 C CA . PHE A 1 694 ? -12.341 -5.232 34.307 1.00 93.31 694 PHE A CA 1
ATOM 5275 C C . PHE A 1 694 ? -12.970 -3.863 34.536 1.00 93.31 694 PHE A C 1
ATOM 5277 O O . PHE A 1 694 ? -12.521 -2.864 33.970 1.00 93.31 694 PHE A O 1
ATOM 5284 N N . GLY A 1 695 ? -14.023 -3.820 35.345 1.00 92.81 695 GLY A N 1
ATOM 5285 C CA . GLY A 1 695 ? -14.724 -2.583 35.649 1.00 92.81 695 GLY A CA 1
ATOM 5286 C C . GLY A 1 695 ? -15.142 -2.494 37.106 1.00 92.81 695 GLY A C 1
ATOM 5287 O O . GLY A 1 695 ? -15.595 -3.476 37.693 1.00 92.81 695 GLY A O 1
ATOM 5288 N N . LEU A 1 696 ? -15.025 -1.291 37.663 1.00 95.06 696 LEU A N 1
ATOM 5289 C CA . LEU A 1 696 ? -15.478 -0.918 38.999 1.00 95.06 696 LEU A CA 1
ATOM 5290 C C . LEU A 1 696 ? -16.357 0.329 38.902 1.00 95.06 696 LEU A C 1
ATOM 5292 O O . LEU A 1 696 ? -15.969 1.300 38.263 1.00 95.06 696 LEU A O 1
ATOM 5296 N N . ASN A 1 697 ? -17.512 0.321 39.561 1.00 93.44 697 ASN A N 1
ATOM 5297 C CA . ASN A 1 697 ? -18.368 1.490 39.758 1.00 93.44 697 ASN A CA 1
ATOM 5298 C C . ASN A 1 697 ? -18.673 1.635 41.249 1.00 93.44 697 ASN A C 1
ATOM 5300 O O . ASN A 1 697 ? -19.011 0.656 41.922 1.00 93.44 697 ASN A O 1
ATOM 5304 N N . ALA A 1 698 ? -18.588 2.865 41.740 1.00 94.81 698 ALA A N 1
ATOM 5305 C CA . ALA A 1 698 ? -19.046 3.240 43.064 1.00 94.81 698 ALA A CA 1
ATOM 5306 C C . ALA A 1 698 ? -19.827 4.552 42.980 1.00 94.81 698 ALA A C 1
ATOM 5308 O O . ALA A 1 698 ? -19.348 5.514 42.388 1.00 94.81 698 ALA A O 1
ATOM 5309 N N . ASN A 1 699 ? -21.004 4.617 43.601 1.00 94.06 699 ASN A N 1
ATOM 5310 C CA . ASN A 1 699 ? -21.770 5.856 43.738 1.00 94.06 699 ASN A CA 1
ATOM 5311 C C . ASN A 1 699 ? -22.338 6.006 45.147 1.00 94.06 699 ASN A C 1
ATOM 5313 O O . ASN A 1 699 ? -22.678 5.019 45.799 1.00 94.06 699 ASN A O 1
ATOM 5317 N N . ILE A 1 700 ? -22.469 7.247 45.606 1.00 94.94 700 ILE A N 1
ATOM 5318 C CA . ILE A 1 700 ? -23.051 7.603 46.898 1.00 94.94 700 ILE A CA 1
ATOM 5319 C C . ILE A 1 700 ? -24.001 8.786 46.732 1.00 94.94 700 ILE A C 1
ATOM 5321 O O . ILE A 1 700 ? -23.695 9.754 46.036 1.00 94.94 700 ILE A O 1
ATOM 5325 N N . GLY A 1 701 ? -25.165 8.718 47.373 1.00 93.94 701 GLY A N 1
ATOM 5326 C CA . GLY A 1 701 ? -26.149 9.793 47.314 1.00 93.94 701 GLY A CA 1
ATOM 5327 C C . GLY A 1 701 ? -27.081 9.832 48.513 1.00 93.94 701 GLY A C 1
ATOM 5328 O O . GLY A 1 701 ? -27.316 8.816 49.173 1.00 93.94 701 GLY A O 1
ATOM 5329 N N . ARG A 1 702 ? -27.635 11.018 48.772 1.00 90.88 702 ARG A N 1
ATOM 5330 C CA . ARG A 1 702 ? -28.648 11.236 49.808 1.00 90.88 702 ARG A CA 1
ATOM 5331 C C . ARG A 1 702 ? -30.041 11.181 49.193 1.00 90.88 702 ARG A C 1
ATOM 5333 O O . ARG A 1 702 ? -30.279 11.822 48.181 1.00 90.88 702 ARG A O 1
ATOM 5340 N N . VAL A 1 703 ? -30.970 10.469 49.820 1.00 87.50 703 VAL A N 1
ATOM 5341 C CA . VAL A 1 703 ? -32.364 10.339 49.384 1.00 87.50 703 VAL A CA 1
ATOM 5342 C C . VAL A 1 703 ? -33.232 11.398 50.059 1.00 87.50 703 VAL A C 1
ATOM 5344 O O . VAL A 1 703 ? -33.303 11.474 51.286 1.00 87.50 703 VAL A O 1
ATOM 5347 N N . PHE A 1 704 ? -33.946 12.168 49.248 1.00 86.62 704 PHE A N 1
ATOM 5348 C CA . PHE A 1 704 ? -35.017 13.072 49.649 1.00 86.62 704 PHE A CA 1
ATOM 5349 C C . PHE A 1 704 ? -36.359 12.416 49.320 1.00 86.62 704 PHE A C 1
ATOM 5351 O O . PHE A 1 704 ? -36.566 11.958 48.196 1.00 86.62 704 PHE A O 1
ATOM 5358 N N . LYS A 1 705 ? -37.248 12.329 50.311 1.00 81.50 705 LYS A N 1
ATOM 5359 C CA . LYS A 1 705 ? -38.538 11.634 50.205 1.00 81.50 705 LYS A CA 1
ATOM 5360 C C . LYS A 1 705 ? -39.678 12.651 50.132 1.00 81.50 705 LYS A C 1
ATOM 5362 O O . LYS A 1 705 ? -39.756 13.531 50.985 1.00 81.50 705 LYS A O 1
ATOM 5367 N N . PHE A 1 706 ? -40.568 12.494 49.158 1.00 81.25 706 PHE A N 1
ATOM 5368 C CA . PHE A 1 706 ? -41.728 13.348 48.890 1.00 81.25 706 PHE A CA 1
ATOM 5369 C C . PHE A 1 706 ? -42.972 12.473 48.667 1.00 81.25 706 PHE A C 1
ATOM 5371 O O . PHE A 1 706 ? -43.444 12.291 47.546 1.00 81.25 706 PHE A O 1
ATOM 5378 N N . GLY A 1 707 ? -43.491 11.876 49.744 1.00 74.38 707 GLY A N 1
ATOM 5379 C CA . GLY A 1 707 ? -44.593 10.914 49.650 1.00 74.38 707 GLY A CA 1
ATOM 5380 C C . GLY A 1 707 ? -44.195 9.680 48.835 1.00 74.38 707 GLY A C 1
ATOM 5381 O O . GLY A 1 707 ? -43.274 8.962 49.218 1.00 74.38 707 GLY A O 1
ATOM 5382 N N . ASP A 1 708 ? -44.878 9.452 47.710 1.00 75.81 708 ASP A N 1
ATOM 5383 C CA . ASP A 1 708 ? -44.618 8.328 46.797 1.00 75.81 708 ASP A CA 1
ATOM 5384 C C . ASP A 1 708 ? -43.461 8.604 45.809 1.00 75.81 708 ASP A C 1
ATOM 5386 O O . ASP A 1 708 ? -43.106 7.730 45.015 1.00 75.81 708 ASP A O 1
ATOM 5390 N N . SER A 1 709 ? -42.857 9.796 45.848 1.00 83.69 709 SER A N 1
ATOM 5391 C CA . SER A 1 709 ? -41.741 10.195 44.984 1.00 83.69 709 SER A CA 1
ATOM 5392 C C . SER A 1 709 ? -40.452 10.360 45.789 1.00 83.69 709 SER A C 1
ATOM 5394 O O . SER A 1 709 ? -40.449 11.008 46.833 1.00 83.69 709 SER A O 1
ATOM 5396 N N . ASN A 1 710 ? -39.327 9.848 45.287 1.00 86.62 710 ASN A N 1
ATOM 5397 C CA . ASN A 1 710 ? -38.009 10.040 45.897 1.00 86.62 710 ASN A CA 1
ATOM 5398 C C . ASN A 1 710 ? -37.020 10.632 44.892 1.00 86.62 710 ASN A C 1
ATOM 5400 O O . ASN A 1 710 ? -37.036 10.283 43.714 1.00 86.62 710 ASN A O 1
ATOM 5404 N N . ILE A 1 711 ? -36.110 11.470 45.383 1.00 91.12 711 ILE A N 1
ATOM 5405 C CA . ILE A 1 711 ? -35.008 12.040 44.604 1.00 91.12 711 ILE A CA 1
ATOM 5406 C C . ILE A 1 711 ? -33.699 11.727 45.322 1.00 91.12 711 ILE A C 1
ATOM 5408 O O . ILE A 1 711 ? -33.550 12.039 46.501 1.00 91.12 711 ILE A O 1
ATOM 5412 N N . LYS A 1 712 ? -32.734 11.137 44.619 1.00 92.25 712 LYS A N 1
ATOM 5413 C CA . LYS A 1 712 ? -31.380 10.880 45.120 1.00 92.25 712 LYS A CA 1
ATOM 5414 C C . LYS A 1 712 ? -30.356 11.568 44.215 1.00 92.25 712 LYS A C 1
ATOM 5416 O O . LYS A 1 712 ? -29.956 10.962 43.221 1.00 92.25 712 LYS A O 1
ATOM 5421 N N . PRO A 1 713 ? -29.900 12.797 44.515 1.00 95.81 713 PRO A N 1
ATOM 5422 C CA . PRO A 1 713 ? -28.649 13.284 43.947 1.00 95.81 713 PRO A CA 1
ATOM 5423 C C . PRO A 1 713 ? -27.490 12.386 44.393 1.00 95.81 713 PRO A C 1
ATOM 5425 O O . PRO A 1 713 ? -27.442 11.949 45.548 1.00 95.81 713 PRO A O 1
ATOM 5428 N N . PHE A 1 714 ? -26.559 12.108 43.486 1.00 95.44 714 PHE A N 1
ATOM 5429 C CA . PHE A 1 714 ? -25.400 11.268 43.760 1.00 95.44 714 PHE A CA 1
ATOM 5430 C C . PHE A 1 714 ? -24.152 11.738 43.022 1.00 95.44 714 PHE A C 1
ATOM 5432 O O . PHE A 1 714 ? -24.223 12.359 41.961 1.00 95.44 714 PHE A O 1
ATOM 5439 N N . VAL A 1 715 ? -23.013 11.364 43.592 1.00 97.88 715 VAL A N 1
ATOM 5440 C CA . VAL A 1 715 ? -21.701 11.417 42.949 1.00 97.88 715 VAL A CA 1
ATOM 5441 C C . VAL A 1 715 ? -21.113 10.014 42.904 1.00 97.88 715 VAL A C 1
ATOM 5443 O O . VAL A 1 715 ? -21.422 9.178 43.759 1.00 97.88 715 VAL A O 1
ATOM 5446 N N . GLY A 1 716 ? -20.273 9.740 41.916 1.00 96.19 716 GLY A N 1
ATOM 5447 C CA . GLY A 1 716 ? -19.651 8.434 41.762 1.00 96.19 716 GLY A CA 1
ATOM 5448 C C . GLY A 1 716 ? -18.332 8.472 41.009 1.00 96.19 716 GLY A C 1
ATOM 5449 O O . GLY A 1 716 ? -17.927 9.501 40.470 1.00 96.19 716 GLY A O 1
ATOM 5450 N N . ALA A 1 717 ? -17.672 7.322 40.986 1.00 96.44 717 ALA A N 1
ATOM 5451 C CA . ALA A 1 717 ? -16.446 7.086 40.249 1.00 96.44 717 ALA A CA 1
ATOM 5452 C C . ALA A 1 717 ? -16.514 5.731 39.539 1.00 96.44 717 ALA A C 1
ATOM 5454 O O . ALA A 1 717 ? -17.041 4.755 40.085 1.00 96.44 717 ALA A O 1
ATOM 5455 N N . ASN A 1 718 ? -15.947 5.672 38.336 1.00 93.19 718 ASN A N 1
ATOM 5456 C CA . ASN A 1 718 ? -15.824 4.452 37.553 1.00 93.19 718 ASN A CA 1
ATOM 5457 C C . ASN A 1 718 ? -14.376 4.226 37.148 1.00 93.19 718 ASN A C 1
ATOM 5459 O O . ASN A 1 718 ? -13.732 5.141 36.644 1.00 93.19 718 ASN A O 1
ATOM 5463 N N . TYR A 1 719 ? -13.896 2.998 37.288 1.00 92.88 719 TYR A N 1
ATOM 5464 C CA . TYR A 1 719 ? -12.615 2.572 36.744 1.00 92.88 719 TYR A CA 1
ATOM 5465 C C . TYR A 1 719 ? -12.831 1.469 35.712 1.00 92.88 719 TYR A C 1
ATOM 5467 O O . TYR A 1 719 ? -13.584 0.525 35.957 1.00 92.88 719 TYR A O 1
ATOM 5475 N N . TYR A 1 720 ? -12.157 1.587 34.572 1.00 90.06 720 TYR A N 1
ATOM 5476 C CA . TYR A 1 720 ? -12.206 0.629 33.478 1.00 90.06 720 TYR A CA 1
ATOM 5477 C C . TYR A 1 720 ? -10.791 0.234 33.073 1.00 90.06 720 TYR A C 1
ATOM 5479 O O . TYR A 1 720 ? -9.943 1.087 32.811 1.00 90.06 720 TYR A O 1
ATOM 5487 N N . PHE A 1 721 ? -10.567 -1.067 32.961 1.00 90.00 721 PHE A N 1
ATOM 5488 C CA . PHE A 1 721 ? -9.334 -1.659 32.470 1.00 90.00 721 PHE A CA 1
ATOM 5489 C C . PHE A 1 721 ? -9.636 -2.567 31.279 1.00 90.00 721 PHE A C 1
ATOM 5491 O O . PHE A 1 721 ? -10.647 -3.277 31.247 1.00 90.00 721 PHE A O 1
ATOM 5498 N N . THR A 1 722 ? -8.769 -2.539 30.273 1.00 89.19 722 THR A N 1
ATOM 5499 C CA . THR A 1 722 ? -8.840 -3.419 29.104 1.00 89.19 722 THR A CA 1
ATOM 5500 C C . THR A 1 722 ? -7.448 -3.912 28.746 1.00 89.19 722 THR A C 1
ATOM 5502 O O . THR A 1 722 ? -6.519 -3.113 28.638 1.00 89.19 722 THR A O 1
ATOM 5505 N N . HIS A 1 723 ? -7.336 -5.212 28.493 1.00 91.19 723 HIS A N 1
ATOM 5506 C CA . HIS A 1 723 ? -6.149 -5.834 27.928 1.00 91.19 723 HIS A CA 1
ATOM 5507 C C . HIS A 1 723 ? -6.501 -6.531 26.614 1.00 91.19 723 HIS A C 1
ATOM 5509 O O . HIS A 1 723 ? -7.409 -7.369 26.569 1.00 91.19 723 HIS A O 1
ATOM 5515 N N . THR A 1 724 ? -5.771 -6.183 25.557 1.00 91.25 724 THR A N 1
ATOM 5516 C CA . THR A 1 724 ? -5.754 -6.929 24.298 1.00 91.25 724 THR A CA 1
ATOM 5517 C C . THR A 1 724 ? -4.379 -7.592 24.187 1.00 91.25 724 THR A C 1
ATOM 5519 O O . THR A 1 724 ? -3.379 -6.874 24.174 1.00 91.25 724 THR A O 1
ATOM 5522 N N . PRO A 1 725 ? -4.289 -8.931 24.151 1.00 92.25 725 PRO A N 1
ATOM 5523 C CA . PRO A 1 725 ? -3.021 -9.619 23.935 1.00 92.25 725 PRO A CA 1
ATOM 5524 C C . PRO A 1 725 ? -2.503 -9.348 22.518 1.00 92.25 725 PRO A C 1
ATOM 5526 O O . PRO A 1 725 ? -3.259 -8.890 21.659 1.00 92.25 725 PRO A O 1
ATOM 5529 N N . SER A 1 726 ? -1.228 -9.647 22.269 1.00 95.81 726 SER A N 1
ATOM 5530 C CA . SER A 1 726 ? -0.702 -9.635 20.906 1.00 95.81 726 SER A CA 1
ATOM 5531 C C . SER A 1 726 ? -1.409 -10.682 20.044 1.00 95.81 726 SER A C 1
ATOM 5533 O O . SER A 1 726 ? -1.866 -11.718 20.537 1.00 95.81 726 SER A O 1
ATOM 5535 N N . TYR A 1 727 ? -1.517 -10.404 18.750 1.00 95.44 727 TYR A N 1
ATOM 5536 C CA . TYR A 1 727 ? -2.128 -11.307 17.781 1.00 95.44 727 TYR A CA 1
ATOM 5537 C C . TYR A 1 727 ? -1.514 -11.119 16.396 1.00 95.44 727 TYR A C 1
ATOM 5539 O O . TYR A 1 727 ? -0.969 -10.065 16.078 1.00 95.44 727 TYR A O 1
ATOM 5547 N N . THR A 1 728 ? -1.628 -12.148 15.563 1.00 96.06 728 THR A N 1
ATOM 5548 C CA . THR A 1 728 ? -1.146 -12.132 14.180 1.00 96.06 728 THR A CA 1
ATOM 5549 C C . THR A 1 728 ? -2.338 -12.246 13.245 1.00 96.06 728 THR A C 1
ATOM 5551 O O . THR A 1 728 ? -3.127 -13.190 13.343 1.00 96.06 728 THR A O 1
ATOM 5554 N N . GLU A 1 729 ? -2.483 -11.276 12.350 1.00 95.94 729 GLU A N 1
ATOM 5555 C CA . GLU A 1 729 ? -3.446 -11.353 11.257 1.00 95.94 729 GLU A CA 1
ATOM 5556 C C . GLU A 1 729 ? -2.993 -12.371 10.196 1.00 95.94 729 GLU A C 1
ATOM 5558 O O . GLU A 1 729 ? -1.826 -12.755 10.113 1.00 95.94 729 GLU A O 1
ATOM 5563 N N . LYS A 1 730 ? -3.932 -12.810 9.364 1.00 94.75 730 LYS A N 1
ATOM 5564 C CA . LYS A 1 730 ? -3.729 -13.740 8.249 1.00 94.75 730 LYS A CA 1
ATOM 5565 C C . LYS A 1 730 ? -4.330 -13.149 6.980 1.00 94.75 730 LYS A C 1
ATOM 5567 O O . LYS A 1 730 ? -5.327 -12.438 7.076 1.00 94.75 730 LYS A O 1
ATOM 5572 N N . ASN A 1 731 ? -3.801 -13.544 5.822 1.00 92.56 731 ASN A N 1
ATOM 5573 C CA . ASN A 1 731 ? -4.223 -13.073 4.494 1.00 92.56 731 ASN A CA 1
ATOM 5574 C C . ASN A 1 731 ? -4.015 -11.560 4.289 1.00 92.56 731 ASN A C 1
ATOM 5576 O O . ASN A 1 731 ? -3.651 -10.844 5.221 1.00 92.56 731 ASN A O 1
ATOM 5580 N N . GLY A 1 732 ? -4.220 -11.089 3.055 1.00 90.88 732 GLY A N 1
ATOM 5581 C CA . GLY A 1 732 ? -4.119 -9.671 2.709 1.00 90.88 732 GLY A CA 1
ATOM 5582 C C . GLY A 1 732 ? -2.787 -9.050 3.137 1.00 90.88 732 GLY A C 1
ATOM 5583 O O . GLY A 1 732 ? -1.721 -9.624 2.921 1.00 90.88 732 GLY A O 1
ATOM 5584 N N . LEU A 1 733 ? -2.864 -7.887 3.787 1.00 92.50 733 LEU A N 1
ATOM 5585 C CA . LEU A 1 733 ? -1.721 -7.204 4.398 1.00 92.50 733 LEU A CA 1
ATOM 5586 C C . LEU A 1 733 ? -1.652 -7.553 5.886 1.00 92.50 733 LEU A C 1
ATOM 5588 O O . LEU A 1 733 ? -1.983 -6.741 6.761 1.00 92.50 733 LEU A O 1
ATOM 5592 N N . ALA A 1 734 ? -1.314 -8.813 6.158 1.00 93.75 734 ALA A N 1
ATOM 5593 C CA . ALA A 1 734 ? -1.263 -9.369 7.501 1.00 93.75 734 ALA A CA 1
ATOM 5594 C C . ALA A 1 734 ? -0.201 -8.677 8.369 1.00 93.75 734 ALA A C 1
ATOM 5596 O O . ALA A 1 734 ? 0.940 -8.473 7.945 1.00 93.75 734 ALA A O 1
ATOM 5597 N N . LYS A 1 735 ? -0.570 -8.362 9.613 1.00 95.19 735 LYS A N 1
ATOM 5598 C CA . LYS A 1 735 ? 0.293 -7.720 10.607 1.00 95.19 735 LYS A CA 1
ATOM 5599 C C . LYS A 1 735 ? 0.420 -8.553 11.884 1.00 95.19 735 LYS A C 1
ATOM 5601 O O . LYS A 1 735 ? -0.544 -9.169 12.336 1.00 95.19 735 LYS A O 1
ATOM 5606 N N . ASN A 1 736 ? 1.596 -8.517 12.501 1.00 95.62 736 ASN A N 1
ATOM 5607 C CA . ASN A 1 736 ? 1.794 -8.854 13.906 1.00 95.62 736 ASN A CA 1
ATOM 5608 C C . ASN A 1 736 ? 1.480 -7.613 14.738 1.00 95.62 736 ASN A C 1
ATOM 5610 O O . ASN A 1 736 ? 2.201 -6.620 14.651 1.00 95.62 736 ASN A O 1
ATOM 5614 N N . VAL A 1 737 ? 0.406 -7.666 15.520 1.00 95.25 737 VAL A N 1
ATOM 5615 C CA . VAL A 1 737 ? -0.043 -6.573 16.385 1.00 95.25 737 VAL A CA 1
ATOM 5616 C C . VAL A 1 737 ? 0.403 -6.852 17.813 1.00 95.25 737 VAL A C 1
ATOM 5618 O O . VAL A 1 737 ? 0.153 -7.931 18.358 1.00 95.25 737 VAL A O 1
ATOM 5621 N N . GLU A 1 738 ? 1.073 -5.882 18.428 1.00 95.31 738 GLU A N 1
ATOM 5622 C CA . GLU A 1 738 ? 1.545 -5.994 19.805 1.00 95.31 738 GLU A CA 1
ATOM 5623 C C . GLU A 1 738 ? 0.400 -5.888 20.820 1.00 95.31 738 GLU A C 1
ATOM 5625 O O . GLU A 1 738 ? -0.700 -5.409 20.533 1.00 95.31 738 GLU A O 1
ATOM 5630 N N . SER A 1 739 ? 0.655 -6.357 22.043 1.00 93.25 739 SER A N 1
ATOM 5631 C CA . SER A 1 739 ? -0.330 -6.269 23.118 1.00 93.25 739 SER A CA 1
ATOM 5632 C C . SER A 1 739 ? -0.606 -4.816 23.495 1.00 93.25 739 SER A C 1
ATOM 5634 O O . SER A 1 739 ? 0.328 -4.032 23.653 1.00 93.25 739 SER A O 1
ATOM 5636 N N . SER A 1 740 ? -1.868 -4.486 23.755 1.00 89.75 740 SER A N 1
ATOM 5637 C CA . SER A 1 740 ? -2.275 -3.154 24.194 1.00 89.75 740 SER A CA 1
ATOM 5638 C C . SER A 1 740 ? -2.982 -3.181 25.545 1.00 89.75 740 SER A C 1
ATOM 5640 O O . SER A 1 740 ? -3.707 -4.121 25.903 1.00 89.75 740 SER A O 1
ATOM 5642 N N . LEU A 1 741 ? -2.760 -2.120 26.317 1.00 89.44 741 LEU A N 1
ATOM 5643 C CA . LEU A 1 741 ? -3.411 -1.879 27.596 1.00 89.44 741 LEU A CA 1
ATOM 5644 C C . LEU A 1 741 ? -4.162 -0.558 27.541 1.00 89.44 741 LEU A C 1
ATOM 5646 O O . LEU A 1 741 ? -3.723 0.411 26.925 1.00 89.44 741 LEU A O 1
ATOM 5650 N N . SER A 1 742 ? -5.298 -0.504 28.223 1.00 86.56 742 SER A N 1
ATOM 5651 C CA . SER A 1 742 ? -6.005 0.751 28.411 1.00 86.56 742 SER A CA 1
ATOM 5652 C C . SER A 1 742 ? -6.624 0.854 29.792 1.00 86.56 742 SER A C 1
ATOM 5654 O O . SER A 1 742 ? -7.186 -0.110 30.314 1.00 86.56 742 SER A O 1
ATOM 5656 N N . ASN A 1 743 ? -6.522 2.054 30.354 1.00 87.62 743 ASN A N 1
ATOM 5657 C CA . ASN A 1 743 ? -6.993 2.422 31.673 1.00 87.62 743 ASN A CA 1
ATOM 5658 C C . ASN A 1 743 ? -7.835 3.687 31.569 1.00 87.62 743 ASN A C 1
ATOM 5660 O O . ASN A 1 743 ? -7.440 4.657 30.925 1.00 87.62 743 ASN A O 1
ATOM 5664 N N . ALA A 1 744 ? -8.970 3.704 32.251 1.00 89.00 744 ALA A N 1
ATOM 5665 C CA . ALA A 1 744 ? -9.785 4.895 32.350 1.00 89.00 744 ALA A CA 1
ATOM 5666 C C . ALA A 1 744 ? -10.373 5.053 33.749 1.00 89.00 744 ALA A C 1
ATOM 5668 O O . ALA A 1 744 ? -10.854 4.089 34.339 1.00 89.00 744 ALA A O 1
ATOM 5669 N N . LEU A 1 745 ? -10.365 6.285 34.249 1.00 91.56 745 LEU A N 1
ATOM 5670 C CA . LEU A 1 745 ? -11.055 6.709 35.461 1.00 91.56 745 LEU A CA 1
ATOM 5671 C C . LEU A 1 745 ? -12.016 7.831 35.080 1.00 91.56 745 LEU A C 1
ATOM 5673 O O . LEU A 1 745 ? -11.603 8.832 34.489 1.00 91.56 745 LEU A O 1
ATOM 5677 N N . SER A 1 746 ? -13.282 7.684 35.443 1.00 93.38 746 SER A N 1
ATOM 5678 C CA . SER A 1 746 ? -14.289 8.722 35.274 1.00 93.38 746 SER A CA 1
ATOM 5679 C C . SER A 1 746 ? -14.966 9.062 36.594 1.00 93.38 746 SER A C 1
ATOM 5681 O O . SER A 1 746 ? -15.050 8.238 37.505 1.00 93.38 746 SER A O 1
ATOM 5683 N N . LEU A 1 747 ? -15.439 10.299 36.690 1.00 96.81 747 LEU A N 1
ATOM 5684 C CA . LEU A 1 747 ? -16.276 10.792 37.775 1.00 96.81 747 LEU A CA 1
ATOM 5685 C C . LEU A 1 747 ? -17.676 11.054 37.228 1.00 96.81 747 LEU A C 1
ATOM 5687 O O . LEU A 1 747 ? -17.823 11.534 36.104 1.00 96.81 747 LEU A O 1
ATOM 5691 N N . GLU A 1 748 ? -18.702 10.749 38.015 1.00 95.69 748 GLU A N 1
ATOM 5692 C CA . GLU A 1 748 ? -20.095 10.966 37.633 1.00 95.69 748 GLU A CA 1
ATOM 5693 C C . GLU A 1 748 ? -20.855 11.812 38.653 1.00 95.69 748 GLU A C 1
ATOM 5695 O O . GLU A 1 748 ? -20.650 11.706 39.863 1.00 95.69 748 GLU A O 1
ATOM 5700 N N . LEU A 1 749 ? -21.760 12.640 38.139 1.00 97.56 749 LEU A N 1
ATOM 5701 C CA . LEU A 1 749 ? -22.729 13.422 38.897 1.00 97.56 749 LEU A CA 1
ATOM 5702 C C . LEU A 1 749 ? -24.105 13.187 38.280 1.00 97.56 749 LEU A C 1
ATOM 5704 O O . LEU A 1 749 ? -24.279 13.322 37.067 1.00 97.56 749 LEU A O 1
ATOM 5708 N N . GLY A 1 750 ? -25.097 12.864 39.099 1.00 96.62 750 GLY A N 1
ATOM 5709 C CA . GLY A 1 750 ? -26.448 12.632 38.605 1.00 96.62 750 GLY A CA 1
ATOM 5710 C C . GLY A 1 750 ? -27.512 12.719 39.680 1.00 96.62 750 GLY A C 1
ATOM 5711 O O . GLY A 1 750 ? -27.238 12.982 40.852 1.00 96.62 750 GLY A O 1
ATOM 5712 N N . ALA A 1 751 ? -28.750 12.485 39.262 1.00 95.62 751 ALA A N 1
ATOM 5713 C CA . ALA A 1 751 ? -29.885 12.357 40.158 1.00 95.62 751 ALA A CA 1
ATOM 5714 C C . ALA A 1 751 ? -30.726 11.152 39.752 1.00 95.62 751 ALA A C 1
ATOM 5716 O O . ALA A 1 751 ? -31.006 10.957 38.578 1.00 95.62 751 ALA A O 1
ATOM 5717 N N . GLU A 1 752 ? -31.134 10.346 40.722 1.00 93.19 752 GLU A N 1
ATOM 5718 C CA . GLU A 1 752 ? -32.063 9.241 40.524 1.00 93.19 752 GLU A CA 1
ATOM 5719 C C . GLU A 1 752 ? -33.441 9.656 41.045 1.00 93.19 752 GLU A C 1
ATOM 5721 O O . GLU A 1 752 ? -33.622 9.922 42.235 1.00 93.19 752 GLU A O 1
ATOM 5726 N N . LEU A 1 753 ? -34.406 9.740 40.137 1.00 93.50 753 LEU A N 1
ATOM 5727 C CA . LEU A 1 753 ? -35.800 10.075 40.401 1.00 93.50 753 LEU A CA 1
ATOM 5728 C C . LEU A 1 753 ? -36.589 8.771 40.466 1.00 93.50 753 LEU A C 1
ATOM 5730 O O . LEU A 1 753 ? -36.511 7.984 39.530 1.00 93.50 753 LEU A O 1
ATOM 5734 N N . ARG A 1 754 ? -37.348 8.528 41.535 1.00 88.81 754 ARG A N 1
ATOM 5735 C CA . ARG A 1 754 ? -38.170 7.320 41.709 1.00 88.81 754 ARG A CA 1
ATOM 5736 C C . ARG A 1 754 ? -39.616 7.712 41.983 1.00 88.81 754 ARG A C 1
ATOM 5738 O O . ARG A 1 754 ? -39.858 8.585 42.810 1.00 88.81 754 ARG A O 1
ATOM 5745 N N . GLN A 1 755 ? -40.561 7.024 41.354 1.00 88.06 755 GLN A N 1
ATOM 5746 C CA . GLN A 1 755 ? -41.993 7.141 41.619 1.00 88.06 755 GLN A CA 1
ATOM 5747 C C . GLN A 1 755 ? -42.566 5.759 41.926 1.00 88.06 755 GLN A C 1
ATOM 5749 O O . GLN A 1 755 ? -42.499 4.864 41.084 1.00 88.06 755 GLN A O 1
ATOM 5754 N N . TYR A 1 756 ? -43.157 5.588 43.105 1.00 81.75 756 TYR A N 1
ATOM 5755 C CA . TYR A 1 756 ? -43.834 4.354 43.499 1.00 81.75 756 TYR A CA 1
ATOM 5756 C C . TYR A 1 756 ? -45.332 4.447 43.183 1.00 81.75 756 TYR A C 1
ATOM 5758 O O . TYR A 1 756 ? -45.958 5.483 43.403 1.00 81.75 756 TYR A O 1
ATOM 5766 N N . PHE A 1 757 ? -45.907 3.363 42.659 1.00 78.75 757 PHE A N 1
ATOM 5767 C CA . PHE A 1 757 ? -47.340 3.257 42.335 1.00 78.75 757 PHE A CA 1
ATOM 5768 C C . PHE A 1 757 ? -48.059 2.189 43.181 1.00 78.75 757 PHE A C 1
ATOM 5770 O O . PHE A 1 757 ? -49.277 2.042 43.107 1.00 78.75 757 PHE A O 1
ATOM 5777 N N . GLY A 1 758 ? -47.310 1.441 43.995 1.00 68.06 758 GLY A N 1
ATOM 5778 C CA . GLY A 1 758 ? -47.810 0.421 44.913 1.00 68.06 758 GLY A CA 1
ATOM 5779 C C . GLY A 1 758 ? -46.668 -0.401 45.512 1.00 68.06 758 GLY A C 1
ATOM 5780 O O . GLY A 1 758 ? -45.490 -0.087 45.317 1.00 68.06 758 GLY A O 1
ATOM 5781 N N . GLY A 1 759 ? -47.006 -1.487 46.213 1.00 62.19 759 GLY A N 1
ATOM 5782 C CA . GLY A 1 759 ? -46.009 -2.276 46.943 1.00 62.19 759 GLY A CA 1
ATOM 5783 C C . GLY A 1 759 ? -44.946 -2.966 46.083 1.00 62.19 759 GLY A C 1
ATOM 5784 O O . GLY A 1 759 ? -43.845 -3.226 46.557 1.00 62.19 759 GLY A O 1
ATOM 5785 N N . LEU A 1 760 ? -45.214 -3.193 44.795 1.00 67.81 760 LEU A N 1
ATOM 5786 C CA . LEU A 1 760 ? -44.286 -3.878 43.885 1.00 67.81 760 LEU A CA 1
ATOM 5787 C C . LEU A 1 760 ? -44.082 -3.184 42.537 1.00 67.81 760 LEU A C 1
ATOM 5789 O O . LEU A 1 760 ? -43.382 -3.725 41.682 1.00 67.81 760 LEU A O 1
ATOM 5793 N N . SER A 1 761 ? -44.668 -2.003 42.347 1.00 80.81 761 SER A N 1
ATOM 5794 C CA . SER A 1 761 ? -44.600 -1.284 41.077 1.00 80.81 761 SER A CA 1
ATOM 5795 C C . SER A 1 761 ? -44.011 0.102 41.278 1.00 80.81 761 SER A C 1
ATOM 5797 O O . SER A 1 761 ? -44.480 0.871 42.121 1.00 80.81 761 SER A O 1
ATOM 5799 N N . TYR A 1 762 ? -42.983 0.423 40.503 1.00 84.12 762 TYR A N 1
ATOM 5800 C CA . TYR A 1 762 ? -42.330 1.727 40.531 1.00 84.12 762 TYR A CA 1
ATOM 5801 C C . TYR A 1 762 ? -41.684 2.032 39.181 1.00 84.12 762 TYR A C 1
ATOM 5803 O O . TYR A 1 762 ? -41.419 1.142 38.373 1.00 84.12 762 TYR A O 1
ATOM 5811 N N . PHE A 1 763 ? -41.399 3.305 38.970 1.00 89.38 763 PHE A N 1
ATOM 5812 C CA . PHE A 1 763 ? -40.653 3.830 37.840 1.00 89.38 763 PHE A CA 1
ATOM 5813 C C . PHE A 1 763 ? -39.457 4.629 38.352 1.00 89.38 763 PHE A C 1
ATOM 5815 O O . PHE A 1 763 ? -39.521 5.212 39.438 1.00 89.38 763 PHE A O 1
ATOM 5822 N N . PHE A 1 764 ? -38.375 4.673 37.583 1.00 90.62 764 PHE A N 1
ATOM 5823 C CA . PHE A 1 764 ? -37.236 5.528 37.862 1.00 90.62 764 PHE A CA 1
ATOM 5824 C C . PHE A 1 764 ? -36.647 6.154 36.594 1.00 90.62 764 PHE A C 1
ATOM 5826 O O . PHE A 1 764 ? -36.722 5.592 35.499 1.00 90.62 764 PHE A O 1
ATOM 5833 N N . ALA A 1 765 ? -36.025 7.316 36.770 1.00 94.12 765 ALA A N 1
ATOM 5834 C CA . ALA A 1 765 ? -35.241 7.994 35.752 1.00 94.12 765 ALA A CA 1
ATOM 5835 C C . ALA A 1 765 ? -33.941 8.531 36.360 1.00 94.12 765 ALA A C 1
ATOM 5837 O O . ALA A 1 765 ? -33.954 9.137 37.431 1.00 94.12 765 ALA A O 1
ATOM 5838 N N . THR A 1 766 ? -32.828 8.335 35.660 1.00 94.38 766 THR A N 1
ATOM 5839 C CA . THR A 1 766 ? -31.488 8.704 36.115 1.00 94.38 766 THR A CA 1
ATOM 5840 C C . THR A 1 766 ? -30.753 9.495 35.036 1.00 94.38 766 THR A C 1
ATOM 5842 O O . THR A 1 766 ? -30.019 8.903 34.237 1.00 94.38 766 THR A O 1
ATOM 5845 N N . PRO A 1 767 ? -30.939 10.824 34.972 1.00 96.31 767 PRO A N 1
ATOM 5846 C CA . PRO A 1 767 ? -30.013 11.702 34.269 1.00 96.31 767 PRO A CA 1
ATOM 5847 C C . PRO A 1 767 ? -28.673 11.789 35.018 1.00 96.31 767 PRO A C 1
ATOM 5849 O O . PRO A 1 767 ? -28.638 12.001 36.235 1.00 96.31 767 PRO A O 1
ATOM 5852 N N . LYS A 1 768 ? -27.560 11.657 34.293 1.00 95.88 768 LYS A N 1
ATOM 5853 C CA . LYS A 1 768 ? -26.209 11.866 34.828 1.00 95.88 768 LYS A CA 1
ATOM 5854 C C . LYS A 1 768 ? -25.228 12.376 33.774 1.00 95.88 768 LYS A C 1
ATOM 5856 O O . LYS A 1 768 ? -25.425 12.178 32.577 1.00 95.88 768 LYS A O 1
ATOM 5861 N N . ILE A 1 769 ? -24.161 13.014 34.239 1.00 96.94 769 ILE A N 1
ATOM 5862 C CA . ILE A 1 769 ? -22.992 13.400 33.447 1.00 96.94 769 ILE A CA 1
ATOM 5863 C C . ILE A 1 769 ? -21.793 12.615 33.978 1.00 96.94 769 ILE A C 1
ATOM 5865 O O . ILE A 1 769 ? -21.601 12.522 35.188 1.00 96.94 769 ILE A O 1
ATOM 5869 N N . GLU A 1 770 ? -20.997 12.055 33.074 1.00 94.19 770 GLU A N 1
ATOM 5870 C CA . GLU A 1 770 ? -19.773 11.312 33.368 1.00 94.19 770 GLU A CA 1
ATOM 5871 C C . GLU A 1 770 ? -18.595 11.977 32.651 1.00 94.19 770 GLU A C 1
ATOM 5873 O O . GLU A 1 770 ? -18.638 12.178 31.437 1.00 94.19 770 GLU A O 1
ATOM 5878 N N . GLN A 1 771 ? -17.533 12.301 33.380 1.00 93.88 771 GLN A N 1
ATOM 5879 C CA . GLN A 1 771 ? -16.324 12.909 32.835 1.00 93.88 771 GLN A CA 1
ATOM 5880 C C . GLN A 1 771 ? -15.110 12.034 33.128 1.00 93.88 771 GLN A C 1
ATOM 5882 O O . GLN A 1 771 ? -14.838 11.694 34.277 1.00 93.88 771 GLN A O 1
ATOM 5887 N N . TYR A 1 772 ? -14.360 11.693 32.085 1.00 91.19 772 TYR A N 1
ATOM 5888 C CA . TYR A 1 772 ? -13.105 10.962 32.195 1.00 91.19 772 TYR A CA 1
ATOM 5889 C C . TYR A 1 772 ? -12.014 11.917 32.684 1.00 91.19 772 TYR A C 1
ATOM 5891 O O . TYR A 1 772 ? -11.725 12.922 32.039 1.00 91.19 772 TYR A O 1
ATOM 5899 N N . VAL A 1 773 ? -11.427 11.594 33.835 1.00 91.12 773 VAL A N 1
ATOM 5900 C CA . VAL A 1 773 ? -10.310 12.332 34.451 1.00 91.12 773 VAL A CA 1
ATOM 5901 C C . VAL A 1 773 ? -8.966 11.657 34.185 1.00 91.12 773 VAL A C 1
ATOM 5903 O O . VAL A 1 773 ? -7.925 12.300 34.248 1.00 91.12 773 VAL A O 1
ATOM 5906 N N . LEU A 1 774 ? -8.997 10.368 33.843 1.00 85.38 774 LEU A N 1
ATOM 5907 C CA . LEU A 1 774 ? -7.877 9.630 33.279 1.00 85.38 774 LEU A CA 1
ATOM 5908 C C . LEU A 1 774 ? -8.411 8.784 32.129 1.00 85.38 774 LEU A C 1
ATOM 5910 O O . LEU A 1 774 ? -9.420 8.094 32.274 1.00 85.38 774 LEU A O 1
ATOM 5914 N N . ASN A 1 775 ? -7.739 8.839 30.990 1.00 84.06 775 ASN A N 1
ATOM 5915 C CA . ASN A 1 775 ? -8.032 7.989 29.848 1.00 84.06 775 ASN A CA 1
ATOM 5916 C C . ASN A 1 775 ? -6.721 7.747 29.104 1.00 84.06 775 ASN A C 1
ATOM 5918 O O . ASN A 1 775 ? -6.263 8.619 28.374 1.00 84.06 775 ASN A O 1
ATOM 5922 N N . SER A 1 776 ? -6.094 6.601 29.352 1.00 81.81 776 SER A N 1
ATOM 5923 C CA . SER A 1 776 ? -4.850 6.207 28.704 1.00 81.81 776 SER A CA 1
ATOM 5924 C C . SER A 1 776 ? -5.029 4.906 27.929 1.00 81.81 776 SER A C 1
ATOM 5926 O O . SER A 1 776 ? -5.616 3.930 28.409 1.00 81.81 776 SER A O 1
ATOM 5928 N N . GLY A 1 777 ? -4.522 4.896 26.705 1.00 82.69 777 GLY A N 1
ATOM 5929 C CA . GLY A 1 777 ? -4.321 3.714 25.880 1.00 82.69 777 GLY A CA 1
ATOM 5930 C C . GLY A 1 777 ? -2.862 3.634 25.452 1.00 82.69 777 GLY A C 1
ATOM 5931 O O . GLY A 1 777 ? -2.226 4.666 25.231 1.00 82.69 777 GLY A O 1
ATOM 5932 N N . SER A 1 778 ? -2.328 2.417 25.366 1.00 86.12 778 SER A N 1
ATOM 5933 C CA . SER A 1 778 ? -1.082 2.158 24.643 1.00 86.12 778 SER A CA 1
ATOM 5934 C C . SER A 1 778 ? -1.230 2.569 23.175 1.00 86.12 778 SER A C 1
ATOM 5936 O O . SER A 1 778 ? -2.327 2.474 22.619 1.00 86.12 778 SER A O 1
ATOM 5938 N N . ALA A 1 779 ? -0.127 2.966 22.542 1.00 88.44 779 ALA A N 1
ATOM 5939 C CA . ALA A 1 779 ? -0.068 3.092 21.091 1.00 88.44 779 ALA A CA 1
ATOM 5940 C C . ALA A 1 779 ? -0.435 1.759 20.413 1.00 88.44 779 ALA A C 1
ATOM 5942 O O . ALA A 1 779 ? -0.198 0.676 20.961 1.00 88.44 779 ALA A O 1
ATOM 5943 N N . TYR A 1 780 ? -1.009 1.834 19.215 1.00 91.44 780 TYR A N 1
ATOM 5944 C CA . TYR A 1 780 ? -1.115 0.673 18.340 1.00 91.44 780 TYR A CA 1
ATOM 5945 C C . TYR A 1 780 ? 0.239 0.450 17.683 1.00 91.44 780 TYR A C 1
ATOM 5947 O O . TYR A 1 780 ? 0.655 1.271 16.870 1.00 91.44 780 TYR A O 1
ATOM 5955 N N . THR A 1 781 ? 0.903 -0.651 18.022 1.00 95.06 781 THR A N 1
ATOM 5956 C CA . THR A 1 781 ? 2.186 -1.038 17.429 1.00 95.06 781 THR A CA 1
ATOM 5957 C C . THR A 1 781 ? 2.017 -2.313 16.622 1.00 95.06 781 THR A C 1
ATOM 5959 O O . THR A 1 781 ? 1.452 -3.297 17.111 1.00 95.06 781 THR A O 1
ATOM 5962 N N . ALA A 1 782 ? 2.498 -2.301 15.380 1.00 95.88 782 ALA A N 1
ATOM 5963 C CA . ALA A 1 782 ? 2.429 -3.457 14.504 1.00 95.88 782 ALA A CA 1
ATOM 5964 C C . ALA A 1 782 ? 3.609 -3.538 13.528 1.00 95.88 782 ALA A C 1
ATOM 5966 O O . ALA A 1 782 ? 4.255 -2.544 13.211 1.00 95.88 782 ALA A O 1
ATOM 5967 N N . SER A 1 783 ? 3.867 -4.742 13.025 1.00 95.62 783 SER A N 1
ATOM 5968 C CA . SER A 1 783 ? 4.795 -5.012 11.919 1.00 95.62 783 SER A CA 1
ATOM 5969 C C . SER A 1 783 ? 4.115 -5.905 10.887 1.00 95.62 783 SER A C 1
ATOM 5971 O O . SER A 1 783 ? 3.254 -6.710 11.244 1.00 95.62 783 SER A O 1
ATOM 5973 N N . PHE A 1 784 ? 4.464 -5.785 9.608 1.00 94.94 784 PHE A N 1
ATOM 5974 C CA . PHE A 1 784 ? 3.941 -6.706 8.596 1.00 94.94 784 PHE A CA 1
ATOM 5975 C C . PHE A 1 784 ? 4.509 -8.111 8.800 1.00 94.94 784 PHE A C 1
ATOM 5977 O O . PHE A 1 784 ? 5.670 -8.285 9.175 1.00 94.94 784 PHE A O 1
ATOM 5984 N N . VAL A 1 785 ? 3.698 -9.137 8.554 1.00 92.62 785 VAL A N 1
ATOM 5985 C CA . VAL A 1 785 ? 4.156 -10.526 8.651 1.00 92.62 785 VAL A CA 1
ATOM 5986 C C . VAL A 1 785 ? 5.247 -10.772 7.604 1.00 92.62 785 VAL A C 1
ATOM 5988 O O . VAL A 1 785 ? 5.045 -10.552 6.413 1.00 92.62 785 VAL A O 1
ATOM 5991 N N . GLY A 1 786 ? 6.417 -11.226 8.058 1.00 89.12 786 GLY A N 1
ATOM 5992 C CA . GLY A 1 786 ? 7.580 -11.464 7.199 1.00 89.12 786 GLY A CA 1
ATOM 5993 C C . GLY A 1 786 ? 8.437 -10.229 6.907 1.00 89.12 786 GLY A C 1
ATOM 5994 O O . GLY A 1 786 ? 9.451 -10.380 6.241 1.00 89.12 786 GLY A O 1
ATOM 5995 N N . SER A 1 787 ? 8.073 -9.046 7.416 1.00 91.31 787 SER A N 1
ATOM 5996 C CA . SER A 1 787 ? 8.886 -7.830 7.286 1.00 91.31 787 SER A CA 1
ATOM 5997 C C . SER A 1 787 ? 10.132 -7.877 8.165 1.00 91.31 787 SER A C 1
ATOM 5999 O O . SER A 1 787 ? 10.049 -8.227 9.344 1.00 91.31 787 SER A O 1
ATOM 6001 N N . SER A 1 788 ? 11.274 -7.456 7.617 1.00 87.88 788 SER A N 1
ATOM 6002 C CA . SER A 1 788 ? 12.508 -7.226 8.382 1.00 87.88 788 SER A CA 1
ATOM 6003 C C . SER A 1 788 ? 12.623 -5.805 8.944 1.00 87.88 788 SER A C 1
ATOM 6005 O O . SER A 1 788 ? 13.500 -5.554 9.770 1.00 87.88 788 SER A O 1
ATOM 6007 N N . ALA A 1 789 ? 11.779 -4.865 8.502 1.00 87.62 789 ALA A N 1
ATOM 6008 C CA . ALA A 1 789 ? 11.761 -3.509 9.040 1.00 87.62 789 ALA A CA 1
ATOM 6009 C C . ALA A 1 789 ? 11.183 -3.455 10.472 1.00 87.62 789 ALA A C 1
ATOM 6011 O O . ALA A 1 789 ? 10.385 -4.323 10.850 1.00 87.62 789 ALA A O 1
ATOM 6012 N N . PRO A 1 790 ? 11.547 -2.425 11.265 1.00 86.19 790 PRO A N 1
ATOM 6013 C CA . PRO A 1 790 ? 10.961 -2.178 12.581 1.00 86.19 790 PRO A CA 1
ATOM 6014 C C . PRO A 1 790 ? 9.435 -2.021 12.542 1.00 86.19 790 PRO A C 1
ATOM 6016 O O . PRO A 1 790 ? 8.845 -1.716 11.505 1.00 86.19 790 PRO A O 1
ATOM 6019 N N . SER A 1 791 ? 8.795 -2.193 13.699 1.00 93.12 791 SER A N 1
ATOM 6020 C CA . SER A 1 791 ? 7.369 -1.915 13.850 1.00 93.12 791 SER A CA 1
ATOM 6021 C C . SER A 1 791 ? 7.055 -0.429 13.660 1.00 93.12 791 SER A C 1
ATOM 6023 O O . SER A 1 791 ? 7.876 0.451 13.923 1.00 93.12 791 SER A O 1
ATOM 6025 N N . PHE A 1 792 ? 5.835 -0.151 13.206 1.00 94.38 792 PHE A N 1
ATOM 6026 C CA . PHE A 1 792 ? 5.264 1.189 13.194 1.00 94.38 792 PHE A CA 1
ATOM 6027 C C . PHE A 1 792 ? 4.292 1.341 14.363 1.00 94.38 792 PHE A C 1
ATOM 6029 O O . PHE A 1 792 ? 3.588 0.392 14.724 1.00 94.38 792 PHE A O 1
ATOM 6036 N N . SER A 1 793 ? 4.235 2.546 14.928 1.00 93.38 793 SER A N 1
ATOM 6037 C CA . SER A 1 793 ? 3.378 2.865 16.068 1.00 93.38 793 SER A CA 1
ATOM 6038 C C . SER A 1 793 ? 2.509 4.081 15.786 1.00 93.38 793 SER A C 1
ATOM 6040 O O . SER A 1 793 ? 2.980 5.086 15.259 1.00 93.38 793 SER A O 1
ATOM 6042 N N . ILE A 1 794 ? 1.237 3.987 16.161 1.00 90.56 794 ILE A N 1
ATOM 6043 C CA . ILE A 1 794 ? 0.264 5.076 16.087 1.00 90.56 794 ILE A CA 1
ATOM 6044 C C . ILE A 1 794 ? -0.242 5.352 17.496 1.00 90.56 794 ILE A C 1
ATOM 6046 O O . ILE A 1 794 ? -0.831 4.485 18.147 1.00 90.56 794 ILE A O 1
ATOM 6050 N N . GLU A 1 795 ? 0.033 6.564 17.969 1.00 86.06 795 GLU A N 1
ATOM 6051 C CA . GLU A 1 795 ? -0.308 6.996 19.320 1.00 86.06 795 GLU A CA 1
ATOM 6052 C C . GLU A 1 795 ? -1.816 7.065 19.539 1.00 86.06 795 GLU A C 1
ATOM 6054 O O . GLU A 1 795 ? -2.568 7.537 18.684 1.00 86.06 795 GLU A O 1
ATOM 6059 N N . SER A 1 796 ? -2.238 6.648 20.734 1.00 80.38 796 SER A N 1
ATOM 6060 C CA . SER A 1 796 ? -3.626 6.782 21.163 1.00 80.38 796 SER A CA 1
ATOM 6061 C C . SER A 1 796 ? -3.950 8.247 21.488 1.00 80.38 796 SER A C 1
ATOM 6063 O O . SER A 1 796 ? -3.293 8.875 22.327 1.00 80.38 796 SER A O 1
ATOM 6065 N N . LYS A 1 797 ? -5.017 8.800 20.904 1.00 78.19 797 LYS A N 1
ATOM 6066 C CA . LYS A 1 797 ? -5.610 10.091 21.278 1.00 78.19 797 LYS A CA 1
ATOM 6067 C C . LYS A 1 797 ? -6.311 9.963 22.630 1.00 78.19 797 LYS A C 1
ATOM 6069 O O . LYS A 1 797 ? -7.525 9.785 22.738 1.00 78.19 797 LYS A O 1
ATOM 6074 N N . ASN A 1 798 ? -5.511 10.109 23.684 1.00 75.75 798 ASN A N 1
ATOM 6075 C CA . ASN A 1 798 ? -5.876 10.060 25.103 1.00 75.75 798 ASN A CA 1
ATOM 6076 C C . ASN A 1 798 ? -6.739 11.266 25.549 1.00 75.75 798 ASN A C 1
ATOM 6078 O O . ASN A 1 798 ? -6.366 12.047 26.422 1.00 75.75 798 ASN A O 1
ATOM 6082 N N . SER A 1 799 ? -7.906 11.444 24.923 1.00 77.31 799 SER A N 1
ATOM 6083 C CA . SER A 1 799 ? -8.826 12.560 25.168 1.00 77.31 799 SER A CA 1
ATOM 6084 C C . SER A 1 799 ? -9.655 12.367 26.445 1.00 77.31 799 SER A C 1
ATOM 6086 O O . SER A 1 799 ? -10.184 11.279 26.704 1.00 77.31 799 SER A O 1
ATOM 6088 N N . ALA A 1 800 ? -9.828 13.445 27.216 1.00 84.31 800 ALA A N 1
ATOM 6089 C CA . ALA A 1 800 ? -10.751 13.507 28.347 1.00 84.31 800 ALA A CA 1
ATOM 6090 C C . ALA A 1 800 ? -12.198 13.634 27.839 1.00 84.31 800 ALA A C 1
ATOM 6092 O O . ALA A 1 800 ? -12.677 14.722 27.515 1.00 84.31 800 ALA A O 1
ATOM 6093 N N . LYS A 1 801 ? -12.895 12.500 27.736 1.00 88.75 801 LYS A N 1
ATOM 6094 C CA . LYS A 1 801 ? -14.270 12.435 27.223 1.00 88.75 801 LYS A CA 1
ATOM 6095 C C . LYS A 1 801 ? -15.294 12.836 28.290 1.00 88.75 801 LYS A C 1
ATOM 6097 O O . LYS A 1 801 ? -15.169 12.463 29.456 1.00 88.75 801 LYS A O 1
ATOM 6102 N N . THR A 1 802 ? -16.357 13.519 27.875 1.00 92.81 802 THR A N 1
ATOM 6103 C CA . THR A 1 802 ? -17.529 13.807 28.716 1.00 92.81 802 THR A CA 1
ATOM 6104 C C . THR A 1 802 ? -18.775 13.234 28.065 1.00 92.81 802 THR A C 1
ATOM 6106 O O . THR A 1 802 ? -19.045 13.515 26.898 1.00 92.81 802 THR A O 1
ATOM 6109 N N . TYR A 1 803 ? -19.558 12.476 28.826 1.00 93.62 803 TYR A N 1
ATOM 6110 C CA . TYR A 1 803 ? -20.803 11.865 28.385 1.00 93.62 803 TYR A CA 1
ATOM 6111 C C . TYR A 1 803 ? -21.991 12.375 29.189 1.00 93.62 803 TYR A C 1
ATOM 6113 O O . TYR A 1 803 ? -21.924 12.503 30.408 1.00 93.62 803 TYR A O 1
ATOM 6121 N N . GLY A 1 804 ? -23.102 12.598 28.499 1.00 96.06 804 GLY A N 1
ATOM 6122 C CA . GLY A 1 804 ? -24.425 12.698 29.093 1.00 96.06 804 GLY A CA 1
ATOM 6123 C C . GLY A 1 804 ? -25.099 11.339 29.009 1.00 96.06 804 GLY A C 1
ATOM 6124 O O . GLY A 1 804 ? -25.025 10.671 27.978 1.00 96.06 804 GLY A O 1
ATOM 6125 N N . GLN A 1 805 ? -25.752 10.917 30.080 1.00 95.12 805 GLN A N 1
ATOM 6126 C CA . GLN A 1 805 ? -26.461 9.650 30.131 1.00 95.12 805 GLN A CA 1
ATOM 6127 C C . GLN A 1 805 ? -27.850 9.841 30.730 1.00 95.12 805 GLN A C 1
ATOM 6129 O O . GLN A 1 805 ? -28.030 10.563 31.709 1.00 95.12 805 GLN A O 1
ATOM 6134 N N . LEU A 1 806 ? -28.829 9.155 30.150 1.00 95.44 806 LEU A N 1
ATOM 6135 C CA . LEU A 1 806 ? -30.184 9.066 30.667 1.00 95.44 806 LEU A CA 1
ATOM 6136 C C . LEU A 1 806 ? -30.586 7.598 30.700 1.00 95.44 806 LEU A C 1
ATOM 6138 O O . LEU A 1 806 ? -30.597 6.927 29.670 1.00 95.44 806 LEU A O 1
ATOM 6142 N N . ILE A 1 807 ? -30.908 7.110 31.892 1.00 92.75 807 ILE A N 1
ATOM 6143 C CA . ILE A 1 807 ? -31.498 5.789 32.092 1.00 92.75 807 ILE A CA 1
ATOM 6144 C C . ILE A 1 807 ? -32.940 5.972 32.538 1.00 92.75 807 ILE A C 1
ATOM 6146 O O . ILE A 1 807 ? -33.213 6.780 33.419 1.00 92.75 807 ILE A O 1
ATOM 6150 N N . ILE A 1 808 ? -33.850 5.202 31.962 1.00 92.94 808 ILE A N 1
ATOM 6151 C CA . ILE A 1 808 ? -35.254 5.152 32.343 1.00 92.94 808 ILE A CA 1
ATOM 6152 C C . ILE A 1 808 ? -35.631 3.688 32.531 1.00 92.94 808 ILE A C 1
ATOM 6154 O O . ILE A 1 808 ? -35.288 2.843 31.708 1.00 92.94 808 ILE A O 1
ATOM 6158 N N . GLY A 1 809 ? -36.368 3.368 33.586 1.00 91.06 809 GLY A N 1
ATOM 6159 C CA . GLY A 1 809 ? -36.902 2.026 33.739 1.00 91.06 809 GLY A CA 1
ATOM 6160 C C . GLY A 1 809 ? -37.968 1.928 34.807 1.00 91.06 809 GLY A C 1
ATOM 6161 O O . GLY A 1 809 ? -38.328 2.900 35.464 1.00 91.06 809 GLY A O 1
ATOM 6162 N N . GLY A 1 810 ? -38.496 0.732 34.982 1.00 88.06 810 GLY A N 1
ATOM 6163 C CA . GLY A 1 810 ? -39.494 0.474 35.998 1.00 88.06 810 GLY A CA 1
ATOM 6164 C C . GLY A 1 810 ? -39.724 -1.006 36.202 1.00 88.06 810 GLY A C 1
ATOM 6165 O O . GLY A 1 810 ? -39.317 -1.845 35.396 1.00 88.06 810 GLY A O 1
ATOM 6166 N N . THR A 1 811 ? -40.404 -1.304 37.299 1.00 86.44 811 THR A N 1
ATOM 6167 C CA . THR A 1 811 ? -40.868 -2.645 37.627 1.00 86.44 811 THR A CA 1
ATOM 6168 C C . THR A 1 811 ? -42.382 -2.642 37.743 1.00 86.44 811 THR A C 1
ATOM 6170 O O . THR A 1 811 ? -42.968 -1.729 38.326 1.00 86.44 811 THR A O 1
ATOM 6173 N N . ILE A 1 812 ? -43.002 -3.688 37.208 1.00 86.81 812 ILE A N 1
ATOM 6174 C CA . ILE A 1 812 ? -44.422 -3.991 37.333 1.00 86.81 812 ILE A CA 1
ATOM 6175 C C . ILE A 1 812 ? -44.531 -5.298 38.121 1.00 86.81 812 ILE A C 1
ATOM 6177 O O . ILE A 1 812 ? -44.090 -6.357 37.663 1.00 86.81 812 ILE A O 1
ATOM 6181 N N . GLY A 1 813 ? -45.085 -5.221 39.329 1.00 80.31 813 GLY A N 1
ATOM 6182 C CA . GLY A 1 813 ? -45.355 -6.393 40.155 1.00 80.31 813 GLY A CA 1
ATOM 6183 C C . GLY A 1 813 ? -46.658 -7.076 39.756 1.00 80.31 813 GLY A C 1
ATOM 6184 O O . GLY A 1 813 ? -47.689 -6.414 39.653 1.00 80.31 813 GLY A O 1
ATOM 6185 N N . PHE A 1 814 ? -46.619 -8.397 39.575 1.00 80.62 814 PHE A N 1
ATOM 6186 C CA . PHE A 1 814 ? -47.816 -9.218 39.341 1.00 80.62 814 PHE A CA 1
ATOM 6187 C C . PHE A 1 814 ? -48.258 -9.954 40.608 1.00 80.62 814 PHE A C 1
ATOM 6189 O O . PHE A 1 814 ? -49.450 -10.153 40.820 1.00 80.62 814 PHE A O 1
ATOM 6196 N N . SER A 1 815 ? -47.302 -10.362 41.445 1.00 77.38 815 SER A N 1
ATOM 6197 C CA . SER A 1 815 ? -47.534 -10.982 42.752 1.00 77.38 815 SER A CA 1
ATOM 6198 C C . SER A 1 815 ? -46.377 -10.676 43.699 1.00 77.38 815 SER A C 1
ATOM 6200 O O . SER A 1 815 ? -45.306 -10.269 43.254 1.00 77.38 815 SER A O 1
ATOM 6202 N N . ASP A 1 816 ? -46.547 -10.964 44.989 1.00 71.88 816 ASP A N 1
ATOM 6203 C CA . ASP A 1 816 ? -45.548 -10.836 46.068 1.00 71.88 816 ASP A CA 1
ATOM 6204 C C . ASP A 1 816 ? -44.177 -11.433 45.719 1.00 71.88 816 ASP A C 1
ATOM 6206 O O . ASP A 1 816 ? -43.146 -10.982 46.226 1.00 71.88 816 ASP A O 1
ATOM 6210 N N . ARG A 1 817 ? -44.161 -12.430 44.824 1.00 79.75 817 ARG A N 1
ATOM 6211 C CA . ARG A 1 817 ? -42.956 -13.140 44.392 1.00 79.75 817 ARG A CA 1
ATOM 6212 C C . ARG A 1 817 ? -42.492 -12.774 42.990 1.00 79.75 817 ARG A C 1
ATOM 6214 O O . ARG A 1 817 ? -41.294 -12.866 42.753 1.00 79.75 817 ARG A O 1
ATOM 6221 N N . PHE A 1 818 ? -43.383 -12.387 42.074 1.00 85.38 818 PHE A N 1
ATOM 6222 C CA . PHE A 1 818 ? -43.063 -12.243 40.650 1.00 85.38 818 PHE A CA 1
ATOM 6223 C C . PHE A 1 818 ? -43.239 -10.810 40.131 1.00 85.38 818 PHE A C 1
ATOM 6225 O O . PHE A 1 818 ? -44.303 -10.198 40.280 1.00 85.38 818 PHE A O 1
ATOM 6232 N N . SER A 1 819 ? -42.207 -10.300 39.454 1.00 86.38 819 SER A N 1
ATOM 6233 C CA . SER A 1 819 ? -42.217 -8.979 38.820 1.00 86.38 819 SER A CA 1
ATOM 6234 C C . SER A 1 819 ? -41.523 -8.970 37.456 1.00 86.38 819 SER A C 1
ATOM 6236 O O . SER A 1 819 ? -40.596 -9.748 37.212 1.00 86.38 819 SER A O 1
ATOM 6238 N N . ILE A 1 820 ? -41.954 -8.054 36.586 1.00 90.06 820 ILE A N 1
ATOM 6239 C CA . ILE A 1 820 ? -41.324 -7.768 35.290 1.00 90.06 820 ILE A CA 1
ATOM 6240 C C . ILE A 1 820 ? -40.678 -6.389 35.335 1.00 90.06 820 ILE A C 1
ATOM 6242 O O . ILE A 1 820 ? -41.262 -5.442 35.858 1.00 90.06 820 ILE A O 1
ATOM 6246 N N . ASN A 1 821 ? -39.496 -6.273 34.739 1.00 88.69 821 ASN A N 1
ATOM 6247 C CA . ASN A 1 821 ? -38.714 -5.051 34.669 1.00 88.69 821 ASN A CA 1
ATOM 6248 C C . ASN A 1 821 ? -38.559 -4.630 33.206 1.00 88.69 821 ASN A C 1
ATOM 6250 O O . ASN A 1 821 ? -38.295 -5.470 32.347 1.00 88.69 821 ASN A O 1
ATOM 6254 N N . LEU A 1 822 ? -38.675 -3.334 32.942 1.00 92.44 822 LEU A N 1
ATOM 6255 C CA . LEU A 1 822 ? -38.451 -2.732 31.628 1.00 92.44 822 LEU A CA 1
ATOM 6256 C C . LEU A 1 822 ? -37.473 -1.567 31.777 1.00 92.44 822 LEU A C 1
ATOM 6258 O O . LEU A 1 822 ? -37.475 -0.880 32.805 1.00 92.44 822 LEU A O 1
ATOM 6262 N N . GLY A 1 823 ? -36.649 -1.327 30.762 1.00 91.81 823 GLY A N 1
ATOM 6263 C CA . GLY A 1 823 ? -35.703 -0.219 30.791 1.00 91.81 823 GLY A CA 1
ATOM 6264 C C . GLY A 1 823 ? -35.170 0.174 29.423 1.00 91.81 823 GLY A C 1
ATOM 6265 O O . GLY A 1 823 ? -35.049 -0.657 28.526 1.00 91.81 823 GLY A O 1
ATOM 6266 N N . VAL A 1 824 ? -34.840 1.456 29.288 1.00 95.12 824 VAL A N 1
ATOM 6267 C CA . VAL A 1 824 ? -34.116 2.038 28.157 1.00 95.12 824 VAL A CA 1
ATOM 6268 C C . VAL A 1 824 ? -33.046 2.993 28.677 1.00 95.12 824 VAL A C 1
ATOM 6270 O O . VAL A 1 824 ? -33.246 3.707 29.659 1.00 95.12 824 VAL A O 1
ATOM 6273 N N . GLY A 1 825 ? -31.892 3.015 28.025 1.00 93.31 825 GLY A N 1
ATOM 6274 C CA . GLY A 1 825 ? -30.767 3.845 28.418 1.00 93.31 825 GLY A CA 1
ATOM 6275 C C . GLY A 1 825 ? -30.019 4.365 27.206 1.00 93.31 825 GLY A C 1
ATOM 6276 O O . GLY A 1 825 ? -29.792 3.623 26.252 1.00 93.31 825 GLY A O 1
ATOM 6277 N N . VAL A 1 826 ? -29.613 5.631 27.260 1.00 94.31 826 VAL A N 1
ATOM 6278 C CA . VAL A 1 826 ? -28.764 6.257 26.243 1.00 94.31 826 VAL A CA 1
ATOM 6279 C C . VAL A 1 826 ? -27.582 6.959 26.902 1.00 94.31 826 VAL A C 1
ATOM 6281 O O . VAL A 1 826 ? -27.744 7.611 27.933 1.00 94.31 826 VAL A O 1
ATOM 6284 N N . LYS A 1 827 ? -26.396 6.832 26.310 1.00 93.88 827 LYS A N 1
ATOM 6285 C CA . LYS A 1 827 ? -25.164 7.533 26.681 1.00 93.88 827 LYS A CA 1
ATOM 6286 C C . LYS A 1 827 ? -24.599 8.210 25.435 1.00 93.88 827 LYS A C 1
ATOM 6288 O O . LYS A 1 827 ? -24.338 7.546 24.439 1.00 93.88 827 LYS A O 1
ATOM 6293 N N . GLN A 1 828 ? -24.424 9.522 25.492 1.00 93.25 828 GLN A N 1
ATOM 6294 C CA . GLN A 1 828 ? -24.057 10.378 24.367 1.00 93.25 828 GLN A CA 1
ATOM 6295 C C . GLN A 1 828 ? -22.809 11.183 24.716 1.00 93.25 828 GLN A C 1
ATOM 6297 O O . GLN A 1 828 ? -22.758 11.793 25.784 1.00 93.25 828 GLN A O 1
ATOM 6302 N N . ILE A 1 829 ? -21.821 11.230 23.821 1.00 91.56 829 ILE A N 1
ATOM 6303 C CA . ILE A 1 829 ? -20.670 12.121 23.999 1.00 91.56 829 ILE A CA 1
ATOM 6304 C C . ILE A 1 829 ? -21.109 13.583 23.870 1.00 91.56 829 ILE A C 1
ATOM 6306 O O . ILE A 1 829 ? -21.814 13.953 22.928 1.00 91.56 829 ILE A O 1
ATOM 6310 N N . LEU A 1 830 ? -20.682 14.404 24.825 1.00 92.38 830 LEU A N 1
ATOM 6311 C CA . LEU A 1 830 ? -20.939 15.843 24.887 1.00 92.38 830 LEU A CA 1
ATOM 6312 C C . LEU A 1 830 ? -19.673 16.651 24.576 1.00 92.38 830 LEU A C 1
ATOM 6314 O O . LEU A 1 830 ? -19.754 17.674 23.903 1.00 92.38 830 LEU A O 1
ATOM 6318 N N . ALA A 1 831 ? -18.507 16.185 25.035 1.00 90.94 831 ALA A N 1
ATOM 6319 C CA . ALA A 1 831 ? -17.215 16.838 24.822 1.00 90.94 831 ALA A CA 1
ATOM 6320 C C . ALA A 1 831 ? -16.063 15.819 24.761 1.00 90.94 831 ALA A C 1
ATOM 6322 O O . ALA A 1 831 ? -16.216 14.671 25.182 1.00 90.94 831 ALA A O 1
ATOM 6323 N N . GLY A 1 832 ? -14.912 16.247 24.230 1.00 84.75 832 GLY A N 1
ATOM 6324 C CA . GLY A 1 832 ? -13.712 15.407 24.116 1.00 84.75 832 GLY A CA 1
ATOM 6325 C C . GLY A 1 832 ? -13.752 14.402 22.960 1.00 84.75 832 GLY A C 1
ATOM 6326 O O . GLY A 1 832 ? -13.162 13.327 23.070 1.00 84.75 832 GLY A O 1
ATOM 6327 N N . LYS A 1 833 ? -14.459 14.731 21.867 1.00 83.56 833 LYS A N 1
ATOM 6328 C CA . LYS A 1 833 ? -14.554 13.887 20.662 1.00 83.56 833 LYS A CA 1
ATOM 6329 C C . LYS A 1 833 ? -13.167 13.553 20.110 1.00 83.56 833 LYS A C 1
ATOM 6331 O O . LYS A 1 833 ? -12.305 14.425 20.042 1.00 83.56 833 LYS A O 1
ATOM 6336 N N . VAL A 1 834 ? -12.996 12.316 19.657 1.00 77.06 834 VAL A N 1
ATOM 6337 C CA . VAL A 1 834 ? -11.812 11.868 18.915 1.00 77.06 834 VAL A CA 1
ATOM 6338 C C . VAL A 1 834 ? -12.162 11.868 17.428 1.00 77.06 834 VAL A C 1
ATOM 6340 O O . VAL A 1 834 ? -13.245 11.423 17.052 1.00 77.06 834 VAL A O 1
ATOM 6343 N N . ASP A 1 835 ? -11.296 12.450 16.595 1.00 73.75 835 ASP A N 1
ATOM 6344 C CA . ASP A 1 835 ? -11.485 12.581 15.138 1.00 73.75 835 ASP A CA 1
ATOM 6345 C C . ASP A 1 835 ? -12.835 13.191 14.723 1.00 73.75 835 ASP A C 1
ATOM 6347 O O . ASP A 1 835 ? -13.449 12.790 13.738 1.00 73.75 835 ASP A O 1
ATOM 6351 N N . ALA A 1 836 ? -13.337 14.143 15.518 1.00 79.12 836 ALA A N 1
ATOM 6352 C CA . ALA A 1 836 ? -14.649 14.775 15.344 1.00 79.12 836 ALA A CA 1
ATOM 6353 C C . ALA A 1 836 ? -15.850 13.799 15.306 1.00 79.12 836 ALA A C 1
ATOM 6355 O O . ALA A 1 836 ? -16.974 14.217 15.010 1.00 79.12 836 ALA A O 1
ATOM 6356 N N . LYS A 1 837 ? -15.660 12.523 15.674 1.00 82.31 837 LYS A N 1
ATOM 6357 C CA . LYS A 1 837 ? -16.722 11.512 15.693 1.00 82.31 837 LYS A CA 1
ATOM 6358 C C . LYS A 1 837 ? -17.618 11.697 16.921 1.00 82.31 837 LYS A C 1
ATOM 6360 O O . LYS A 1 837 ? -17.153 11.898 18.043 1.00 82.31 837 LYS A O 1
ATOM 6365 N N . ASN A 1 838 ? -18.931 11.635 16.701 1.00 85.75 838 ASN A N 1
ATOM 6366 C CA . ASN A 1 838 ? -19.911 11.514 17.781 1.00 85.75 838 ASN A CA 1
ATOM 6367 C C . ASN A 1 838 ? -20.011 10.053 18.216 1.00 85.75 838 ASN A C 1
ATOM 6369 O O . ASN A 1 838 ? -19.952 9.169 17.371 1.00 85.75 838 ASN A O 1
ATOM 6373 N N . GLU A 1 839 ? -20.226 9.816 19.505 1.00 87.50 839 GLU A N 1
ATOM 6374 C CA . GLU A 1 839 ? -20.422 8.489 20.083 1.00 87.50 839 GLU A CA 1
ATOM 6375 C C . GLU A 1 839 ? -21.765 8.449 20.816 1.00 87.50 839 GLU A C 1
ATOM 6377 O O . GLU A 1 839 ? -22.016 9.262 21.714 1.00 87.50 839 GLU A O 1
ATOM 6382 N N . THR A 1 840 ? -22.612 7.497 20.439 1.00 90.12 840 THR A N 1
ATOM 6383 C CA . THR A 1 840 ? -23.925 7.254 21.037 1.00 90.12 840 THR A CA 1
ATOM 6384 C C . THR A 1 840 ? -24.071 5.772 21.338 1.00 90.12 840 THR A C 1
ATOM 6386 O O . THR A 1 840 ? -23.912 4.925 20.463 1.00 90.12 840 THR A O 1
ATOM 6389 N N . TYR A 1 841 ? -24.426 5.456 22.574 1.00 90.44 841 TYR A N 1
ATOM 6390 C CA . TYR A 1 841 ? -24.658 4.098 23.045 1.00 90.44 841 TYR A CA 1
ATOM 6391 C C . TYR A 1 841 ? -26.092 4.016 23.546 1.00 90.44 841 TYR A C 1
ATOM 6393 O O . TYR A 1 841 ? -26.457 4.733 24.477 1.00 90.44 841 TYR A O 1
ATOM 6401 N N . ALA A 1 842 ? -26.910 3.170 22.933 1.00 91.19 842 ALA A N 1
ATOM 6402 C CA . ALA A 1 842 ? -28.301 2.973 23.314 1.00 91.19 842 ALA A CA 1
ATOM 6403 C C . ALA A 1 842 ? -28.549 1.505 23.659 1.00 91.19 842 ALA A C 1
ATOM 6405 O O . ALA A 1 842 ? -28.053 0.610 22.977 1.00 91.19 842 ALA A O 1
ATOM 6406 N N . SER A 1 843 ? -29.332 1.251 24.701 1.00 93.19 843 SER A N 1
ATOM 6407 C CA . SER A 1 843 ? -29.751 -0.095 25.084 1.00 93.19 843 SER A CA 1
ATOM 6408 C C . SER A 1 843 ? -31.181 -0.099 25.613 1.00 93.19 843 SER A C 1
ATOM 6410 O O . SER A 1 843 ? -31.614 0.854 26.260 1.00 93.19 843 SER A O 1
ATOM 6412 N N . GLY A 1 844 ? -31.902 -1.186 25.359 1.00 93.88 844 GLY A N 1
ATOM 6413 C CA . GLY A 1 844 ? -33.180 -1.510 25.978 1.00 93.88 844 GLY A CA 1
ATOM 6414 C C . GLY A 1 844 ? -33.149 -2.905 26.596 1.00 93.88 844 GLY A C 1
ATOM 6415 O O . GLY A 1 844 ? -32.443 -3.792 26.111 1.00 93.88 844 GLY A O 1
ATOM 6416 N N . ASN A 1 845 ? -33.910 -3.114 27.671 1.00 93.50 845 ASN A N 1
ATOM 6417 C CA . ASN A 1 845 ? -34.004 -4.410 28.332 1.00 93.50 845 ASN A CA 1
ATOM 6418 C C . ASN A 1 845 ? -35.416 -4.775 28.810 1.00 93.50 845 ASN A C 1
ATOM 6420 O O . ASN A 1 845 ? -36.276 -3.922 29.043 1.00 93.50 845 ASN A O 1
ATOM 6424 N N . ILE A 1 846 ? -35.618 -6.085 28.955 1.00 94.69 846 ILE A N 1
ATOM 6425 C CA . ILE A 1 846 ? -36.801 -6.707 29.548 1.00 94.69 846 ILE A CA 1
ATOM 6426 C C . ILE A 1 846 ? -36.309 -7.791 30.504 1.00 94.69 846 ILE A C 1
ATOM 6428 O O . ILE A 1 846 ? -35.512 -8.651 30.127 1.00 94.69 846 ILE A O 1
ATOM 6432 N N . GLY A 1 847 ? -36.781 -7.775 31.745 1.00 92.75 847 GLY A N 1
ATOM 6433 C CA . GLY A 1 847 ? -36.352 -8.720 32.766 1.00 92.75 847 GLY A CA 1
ATOM 6434 C C . GLY A 1 847 ? -37.490 -9.273 33.602 1.00 92.75 847 GLY A C 1
ATOM 6435 O O . GLY A 1 847 ? -38.559 -8.684 33.701 1.00 92.75 847 GLY A O 1
ATOM 6436 N N . VAL A 1 848 ? -37.224 -10.405 34.238 1.00 92.31 848 VAL A N 1
ATOM 6437 C CA . VAL A 1 848 ? -38.117 -11.064 35.192 1.00 92.31 848 VAL A CA 1
ATOM 6438 C C . VAL A 1 848 ? -37.381 -11.276 36.509 1.00 92.31 848 VAL A C 1
ATOM 6440 O O . VAL A 1 848 ? -36.164 -11.492 36.526 1.00 92.31 848 VAL A O 1
ATOM 6443 N N . LYS A 1 849 ? -38.106 -11.220 37.624 1.00 88.25 849 LYS A N 1
ATOM 6444 C CA . LYS A 1 849 ? -37.564 -11.487 38.959 1.00 88.25 849 LYS A CA 1
ATOM 6445 C C . LYS A 1 849 ? -38.528 -12.345 39.768 1.00 88.25 849 LYS A C 1
ATOM 6447 O O . LYS A 1 849 ? -39.735 -12.114 39.751 1.00 88.25 849 LYS A O 1
ATOM 6452 N N . TYR A 1 850 ? -37.959 -13.306 40.491 1.00 88.25 850 TYR A N 1
ATOM 6453 C CA . TYR A 1 850 ? -38.659 -14.169 41.431 1.00 88.25 850 TYR A CA 1
ATOM 6454 C C . TYR A 1 850 ? -38.019 -14.076 42.824 1.00 88.25 850 TYR A C 1
ATOM 6456 O O . TYR A 1 850 ? -36.805 -14.239 42.963 1.00 88.25 850 TYR A O 1
ATOM 6464 N N . ARG A 1 851 ? -38.823 -13.784 43.849 1.00 84.75 851 ARG A N 1
ATOM 6465 C CA . ARG A 1 851 ? -38.407 -13.657 45.257 1.00 84.75 851 ARG A CA 1
ATOM 6466 C C . ARG A 1 851 ? -38.834 -14.889 46.059 1.00 84.75 851 ARG A C 1
ATOM 6468 O O . ARG A 1 851 ? -39.947 -15.379 45.851 1.00 84.75 851 ARG A O 1
ATOM 6475 N N . PHE A 1 852 ? -37.972 -15.361 46.960 1.00 83.00 852 PHE A N 1
ATOM 6476 C CA . PHE A 1 852 ? -38.218 -16.526 47.815 1.00 83.00 852 PHE A CA 1
ATOM 6477 C C . PHE A 1 852 ? -37.463 -16.475 49.147 1.00 83.00 852 PHE A C 1
ATOM 6479 O O . PHE A 1 852 ? -36.582 -15.598 49.334 1.00 83.00 852 PHE A O 1
#

Foldseek 3Di:
DDDADEPDPVDQKDKDFQPPQWPKAWPVRDDPVVQWDDDPRMTIGHRVDDQQRGWTWTFPNPDDQDFDQPPVRDTDTDTWTWTFGQHPLETETETDDPDDDDDDADEAEDAQDDDQDGHEYESARGQYYEFFWNYEYEFFEEYETEHEYEWYWPAQFDWDADPLRATDSPRSTEYEYEAADDPRGNQAYEYNYEYYYDSYEYEYRPQPLPANSAEYAYEYEYWSYEYEYEYAFLLPLQFAFRFNYAYDQPYYYDPCPQPCVTYPYWYKYKHFLLVLFPPVVQDQPDVRDIGIDTVVQFKDWTWDDDRRTIGIGIFGDPPNDVLVLLVVSLVRLVSSLVVLVCCLPDPVLVVQQVVLVVLQVVCVVVVHDDPVSVVSNVVSVSNNVSSVVSNVRSVVLSVVSVQLSVLLVVCVVVVHLSLLSCLCSLAVVCVVPPVLSVQLSLLQVLQVLARLSVSSSRGNVNLQSVLQSVLLVPDPHSVLLSLVLSLLSQFPDDSVVSCCCRRHSVNVSQQSVLVQVVQQLVFAQNDQVSLVVVLVVLQVCQVVVQVLVLLVQLQQDQVSLVVVVVCLPVPPDDPDDSQSDDDPFFKKKKKKKKKKWKAKFPKIKIKIWMKIKMWGDPDSFKIKMKMWIWMWMWIDDPFKTKIKIKIKIKMKMWGDPDNFKIKIKMKMKMKIWMWMWGAGSNWTWIWTWMKIKIKIKMKMWGWDDDRQKIKTKMKIKMKIKMKTAWIWIDTGQIKGKHIKIKIWMKMKTWMKIKGDPHNRKIKIKIKMKIKIPWIDMAWTWIGTHSGPRHIRTHHHLGWTWMKIKMKIKMWDDPDSFKIKIWIKMKIWTDDRDDPPITIIMIMIMIMMMGTD

Secondary structure (DSSP, 8-state):
--------SSSS--EEE--TT-EEEETTS-BHHHHEEEETTEEEE-TT--GGG--EEEE-TTS----EE-TTS-EE----EEEEEEETTEEEEEEE-SSS--------EE---SSS-----EE-SSSEEEEETT-EEEE-S-EEEESEEEEE-SS---EEE-TTS-EEE--TT-EEEEEEESSS-B--EEEES-EEEESEEEEEEETT-----EEESS-EEEES-EEEEEESSGGGG--TTEEEEEEPTT--B-GGGG-TTT-EEEEEEEEEHHHH-S-TT----SS--EEEEE-TTTEEEEEEEETTEEEEEEEE-TT--HHHHHHHHHHHHHHHHHHHHHHHH-HHHHHHHHHHHHHHHHHHHHT---HHHHHHHHHHHHHHHHHHHHHHHHHHHHHHHHHHHHHHHHHHHHTS-HHHHHHHHH-GGGTT-HHHHHHHHHHHHHHHTSHHHHGGGTTTHHHHHHHHHHHHHTSS-HHHHHHHHHHHHTS---HHHHHHHHHSHHHHHHHHHHHHHHHHIIIII--HHHHHHHHHHHHHHHHHHHHHHHHT-TT-SHHHHHHHTT-TTS-TT----------S--EEEEEEEEEEEEEETTEEEEEEEEEEEEEEEEETTEEEEEEEEEEEEEEE-SSEEEEEEEEEEEEEEEEEEETTEEEEEEEEEEEEEEEEEEEETTEEEEEEEEEEEEEEEEEEEEPEEETTEEEEEEEEEEEEEEEE--EE-BSSS-EEEPPEEEEEEEEEEEEEEEEE-SSS-EEEEEEEEEEEEEEEE--EEEEETT--SPPEEE-------EEEEEEEEEEEESSSSEEEEEEEEEEEEEE--STT--EEEEEEEEEEEEE-

Sequence (852 aa):
MSRFLKISAVVASVVLSGVNGADITIDDNTNFFTYFTQSGESAILKPTHKNDNIYLHTNPGWYKDTPIQDASGTISYERSFSRVAIEANKLILDDYTHSANFNESSNLGIWPGIGEKAFGFDITTAQGMEVSGSSSVSVTAPSTITGNLSLQGAQKPTLDKDSQGDYIYTSAKISRMIITSDSEYQGDLYINGNLTMTNGILELSDIQRKGNLLKVNGNVNMKDSGIGIYTDSLKKLTANNYVIISGGANTKYNADITDKGVNIVVPYLEVETENLLADKTIRLNSLQPRVGIVVEDLVSYNLKVSGSDLLVESSAKADNSYGKILEVEKNFRQEAKELLEKLKTNEEYQKDFDNAKQQYESELASGNVSTDTQKWYDYTKSRLENTNAGIADLESQITNYDKSIAEYQSAQTNGTSASSAIIGTLAPSLANDENKKQLGAGVLDSLGANKNLELLIVGDSDTIITGVVSALQAQESTQTASAIFSGLTSSNLDNNLLSELVTNAQSLTTTLSDINNNAKSAADSGGGSKNANTSISVSNDMAVGNRIAMLRNPYGNYALDAKLKKARFAMIASDMRYDFGLSDYNHSVWGNVFGGANIIGNNTGALYGFSFGVDRRLTESVILGFYATYANATLKDNTLNQNSHNAQLGVYASLNLTPLWEVGLKAYGQFSPTTQESYTNNLVSTADFNRAYFGLNANIGRVFKFGDSNIKPFVGANYYFTHTPSYTEKNGLAKNVESSLSNALSLELGAELRQYFGGLSYFFATPKIEQYVLNSGSAYTASFVGSSAPSFSIESKNSAKTYGQLIIGGTIGFSDRFSINLGVGVKQILAGKVDAKNETYASGNIGVKYRF

Radius of gyration: 44.11 Å; chains: 1; bounding box: 104×71×134 Å